Protein AF-A0A1K1NJG5-F1 (afdb_monomer_lite)

InterPro domains:
  IPR002105 Dockerin type I repeat [PF00404] (778-830)
  IPR013319 Glycoside hydrolase family 11/12 [G3DSA:2.60.120.180] (67-269)
  IPR013319 Glycoside hydrolase family 11/12 [G3DSA:2.60.120.180] (292-516)
  IPR013319 Glycoside hydrolase family 11/12 [G3DSA:2.60.120.180] (527-770)
  IPR016134 Dockerin domain [PS51766] (773-842)
  IPR036439 Dockerin domain superfamily [G3DSA:1.10.1330.10] (773-845)
  IPR036439 Dockerin domain superfamily [SSF63446] (774-843)

Organism: Ruminococcus flavefaciens (NCBI:txid1265)

Foldseek 3Di:
DDPVVVVVVVVVVVVVPPPDDDPDDDPDDDDDDDDPPDDQQADDDDDPVVCVVVVPDRSDDDQFKDWAFDWDFALQKTWTKDFADFTKMKGADDHNFKGKIKIWTAQTQKIKTKIKHFDQCLVCLLVKFKKKKKWKWKAFAWDWWKFKDKWFQDDPNQAIEAEGLAIAPPHDPPQWAFQAWDDDPNFIWTKTWHDDPDPPHHTYIYTYGPPRHDDHDDPDTDTDIDMDRLNVVLVVCCVRPVDHRRTGMMIIMMMTHTGTMMMIMIMGMWIAFDDADEDEQDADPVRHGDKDLAFHWHHYQQKIKTKFKGQLQPPWDQDPSRHTDRDDDDWRWMKGDPPPQWIKIWTDFRMWMKTKMWHFDPLAAWLQVFFKKKKFKKAKDPQWWWWKWWFHVPPTAIEIETEDHDPVVCVQWAWAFWWQWLNWIWTKTWDQDDDRTQDSGRSDGHGYMYIYTDDPCPPPDPDSMDMDMDRVNLVQVLCVLSVRDTHGTGIIMTMTTDNSDIMIMITPDMDMDGDDDIDTDFIKGKAPDDDWHGRPQKIKHKDAPWIKIAGNQQWIKTWHDPDQKIKIKMWGFDDPDDQQFDDPQKWKKKWFKKFKDWPAQKWWFKWWWWDDPAATEIETETQDGGNHDQQVVVVCVVVVVCVVVQPVVPDPDDPDDDPPQADPVGDGDDGWAFDDWDDDQNFIWTKTKDWDWDDGPVGIYIYIYMYTHTDPHDPDRMDTGMGIVSRVVVVVPPPPPGGTRTGIMIGMMMGGPTIMMMIIPGIDIDTDRHPDPPEDAQCQPPPPDLAPVSLVNLVVCQVVPPPPPDDPHQRNQPLQPPSDRHPVSSVVSVCCNVPVDVGGDDDDD

Radius of gyration: 35.58 Å; chains: 1; bounding box: 103×115×85 Å

Structure (mmCIF, N/CA/C/O backbone):
data_AF-A0A1K1NJG5-F1
#
_entry.id   AF-A0A1K1NJG5-F1
#
loop_
_atom_site.group_PDB
_atom_site.id
_atom_site.type_symbol
_atom_site.label_atom_id
_atom_site.label_alt_id
_atom_site.label_comp_id
_atom_site.label_asym_id
_atom_site.label_entity_id
_atom_site.label_seq_id
_atom_site.pdbx_PDB_ins_code
_atom_site.Cartn_x
_atom_site.Cartn_y
_atom_site.Cartn_z
_atom_site.occupancy
_atom_site.B_iso_or_equiv
_atom_site.auth_seq_id
_atom_site.auth_comp_id
_atom_site.auth_asym_id
_atom_site.auth_atom_id
_atom_site.pdbx_PDB_model_num
ATOM 1 N N . MET A 1 1 ? 5.667 69.633 9.744 1.00 38.78 1 MET A N 1
ATOM 2 C CA . MET A 1 1 ? 5.444 68.919 11.019 1.00 38.78 1 MET A CA 1
ATOM 3 C C . MET A 1 1 ? 4.725 67.611 10.714 1.00 38.78 1 MET A C 1
ATOM 5 O O . MET A 1 1 ? 3.609 67.660 10.239 1.00 38.78 1 MET A O 1
ATOM 9 N N . ASN A 1 2 ? 5.304 66.431 10.901 1.00 36.16 2 ASN A N 1
ATOM 10 C CA . ASN A 1 2 ? 6.408 65.904 10.097 1.00 36.16 2 ASN A CA 1
ATOM 11 C C . ASN A 1 2 ? 6.054 64.467 9.689 1.00 36.16 2 ASN A C 1
ATOM 13 O O . ASN A 1 2 ? 5.924 63.609 10.558 1.00 36.16 2 ASN A O 1
ATOM 17 N N . LEU A 1 3 ? 6.004 64.218 8.377 1.00 32.97 3 LEU A N 1
ATOM 18 C CA . LEU A 1 3 ? 5.871 62.904 7.731 1.00 32.97 3 LEU A CA 1
ATOM 19 C C . LEU A 1 3 ? 6.892 61.877 8.274 1.00 32.97 3 LEU A C 1
ATOM 21 O O . LEU A 1 3 ? 6.601 60.693 8.389 1.00 32.97 3 LEU A O 1
ATOM 25 N N . LYS A 1 4 ? 8.051 62.357 8.750 1.00 36.56 4 LYS A N 1
ATOM 26 C CA . LYS A 1 4 ? 9.083 61.543 9.411 1.00 36.56 4 LYS A CA 1
ATOM 27 C C . LYS A 1 4 ? 8.630 60.861 10.714 1.00 36.56 4 LYS A C 1
ATOM 29 O O . LYS A 1 4 ? 9.154 59.804 11.030 1.00 36.56 4 LYS A O 1
ATOM 34 N N . ARG A 1 5 ? 7.667 61.417 11.467 1.00 36.34 5 ARG A N 1
ATOM 35 C CA . ARG A 1 5 ? 7.149 60.765 12.691 1.00 36.34 5 ARG A CA 1
ATOM 36 C C . ARG A 1 5 ? 6.120 59.669 12.394 1.00 36.34 5 ARG A C 1
ATOM 38 O O . ARG A 1 5 ? 6.065 58.715 13.156 1.00 36.34 5 ARG A O 1
ATOM 45 N N . MET A 1 6 ? 5.369 59.771 11.292 1.00 39.69 6 MET A N 1
ATOM 46 C CA . MET A 1 6 ? 4.500 58.675 10.830 1.00 39.69 6 MET A CA 1
ATOM 47 C C . MET A 1 6 ? 5.324 57.518 10.261 1.00 39.69 6 MET A C 1
ATOM 49 O O . MET A 1 6 ? 5.059 56.372 10.597 1.00 39.69 6 MET A O 1
ATOM 53 N N . ILE A 1 7 ? 6.375 57.813 9.488 1.00 40.34 7 ILE A N 1
ATOM 54 C CA . ILE A 1 7 ? 7.230 56.770 8.904 1.00 40.34 7 ILE A CA 1
ATOM 55 C C . ILE A 1 7 ? 7.999 56.007 9.996 1.00 40.34 7 ILE A C 1
ATOM 57 O O . ILE A 1 7 ? 8.020 54.786 9.960 1.00 40.34 7 ILE A O 1
ATOM 61 N N . SER A 1 8 ? 8.523 56.669 11.039 1.00 35.84 8 SER A N 1
ATOM 62 C CA . SER A 1 8 ? 9.157 55.944 12.158 1.00 35.84 8 SER A CA 1
ATOM 63 C C . SER A 1 8 ? 8.187 55.104 12.996 1.00 35.84 8 SER A C 1
ATOM 65 O O . SER A 1 8 ? 8.613 54.093 13.542 1.00 35.84 8 SER A O 1
ATOM 67 N N . ALA A 1 9 ? 6.909 55.486 13.110 1.00 35.91 9 ALA A N 1
ATOM 68 C CA . ALA A 1 9 ? 5.919 54.677 13.826 1.00 35.91 9 ALA A CA 1
ATOM 69 C C . ALA A 1 9 ? 5.511 53.429 13.022 1.00 35.91 9 ALA A C 1
ATOM 71 O O . ALA A 1 9 ? 5.333 52.365 13.605 1.00 35.91 9 ALA A O 1
ATOM 72 N N . ILE A 1 10 ? 5.449 53.534 11.689 1.00 40.31 10 ILE A N 1
ATOM 73 C CA . ILE A 1 10 ? 5.179 52.396 10.798 1.00 40.31 10 ILE A CA 1
ATOM 74 C C . ILE A 1 10 ? 6.406 51.475 10.713 1.00 40.31 10 ILE A C 1
ATOM 76 O O . ILE A 1 10 ? 6.262 50.266 10.839 1.00 40.31 10 ILE A O 1
ATOM 80 N N . SER A 1 11 ? 7.628 52.014 10.631 1.00 36.53 11 SER A N 1
ATOM 81 C CA . SER A 1 11 ? 8.849 51.191 10.658 1.00 36.53 11 SER A CA 1
ATOM 82 C C . SER A 1 11 ? 9.081 50.487 12.003 1.00 36.53 11 SER A C 1
ATOM 84 O O . SER A 1 11 ? 9.664 49.409 12.021 1.00 36.53 11 SER A O 1
ATOM 86 N N . ALA A 1 12 ? 8.608 51.048 13.124 1.00 30.67 12 ALA A N 1
ATOM 87 C CA . ALA A 1 12 ? 8.666 50.382 14.430 1.00 30.67 12 ALA A CA 1
ATOM 88 C C . ALA A 1 12 ? 7.600 49.278 14.588 1.00 30.67 12 ALA A C 1
ATOM 90 O O . ALA A 1 12 ? 7.863 48.283 15.261 1.00 30.67 12 ALA A O 1
ATOM 91 N N . ALA A 1 13 ? 6.439 49.414 13.935 1.00 31.30 13 ALA A N 1
ATOM 92 C CA . ALA A 1 13 ? 5.417 48.365 13.887 1.00 31.30 13 ALA A CA 1
ATOM 93 C C . ALA A 1 13 ? 5.812 47.206 12.950 1.00 31.30 13 ALA A C 1
ATOM 95 O O . ALA A 1 13 ? 5.527 46.055 13.253 1.00 31.30 13 ALA A O 1
ATOM 96 N N . VAL A 1 14 ? 6.544 47.485 11.864 1.00 33.22 14 VAL A N 1
ATOM 97 C CA . VAL A 1 14 ? 7.060 46.449 10.948 1.00 33.22 14 VAL A CA 1
ATOM 98 C C . VAL A 1 14 ? 8.242 45.672 11.554 1.00 33.22 14 VAL A C 1
ATOM 100 O O . VAL A 1 14 ? 8.412 44.498 11.254 1.00 33.22 14 VAL A O 1
ATOM 103 N N . MET A 1 15 ? 9.015 46.263 12.475 1.00 31.25 15 MET A N 1
ATOM 104 C CA . MET A 1 15 ? 10.126 45.571 13.161 1.00 31.25 15 MET A CA 1
ATOM 105 C C . MET A 1 15 ? 9.743 44.849 14.468 1.00 31.25 15 MET A C 1
ATOM 107 O O . MET A 1 15 ? 10.619 44.319 15.144 1.00 31.25 15 MET A O 1
ATOM 111 N N . THR A 1 16 ? 8.462 44.811 14.849 1.00 30.19 16 THR A N 1
ATOM 112 C CA . THR A 1 16 ? 7.993 44.050 16.030 1.00 30.19 16 THR A CA 1
ATOM 113 C C . THR A 1 16 ? 7.074 42.873 15.689 1.00 30.19 16 THR A C 1
ATOM 115 O O . THR A 1 16 ? 6.574 42.213 16.595 1.00 30.19 16 THR A O 1
ATOM 118 N N . VAL A 1 17 ? 6.937 42.532 14.402 1.00 29.30 17 VAL A N 1
ATOM 119 C CA . VAL A 1 17 ? 6.263 41.307 13.923 1.00 29.30 17 VAL A CA 1
ATOM 120 C C . VAL A 1 17 ? 7.256 40.416 13.155 1.00 29.30 17 VAL A C 1
ATOM 122 O O . VAL A 1 17 ? 6.960 39.886 12.096 1.00 29.30 17 VAL A O 1
ATOM 125 N N . THR A 1 18 ? 8.477 40.268 13.679 1.00 29.83 18 THR A N 1
ATOM 126 C CA . THR A 1 18 ? 9.502 39.333 13.162 1.00 29.83 18 THR A CA 1
ATOM 127 C C . THR A 1 18 ? 9.870 38.233 14.159 1.00 29.83 18 THR A C 1
ATOM 129 O O . THR A 1 18 ? 10.949 37.661 14.074 1.00 29.83 18 THR A O 1
ATOM 132 N N . CYS A 1 19 ? 8.971 37.904 15.088 1.00 28.11 19 CYS A N 1
ATOM 133 C CA . CYS A 1 19 ? 9.070 36.699 15.918 1.00 28.11 19 CYS A CA 1
ATOM 134 C C . CYS A 1 19 ? 7.689 36.046 16.046 1.00 28.11 19 CYS A C 1
ATOM 136 O O . CYS A 1 19 ? 7.093 36.021 17.119 1.00 28.11 19 CYS A O 1
ATOM 138 N N . ALA A 1 20 ? 7.158 35.563 14.930 1.00 22.56 20 ALA A N 1
ATOM 139 C CA . ALA A 1 20 ? 6.128 34.538 14.915 1.00 22.56 20 ALA A CA 1
ATOM 140 C C . ALA A 1 20 ? 6.440 33.649 13.714 1.00 22.56 20 ALA A C 1
ATOM 142 O O . ALA A 1 20 ? 6.547 34.148 12.595 1.00 22.56 20 ALA A O 1
ATOM 143 N N . CYS A 1 21 ? 6.681 32.367 13.981 1.00 23.06 21 CYS A N 1
ATOM 144 C CA . CYS A 1 21 ? 6.887 31.343 12.973 1.00 23.06 21 CYS A CA 1
ATOM 145 C C . CYS A 1 21 ? 5.762 31.437 11.939 1.00 23.06 21 CYS A C 1
ATOM 147 O O . CYS A 1 21 ? 4.592 31.290 12.290 1.00 23.06 21 CYS A O 1
ATOM 149 N N . ILE A 1 22 ? 6.118 31.717 10.689 1.00 22.52 22 ILE A N 1
ATOM 150 C CA . ILE A 1 22 ? 5.234 31.470 9.558 1.00 22.52 22 ILE A CA 1
ATOM 151 C C . ILE A 1 22 ? 5.427 29.981 9.257 1.00 22.52 22 ILE A C 1
ATOM 153 O O . ILE A 1 22 ? 6.520 29.619 8.820 1.00 22.52 22 ILE A O 1
ATOM 157 N N . PRO A 1 23 ? 4.455 29.100 9.556 1.00 22.61 23 PRO A N 1
ATOM 158 C CA . PRO A 1 23 ? 4.513 27.741 9.050 1.00 22.61 23 PRO A CA 1
ATOM 159 C C . PRO A 1 23 ? 4.521 27.810 7.523 1.00 22.61 23 PRO A C 1
ATOM 161 O O . PRO A 1 23 ? 3.754 28.561 6.916 1.00 22.61 23 PRO A O 1
ATOM 164 N N . THR A 1 24 ? 5.434 27.051 6.928 1.00 23.03 24 THR A N 1
ATOM 165 C CA . THR A 1 24 ? 5.471 26.721 5.506 1.00 23.03 24 THR A CA 1
ATOM 166 C C . THR A 1 24 ? 4.073 26.292 5.075 1.00 23.03 24 THR A C 1
ATOM 168 O O . THR A 1 24 ? 3.558 25.270 5.522 1.00 23.03 24 THR A O 1
ATOM 171 N N . VAL A 1 25 ? 3.419 27.138 4.283 1.00 24.05 25 VAL A N 1
ATOM 172 C CA . VAL A 1 25 ? 2.078 26.873 3.773 1.00 24.05 25 VAL A CA 1
ATOM 173 C C . VAL 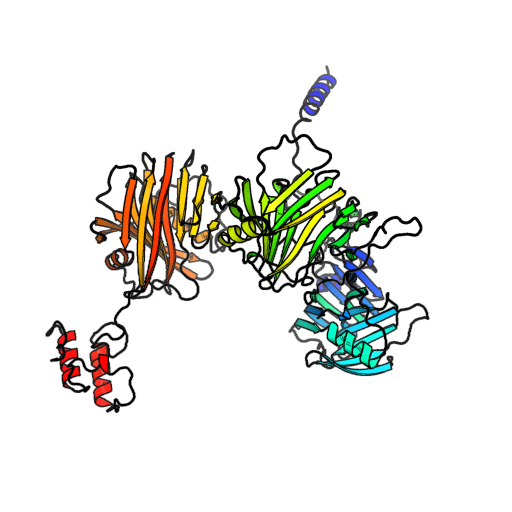A 1 25 ? 2.197 25.774 2.729 1.00 24.05 25 VAL A C 1
ATOM 175 O O . VAL A 1 25 ? 2.867 25.951 1.713 1.00 24.05 25 VAL A O 1
ATOM 178 N N . ASN A 1 26 ? 1.540 24.654 3.021 1.00 22.39 26 ASN A N 1
ATOM 179 C CA . ASN A 1 26 ? 1.268 23.557 2.107 1.00 22.39 26 ASN A CA 1
ATOM 180 C C . ASN A 1 26 ? 0.811 24.099 0.748 1.00 22.39 26 ASN A C 1
ATOM 182 O O . ASN A 1 26 ? -0.221 24.768 0.639 1.00 22.39 26 ASN A O 1
ATOM 186 N N . ALA A 1 27 ? 1.567 23.777 -0.296 1.00 25.62 27 ALA A N 1
ATOM 187 C CA . ALA A 1 27 ? 1.074 23.865 -1.654 1.00 25.62 27 ALA A CA 1
ATOM 188 C C . ALA A 1 27 ? -0.049 22.830 -1.809 1.00 25.62 27 ALA A C 1
ATOM 190 O O . ALA A 1 27 ? 0.226 21.639 -1.871 1.00 25.62 27 ALA A O 1
ATOM 191 N N . LEU A 1 28 ? -1.301 23.297 -1.774 1.00 31.22 28 LEU A N 1
ATOM 192 C CA . LEU A 1 28 ? -2.431 22.875 -2.617 1.00 31.22 28 LEU A CA 1
ATOM 193 C C . LEU A 1 28 ? -3.742 23.435 -2.038 1.00 31.22 28 LEU A C 1
ATOM 195 O O . LEU A 1 28 ? -4.362 22.850 -1.158 1.00 31.22 28 LEU A O 1
ATOM 199 N N . SER A 1 29 ? -4.198 24.571 -2.563 1.00 22.86 29 SER A N 1
ATOM 200 C CA . SER A 1 29 ? -5.616 24.789 -2.880 1.00 22.86 29 SER A CA 1
ATOM 201 C C . SER A 1 29 ? -5.739 26.051 -3.726 1.00 22.86 29 SER A C 1
ATOM 203 O O . SER A 1 29 ? -5.142 27.082 -3.422 1.00 22.86 29 SER A O 1
ATOM 205 N N . ALA A 1 30 ? -6.485 25.946 -4.821 1.00 32.47 30 ALA A N 1
ATOM 206 C CA . ALA A 1 30 ? -6.848 27.072 -5.660 1.00 32.47 30 ALA A CA 1
ATOM 207 C C . ALA A 1 30 ? -7.571 28.129 -4.811 1.00 32.47 30 ALA A C 1
ATOM 209 O O . ALA A 1 30 ? -8.716 27.939 -4.399 1.00 32.47 30 ALA A O 1
ATOM 210 N N . VAL A 1 31 ? -6.893 29.243 -4.548 1.00 26.86 31 VAL A N 1
ATOM 211 C CA . VAL A 1 31 ? -7.515 30.465 -4.047 1.00 26.86 31 VAL A CA 1
ATOM 212 C C . VAL A 1 31 ? -7.665 31.379 -5.252 1.00 26.86 31 VAL A C 1
ATOM 214 O O . VAL A 1 31 ? -6.671 31.824 -5.817 1.00 26.86 31 VAL A O 1
ATOM 217 N N . TYR A 1 32 ? -8.914 31.625 -5.650 1.00 30.12 32 TYR A N 1
ATOM 218 C CA . TYR A 1 32 ? -9.270 32.698 -6.574 1.00 30.12 32 TYR A CA 1
ATOM 219 C C . TYR A 1 32 ? -8.750 34.023 -5.998 1.00 30.12 32 TYR A C 1
ATOM 221 O O . TYR A 1 32 ? -9.350 34.584 -5.078 1.00 30.12 32 TYR A O 1
ATOM 229 N N . ALA A 1 33 ? -7.609 34.485 -6.502 1.00 30.47 33 ALA A N 1
ATOM 230 C CA . ALA A 1 33 ? -7.171 35.861 -6.352 1.00 30.47 33 ALA A CA 1
ATOM 231 C C . ALA A 1 33 ? -7.921 36.708 -7.388 1.00 30.47 33 ALA A C 1
ATOM 233 O O . ALA A 1 33 ? -8.079 36.288 -8.533 1.00 30.47 33 ALA A O 1
ATOM 234 N N . GLU A 1 34 ? -8.429 37.867 -6.968 1.00 32.44 34 GLU A N 1
ATOM 235 C CA . GLU A 1 34 ? -9.000 38.858 -7.881 1.00 32.44 34 GLU A CA 1
ATOM 236 C C . GLU A 1 34 ? -7.948 39.237 -8.937 1.00 32.44 34 GLU A C 1
ATOM 238 O O . GLU A 1 34 ? -6.844 39.657 -8.592 1.00 32.44 34 GLU A O 1
ATOM 243 N N . GLU A 1 35 ? -8.308 39.037 -10.206 1.00 35.50 35 GLU A N 1
ATOM 244 C CA . GLU A 1 35 ? -7.486 39.257 -11.397 1.00 35.50 35 GLU A CA 1
ATOM 245 C C . GLU A 1 35 ? -7.020 40.724 -11.492 1.00 35.50 35 GLU A C 1
ATOM 247 O O . GLU A 1 35 ? -7.821 41.635 -11.720 1.00 35.50 35 GLU A O 1
ATOM 252 N N . GLU A 1 36 ? -5.711 40.968 -11.380 1.00 38.66 36 GLU A N 1
ATOM 253 C CA . GLU A 1 36 ? -5.091 41.942 -12.281 1.00 38.66 36 GLU A CA 1
ATOM 254 C C . GLU A 1 36 ? -5.019 41.253 -13.653 1.00 38.66 36 GLU A C 1
ATOM 256 O O . GLU A 1 36 ? -4.604 40.098 -13.726 1.00 38.66 36 GLU A O 1
ATOM 261 N N . GLU A 1 37 ? -5.494 41.910 -14.722 1.00 39.66 37 GLU A N 1
ATOM 262 C CA . GLU A 1 37 ? -5.365 41.411 -16.102 1.00 39.66 37 GLU A CA 1
ATOM 263 C C . GLU A 1 37 ? -3.869 41.269 -16.435 1.00 39.66 37 GLU A C 1
ATOM 265 O O . GLU A 1 37 ? -3.231 42.213 -16.904 1.00 39.66 37 GLU A O 1
ATOM 270 N N . GLU A 1 38 ? -3.292 40.104 -16.145 1.00 40.38 38 GLU A N 1
ATOM 271 C CA . GLU A 1 38 ? -1.988 39.709 -16.659 1.00 40.38 38 GLU A CA 1
ATOM 272 C C . GLU A 1 38 ? -2.113 39.443 -18.166 1.00 40.38 38 GLU A C 1
ATOM 274 O O . GLU A 1 38 ? -3.078 38.835 -18.641 1.00 40.38 38 GLU A O 1
ATOM 279 N N . ASP A 1 39 ? -1.145 39.947 -18.935 1.00 42.69 39 ASP A N 1
ATOM 280 C CA . ASP A 1 39 ? -1.075 39.743 -20.379 1.00 42.69 39 ASP A CA 1
ATOM 281 C C . ASP A 1 39 ? -1.074 38.236 -20.692 1.00 42.69 39 ASP A C 1
ATOM 283 O O . ASP A 1 39 ? -0.219 37.492 -20.215 1.00 42.69 39 ASP A O 1
ATOM 287 N N . ILE A 1 40 ? -2.029 37.788 -21.518 1.00 45.00 40 ILE A N 1
ATOM 288 C CA . ILE A 1 40 ? -2.146 36.388 -21.953 1.00 45.00 40 ILE A CA 1
ATOM 289 C C . ILE A 1 40 ? -0.833 35.968 -22.613 1.00 45.00 40 ILE A C 1
ATOM 291 O O . ILE A 1 40 ? -0.460 36.491 -23.670 1.00 45.00 40 ILE A O 1
ATOM 295 N N . ILE A 1 41 ? -0.145 35.008 -22.001 1.00 45.19 41 ILE A N 1
ATOM 296 C CA . ILE A 1 41 ? 1.113 34.500 -22.523 1.00 45.19 41 ILE A CA 1
ATOM 297 C C . ILE A 1 41 ? 0.827 33.415 -23.572 1.00 45.19 41 ILE A C 1
ATOM 299 O O . ILE A 1 41 ? 0.168 32.415 -23.299 1.00 45.19 41 ILE A O 1
ATOM 303 N N . TYR A 1 42 ? 1.278 33.650 -24.806 1.00 52.25 42 TYR A N 1
ATOM 304 C CA . TYR A 1 42 ? 1.018 32.794 -25.967 1.00 52.25 42 TYR A CA 1
ATOM 305 C C . TYR A 1 42 ? 1.956 31.577 -25.999 1.00 52.25 42 TYR A C 1
ATOM 307 O O . TYR A 1 42 ? 3.172 31.736 -25.921 1.00 52.25 42 TYR A O 1
ATOM 315 N N . ILE A 1 43 ? 1.401 30.378 -26.219 1.00 54.66 43 ILE A N 1
ATOM 316 C CA . ILE A 1 43 ? 2.134 29.110 -26.398 1.00 54.66 43 ILE A CA 1
ATOM 317 C C . ILE A 1 43 ? 1.580 28.396 -27.662 1.00 54.66 43 ILE A C 1
ATOM 319 O O . ILE A 1 43 ? 0.366 28.414 -27.855 1.00 54.66 43 ILE A O 1
ATOM 323 N N . PRO A 1 44 ? 2.384 27.635 -28.436 1.00 60.66 44 PRO A N 1
ATOM 324 C CA . PRO A 1 44 ? 3.238 27.951 -29.605 1.00 60.66 44 PRO A CA 1
ATOM 325 C C . PRO A 1 44 ? 2.486 28.011 -30.979 1.00 60.66 44 PRO A C 1
ATOM 327 O O . PRO A 1 44 ? 1.264 27.921 -31.025 1.00 60.66 44 PRO A O 1
ATOM 330 N N . ASP A 1 45 ? 3.211 28.124 -32.111 1.00 66.31 45 ASP A N 1
ATOM 331 C CA . ASP A 1 45 ? 2.758 28.232 -33.532 1.00 66.31 45 ASP A CA 1
ATOM 332 C C . ASP A 1 45 ? 1.914 27.039 -34.102 1.00 66.31 45 ASP A C 1
ATOM 334 O O . ASP A 1 45 ? 2.025 26.676 -35.280 1.00 66.31 45 ASP A O 1
ATOM 338 N N . PHE A 1 46 ? 1.047 26.389 -33.317 1.00 76.00 46 PHE A N 1
ATOM 339 C CA . PHE A 1 46 ? 0.121 25.376 -33.844 1.00 76.00 46 PHE A CA 1
ATOM 340 C C . PHE A 1 46 ? -1.064 26.019 -34.588 1.00 76.00 46 PHE A C 1
ATOM 342 O O . PHE A 1 46 ? -1.672 26.976 -34.100 1.00 76.00 46 PHE A O 1
ATOM 349 N N . PRO A 1 47 ? -1.482 25.467 -35.743 1.00 83.56 47 PRO A N 1
ATOM 350 C CA . PRO A 1 47 ? -2.768 25.792 -36.341 1.00 83.56 47 PRO A CA 1
ATOM 351 C C . PRO A 1 47 ? -3.907 25.471 -35.370 1.00 83.56 47 PRO A C 1
ATOM 353 O O . PRO A 1 47 ? -3.855 24.476 -34.647 1.00 83.56 47 PRO A O 1
ATOM 356 N N . LYS A 1 48 ? -4.975 26.276 -35.405 1.00 81.12 48 LYS A N 1
ATOM 357 C CA . LYS A 1 48 ? -6.157 26.104 -34.545 1.00 81.12 48 LYS A CA 1
ATOM 358 C C . LYS A 1 48 ? -6.707 24.674 -34.575 1.00 81.12 48 LYS A C 1
ATOM 360 O O . LYS A 1 48 ? -7.035 24.139 -33.524 1.00 81.12 48 LYS A O 1
ATOM 365 N N . GLU A 1 49 ? -6.781 24.059 -35.755 1.00 82.69 49 GLU A N 1
ATOM 366 C CA . GLU A 1 49 ? -7.248 22.675 -35.877 1.00 82.69 49 GLU A CA 1
ATOM 367 C C . GLU A 1 49 ? -6.385 21.668 -35.098 1.00 82.69 49 GLU A C 1
ATOM 369 O O . GLU A 1 49 ? -6.925 20.709 -34.564 1.00 82.69 49 GLU A O 1
ATOM 374 N N . VAL A 1 50 ? -5.072 21.895 -34.985 1.00 84.44 50 VAL A N 1
ATOM 375 C CA . VAL A 1 50 ? -4.148 21.014 -34.255 1.00 84.44 50 VAL A CA 1
ATOM 376 C C . VAL A 1 50 ? -4.269 21.237 -32.749 1.00 84.44 50 VAL A C 1
ATOM 378 O O . VAL A 1 50 ? -4.264 20.269 -31.995 1.00 84.44 50 VAL A O 1
ATOM 381 N N . LEU A 1 51 ? -4.448 22.488 -32.308 1.00 78.50 51 LEU A N 1
ATOM 382 C CA . LEU A 1 51 ? -4.721 22.806 -30.900 1.00 78.50 51 LEU A CA 1
ATOM 383 C C . LEU A 1 51 ? -6.005 22.127 -30.410 1.00 78.50 51 LEU A C 1
ATOM 385 O O . LEU A 1 51 ? -6.002 21.486 -29.361 1.00 78.50 51 LEU A O 1
ATOM 389 N N . GLU A 1 52 ? -7.081 22.223 -31.199 1.00 79.56 52 GLU A N 1
ATOM 390 C CA . GLU A 1 52 ? -8.349 21.536 -30.924 1.00 79.56 52 GLU A CA 1
ATOM 391 C C . GLU A 1 52 ? -8.180 20.010 -30.959 1.00 79.56 52 GLU A C 1
ATOM 393 O O . GLU A 1 52 ? -8.783 19.299 -30.158 1.00 79.56 52 GLU A O 1
ATOM 398 N N . GLU A 1 53 ? -7.348 19.489 -31.866 1.00 82.31 53 GLU A N 1
ATOM 399 C CA . GLU A 1 53 ? -7.111 18.051 -31.995 1.00 82.31 53 GLU A CA 1
ATOM 400 C C . GLU A 1 53 ? -6.321 17.455 -30.819 1.00 82.31 53 GLU A C 1
ATOM 402 O O . GLU A 1 53 ? -6.583 16.306 -30.447 1.00 82.31 53 GLU A O 1
ATOM 407 N N . PHE A 1 54 ? -5.366 18.210 -30.266 1.00 81.75 54 PHE A N 1
ATOM 408 C CA . PHE A 1 54 ? -4.489 17.806 -29.158 1.00 81.75 54 PHE A CA 1
ATOM 409 C C . PHE A 1 54 ? -5.040 18.191 -27.776 1.00 81.75 54 PHE A C 1
ATOM 411 O O . PHE A 1 54 ? -4.383 17.917 -26.770 1.00 81.75 54 PHE A O 1
ATOM 418 N N . ASP A 1 55 ? -6.222 18.816 -27.720 1.00 75.31 55 ASP A N 1
ATOM 419 C CA . ASP A 1 55 ? -6.849 19.304 -26.485 1.00 75.31 55 ASP A CA 1
ATOM 420 C C . ASP A 1 55 ? -5.904 20.224 -25.680 1.00 75.31 55 ASP A C 1
ATOM 422 O O . ASP A 1 55 ? -5.613 20.028 -24.493 1.00 75.31 55 ASP A O 1
ATOM 426 N N . ILE A 1 56 ? -5.323 21.205 -26.380 1.00 71.25 56 ILE A N 1
ATOM 427 C CA . ILE A 1 56 ? -4.455 22.236 -25.802 1.00 71.25 56 ILE A CA 1
ATOM 428 C C . ILE A 1 56 ? -5.292 23.493 -25.554 1.00 71.25 56 ILE A C 1
ATOM 430 O O . ILE A 1 56 ? -5.870 24.050 -26.489 1.00 71.25 56 ILE A O 1
ATOM 434 N N . ASP A 1 57 ? -5.340 23.946 -24.297 1.00 62.97 57 ASP A N 1
ATOM 435 C CA . ASP A 1 57 ? -6.001 25.201 -23.939 1.00 62.97 57 ASP A CA 1
ATOM 436 C C . ASP A 1 57 ? -5.184 26.413 -24.420 1.00 62.97 57 ASP A C 1
ATOM 438 O O . ASP A 1 57 ? -3.952 26.420 -24.438 1.00 62.97 57 ASP A O 1
ATOM 442 N N . TRP A 1 58 ? -5.898 27.466 -24.798 1.00 56.22 58 TRP A N 1
ATOM 443 C CA . TRP A 1 58 ? -5.400 28.706 -25.384 1.00 56.22 58 TRP A CA 1
ATOM 444 C C . TRP A 1 58 ? -4.655 29.574 -24.361 1.00 56.22 58 TRP A C 1
ATOM 446 O O . TRP A 1 58 ? -4.019 30.552 -24.746 1.00 56.22 58 TRP A O 1
ATOM 456 N N . THR A 1 59 ? -4.742 29.227 -23.072 1.00 53.66 59 THR A N 1
ATOM 457 C CA . THR A 1 59 ? -4.093 29.921 -21.950 1.00 53.66 59 THR A CA 1
ATOM 458 C C . THR A 1 59 ? -2.756 29.301 -21.529 1.00 53.66 59 THR A C 1
ATOM 460 O O . THR A 1 59 ? -2.170 29.763 -20.555 1.00 53.66 59 THR A O 1
ATOM 463 N N . GLY A 1 60 ? -2.253 28.284 -22.245 1.00 55.31 60 GLY A N 1
ATOM 464 C CA . GLY A 1 60 ? -0.879 27.795 -22.109 1.00 55.31 60 GLY A CA 1
ATOM 465 C C . GLY A 1 60 ? -0.710 26.274 -21.971 1.00 55.31 60 GLY A C 1
ATOM 466 O O . GLY A 1 60 ? -1.630 25.550 -21.601 1.00 55.31 60 GLY A O 1
ATOM 467 N N . LEU A 1 61 ? 0.496 25.772 -22.271 1.00 57.66 61 LEU A N 1
ATOM 468 C CA . LEU A 1 61 ? 0.901 24.390 -22.002 1.00 57.66 61 LEU A CA 1
ATOM 469 C C . LEU A 1 61 ? 1.177 24.208 -20.503 1.00 57.66 61 LEU A C 1
ATOM 471 O O . LEU A 1 61 ? 1.959 24.952 -19.914 1.00 57.66 61 LEU A O 1
ATOM 475 N N . SER A 1 62 ? 0.570 23.186 -19.897 1.00 60.94 62 SER A N 1
ATOM 476 C CA . SER A 1 62 ? 0.933 22.747 -18.546 1.00 60.94 62 SER A CA 1
ATOM 477 C C . SER A 1 62 ? 2.393 22.270 -18.487 1.00 60.94 62 SER A C 1
ATOM 479 O O . SER A 1 62 ? 2.969 21.900 -19.511 1.00 60.94 62 SER A O 1
ATOM 481 N N . SER A 1 63 ? 2.975 22.211 -17.281 1.00 60.22 63 SER A N 1
ATOM 482 C CA . SER A 1 63 ? 4.387 21.861 -16.998 1.00 60.22 63 SER A CA 1
ATOM 483 C C . SER A 1 63 ? 4.882 20.519 -17.531 1.00 60.22 63 SER A C 1
ATOM 485 O O . SER A 1 63 ? 6.063 20.203 -17.449 1.00 60.22 63 SER A O 1
ATOM 487 N N . ASN A 1 64 ? 3.977 19.725 -18.083 1.00 70.75 64 ASN A N 1
ATOM 488 C CA . ASN A 1 64 ? 4.218 18.352 -18.458 1.00 70.75 64 ASN A CA 1
ATOM 489 C C . ASN A 1 64 ? 4.068 18.120 -19.963 1.00 70.75 64 ASN A C 1
ATOM 491 O O . ASN A 1 64 ? 4.141 16.975 -20.394 1.00 70.75 64 ASN A O 1
ATOM 495 N N . ARG A 1 65 ? 3.812 19.159 -20.768 1.00 77.94 65 ARG A N 1
ATOM 496 C CA . ARG A 1 65 ? 3.604 19.033 -22.217 1.00 77.94 65 ARG A CA 1
ATOM 497 C C . ARG A 1 65 ? 4.774 19.639 -22.990 1.00 77.94 65 ARG A C 1
ATOM 499 O O . ARG A 1 65 ? 5.103 20.808 -22.826 1.00 77.94 65 ARG A O 1
ATOM 506 N N . PHE A 1 66 ? 5.344 18.848 -23.889 1.00 80.00 66 PHE A N 1
ATOM 507 C CA . PHE A 1 66 ? 6.484 19.192 -24.731 1.00 80.00 66 PHE A CA 1
ATOM 508 C C . PHE A 1 66 ? 6.088 19.079 -26.193 1.00 80.00 66 PHE A C 1
ATOM 510 O O . PHE A 1 66 ? 5.433 18.123 -26.599 1.00 80.00 66 PHE A O 1
ATOM 517 N N . VAL A 1 67 ? 6.476 20.073 -26.981 1.00 82.31 67 VAL A N 1
ATOM 518 C CA . VAL A 1 67 ? 6.048 20.239 -28.381 1.00 82.31 67 VAL A CA 1
ATOM 519 C C . VAL A 1 67 ? 7.223 20.518 -29.313 1.00 82.31 67 VAL A C 1
ATOM 521 O O . VAL A 1 67 ? 7.047 20.677 -30.513 1.00 82.31 67 VAL A O 1
ATOM 524 N N . GLU A 1 68 ? 8.434 20.562 -28.769 1.00 84.31 68 GLU A N 1
ATOM 525 C CA . GLU A 1 68 ? 9.695 20.688 -29.493 1.00 84.31 68 GLU A CA 1
ATOM 526 C C . GLU A 1 68 ? 10.590 19.504 -29.124 1.00 84.31 68 GLU A C 1
ATOM 528 O O . GLU A 1 68 ? 10.365 18.841 -28.106 1.00 84.31 68 GLU A O 1
ATOM 533 N N . ASN A 1 69 ? 11.609 19.236 -29.940 1.00 89.69 69 ASN A N 1
ATOM 534 C CA . ASN A 1 69 ? 12.573 18.179 -29.647 1.00 89.69 69 ASN A CA 1
ATOM 535 C C . ASN A 1 69 ? 13.203 18.418 -28.274 1.00 89.69 69 ASN A C 1
ATOM 537 O O . ASN A 1 69 ? 13.858 19.436 -28.057 1.00 89.69 69 ASN A O 1
ATOM 541 N N . THR A 1 70 ? 12.987 17.478 -27.362 1.00 87.12 70 THR A N 1
ATOM 542 C CA . THR A 1 70 ? 13.341 17.624 -25.950 1.00 87.12 70 THR A CA 1
ATOM 543 C C . THR A 1 70 ? 13.866 16.295 -25.427 1.00 87.12 70 THR A C 1
ATOM 545 O O . THR A 1 70 ? 13.339 15.238 -25.769 1.00 87.12 70 THR A O 1
ATOM 548 N N . GLU A 1 71 ? 14.897 16.355 -24.592 1.00 90.06 71 GLU A N 1
ATOM 549 C CA . GLU A 1 71 ? 15.468 15.211 -23.887 1.00 90.06 71 GLU A CA 1
ATOM 550 C C . GLU A 1 71 ? 15.817 15.658 -22.462 1.00 90.06 71 GLU A C 1
ATOM 552 O O . GLU A 1 71 ? 16.469 16.691 -22.293 1.00 90.06 71 GLU A O 1
ATOM 557 N N . TYR A 1 72 ? 15.310 14.954 -21.448 1.00 85.38 72 TYR A N 1
ATOM 558 C CA . TYR A 1 72 ? 15.478 15.323 -20.038 1.00 85.38 72 TYR A CA 1
ATOM 559 C C . TYR A 1 72 ? 15.199 14.144 -19.096 1.00 85.38 72 TYR A C 1
ATOM 561 O O . TYR A 1 72 ? 14.451 13.228 -19.440 1.00 85.38 72 TYR A O 1
ATOM 569 N N . ASP A 1 73 ? 15.739 14.211 -17.878 1.00 82.94 73 ASP A N 1
ATOM 570 C CA . ASP A 1 73 ? 15.511 13.215 -16.826 1.00 82.94 73 ASP A CA 1
ATOM 571 C C . ASP A 1 73 ? 14.595 13.776 -15.726 1.00 82.94 73 ASP A C 1
ATOM 573 O O . ASP A 1 73 ? 14.812 14.888 -15.238 1.00 82.94 73 ASP A O 1
ATOM 577 N N . ALA A 1 74 ? 13.573 13.008 -15.338 1.00 78.38 74 ALA A N 1
ATOM 578 C CA . ALA A 1 74 ? 12.591 13.370 -14.317 1.00 78.38 74 ALA A CA 1
ATOM 579 C C . ALA A 1 74 ? 11.995 12.143 -13.600 1.00 78.38 74 ALA A C 1
ATOM 581 O O . ALA A 1 74 ? 11.613 11.174 -14.250 1.00 78.38 74 ALA A O 1
ATOM 582 N N . ASP A 1 75 ? 11.906 12.172 -12.264 1.00 75.94 75 ASP A N 1
ATOM 583 C CA . ASP A 1 75 ? 11.348 11.105 -11.403 1.00 75.94 75 ASP A CA 1
ATOM 584 C C . ASP A 1 75 ? 11.824 9.678 -11.748 1.00 75.94 75 ASP A C 1
ATOM 586 O O . ASP A 1 75 ? 11.019 8.769 -11.946 1.00 75.94 75 ASP A O 1
ATOM 590 N N . LYS A 1 76 ? 13.146 9.475 -11.842 1.00 81.00 76 LYS A N 1
ATOM 591 C CA . LYS A 1 76 ? 13.820 8.242 -12.321 1.00 81.00 76 LYS A CA 1
ATOM 592 C C . LYS A 1 76 ? 13.666 7.941 -13.818 1.00 81.00 76 LYS A C 1
ATOM 594 O O . LYS A 1 76 ? 14.291 6.998 -14.292 1.00 81.00 76 LYS A O 1
ATOM 599 N N . ASN A 1 77 ? 12.870 8.705 -14.561 1.00 86.38 77 ASN A N 1
ATOM 600 C CA . ASN A 1 77 ? 12.622 8.465 -15.976 1.00 86.38 77 ASN A CA 1
ATOM 601 C C . ASN A 1 77 ? 13.501 9.343 -16.865 1.00 86.38 77 ASN A C 1
ATOM 603 O O . ASN A 1 77 ? 13.525 10.562 -16.712 1.00 86.38 77 ASN A O 1
ATOM 607 N N . HIS A 1 78 ? 14.120 8.737 -17.865 1.00 89.62 78 HIS A N 1
ATOM 608 C CA . HIS A 1 78 ? 14.636 9.427 -19.032 1.00 89.62 78 HIS A CA 1
ATOM 609 C C . HIS A 1 78 ? 13.497 9.646 -20.029 1.00 89.62 78 HIS A C 1
ATOM 611 O O . HIS A 1 78 ? 12.786 8.702 -20.371 1.00 89.62 78 HIS A O 1
ATOM 617 N N . ASN A 1 79 ? 13.305 10.878 -20.492 1.00 90.75 79 ASN A N 1
ATOM 618 C CA . ASN A 1 79 ? 12.231 11.263 -21.402 1.00 90.75 79 ASN A CA 1
ATOM 619 C C . ASN A 1 79 ? 12.813 11.847 -22.680 1.00 90.75 79 ASN A C 1
ATOM 621 O O . ASN A 1 79 ? 13.730 12.669 -22.639 1.00 90.75 79 ASN A O 1
ATOM 625 N N . LYS A 1 80 ? 12.232 11.473 -23.819 1.00 93.62 80 LYS A N 1
ATOM 626 C CA . LYS A 1 80 ? 12.687 11.931 -25.125 1.00 93.62 80 LYS A CA 1
ATOM 627 C C . LYS A 1 80 ? 11.535 12.105 -26.105 1.00 93.62 80 LYS A C 1
ATOM 629 O O . LYS A 1 80 ? 10.774 11.175 -26.362 1.00 93.62 80 LYS A O 1
ATOM 634 N N . LEU A 1 81 ? 11.470 13.289 -26.705 1.00 94.75 81 LEU A N 1
ATOM 635 C CA . LEU A 1 81 ? 10.634 13.626 -27.853 1.00 94.75 81 LEU A CA 1
ATOM 636 C C . LEU A 1 81 ? 11.543 14.068 -29.001 1.00 94.75 81 LEU A C 1
ATOM 638 O O . LEU A 1 81 ? 12.316 15.015 -28.862 1.00 94.75 81 LEU A O 1
ATOM 642 N N . GLN A 1 82 ? 11.418 13.412 -30.148 1.00 96.50 82 GLN A N 1
ATOM 643 C CA . GLN A 1 82 ? 12.025 13.831 -31.406 1.00 96.50 82 GLN A CA 1
ATOM 644 C C . GLN A 1 82 ? 10.996 13.734 -32.528 1.00 96.50 82 GLN A C 1
ATOM 646 O O . GLN A 1 82 ? 10.299 12.731 -32.637 1.00 96.50 82 GLN A O 1
ATOM 651 N N . TYR A 1 83 ? 10.902 14.749 -33.377 1.00 95.38 83 TYR A N 1
ATOM 652 C CA . TYR A 1 83 ? 10.095 14.702 -34.591 1.00 95.38 83 TYR A CA 1
ATOM 653 C C . TYR A 1 83 ? 10.639 15.652 -35.664 1.00 95.38 83 TYR A C 1
ATOM 655 O O . TYR A 1 83 ? 11.400 16.582 -35.375 1.00 95.38 83 TYR A O 1
ATOM 663 N N . ASP A 1 84 ? 10.254 15.412 -36.915 1.00 95.25 84 ASP A N 1
ATOM 664 C CA . ASP A 1 84 ? 10.485 16.304 -38.048 1.00 95.25 84 ASP A CA 1
ATOM 665 C C . ASP A 1 84 ? 9.222 16.440 -38.905 1.00 95.25 84 ASP A C 1
ATOM 667 O O . ASP A 1 84 ? 8.443 15.502 -39.060 1.00 95.25 84 ASP A O 1
ATOM 671 N N . GLY A 1 85 ? 8.984 17.643 -39.436 1.00 90.69 85 GLY A N 1
ATOM 672 C CA . GLY A 1 85 ? 7.740 17.954 -40.145 1.00 90.69 85 GLY A CA 1
ATOM 673 C C . GLY A 1 85 ? 6.481 17.815 -39.270 1.00 90.69 85 GLY A C 1
ATOM 674 O O . GLY A 1 85 ? 6.506 17.292 -38.158 1.00 90.69 85 GLY A O 1
ATOM 675 N N . GLY A 1 86 ? 5.345 18.297 -39.775 1.00 92.31 86 GLY A N 1
ATOM 676 C CA . GLY A 1 86 ? 4.071 18.195 -39.056 1.00 92.31 86 GLY A CA 1
ATOM 677 C C . GLY A 1 86 ? 4.127 18.760 -37.631 1.00 92.31 86 GLY A C 1
ATOM 678 O O . GLY A 1 86 ? 4.739 19.800 -37.393 1.00 92.31 86 GLY A O 1
ATOM 679 N N . TYR A 1 87 ? 3.456 18.071 -36.708 1.00 92.25 87 TYR A N 1
ATOM 680 C CA . TYR A 1 87 ? 3.223 18.518 -35.336 1.00 92.25 87 TYR A CA 1
ATOM 681 C C . TYR A 1 87 ? 3.191 17.331 -34.374 1.00 92.25 87 TYR A C 1
ATOM 683 O O . TYR A 1 87 ? 2.488 16.356 -34.633 1.00 92.25 87 TYR A O 1
ATOM 691 N N . ALA A 1 88 ? 3.897 17.419 -33.250 1.00 92.44 88 ALA A N 1
ATOM 692 C CA . ALA A 1 88 ? 3.902 16.382 -32.226 1.00 92.44 88 ALA A CA 1
ATOM 693 C C . ALA A 1 88 ? 3.846 16.985 -30.821 1.00 92.44 88 ALA A C 1
ATOM 695 O O . ALA A 1 88 ? 4.323 18.096 -30.589 1.00 92.44 88 ALA A O 1
ATOM 696 N N . MET A 1 89 ? 3.261 16.240 -29.887 1.00 89.69 89 MET A N 1
ATOM 697 C CA . MET A 1 89 ? 3.224 16.596 -28.476 1.00 89.69 89 MET A CA 1
ATOM 698 C C . MET A 1 89 ? 3.485 15.366 -27.611 1.00 89.69 89 MET A C 1
ATOM 700 O O . MET A 1 89 ? 2.793 14.355 -27.730 1.00 89.69 89 MET A O 1
ATOM 704 N N . PHE A 1 90 ? 4.436 15.494 -26.696 1.00 88.75 90 PHE A N 1
ATOM 705 C CA . PHE A 1 90 ? 4.744 14.531 -25.649 1.00 88.75 90 PHE A CA 1
ATOM 706 C C . PHE A 1 90 ? 4.239 15.067 -24.311 1.00 88.75 90 PHE A C 1
ATOM 708 O O . PHE A 1 90 ? 4.445 16.232 -23.989 1.00 88.75 90 PHE A O 1
ATOM 715 N N . SER A 1 91 ? 3.536 14.246 -23.544 1.00 85.38 91 SER A N 1
ATOM 716 C CA . SER A 1 91 ? 2.985 14.603 -22.238 1.00 85.38 91 SER A CA 1
ATOM 717 C C . SER A 1 91 ? 3.544 13.672 -21.176 1.00 85.38 91 SER A C 1
ATOM 719 O O . SER A 1 91 ? 3.284 12.479 -21.224 1.00 85.38 91 SER A O 1
ATOM 721 N N . TYR A 1 92 ? 4.275 14.206 -20.210 1.00 82.19 92 TYR A N 1
ATOM 722 C CA . TYR A 1 92 ? 4.861 13.463 -19.103 1.00 82.19 92 TYR A CA 1
ATOM 723 C C . TYR A 1 92 ? 3.893 13.342 -17.922 1.00 82.19 92 TYR A C 1
ATOM 725 O O . TYR A 1 92 ? 3.363 14.338 -17.435 1.00 82.19 92 TYR A O 1
ATOM 733 N N . GLN A 1 93 ? 3.654 12.137 -17.418 1.00 72.31 93 GLN A N 1
ATOM 734 C CA . GLN A 1 93 ? 2.807 11.943 -16.237 1.00 72.31 93 GLN A CA 1
ATOM 735 C C . GLN A 1 93 ? 3.277 10.748 -15.399 1.00 72.31 93 GLN A C 1
ATOM 737 O O . GLN A 1 93 ? 2.460 10.003 -14.858 1.00 72.31 93 GLN A O 1
ATOM 742 N N . ALA A 1 94 ? 4.591 10.527 -15.327 1.00 66.06 94 ALA A N 1
ATOM 743 C CA . ALA A 1 94 ? 5.140 9.380 -14.620 1.00 66.06 94 ALA A CA 1
ATOM 744 C C . ALA A 1 94 ? 5.178 9.592 -13.104 1.00 66.06 94 ALA A C 1
ATOM 746 O O . ALA A 1 94 ? 5.251 10.709 -12.598 1.00 66.06 94 ALA A O 1
ATOM 747 N N . TYR A 1 95 ? 5.147 8.467 -12.399 1.00 67.81 95 TYR A N 1
ATOM 748 C CA . TYR A 1 95 ? 5.430 8.372 -10.975 1.00 67.81 95 TYR A CA 1
ATOM 749 C C . TYR A 1 95 ? 6.632 7.441 -10.795 1.00 67.81 95 TYR A C 1
ATOM 751 O O . TYR A 1 95 ? 6.987 6.687 -11.704 1.00 67.81 95 TYR A O 1
ATOM 759 N N . VAL A 1 96 ? 7.233 7.442 -9.603 1.00 70.31 96 VAL A N 1
ATOM 760 C CA . VAL A 1 96 ? 8.439 6.653 -9.276 1.00 70.31 96 VAL A CA 1
ATOM 761 C C . VAL A 1 96 ? 8.351 5.201 -9.753 1.00 70.31 96 VAL A C 1
ATOM 763 O O . VAL A 1 96 ? 9.352 4.667 -10.220 1.00 70.31 96 VAL A O 1
ATOM 766 N N . THR A 1 97 ? 7.162 4.595 -9.705 1.00 70.12 97 THR A N 1
ATOM 767 C CA . THR A 1 97 ? 6.943 3.165 -9.959 1.00 70.12 97 THR A CA 1
ATOM 768 C C . THR A 1 97 ? 6.366 2.823 -11.341 1.00 70.12 97 THR A C 1
ATOM 770 O O . THR A 1 97 ? 6.319 1.656 -11.712 1.00 70.12 97 THR A O 1
ATOM 773 N N . TYR A 1 98 ? 5.954 3.811 -12.148 1.00 81.75 98 TYR A N 1
ATOM 774 C CA . TYR A 1 98 ? 5.304 3.570 -13.450 1.00 81.75 98 TYR A CA 1
ATOM 775 C C . TYR A 1 98 ? 5.872 4.465 -14.554 1.00 81.75 98 TYR A C 1
ATOM 777 O O . TYR A 1 98 ? 6.237 5.611 -14.303 1.00 81.75 98 TYR A O 1
ATOM 785 N N . PHE A 1 99 ? 5.900 3.960 -15.783 1.00 85.38 99 PHE A N 1
ATOM 786 C CA . PHE A 1 99 ? 5.988 4.763 -16.996 1.00 85.38 99 PHE A CA 1
ATOM 787 C C . PHE A 1 99 ? 4.609 5.286 -17.332 1.00 85.38 99 PHE A C 1
ATOM 789 O O . PHE A 1 99 ? 3.673 4.503 -17.467 1.00 85.38 99 PHE A O 1
ATOM 796 N N . CYS A 1 100 ? 4.473 6.589 -17.501 1.00 88.44 100 CYS A N 1
ATOM 797 C CA . CYS A 1 100 ? 3.215 7.164 -17.922 1.00 88.44 100 CYS A CA 1
ATOM 798 C C . CYS A 1 100 ? 3.474 8.396 -18.779 1.00 88.44 100 CYS A C 1
ATOM 800 O O . CYS A 1 100 ? 4.039 9.398 -18.322 1.00 88.44 100 CYS A O 1
ATOM 802 N N . TYR A 1 101 ? 3.084 8.298 -20.048 1.00 90.06 101 TYR A N 1
ATOM 803 C CA . TYR A 1 101 ? 3.147 9.418 -20.971 1.00 90.06 101 TYR A CA 1
ATOM 804 C C . TYR A 1 101 ? 2.016 9.381 -21.998 1.00 90.06 101 TYR A C 1
ATOM 806 O O . TYR A 1 101 ? 1.504 8.325 -22.379 1.00 90.06 101 TYR A O 1
ATOM 814 N N . GLY A 1 102 ? 1.641 10.572 -22.454 1.00 90.19 102 GLY A N 1
ATOM 815 C CA . GLY A 1 102 ? 0.797 10.802 -23.616 1.00 90.19 102 GLY A CA 1
ATOM 816 C C . GLY A 1 102 ? 1.638 11.210 -24.822 1.00 90.19 102 GLY A C 1
ATOM 817 O O . GLY A 1 102 ? 2.624 11.929 -24.696 1.00 90.19 102 GLY A O 1
ATOM 818 N N . ALA A 1 103 ? 1.238 10.773 -26.002 1.00 91.00 103 ALA A N 1
ATOM 819 C CA . ALA A 1 103 ? 1.902 11.047 -27.263 1.00 91.00 103 ALA A CA 1
ATOM 820 C C . ALA A 1 103 ? 0.843 11.385 -28.308 1.00 91.00 103 ALA A C 1
ATOM 822 O O . ALA A 1 103 ? -0.073 10.600 -28.535 1.00 91.00 103 ALA A O 1
ATOM 823 N N . ASN A 1 104 ? 0.961 12.550 -28.936 1.00 92.38 104 ASN A N 1
ATOM 824 C CA . ASN A 1 104 ? 0.110 12.984 -30.040 1.00 92.38 104 ASN A CA 1
ATOM 825 C C . ASN A 1 104 ? 0.986 13.324 -31.238 1.00 92.38 104 ASN A C 1
ATOM 827 O O . ASN A 1 104 ? 2.027 13.959 -31.075 1.00 92.38 104 ASN A O 1
ATOM 831 N N . TRP A 1 105 ? 0.553 12.963 -32.439 1.00 94.31 105 TRP A N 1
ATOM 832 C CA . TRP A 1 105 ? 1.256 13.319 -33.668 1.00 94.31 105 TRP A CA 1
ATOM 833 C C . TRP A 1 105 ? 0.270 13.676 -34.772 1.00 94.31 105 TRP A C 1
ATOM 835 O O . TRP A 1 105 ? -0.849 13.162 -34.834 1.00 94.31 105 TRP A O 1
ATOM 845 N N . HIS A 1 106 ? 0.700 14.564 -35.659 1.00 94.06 106 HIS A N 1
ATOM 846 C CA . HIS A 1 106 ? -0.086 15.046 -36.776 1.00 94.06 106 HIS A CA 1
ATOM 847 C C . HIS A 1 106 ? 0.810 15.305 -37.993 1.00 94.06 106 HIS A C 1
ATOM 849 O O . HIS A 1 106 ? 1.456 16.345 -38.127 1.00 94.06 106 HIS A O 1
ATOM 855 N N . ASP A 1 107 ? 0.768 14.360 -38.932 1.00 94.19 107 ASP A N 1
ATOM 856 C CA . ASP A 1 107 ? 1.422 14.373 -40.241 1.00 94.19 107 ASP A CA 1
ATOM 857 C C . ASP A 1 107 ? 2.941 14.678 -40.176 1.00 94.19 107 ASP A C 1
ATOM 859 O O . ASP A 1 107 ? 3.472 15.345 -41.061 1.00 94.19 107 ASP A O 1
ATOM 863 N N . CYS A 1 108 ? 3.642 14.187 -39.144 1.00 94.69 108 CYS A N 1
ATOM 864 C CA . CYS A 1 108 ? 5.110 14.251 -39.055 1.00 94.69 108 CYS A CA 1
ATOM 865 C C . CYS A 1 108 ? 5.770 13.421 -40.165 1.00 94.69 108 CYS A C 1
ATOM 867 O O . CYS A 1 108 ? 5.226 12.397 -40.572 1.00 94.69 108 CYS A O 1
ATOM 869 N N . ASP A 1 109 ? 6.952 13.803 -40.638 1.00 96.00 109 ASP A N 1
ATOM 870 C CA . ASP A 1 109 ? 7.744 12.947 -41.524 1.00 96.00 109 ASP A CA 1
ATOM 871 C C . ASP A 1 109 ? 8.247 11.719 -40.749 1.00 96.00 109 ASP A C 1
ATOM 873 O O . ASP A 1 109 ? 8.098 10.594 -41.230 1.00 96.00 109 ASP A O 1
ATOM 877 N N . ASN A 1 110 ? 8.722 11.927 -39.518 1.00 96.06 110 ASN A N 1
ATOM 878 C CA . ASN A 1 110 ? 9.056 10.924 -38.512 1.00 96.06 110 ASN A CA 1
ATOM 879 C C . ASN A 1 110 ? 8.788 11.481 -37.105 1.00 96.06 110 ASN A C 1
ATOM 881 O O . ASN A 1 110 ? 8.872 12.686 -36.861 1.00 96.06 110 ASN A O 1
ATOM 885 N N . PHE A 1 111 ? 8.507 10.593 -36.158 1.00 96.62 111 PHE A N 1
ATOM 886 C CA . PHE A 1 111 ? 8.462 10.930 -34.739 1.00 96.62 111 PHE A CA 1
ATOM 887 C C . PHE A 1 111 ? 8.942 9.760 -33.878 1.00 96.62 111 PHE A C 1
ATOM 889 O O . PHE A 1 111 ? 8.766 8.594 -34.237 1.00 96.62 111 PHE A O 1
ATOM 896 N N . THR A 1 112 ? 9.503 10.099 -32.722 1.00 96.81 112 THR A N 1
ATOM 897 C CA . THR A 1 112 ? 9.990 9.200 -31.679 1.00 96.81 112 THR A CA 1
ATOM 898 C C . THR A 1 112 ? 9.642 9.811 -30.328 1.00 96.81 112 THR A C 1
ATOM 900 O O . THR A 1 112 ? 10.032 10.938 -30.021 1.00 96.81 112 THR A O 1
ATOM 903 N N . MET A 1 113 ? 8.909 9.065 -29.515 1.00 96.31 113 MET A N 1
ATOM 904 C CA . MET A 1 113 ? 8.490 9.442 -28.171 1.00 96.31 113 MET A CA 1
ATOM 905 C C . MET A 1 113 ? 8.809 8.288 -27.239 1.00 96.31 113 MET A C 1
ATOM 907 O O . MET A 1 113 ? 8.356 7.164 -27.453 1.00 96.31 113 MET A O 1
ATOM 911 N N . TYR A 1 114 ? 9.639 8.550 -26.243 1.00 94.81 114 TYR A N 1
ATOM 912 C CA . TYR A 1 114 ? 10.261 7.512 -25.441 1.00 94.81 114 TYR A CA 1
ATOM 913 C C . TYR A 1 114 ? 10.342 7.941 -23.986 1.00 94.81 114 TYR A C 1
ATOM 915 O O . TYR A 1 114 ? 10.677 9.085 -23.677 1.00 94.81 114 TYR A O 1
ATOM 923 N N . GLN A 1 115 ? 10.049 6.994 -23.105 1.00 93.81 115 GLN A N 1
ATOM 924 C CA . GLN A 1 115 ? 10.280 7.120 -21.679 1.00 93.81 115 GLN A CA 1
ATOM 925 C C . GLN A 1 115 ? 10.913 5.830 -21.159 1.00 93.81 115 GLN A C 1
ATOM 927 O O . GLN A 1 115 ? 10.397 4.753 -21.461 1.00 93.81 115 GLN A O 1
ATOM 932 N N . SER A 1 116 ? 11.994 5.920 -20.384 1.00 93.19 116 SER A N 1
ATOM 933 C CA . SER A 1 116 ? 12.713 4.756 -19.847 1.00 93.19 116 SER A CA 1
ATOM 934 C C . SER A 1 116 ? 13.320 4.966 -18.470 1.00 93.19 116 SER A C 1
ATOM 936 O O . SER A 1 116 ? 13.383 6.083 -17.977 1.00 93.19 116 SER A O 1
ATOM 938 N N . LYS A 1 117 ? 13.743 3.870 -17.837 1.00 90.44 117 LYS A N 1
ATOM 939 C CA . LYS A 1 117 ? 14.417 3.818 -16.536 1.00 90.44 117 LYS A CA 1
ATOM 940 C C . LYS A 1 117 ? 15.648 2.925 -16.623 1.00 90.44 117 LYS A C 1
ATOM 942 O O . LYS A 1 117 ? 15.670 1.953 -17.384 1.00 90.44 117 LYS A O 1
ATOM 947 N N . ASP A 1 118 ? 16.628 3.215 -15.775 1.00 89.38 118 ASP A N 1
ATOM 948 C CA . ASP A 1 118 ? 17.729 2.294 -15.504 1.00 89.38 118 ASP A CA 1
ATOM 949 C C . ASP A 1 118 ? 17.211 1.041 -14.791 1.00 89.38 118 ASP A C 1
ATOM 951 O O . ASP A 1 118 ? 16.421 1.106 -13.842 1.00 89.38 118 ASP A O 1
ATOM 955 N N . PHE A 1 119 ? 17.676 -0.126 -15.227 1.00 90.12 119 PHE A N 1
ATOM 956 C CA . PHE A 1 119 ? 17.431 -1.374 -14.526 1.00 90.12 119 PHE A CA 1
ATOM 957 C C . PHE A 1 119 ? 18.488 -1.553 -13.437 1.00 90.12 119 PHE A C 1
ATOM 959 O O . PHE A 1 119 ? 19.675 -1.666 -13.718 1.00 90.12 119 PHE A O 1
ATOM 966 N N . SER A 1 120 ? 18.062 -1.582 -12.173 1.00 84.69 120 SER A N 1
ATOM 967 C CA . SER A 1 120 ? 18.994 -1.561 -11.033 1.00 84.69 120 SER A CA 1
ATOM 968 C C . SER A 1 120 ? 19.731 -2.886 -10.775 1.00 84.69 120 SER A C 1
ATOM 970 O O . SER A 1 120 ? 20.644 -2.910 -9.954 1.00 84.69 120 SER A O 1
ATOM 972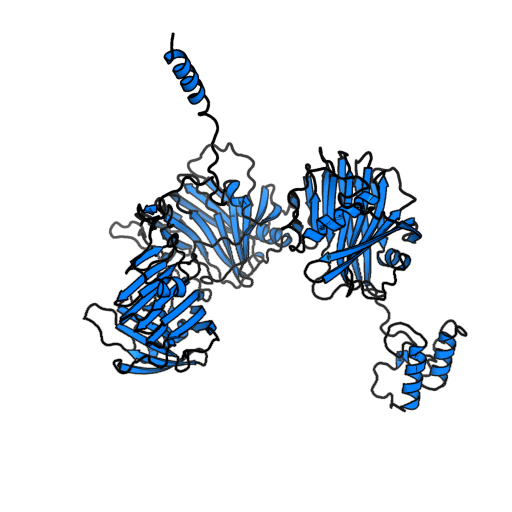 N N . MET A 1 121 ? 19.349 -3.985 -11.443 1.00 87.62 121 MET A N 1
ATOM 973 C CA . MET A 1 121 ? 19.947 -5.325 -11.280 1.00 87.62 121 MET A CA 1
ATOM 974 C C . MET A 1 121 ? 20.388 -5.951 -12.619 1.00 87.62 121 MET A C 1
ATOM 976 O O . MET A 1 121 ? 20.006 -7.087 -12.922 1.00 87.62 121 MET A O 1
ATOM 980 N N . PRO A 1 122 ? 21.176 -5.246 -13.449 1.00 87.44 122 PRO A N 1
ATOM 981 C CA . PRO A 1 122 ? 21.446 -5.658 -14.826 1.00 87.44 122 PRO A CA 1
ATOM 982 C C . PRO A 1 122 ? 22.134 -7.025 -14.925 1.00 87.44 122 PRO A C 1
ATOM 984 O O . PRO A 1 122 ? 21.854 -7.792 -15.846 1.00 87.44 122 PRO A O 1
ATOM 987 N N . GLU A 1 123 ? 22.978 -7.386 -13.956 1.00 85.50 123 GLU A N 1
ATOM 988 C CA . GLU A 1 123 ? 23.672 -8.681 -13.884 1.00 85.50 123 GLU A CA 1
ATOM 989 C C . GLU A 1 123 ? 22.755 -9.868 -13.555 1.00 85.50 123 GLU A C 1
ATOM 991 O O . GLU A 1 123 ? 23.175 -11.018 -13.691 1.00 85.50 123 GLU A O 1
ATOM 996 N N . TYR A 1 124 ? 21.530 -9.604 -13.099 1.00 87.88 124 TYR A N 1
ATOM 997 C CA . TYR A 1 124 ? 20.592 -10.617 -12.614 1.00 87.88 124 TYR A CA 1
ATOM 998 C C . TYR A 1 124 ? 19.287 -10.669 -13.411 1.00 87.88 124 TYR A C 1
ATOM 1000 O O . TYR A 1 124 ? 18.388 -11.428 -13.050 1.00 87.88 124 TYR A O 1
ATOM 1008 N N . ALA A 1 125 ? 19.183 -9.907 -14.505 1.00 88.75 125 ALA A N 1
ATOM 1009 C CA . ALA A 1 125 ? 17.998 -9.875 -15.362 1.00 88.75 125 ALA A CA 1
ATOM 1010 C C . ALA A 1 125 ? 17.585 -11.272 -15.865 1.00 88.75 125 ALA A C 1
ATOM 1012 O O . ALA A 1 125 ? 16.402 -11.581 -15.937 1.00 88.75 125 ALA A O 1
ATOM 1013 N N . ASP A 1 126 ? 18.556 -12.143 -16.156 1.00 87.62 126 ASP A N 1
ATOM 1014 C CA . ASP A 1 126 ? 18.347 -13.514 -16.639 1.00 87.62 126 ASP A CA 1
ATOM 1015 C C . ASP A 1 126 ? 17.857 -14.497 -15.559 1.00 87.62 126 ASP A C 1
ATOM 1017 O O . ASP A 1 126 ? 17.433 -15.609 -15.878 1.00 87.62 126 ASP A O 1
ATOM 1021 N N . LYS A 1 127 ? 17.916 -14.105 -14.282 1.00 89.50 127 LYS A N 1
ATOM 1022 C CA . LYS A 1 127 ? 17.458 -14.905 -13.133 1.00 89.50 127 LYS A CA 1
ATOM 1023 C C . LYS A 1 127 ? 16.064 -14.517 -12.650 1.00 89.50 127 LYS A C 1
ATOM 1025 O O . LYS A 1 127 ? 15.531 -15.189 -11.769 1.00 89.50 127 LYS A O 1
ATOM 1030 N N . LEU A 1 128 ? 15.508 -13.437 -13.186 1.00 91.12 128 LEU A N 1
ATOM 1031 C CA . LEU A 1 128 ? 14.208 -12.897 -12.815 1.00 91.12 128 LEU A CA 1
ATOM 1032 C C . LEU A 1 128 ? 13.160 -13.309 -13.858 1.00 91.12 128 LEU A C 1
ATOM 1034 O O . LEU A 1 128 ? 13.448 -13.367 -15.052 1.00 91.12 128 LEU A O 1
ATOM 1038 N N . ASP A 1 129 ? 11.933 -13.583 -13.417 1.00 93.12 129 ASP A N 1
ATOM 1039 C CA . ASP A 1 129 ? 10.757 -13.638 -14.295 1.00 93.12 129 ASP A CA 1
ATOM 1040 C C . ASP A 1 129 ? 10.216 -12.212 -14.458 1.00 93.12 129 ASP A C 1
ATOM 1042 O O . ASP A 1 129 ? 9.444 -11.750 -13.623 1.00 93.12 129 ASP A O 1
ATOM 1046 N N . LEU A 1 130 ? 10.708 -11.494 -15.470 1.00 95.00 130 LEU A N 1
ATOM 1047 C CA . LEU A 1 130 ? 10.401 -10.097 -15.751 1.00 95.00 130 LEU A CA 1
ATOM 1048 C C . LEU A 1 130 ? 9.217 -9.988 -16.709 1.00 95.00 130 LEU A C 1
ATOM 1050 O O . LEU A 1 130 ? 9.218 -10.587 -17.790 1.00 95.00 130 LEU A O 1
ATOM 1054 N N . LYS A 1 131 ? 8.243 -9.153 -16.352 1.00 94.88 131 LYS A N 1
ATOM 1055 C CA . LYS A 1 131 ? 7.062 -8.858 -17.172 1.00 94.88 131 LYS A CA 1
ATOM 1056 C C . LYS A 1 131 ? 6.826 -7.361 -17.211 1.00 94.88 131 LYS A C 1
ATOM 1058 O O . LYS A 1 131 ? 7.050 -6.671 -16.227 1.00 94.88 131 LYS A O 1
ATOM 1063 N N . MET A 1 132 ? 6.399 -6.858 -18.361 1.00 94.31 132 MET A N 1
ATOM 1064 C CA . MET A 1 132 ? 5.939 -5.481 -18.488 1.00 94.31 132 MET A CA 1
ATOM 1065 C C . MET A 1 132 ? 4.417 -5.489 -18.562 1.00 94.31 132 MET A C 1
ATOM 1067 O O . MET A 1 132 ? 3.859 -5.963 -19.555 1.00 94.31 132 MET A O 1
ATOM 1071 N N . ASP A 1 133 ? 3.775 -4.950 -17.533 1.00 92.88 133 ASP A N 1
ATOM 1072 C CA . ASP A 1 133 ? 2.342 -4.682 -17.523 1.00 92.88 133 ASP A CA 1
ATOM 1073 C C . ASP A 1 133 ? 2.104 -3.335 -18.205 1.00 92.88 133 ASP A C 1
ATOM 1075 O O . ASP A 1 133 ? 2.733 -2.333 -17.864 1.00 92.88 133 ASP A O 1
ATOM 1079 N N . ILE A 1 134 ? 1.239 -3.308 -19.218 1.00 92.44 134 ILE A N 1
ATOM 1080 C CA . ILE A 1 134 ? 1.050 -2.160 -20.108 1.00 92.44 134 ILE A CA 1
ATOM 1081 C C . ILE A 1 134 ? -0.442 -1.886 -20.252 1.00 92.44 134 ILE A C 1
ATOM 1083 O O . ILE A 1 134 ? -1.152 -2.591 -20.963 1.00 92.44 134 ILE A O 1
ATOM 1087 N N . TYR A 1 135 ? -0.906 -0.794 -19.665 1.00 90.88 135 TYR A N 1
ATOM 1088 C CA . TYR A 1 135 ? -2.167 -0.181 -20.047 1.00 90.88 135 TYR A CA 1
ATOM 1089 C C . TYR A 1 135 ? -1.934 0.739 -21.246 1.00 90.88 135 TYR A C 1
ATOM 1091 O O . TYR A 1 135 ? -1.164 1.697 -21.156 1.00 90.88 135 TYR A O 1
ATOM 1099 N N . LEU A 1 136 ? -2.615 0.470 -22.360 1.00 88.75 136 LEU A N 1
ATOM 1100 C CA . LEU A 1 136 ? -2.550 1.288 -23.569 1.00 88.75 136 LEU A CA 1
ATOM 1101 C C . LEU A 1 136 ? -3.935 1.812 -23.947 1.00 88.75 136 LEU A C 1
ATOM 1103 O O . LEU A 1 136 ? -4.864 1.038 -24.185 1.00 88.75 136 LEU A O 1
ATOM 1107 N N . ASN A 1 137 ? -4.023 3.131 -24.110 1.00 87.88 137 ASN A N 1
ATOM 1108 C CA . ASN A 1 137 ? -5.097 3.799 -24.833 1.00 87.88 137 ASN A CA 1
ATOM 1109 C C . ASN A 1 137 ? -4.538 4.366 -26.142 1.00 87.88 137 ASN A C 1
ATOM 1111 O O . ASN A 1 137 ? -3.645 5.207 -26.104 1.00 87.88 137 ASN A O 1
ATOM 1115 N N . CYS A 1 138 ? -5.023 3.917 -27.298 1.00 87.31 138 CYS A N 1
ATOM 1116 C CA . CYS A 1 138 ? -4.525 4.384 -28.590 1.00 87.31 138 CYS A CA 1
ATOM 1117 C C . CYS A 1 138 ? -5.653 4.624 -29.598 1.00 87.31 138 CYS A C 1
ATOM 1119 O O . CYS A 1 138 ? -6.587 3.828 -29.723 1.00 87.31 138 CYS A O 1
ATOM 1121 N N . ASN A 1 139 ? -5.532 5.718 -30.353 1.00 86.69 139 ASN A N 1
ATOM 1122 C CA . ASN A 1 139 ? -6.461 6.095 -31.409 1.00 86.69 139 ASN A CA 1
ATOM 1123 C C . ASN A 1 139 ? -5.715 6.603 -32.652 1.00 86.69 139 ASN A C 1
ATOM 1125 O O . ASN A 1 139 ? -4.952 7.568 -32.572 1.00 86.69 139 ASN A O 1
ATOM 1129 N N . ILE A 1 140 ? -5.988 5.987 -33.805 1.00 87.38 140 ILE A N 1
ATOM 1130 C CA . ILE A 1 140 ? -5.437 6.370 -35.110 1.00 87.38 140 ILE A CA 1
ATOM 1131 C C . ILE A 1 140 ? -6.532 7.059 -35.922 1.00 87.38 140 ILE A C 1
ATOM 1133 O O . ILE A 1 140 ? -7.416 6.415 -36.489 1.00 87.38 140 ILE A O 1
ATOM 1137 N N . LYS A 1 141 ? -6.459 8.392 -35.978 1.00 86.88 141 LYS A N 1
ATOM 1138 C CA . LYS A 1 141 ? -7.419 9.250 -36.691 1.00 86.88 141 LYS A CA 1
ATOM 1139 C C . LYS A 1 141 ? -7.171 9.267 -38.197 1.00 86.88 141 LYS A C 1
ATOM 1141 O O . LYS A 1 141 ? -8.107 9.439 -38.972 1.00 86.88 141 LYS A O 1
ATOM 1146 N N . LYS A 1 142 ? -5.906 9.145 -38.597 1.00 88.94 142 LYS A N 1
ATOM 1147 C CA . LYS A 1 142 ? -5.474 9.047 -39.992 1.00 88.94 142 LYS A CA 1
ATOM 1148 C C . LYS A 1 142 ? -4.280 8.112 -40.070 1.00 88.94 142 LYS A C 1
ATOM 1150 O O . LYS A 1 142 ? -3.328 8.289 -39.311 1.00 88.94 142 LYS A O 1
ATOM 1155 N N . GLU A 1 143 ? -4.305 7.156 -40.986 1.00 84.00 143 GLU A N 1
ATOM 1156 C CA . GLU A 1 143 ? -3.262 6.139 -41.064 1.00 84.00 143 GLU A CA 1
ATOM 1157 C C . GLU A 1 143 ? -1.878 6.734 -41.398 1.00 84.00 143 GLU A C 1
ATOM 1159 O O . GLU A 1 143 ? -1.719 7.597 -42.270 1.00 84.00 143 GLU A O 1
ATOM 1164 N N . GLY A 1 144 ? -0.874 6.237 -40.678 1.00 90.25 144 GLY A N 1
ATOM 1165 C CA . GLY A 1 144 ? 0.561 6.409 -40.888 1.00 90.25 144 GLY A CA 1
ATOM 1166 C C . GLY A 1 144 ? 1.300 5.195 -40.314 1.00 90.25 144 GLY A C 1
ATOM 1167 O O . GLY A 1 144 ? 0.672 4.317 -39.718 1.00 90.25 144 GLY A O 1
ATOM 1168 N N . GLU A 1 145 ? 2.621 5.134 -40.473 1.00 93.12 145 GLU A N 1
ATOM 1169 C CA . GLU A 1 145 ? 3.435 4.112 -39.807 1.00 93.12 145 GLU A CA 1
ATOM 1170 C C . GLU A 1 145 ? 3.424 4.366 -38.296 1.00 93.12 145 GLU A C 1
ATOM 1172 O O . GLU A 1 145 ? 3.676 5.489 -37.860 1.00 93.12 145 GLU A O 1
ATOM 1177 N N . LEU A 1 146 ? 3.167 3.323 -37.508 1.00 93.31 146 LEU A N 1
ATOM 1178 C CA . LEU A 1 146 ? 3.225 3.354 -36.049 1.00 93.31 146 LEU A CA 1
ATOM 1179 C C . LEU A 1 146 ? 3.811 2.042 -35.529 1.00 93.31 146 LEU A C 1
ATOM 1181 O O . LEU A 1 146 ? 3.440 0.958 -35.995 1.00 93.31 146 LEU A O 1
ATOM 1185 N N . LYS A 1 147 ? 4.684 2.140 -34.531 1.00 95.94 147 LYS A N 1
ATOM 1186 C CA . LYS A 1 147 ? 5.171 1.034 -33.708 1.00 95.94 147 LYS A CA 1
ATOM 1187 C C . LYS A 1 147 ? 5.093 1.457 -32.248 1.00 95.94 147 LYS A C 1
ATOM 1189 O O . LYS A 1 147 ? 5.572 2.529 -31.890 1.00 95.94 147 LYS A O 1
ATOM 1194 N N . PHE A 1 148 ? 4.522 0.598 -31.418 1.00 95.75 148 PHE A N 1
ATOM 1195 C CA . PHE A 1 148 ? 4.371 0.831 -29.992 1.00 95.75 148 PHE A CA 1
ATOM 1196 C C . PHE A 1 148 ? 4.701 -0.431 -29.195 1.00 95.75 148 PHE A C 1
ATOM 1198 O O . PHE A 1 148 ? 4.248 -1.528 -29.542 1.00 95.75 148 PHE A O 1
ATOM 1205 N N . GLY A 1 149 ? 5.434 -0.254 -28.099 1.00 96.50 149 GLY A N 1
ATOM 1206 C CA . GLY A 1 149 ? 5.681 -1.294 -27.104 1.00 96.50 149 GLY A CA 1
ATOM 1207 C C . GLY A 1 149 ? 6.969 -1.074 -26.302 1.00 96.50 149 GLY A C 1
ATOM 1208 O O . GLY A 1 149 ? 7.541 0.022 -26.348 1.00 96.50 149 GLY A O 1
ATOM 1209 N N . PRO A 1 150 ? 7.420 -2.093 -25.553 1.00 97.56 150 PRO A N 1
ATOM 1210 C CA . PRO A 1 150 ? 8.626 -2.002 -24.739 1.00 97.56 150 PRO A CA 1
ATOM 1211 C C . PRO A 1 150 ? 9.909 -1.884 -25.565 1.00 97.56 150 PRO A C 1
ATOM 1213 O O . PRO A 1 150 ? 10.139 -2.676 -26.480 1.00 97.56 150 PRO A O 1
ATOM 1216 N N . LEU A 1 151 ? 10.790 -0.958 -25.191 1.00 97.75 151 LEU A N 1
ATOM 1217 C CA . LEU A 1 151 ? 12.175 -0.910 -25.659 1.00 97.75 151 LEU A CA 1
ATOM 1218 C C . LEU A 1 151 ? 13.106 -1.348 -24.530 1.00 97.75 151 LEU A C 1
ATOM 1220 O O . LEU A 1 151 ? 13.031 -0.820 -23.420 1.00 97.75 151 LEU A O 1
ATOM 1224 N N . LEU A 1 152 ? 13.985 -2.300 -24.830 1.00 97.94 152 LEU A N 1
ATOM 1225 C CA . LEU A 1 152 ? 15.016 -2.788 -23.920 1.00 97.94 152 LEU A CA 1
ATOM 1226 C C . LEU A 1 152 ? 16.390 -2.400 -24.465 1.00 97.94 152 LEU A C 1
ATOM 1228 O O . LEU A 1 152 ? 16.724 -2.766 -25.593 1.00 97.94 152 LEU A O 1
ATOM 1232 N N . GLU A 1 153 ? 17.192 -1.703 -23.668 1.00 96.50 153 GLU A N 1
ATOM 1233 C CA . GLU A 1 153 ? 18.589 -1.404 -23.987 1.00 96.50 153 GLU A CA 1
ATOM 1234 C C . GLU A 1 153 ? 19.480 -2.441 -23.304 1.00 96.50 153 GLU A C 1
ATOM 1236 O O . GLU A 1 153 ? 19.384 -2.662 -22.091 1.00 96.50 153 GLU A O 1
ATOM 1241 N N . LEU A 1 154 ? 20.319 -3.107 -24.098 1.00 95.94 154 LEU A N 1
ATOM 1242 C CA . LEU A 1 154 ? 21.056 -4.294 -23.691 1.00 95.94 154 LEU A CA 1
ATOM 1243 C C . LEU A 1 154 ? 22.571 -4.128 -23.863 1.00 95.94 154 LEU A C 1
ATOM 1245 O O . LEU A 1 154 ? 23.072 -3.431 -24.755 1.00 95.94 154 LEU A O 1
ATOM 1249 N N . ASN A 1 155 ? 23.316 -4.894 -23.068 1.00 93.25 155 ASN A N 1
ATOM 1250 C CA . ASN A 1 155 ? 24.763 -5.089 -23.186 1.00 93.25 155 ASN A CA 1
ATOM 1251 C C . ASN A 1 155 ? 25.585 -3.787 -23.146 1.00 93.25 155 ASN A C 1
ATOM 1253 O O . ASN A 1 155 ? 26.530 -3.611 -23.922 1.00 93.25 155 ASN A O 1
ATOM 1257 N N . SER A 1 156 ? 25.255 -2.905 -22.207 1.00 90.69 156 SER A N 1
ATOM 1258 C CA . SER A 1 156 ? 25.772 -1.540 -22.063 1.00 90.69 156 SER A CA 1
ATOM 1259 C C . SER A 1 156 ? 25.431 -0.649 -23.262 1.00 90.69 156 SER A C 1
ATOM 1261 O O . SER A 1 156 ? 26.300 0.054 -23.777 1.00 90.69 156 SER A O 1
ATOM 1263 N N . GLY A 1 157 ? 24.185 -0.733 -23.740 1.00 89.75 157 GLY A N 1
ATOM 1264 C CA . GLY A 1 157 ? 23.679 0.065 -24.864 1.00 89.75 157 GLY A CA 1
ATOM 1265 C C . GLY A 1 157 ? 24.245 -0.331 -26.233 1.00 89.75 157 GLY A C 1
ATOM 1266 O O . GLY A 1 157 ? 24.247 0.473 -27.159 1.00 89.75 157 GLY A O 1
ATOM 1267 N N . LYS A 1 158 ? 24.770 -1.555 -26.380 1.00 92.88 158 LYS A N 1
ATOM 1268 C CA . LYS A 1 158 ? 25.281 -2.057 -27.672 1.00 92.88 158 LYS A CA 1
ATOM 1269 C C . LYS A 1 158 ? 24.176 -2.597 -28.567 1.00 92.88 158 LYS A C 1
ATOM 1271 O O . LYS A 1 158 ? 24.304 -2.542 -29.792 1.00 92.88 158 LYS A O 1
ATOM 1276 N N . ASP A 1 159 ? 23.134 -3.138 -27.953 1.00 95.56 159 ASP A N 1
ATOM 1277 C CA . ASP A 1 159 ? 21.989 -3.726 -28.627 1.00 95.56 159 ASP A CA 1
ATOM 1278 C C . ASP A 1 159 ? 20.705 -3.115 -28.055 1.00 95.56 159 ASP A C 1
ATOM 1280 O O . ASP A 1 159 ? 20.634 -2.785 -26.873 1.00 95.56 159 ASP A O 1
ATOM 1284 N N . GLU A 1 160 ? 19.679 -3.002 -28.887 1.00 97.31 160 GLU A N 1
ATOM 1285 C CA . GLU A 1 160 ? 18.331 -2.615 -28.481 1.00 97.31 160 GLU A CA 1
ATOM 1286 C C . GLU A 1 160 ? 17.343 -3.671 -28.970 1.00 97.31 160 GLU A C 1
ATOM 1288 O O . GLU A 1 160 ? 17.369 -4.058 -30.141 1.00 97.31 160 GLU A O 1
ATOM 1293 N N . LEU A 1 161 ? 16.444 -4.119 -28.098 1.00 98.25 161 LEU A N 1
ATOM 1294 C CA . LEU A 1 161 ? 15.327 -4.980 -28.466 1.00 98.25 161 LEU A CA 1
ATOM 1295 C C . LEU A 1 161 ? 14.022 -4.201 -28.308 1.00 98.25 161 LEU A C 1
ATOM 1297 O O . LEU A 1 161 ? 13.559 -3.970 -27.194 1.00 98.25 161 LEU A O 1
ATOM 1301 N N . PHE A 1 162 ? 13.420 -3.817 -29.432 1.00 98.38 162 PHE A N 1
ATOM 1302 C CA . PHE A 1 162 ? 12.102 -3.196 -29.463 1.00 98.38 162 PHE A CA 1
ATOM 1303 C C . PHE A 1 162 ? 11.027 -4.266 -29.676 1.00 98.38 162 PHE A C 1
ATOM 1305 O O . PHE A 1 162 ? 10.898 -4.843 -30.761 1.00 98.38 162 PHE A O 1
ATOM 1312 N N . ILE A 1 163 ? 10.256 -4.536 -28.628 1.00 98.50 163 ILE A N 1
ATOM 1313 C CA . ILE A 1 163 ? 9.113 -5.445 -28.651 1.00 98.50 163 ILE A CA 1
ATOM 1314 C C . ILE A 1 163 ? 7.904 -4.651 -29.147 1.00 98.50 163 ILE A C 1
ATOM 1316 O O . ILE A 1 163 ? 7.324 -3.837 -28.435 1.00 98.50 163 ILE A O 1
ATOM 1320 N N . VAL A 1 164 ? 7.546 -4.853 -30.413 1.00 97.88 164 VAL A N 1
ATOM 1321 C CA . VAL A 1 164 ? 6.451 -4.138 -31.073 1.00 97.88 164 VAL A CA 1
ATOM 1322 C C . VAL A 1 164 ? 5.151 -4.892 -30.811 1.00 97.88 164 VAL A C 1
ATOM 1324 O O . VAL A 1 164 ? 4.772 -5.790 -31.571 1.00 97.88 164 VAL A O 1
ATOM 1327 N N . GLU A 1 165 ? 4.473 -4.510 -29.732 1.00 96.31 165 GLU A N 1
ATOM 1328 C CA . GLU A 1 165 ? 3.176 -5.067 -29.340 1.00 96.31 165 GLU A CA 1
ATOM 1329 C C . GLU A 1 165 ? 2.038 -4.580 -30.229 1.00 96.31 165 GLU A C 1
ATOM 1331 O O . GLU A 1 165 ? 1.126 -5.340 -30.567 1.00 96.31 165 GLU A O 1
ATOM 1336 N N . LYS A 1 166 ? 2.093 -3.305 -30.627 1.00 94.50 166 LYS A N 1
ATOM 1337 C CA . LYS A 1 166 ? 1.105 -2.682 -31.506 1.00 94.50 166 LYS A CA 1
ATOM 1338 C C . LYS A 1 166 ? 1.770 -1.980 -32.681 1.00 94.50 166 LYS A C 1
ATOM 1340 O O . LYS A 1 166 ? 2.810 -1.343 -32.539 1.00 94.50 166 LYS A O 1
ATOM 1345 N N . ARG A 1 167 ? 1.152 -2.084 -33.856 1.00 94.25 167 ARG A N 1
ATOM 1346 C CA . ARG A 1 167 ? 1.577 -1.404 -35.084 1.00 94.25 167 ARG A CA 1
ATOM 1347 C C . ARG A 1 167 ? 0.414 -1.161 -36.037 1.00 94.25 167 ARG A C 1
ATOM 1349 O O . ARG A 1 167 ? -0.606 -1.837 -35.946 1.00 94.25 167 ARG A O 1
ATOM 1356 N N . THR A 1 168 ? 0.589 -0.266 -36.999 1.00 92.94 168 THR A N 1
ATOM 1357 C CA . THR A 1 168 ? -0.336 -0.132 -38.136 1.00 92.94 168 THR A CA 1
ATOM 1358 C C . THR A 1 168 ? -0.009 -1.132 -39.251 1.00 92.94 168 THR A C 1
ATOM 1360 O O . THR A 1 168 ? 1.062 -1.757 -39.276 1.00 92.94 168 THR A O 1
ATOM 1363 N N . GLU A 1 169 ? -0.954 -1.336 -40.176 1.00 90.00 169 GLU A N 1
ATOM 1364 C CA . GLU A 1 169 ? -0.746 -2.199 -41.350 1.00 90.00 169 GLU A CA 1
ATOM 1365 C C . GLU A 1 169 ? 0.338 -1.651 -42.283 1.00 90.00 169 GLU A C 1
ATOM 1367 O O . GLU A 1 169 ? 1.095 -2.432 -42.861 1.00 90.00 169 GLU A O 1
ATOM 1372 N N . SER A 1 170 ? 0.441 -0.325 -42.382 1.00 89.25 170 SER A N 1
ATOM 1373 C CA . SER A 1 170 ? 1.434 0.392 -43.186 1.00 89.25 170 SER A CA 1
ATOM 1374 C C . SER A 1 170 ? 2.875 0.306 -42.674 1.00 89.25 170 SER A C 1
ATOM 1376 O O . SER A 1 170 ? 3.786 0.654 -43.424 1.00 89.25 170 SER A O 1
ATOM 1378 N N . THR A 1 171 ? 3.115 -0.176 -41.450 1.00 92.44 171 THR A N 1
ATOM 1379 C CA . THR A 1 171 ? 4.470 -0.327 -40.899 1.00 92.44 171 THR A CA 1
ATOM 1380 C C . THR A 1 171 ? 5.304 -1.317 -41.718 1.00 92.44 171 THR A C 1
ATOM 1382 O O . THR A 1 171 ? 4.999 -2.512 -41.771 1.00 92.44 171 THR A O 1
ATOM 1385 N N . ASP A 1 172 ? 6.394 -0.824 -42.313 1.00 89.25 172 ASP A N 1
ATOM 1386 C CA . ASP A 1 172 ? 7.287 -1.598 -43.176 1.00 89.25 172 ASP A CA 1
ATOM 1387 C C . ASP A 1 172 ? 8.559 -2.069 -42.445 1.00 89.25 172 ASP A C 1
ATOM 1389 O O . ASP A 1 172 ? 9.289 -1.276 -41.852 1.00 89.25 172 ASP A O 1
ATOM 1393 N N . PHE A 1 173 ? 8.848 -3.369 -42.544 1.00 93.75 173 PHE A N 1
ATOM 1394 C CA . PHE A 1 173 ? 10.078 -4.009 -42.052 1.00 93.75 173 PHE A CA 1
ATOM 1395 C C . PHE A 1 173 ? 10.934 -4.586 -43.195 1.00 93.75 173 PHE A C 1
ATOM 1397 O O . PHE A 1 173 ? 11.884 -5.327 -42.952 1.00 93.75 173 PHE A O 1
ATOM 1404 N N . SER A 1 174 ? 10.616 -4.279 -44.457 1.00 90.62 174 SER A N 1
ATOM 1405 C CA . SER A 1 174 ? 11.273 -4.855 -45.640 1.00 90.62 174 SER A CA 1
ATOM 1406 C C . SER A 1 174 ? 12.757 -4.502 -45.768 1.00 90.62 174 SER A C 1
ATOM 1408 O O . SER A 1 174 ? 13.518 -5.250 -46.384 1.00 90.62 174 SER A O 1
ATOM 1410 N N . ALA A 1 175 ? 13.174 -3.382 -45.172 1.00 91.00 175 ALA A N 1
ATOM 1411 C CA . ALA A 1 175 ? 14.569 -2.960 -45.098 1.00 91.00 175 ALA A CA 1
ATOM 1412 C C . ALA A 1 175 ? 15.377 -3.709 -44.019 1.00 91.00 175 ALA A C 1
ATOM 1414 O O . ALA A 1 175 ? 16.606 -3.629 -44.019 1.00 91.00 175 ALA A O 1
ATOM 1415 N N . CYS A 1 176 ? 14.712 -4.433 -43.114 1.00 95.69 176 CYS A N 1
ATOM 1416 C CA . CYS A 1 176 ? 15.346 -5.173 -42.030 1.00 95.69 176 CYS A CA 1
ATOM 1417 C C . CYS A 1 176 ? 15.668 -6.621 -42.442 1.00 95.69 176 CYS A C 1
ATOM 1419 O O . CYS A 1 176 ? 14.947 -7.260 -43.212 1.00 95.69 176 CYS A O 1
ATOM 1421 N N . GLU A 1 177 ? 16.735 -7.184 -41.878 1.00 97.06 177 GLU A N 1
ATOM 1422 C CA . GLU A 1 177 ? 17.053 -8.605 -42.020 1.00 97.06 177 GLU A CA 1
ATOM 1423 C C . GLU A 1 177 ? 16.140 -9.428 -41.105 1.00 97.06 177 GLU A C 1
ATOM 1425 O O . GLU A 1 177 ? 16.163 -9.265 -39.886 1.00 97.06 177 GLU A O 1
ATOM 1430 N N . LYS A 1 178 ? 15.343 -10.343 -41.666 1.00 97.50 178 LYS A N 1
ATOM 1431 C CA . LYS A 1 178 ? 14.548 -11.278 -40.859 1.00 97.50 178 LYS A CA 1
ATOM 1432 C C . LYS A 1 178 ? 15.444 -12.373 -40.282 1.00 97.50 178 LYS A C 1
ATOM 1434 O O . LYS A 1 178 ? 15.968 -13.195 -41.030 1.00 97.50 178 LYS A O 1
ATOM 1439 N N . ILE A 1 179 ? 15.556 -12.411 -38.958 1.00 98.06 179 ILE A N 1
ATOM 1440 C CA . ILE A 1 179 ? 16.382 -13.375 -38.223 1.00 98.06 179 ILE A CA 1
ATOM 1441 C C . ILE A 1 179 ? 15.615 -14.675 -37.967 1.00 98.06 179 ILE A C 1
ATOM 1443 O O . ILE A 1 179 ? 16.145 -15.765 -38.168 1.00 98.06 179 ILE A O 1
ATOM 1447 N N . GLY A 1 180 ? 14.351 -14.579 -37.546 1.00 97.81 180 GLY A N 1
ATOM 1448 C CA . GLY A 1 180 ? 13.561 -15.752 -37.179 1.00 97.81 180 GLY A CA 1
ATOM 1449 C C . GLY A 1 180 ? 12.155 -15.422 -36.689 1.00 97.81 180 GLY A C 1
ATOM 1450 O O . GLY A 1 180 ? 11.655 -14.314 -36.874 1.00 97.81 180 GLY A O 1
ATOM 1451 N N . S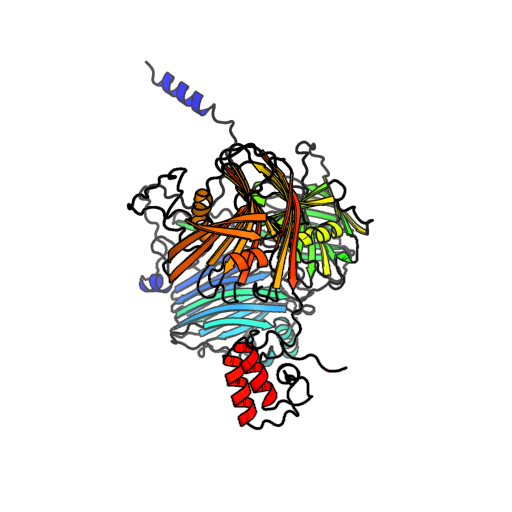ER A 1 181 ? 11.508 -16.406 -36.071 1.00 98.06 181 SER A N 1
ATOM 1452 C CA . SER A 1 181 ? 10.195 -16.269 -35.434 1.00 98.06 181 SER A CA 1
ATOM 1453 C C . SER A 1 181 ? 10.131 -17.131 -34.182 1.00 98.06 181 SER A C 1
ATOM 1455 O O . SER A 1 181 ? 10.697 -18.226 -34.175 1.00 98.06 181 SER A O 1
ATOM 1457 N N . TYR A 1 182 ? 9.402 -16.684 -33.168 1.00 98.44 182 TYR A N 1
ATOM 1458 C CA . TYR A 1 182 ? 9.214 -17.412 -31.915 1.00 98.44 182 TYR A CA 1
ATOM 1459 C C . TYR A 1 182 ? 7.821 -17.155 -31.334 1.00 98.44 182 TYR A C 1
ATOM 1461 O O . TYR A 1 182 ? 7.050 -16.357 -31.867 1.00 98.44 182 TYR A O 1
ATOM 1469 N N . VAL A 1 183 ? 7.490 -17.884 -30.271 1.00 97.38 183 VAL A N 1
ATOM 1470 C CA . VAL A 1 183 ? 6.252 -17.710 -29.507 1.00 97.38 183 VAL A CA 1
ATOM 1471 C C . VAL A 1 183 ? 6.624 -17.251 -28.106 1.00 97.38 183 VAL A C 1
ATOM 1473 O O . VAL A 1 183 ? 7.545 -17.834 -27.540 1.00 97.38 183 VAL A O 1
ATOM 1476 N N . SER A 1 184 ? 5.915 -16.242 -27.605 1.00 95.06 184 SER A N 1
ATOM 1477 C CA . SER A 1 184 ? 5.945 -15.750 -26.222 1.00 95.06 184 SER A CA 1
ATOM 1478 C C . SER A 1 184 ? 4.500 -15.490 -25.797 1.00 95.06 184 SER A C 1
ATOM 1480 O O . SER A 1 184 ? 3.744 -14.918 -26.582 1.00 95.06 184 SER A O 1
ATOM 1482 N N . ASP A 1 185 ? 4.085 -16.009 -24.638 1.00 89.62 185 ASP A N 1
ATOM 1483 C CA . ASP A 1 185 ? 2.709 -15.932 -24.107 1.00 89.62 185 ASP A CA 1
ATOM 1484 C C . ASP A 1 185 ? 1.603 -16.201 -25.157 1.00 89.62 185 ASP A C 1
ATOM 1486 O O . ASP A 1 185 ? 0.673 -15.421 -25.355 1.00 89.62 185 ASP A O 1
ATOM 1490 N N . ASP A 1 186 ? 1.724 -17.318 -25.885 1.00 90.62 186 ASP A N 1
ATOM 1491 C CA . ASP A 1 186 ? 0.814 -17.742 -26.969 1.00 90.62 186 ASP A CA 1
ATOM 1492 C C . ASP A 1 186 ? 0.712 -16.784 -28.182 1.00 90.62 186 ASP A C 1
ATOM 1494 O O . ASP A 1 186 ? -0.036 -17.043 -29.136 1.00 90.62 186 ASP A O 1
ATOM 1498 N N . MET A 1 187 ? 1.505 -15.711 -28.209 1.00 95.00 187 MET A N 1
ATOM 1499 C CA . MET A 1 187 ? 1.618 -14.773 -29.322 1.00 95.00 187 MET A CA 1
ATOM 1500 C C . MET A 1 187 ? 2.830 -15.104 -30.190 1.00 95.00 187 MET A C 1
ATOM 1502 O O . MET A 1 187 ? 3.889 -15.504 -29.714 1.00 95.00 187 MET A O 1
ATOM 1506 N N . VAL A 1 188 ? 2.668 -14.959 -31.506 1.00 97.62 188 VAL A N 1
ATOM 1507 C CA . VAL A 1 188 ? 3.740 -15.217 -32.475 1.00 97.62 188 VAL A CA 1
ATOM 1508 C C . VAL A 1 188 ? 4.453 -13.908 -32.774 1.00 97.62 188 VAL A C 1
ATOM 1510 O O . VAL A 1 188 ? 3.817 -12.953 -33.226 1.00 97.62 188 VAL A O 1
ATOM 1513 N N . TYR A 1 189 ? 5.771 -13.908 -32.596 1.00 98.50 189 TYR A N 1
ATOM 1514 C CA . TYR A 1 189 ? 6.640 -12.782 -32.898 1.00 98.50 189 TYR A CA 1
ATOM 1515 C C . TYR A 1 189 ? 7.579 -13.110 -34.055 1.00 98.50 189 TYR A C 1
ATOM 1517 O O . TYR A 1 189 ? 8.099 -14.223 -34.178 1.00 98.50 189 TYR A O 1
ATOM 1525 N N . GLU A 1 190 ? 7.827 -12.118 -34.902 1.00 98.44 190 GLU A N 1
ATOM 1526 C CA . GLU A 1 190 ? 8.865 -12.159 -35.930 1.00 98.44 190 GLU A CA 1
ATOM 1527 C C . GLU A 1 190 ? 10.025 -11.253 -35.523 1.00 98.44 190 GLU A C 1
ATOM 1529 O O . GLU A 1 190 ? 9.812 -10.087 -35.199 1.00 98.44 190 GLU A O 1
ATOM 1534 N N . LEU A 1 191 ? 11.246 -11.792 -35.531 1.00 98.56 191 LEU A N 1
ATOM 1535 C CA . LEU A 1 191 ? 12.448 -11.062 -35.141 1.00 98.56 191 LEU A CA 1
ATOM 1536 C C . LEU A 1 191 ? 13.168 -10.525 -36.376 1.00 98.56 191 LEU A C 1
ATOM 1538 O O . LEU A 1 191 ? 13.585 -11.294 -37.250 1.00 98.56 191 LEU A O 1
ATOM 1542 N N . TYR A 1 192 ? 13.365 -9.214 -36.402 1.00 98.31 192 TYR A N 1
ATOM 1543 C CA . TYR A 1 192 ? 14.092 -8.496 -37.439 1.00 98.31 192 TYR A CA 1
ATOM 1544 C C . TYR A 1 192 ? 15.302 -7.777 -36.852 1.00 98.31 192 TYR A C 1
ATOM 1546 O O . TYR A 1 192 ? 15.302 -7.396 -35.685 1.00 98.31 192 TYR A O 1
ATOM 1554 N N . LYS A 1 193 ? 16.321 -7.564 -37.679 1.00 97.50 193 LYS A N 1
ATOM 1555 C CA . LYS A 1 193 ? 17.523 -6.801 -37.360 1.00 97.50 193 LYS A CA 1
ATOM 1556 C C . LYS A 1 193 ? 17.645 -5.613 -38.304 1.00 97.50 193 LYS A C 1
ATOM 1558 O O . LYS A 1 193 ? 17.608 -5.779 -39.525 1.00 97.50 193 LYS A O 1
ATOM 1563 N N . GLU A 1 194 ? 17.795 -4.423 -37.742 1.00 94.62 194 GLU A N 1
ATOM 1564 C CA . GLU A 1 194 ? 18.024 -3.201 -38.503 1.00 94.62 194 GLU A CA 1
ATOM 1565 C C . GLU A 1 194 ? 19.499 -3.060 -38.899 1.00 94.62 194 GLU A C 1
ATOM 1567 O O . GLU A 1 194 ? 20.412 -3.501 -38.192 1.00 94.62 194 GLU A O 1
ATOM 1572 N N . ALA A 1 195 ? 19.748 -2.454 -40.060 1.00 89.38 195 ALA A N 1
ATOM 1573 C CA . ALA A 1 195 ? 21.100 -2.084 -40.449 1.00 89.38 195 ALA A CA 1
ATOM 1574 C C . ALA A 1 195 ? 21.591 -0.930 -39.566 1.00 89.38 195 ALA A C 1
ATOM 1576 O O . ALA A 1 195 ? 20.888 0.060 -39.387 1.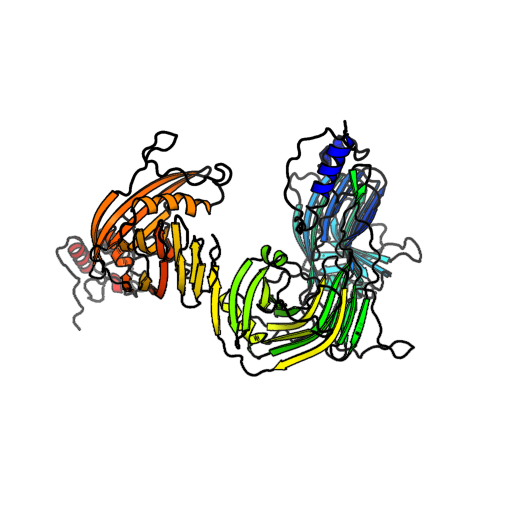00 89.38 195 ALA A O 1
ATOM 1577 N N . LYS A 1 196 ? 22.819 -1.037 -39.050 1.00 85.19 196 LYS A N 1
ATOM 1578 C CA . LYS A 1 196 ? 23.436 0.038 -38.267 1.00 85.19 196 LYS A CA 1
ATOM 1579 C C . LYS A 1 196 ? 23.483 1.348 -39.061 1.00 85.19 196 LYS A C 1
ATOM 1581 O O . LYS A 1 196 ? 23.919 1.347 -40.214 1.00 85.19 196 LYS A O 1
ATOM 1586 N N . ALA A 1 197 ? 23.108 2.448 -38.410 1.00 78.44 197 ALA A N 1
ATOM 1587 C CA . ALA A 1 197 ? 23.257 3.793 -38.962 1.00 78.44 197 ALA A CA 1
ATOM 1588 C C . ALA A 1 197 ? 24.742 4.177 -39.131 1.00 78.44 197 ALA A C 1
ATOM 1590 O O . ALA A 1 197 ? 25.127 4.720 -40.167 1.00 78.44 197 ALA A O 1
ATOM 1591 N N . ASP A 1 198 ? 25.580 3.822 -38.153 1.00 84.94 198 ASP A N 1
ATOM 1592 C CA . ASP A 1 198 ? 27.042 3.947 -38.169 1.00 84.94 198 ASP A CA 1
ATOM 1593 C C . ASP A 1 198 ? 27.700 2.900 -37.236 1.00 84.94 198 ASP A C 1
ATOM 1595 O O . ASP A 1 198 ? 27.012 2.073 -36.635 1.00 84.94 198 ASP A O 1
ATOM 1599 N N . GLU A 1 199 ? 29.037 2.863 -37.151 1.00 82.06 199 GLU A N 1
ATOM 1600 C CA . GLU A 1 199 ? 29.750 1.847 -36.353 1.00 82.06 199 GLU A CA 1
ATOM 1601 C C . GLU A 1 199 ? 29.473 1.944 -34.840 1.00 82.06 199 GLU A C 1
ATOM 1603 O O . GLU A 1 199 ? 29.474 0.904 -34.165 1.00 82.06 199 GLU A O 1
ATOM 1608 N N . GLU A 1 200 ? 29.198 3.148 -34.330 1.00 84.12 200 GLU A N 1
ATOM 1609 C CA . GLU A 1 200 ? 29.033 3.454 -32.903 1.00 84.12 200 GLU A CA 1
ATOM 1610 C C . GLU A 1 200 ? 27.577 3.310 -32.427 1.00 84.12 200 GLU A C 1
ATOM 1612 O O . GLU A 1 200 ? 27.354 3.042 -31.249 1.00 84.12 200 GLU A O 1
ATOM 1617 N N . ALA A 1 201 ? 26.595 3.389 -33.331 1.00 88.44 201 ALA A N 1
ATOM 1618 C CA . ALA A 1 201 ? 25.176 3.230 -33.020 1.00 88.44 201 ALA A CA 1
ATOM 1619 C C . ALA A 1 201 ? 24.824 1.822 -32.483 1.00 88.44 201 ALA A C 1
ATOM 1621 O O . ALA A 1 201 ? 25.420 0.819 -32.928 1.00 88.44 201 ALA A O 1
ATOM 1622 N N . PRO A 1 202 ? 23.828 1.716 -31.576 1.00 91.81 202 PRO A N 1
ATOM 1623 C CA . PRO A 1 202 ? 23.316 0.429 -31.119 1.00 91.81 202 PRO A CA 1
ATOM 1624 C C . PRO A 1 202 ? 22.751 -0.389 -32.286 1.00 91.81 202 PRO A C 1
ATOM 1626 O O . PRO A 1 202 ? 22.245 0.146 -33.276 1.00 91.81 202 PRO A O 1
ATOM 1629 N N . VAL A 1 203 ? 22.844 -1.716 -32.189 1.00 94.75 203 VAL A N 1
ATOM 1630 C CA . VAL A 1 203 ? 22.142 -2.611 -33.116 1.00 94.75 203 VAL A CA 1
ATOM 1631 C C . VAL A 1 203 ? 20.693 -2.741 -32.660 1.00 94.75 203 VAL A C 1
ATOM 1633 O O . VAL A 1 203 ? 20.430 -3.367 -31.636 1.00 94.75 203 VAL A O 1
ATOM 1636 N N . ARG A 1 204 ? 19.752 -2.213 -33.444 1.00 96.12 204 ARG A N 1
ATOM 1637 C CA . ARG A 1 204 ? 18.323 -2.349 -33.156 1.00 96.12 204 ARG A CA 1
ATOM 1638 C C . ARG A 1 204 ? 17.738 -3.635 -33.732 1.00 96.12 204 ARG A C 1
ATOM 1640 O O . ARG A 1 204 ? 17.908 -3.957 -34.912 1.00 96.12 204 ARG A O 1
ATOM 1647 N N . TYR A 1 205 ? 17.011 -4.356 -32.890 1.00 98.00 205 TYR A N 1
ATOM 1648 C CA . TYR A 1 205 ? 16.212 -5.520 -33.241 1.00 98.00 205 TYR A CA 1
ATOM 1649 C C . TYR A 1 205 ? 14.734 -5.234 -32.982 1.00 98.00 205 TYR A C 1
ATOM 1651 O O . TYR A 1 205 ? 14.379 -4.610 -31.987 1.00 98.00 205 TYR A O 1
ATOM 1659 N N . TYR A 1 206 ? 13.869 -5.737 -33.858 1.00 98.38 206 TYR A N 1
ATOM 1660 C CA . TYR A 1 206 ? 12.419 -5.612 -33.734 1.00 98.38 206 TYR A CA 1
ATOM 1661 C C . TYR A 1 206 ? 11.800 -6.989 -33.515 1.00 98.38 206 TYR A C 1
ATOM 1663 O O . TYR A 1 206 ? 11.865 -7.841 -34.401 1.00 98.38 206 TYR A O 1
ATOM 1671 N N . ALA A 1 207 ? 11.183 -7.204 -32.356 1.00 98.38 207 ALA A N 1
ATOM 1672 C CA . ALA A 1 207 ? 10.343 -8.360 -32.073 1.00 98.38 207 ALA A CA 1
ATOM 1673 C C . ALA A 1 207 ? 8.880 -7.989 -32.333 1.00 98.38 207 ALA A C 1
ATOM 1675 O O . ALA A 1 207 ? 8.244 -7.334 -31.516 1.00 98.38 207 ALA A O 1
ATOM 1676 N N . VAL A 1 208 ? 8.345 -8.372 -33.490 1.00 98.25 208 VAL A N 1
ATOM 1677 C CA . VAL A 1 208 ? 7.060 -7.862 -33.985 1.00 98.25 208 VAL A CA 1
ATOM 1678 C C . VAL A 1 208 ? 5.935 -8.850 -33.725 1.00 98.25 208 VAL A C 1
ATOM 1680 O O . VAL A 1 208 ? 5.929 -9.932 -34.314 1.00 98.25 208 VAL A O 1
ATOM 1683 N N . ASN A 1 209 ? 4.950 -8.458 -32.912 1.00 97.31 209 ASN A N 1
ATOM 1684 C CA . ASN A 1 209 ? 3.733 -9.236 -32.706 1.00 97.31 209 ASN A CA 1
ATOM 1685 C C . ASN A 1 209 ? 2.934 -9.308 -34.019 1.00 97.31 209 ASN A C 1
ATOM 1687 O O . ASN A 1 209 ? 2.421 -8.304 -34.525 1.00 97.31 209 ASN A O 1
ATOM 1691 N N . VAL A 1 210 ? 2.794 -10.510 -34.586 1.00 95.50 210 VAL A N 1
ATOM 1692 C CA . VAL A 1 210 ? 2.144 -10.714 -35.894 1.00 95.50 210 VAL A CA 1
ATOM 1693 C C . VAL A 1 210 ? 0.671 -10.291 -35.875 1.00 95.50 210 VAL A C 1
ATOM 1695 O O . VAL A 1 210 ? 0.144 -9.857 -36.900 1.00 95.50 210 VAL A O 1
ATOM 1698 N N . LYS A 1 211 ? 0.006 -10.387 -34.716 1.00 92.88 211 LYS A N 1
ATOM 1699 C CA . LYS A 1 211 ? -1.404 -10.008 -34.527 1.00 92.88 211 LYS A CA 1
ATOM 1700 C C . LYS A 1 211 ? -1.585 -8.616 -33.918 1.00 92.88 211 LYS A C 1
ATOM 1702 O O . LYS A 1 211 ? -2.722 -8.200 -33.717 1.00 92.88 211 LYS A O 1
ATOM 1707 N N . GLY A 1 212 ? -0.503 -7.888 -33.652 1.00 91.12 212 GLY A N 1
ATOM 1708 C CA . GLY A 1 212 ? -0.505 -6.564 -33.025 1.00 91.12 212 GLY A CA 1
ATOM 1709 C C . GLY A 1 212 ? -1.042 -5.422 -33.898 1.00 91.12 212 GLY A C 1
ATOM 1710 O O . GLY A 1 212 ? -0.618 -4.287 -33.733 1.00 91.12 212 GLY A O 1
ATOM 1711 N N . ILE A 1 213 ? -1.922 -5.682 -34.864 1.00 89.38 213 ILE A N 1
ATOM 1712 C CA . ILE A 1 213 ? -2.374 -4.667 -35.825 1.00 89.38 213 ILE A CA 1
ATOM 1713 C C . ILE A 1 213 ? -3.460 -3.780 -35.194 1.00 89.38 213 ILE A C 1
ATOM 1715 O O . ILE A 1 213 ? -4.458 -4.286 -34.680 1.00 89.38 213 ILE A O 1
ATOM 1719 N N . VAL A 1 214 ? -3.274 -2.460 -35.263 1.00 83.94 214 VAL A N 1
ATOM 1720 C CA . VAL A 1 214 ? -4.267 -1.428 -34.917 1.00 83.94 214 VAL A CA 1
ATOM 1721 C C . VAL A 1 214 ? -4.877 -0.885 -36.214 1.00 83.94 214 VAL A C 1
ATOM 1723 O O . VAL A 1 214 ? -4.142 -0.534 -37.136 1.00 83.94 214 VAL A O 1
ATOM 1726 N N . ILE A 1 215 ? -6.210 -0.845 -36.298 1.00 74.56 215 ILE A N 1
ATOM 1727 C CA . ILE A 1 215 ? -6.958 -0.483 -37.517 1.00 74.56 215 ILE A CA 1
ATOM 1728 C C . ILE A 1 215 ? -7.393 0.994 -37.456 1.00 74.56 215 ILE A C 1
ATOM 1730 O O . ILE A 1 215 ? -7.814 1.472 -36.406 1.00 74.56 215 ILE A O 1
ATOM 1734 N N . GLU A 1 216 ? -7.295 1.712 -38.583 1.00 69.81 216 GLU A N 1
ATOM 1735 C CA . GLU A 1 216 ? -7.736 3.111 -38.736 1.00 69.81 216 GLU A CA 1
ATOM 1736 C C . GLU A 1 216 ? -9.269 3.259 -38.654 1.00 69.81 216 GLU A C 1
ATOM 1738 O O . GLU A 1 216 ? -10.019 2.433 -39.179 1.00 69.81 216 GLU A O 1
ATOM 1743 N N . GLY A 1 217 ? -9.743 4.372 -38.080 1.00 56.28 217 GLY A N 1
ATOM 1744 C CA . GLY A 1 217 ? -11.085 4.893 -38.372 1.00 56.28 217 GLY A CA 1
ATOM 1745 C C . GLY A 1 217 ? -12.256 4.131 -37.744 1.00 56.28 217 GLY A C 1
ATOM 1746 O O . GLY A 1 217 ? -13.409 4.395 -38.093 1.00 56.28 217 GLY A O 1
ATOM 1747 N N . THR A 1 218 ? -12.006 3.220 -36.804 1.00 53.16 218 THR A N 1
ATOM 1748 C CA . THR A 1 218 ? -13.052 2.748 -35.894 1.00 53.16 218 THR A CA 1
ATOM 1749 C C . THR A 1 218 ? -13.312 3.834 -34.851 1.00 53.16 218 THR A C 1
ATOM 1751 O O . THR A 1 218 ? -12.377 4.332 -34.236 1.00 53.16 218 THR A O 1
ATOM 1754 N N . GLU A 1 219 ? -14.573 4.209 -34.607 1.00 51.44 219 GLU A N 1
ATOM 1755 C CA . GLU A 1 219 ? -14.909 5.067 -33.449 1.00 51.44 219 GLU A CA 1
ATOM 1756 C C . GLU A 1 219 ? -14.500 4.409 -32.109 1.00 51.44 219 GLU A C 1
ATOM 1758 O O . GLU A 1 219 ? -14.410 5.079 -31.082 1.00 51.44 219 GLU A O 1
ATOM 1763 N N . GLU A 1 220 ? -14.216 3.101 -32.121 1.00 48.78 220 GLU A N 1
ATOM 1764 C CA . GLU A 1 220 ? -13.647 2.349 -31.006 1.00 48.78 220 GLU A CA 1
ATOM 1765 C C . GLU A 1 220 ? -12.140 2.624 -30.868 1.00 48.78 220 GLU A C 1
ATOM 1767 O O . GLU A 1 220 ? -11.315 2.121 -31.630 1.00 48.78 220 GLU A O 1
ATOM 1772 N N . GLN A 1 221 ? -11.797 3.428 -29.863 1.00 62.91 221 GLN A N 1
ATOM 1773 C CA . GLN A 1 221 ? -10.445 3.580 -29.325 1.00 62.91 221 GLN A CA 1
ATOM 1774 C C . GLN A 1 221 ? -9.948 2.229 -28.778 1.00 62.91 221 GLN A C 1
ATOM 1776 O O . GLN A 1 221 ? -10.681 1.564 -28.033 1.00 62.91 221 GLN A O 1
ATOM 1781 N N . PHE A 1 222 ? -8.710 1.826 -29.093 1.00 67.69 222 PHE A N 1
ATOM 1782 C CA . PHE A 1 222 ? -8.121 0.654 -28.444 1.00 67.69 222 PHE A CA 1
ATOM 1783 C C . PHE A 1 222 ? -7.848 0.997 -26.982 1.00 67.69 222 PHE A C 1
ATOM 1785 O O . PHE A 1 222 ? -7.039 1.876 -26.700 1.00 67.69 222 PHE A O 1
ATOM 1792 N N . HIS A 1 223 ? -8.505 0.273 -26.083 1.00 78.12 223 HIS A N 1
ATOM 1793 C CA . HIS A 1 223 ? -8.258 0.305 -24.650 1.00 78.12 223 HIS A CA 1
ATOM 1794 C C . HIS A 1 223 ? -7.998 -1.121 -24.195 1.00 78.12 223 HIS A C 1
ATOM 1796 O O . HIS A 1 223 ? -8.856 -1.990 -24.378 1.00 78.12 223 HIS A O 1
ATOM 1802 N N . GLY A 1 224 ? -6.834 -1.378 -23.615 1.00 80.62 224 GLY A N 1
ATOM 1803 C CA . GLY A 1 224 ? -6.563 -2.703 -23.088 1.00 80.62 224 GLY A CA 1
ATOM 1804 C C . GLY A 1 224 ? -5.297 -2.791 -22.263 1.00 80.62 224 GLY A C 1
ATOM 1805 O O . GLY A 1 224 ? -4.331 -2.066 -22.504 1.00 80.62 224 GLY A O 1
ATOM 1806 N N . ASP A 1 225 ? -5.337 -3.739 -21.336 1.00 88.12 225 ASP A N 1
ATOM 1807 C CA . ASP A 1 225 ? -4.176 -4.228 -20.612 1.00 88.12 225 ASP A CA 1
ATOM 1808 C C . ASP A 1 225 ? -3.455 -5.267 -21.482 1.00 88.12 225 ASP A C 1
ATOM 1810 O O . ASP A 1 225 ? -4.064 -6.196 -22.024 1.00 88.12 225 ASP A O 1
ATOM 1814 N N . LEU A 1 226 ? -2.153 -5.080 -21.649 1.00 91.38 226 LEU A N 1
ATOM 1815 C CA . LEU A 1 226 ? -1.231 -5.988 -22.314 1.00 91.38 226 LEU A CA 1
ATOM 1816 C C . LEU A 1 226 ? -0.180 -6.414 -21.291 1.00 91.38 226 LEU A C 1
ATOM 1818 O O . LEU A 1 226 ? 0.226 -5.619 -20.448 1.00 91.38 226 LEU A O 1
ATOM 1822 N N . ILE A 1 227 ? 0.285 -7.652 -21.399 1.00 93.06 227 ILE A N 1
ATOM 1823 C CA . ILE A 1 227 ? 1.419 -8.152 -20.623 1.00 93.06 227 ILE A CA 1
ATOM 1824 C C . ILE A 1 227 ? 2.453 -8.631 -21.631 1.00 93.06 227 ILE A C 1
ATOM 1826 O O . ILE A 1 227 ? 2.133 -9.442 -22.499 1.00 93.06 227 ILE A O 1
ATOM 1830 N N . SER A 1 228 ? 3.671 -8.106 -21.536 1.00 95.38 228 SER A N 1
ATOM 1831 C CA . SER A 1 228 ? 4.806 -8.524 -22.359 1.00 95.38 228 SER A CA 1
ATOM 1832 C C . SER A 1 228 ? 5.816 -9.263 -21.486 1.00 95.38 228 SER A C 1
ATOM 1834 O O . SER A 1 228 ? 6.420 -8.670 -20.589 1.00 95.38 228 SER A O 1
ATOM 1836 N N . ASN A 1 229 ? 6.035 -10.549 -21.759 1.00 96.81 229 ASN A N 1
ATOM 1837 C CA . ASN A 1 229 ? 6.968 -11.399 -21.018 1.00 96.81 229 ASN A CA 1
ATOM 1838 C C . ASN A 1 229 ? 8.423 -11.118 -21.415 1.00 96.81 229 ASN A C 1
ATOM 1840 O O . ASN A 1 229 ? 8.975 -11.715 -22.344 1.00 96.81 229 ASN A O 1
ATOM 1844 N N . ILE A 1 230 ? 9.039 -10.165 -20.718 1.00 97.12 230 ILE A N 1
ATOM 1845 C CA . ILE A 1 230 ? 10.387 -9.676 -21.006 1.00 97.12 230 ILE A CA 1
ATOM 1846 C C . ILE A 1 230 ? 11.416 -10.803 -20.901 1.00 97.12 230 ILE A C 1
ATOM 1848 O O . ILE A 1 230 ? 12.281 -10.911 -21.771 1.00 97.12 230 ILE A O 1
ATOM 1852 N N . SER A 1 231 ? 11.304 -11.679 -19.900 1.00 96.19 231 SER A N 1
ATOM 1853 C CA . SER A 1 231 ? 12.248 -12.790 -19.736 1.00 96.19 231 SER A CA 1
ATOM 1854 C C . SER A 1 231 ? 12.200 -13.790 -20.892 1.00 96.19 231 SER A C 1
ATOM 1856 O O . SER A 1 231 ? 13.259 -14.207 -21.370 1.00 96.19 231 SER A O 1
ATOM 1858 N N . ASP A 1 232 ? 11.016 -14.136 -21.408 1.00 96.62 232 ASP A N 1
ATOM 1859 C CA . ASP A 1 232 ? 10.919 -15.005 -22.590 1.00 96.62 232 ASP A CA 1
ATOM 1860 C C . ASP A 1 232 ? 11.446 -14.300 -23.850 1.00 96.62 232 ASP A C 1
ATOM 1862 O O . ASP A 1 232 ? 12.224 -14.880 -24.612 1.00 96.62 232 ASP A O 1
ATOM 1866 N N . HIS A 1 233 ? 11.139 -13.010 -24.036 1.00 97.88 233 HIS A N 1
ATOM 1867 C CA . HIS A 1 233 ? 11.697 -12.219 -25.137 1.00 97.88 233 HIS A CA 1
ATOM 1868 C C . HIS A 1 233 ? 13.230 -12.200 -25.128 1.00 97.88 233 HIS A C 1
ATOM 1870 O O . HIS A 1 233 ? 13.846 -12.440 -26.170 1.00 97.88 233 HIS A O 1
ATOM 1876 N N . LEU A 1 234 ? 13.856 -11.973 -23.970 1.00 97.06 234 LEU A N 1
ATOM 1877 C CA . LEU A 1 234 ? 15.312 -12.004 -23.822 1.00 97.06 234 LEU A CA 1
ATOM 1878 C C . LEU A 1 234 ? 15.878 -13.403 -24.105 1.00 97.06 234 LEU A C 1
ATOM 1880 O O . LEU A 1 234 ? 16.846 -13.534 -24.858 1.00 97.06 234 LEU A O 1
ATOM 1884 N N . ALA A 1 235 ? 15.252 -14.459 -23.581 1.00 96.19 235 ALA A N 1
ATOM 1885 C CA . ALA A 1 235 ? 15.681 -15.835 -23.823 1.00 96.19 235 ALA A CA 1
ATOM 1886 C C . ALA A 1 235 ? 15.629 -16.203 -25.318 1.00 96.19 235 ALA A C 1
ATOM 1888 O O . ALA A 1 235 ? 16.587 -16.764 -25.860 1.00 96.19 235 ALA A O 1
ATOM 1889 N N . LYS A 1 236 ? 14.543 -15.844 -26.015 1.00 97.62 236 LYS A N 1
ATOM 1890 C CA . LYS A 1 236 ? 14.380 -16.080 -27.459 1.00 97.62 236 LYS A CA 1
ATOM 1891 C C . LYS A 1 236 ? 15.287 -15.213 -28.311 1.00 97.62 236 LYS A C 1
ATOM 1893 O O . LYS A 1 236 ? 15.813 -15.686 -29.320 1.00 97.62 236 LYS A O 1
ATOM 1898 N N . PHE A 1 237 ? 15.522 -13.976 -27.895 1.00 97.12 237 PHE A N 1
ATOM 1899 C CA . PHE A 1 237 ? 16.499 -13.102 -28.524 1.00 97.12 237 PHE A CA 1
ATOM 1900 C C . PHE A 1 237 ? 17.906 -13.710 -28.474 1.00 97.12 237 PHE A C 1
ATOM 1902 O O . PHE A 1 237 ? 18.567 -13.798 -29.514 1.00 97.12 237 PHE A O 1
ATOM 1909 N N . HIS A 1 238 ? 18.333 -14.214 -27.312 1.00 96.38 238 HIS A N 1
ATOM 1910 C CA . HIS A 1 238 ? 19.612 -14.909 -27.166 1.00 96.38 238 HIS A CA 1
ATOM 1911 C C . HIS A 1 238 ? 19.687 -16.165 -28.042 1.00 96.38 238 HIS A C 1
ATOM 1913 O O . HIS A 1 238 ? 20.659 -16.344 -28.775 1.00 96.38 238 HIS A O 1
ATOM 1919 N N . GLU A 1 239 ? 18.650 -17.010 -28.012 1.00 97.31 239 GLU A N 1
ATOM 1920 C CA . GLU A 1 239 ? 18.575 -18.252 -28.796 1.00 97.31 239 GLU A CA 1
ATOM 1921 C C . GLU A 1 239 ? 18.772 -17.999 -30.301 1.00 97.31 239 GLU A C 1
ATOM 1923 O O . GLU A 1 239 ? 19.494 -18.741 -30.971 1.00 97.31 239 GLU A O 1
ATOM 1928 N N . LEU A 1 240 ? 18.151 -16.941 -30.834 1.00 97.62 240 LEU A N 1
ATOM 1929 C CA . LEU A 1 240 ? 18.148 -16.640 -32.267 1.00 97.62 240 LEU A CA 1
ATOM 1930 C C . LEU A 1 240 ? 19.377 -15.856 -32.746 1.00 97.62 240 LEU A C 1
ATOM 1932 O O . LEU A 1 240 ? 19.770 -16.001 -33.903 1.00 97.62 240 LEU A O 1
ATOM 1936 N N . THR A 1 241 ? 19.971 -15.014 -31.898 1.00 96.19 241 THR A N 1
ATOM 1937 C CA . THR A 1 241 ? 21.042 -14.084 -32.309 1.00 96.19 241 THR A CA 1
ATOM 1938 C C . THR A 1 241 ? 22.415 -14.427 -31.733 1.00 96.19 241 THR A C 1
ATOM 1940 O O . THR A 1 241 ? 23.433 -14.041 -32.308 1.00 96.19 241 THR A O 1
ATOM 1943 N N . GLY A 1 242 ? 22.461 -15.129 -30.598 1.00 94.56 242 GLY A N 1
ATOM 1944 C CA . GLY A 1 242 ? 23.664 -15.321 -29.790 1.00 94.56 242 GLY A CA 1
ATOM 1945 C C . GLY A 1 242 ? 24.155 -14.059 -29.065 1.00 94.56 242 GLY A C 1
ATOM 1946 O O . GLY A 1 242 ? 25.229 -14.104 -28.464 1.00 94.56 242 GLY A O 1
ATOM 1947 N N . ALA A 1 243 ? 23.419 -12.943 -29.123 1.00 92.75 243 ALA A N 1
ATOM 1948 C CA . ALA A 1 243 ? 23.756 -11.709 -28.413 1.00 92.75 243 ALA A CA 1
ATOM 1949 C C . ALA A 1 243 ? 23.518 -11.846 -26.899 1.00 92.75 243 ALA A C 1
ATOM 1951 O O . ALA A 1 243 ? 22.753 -12.703 -26.454 1.00 92.75 243 ALA A O 1
ATOM 1952 N N . GLY A 1 244 ? 24.190 -11.019 -26.095 1.00 91.25 244 GLY A N 1
ATOM 1953 C CA . GLY A 1 244 ? 23.959 -10.980 -24.649 1.00 91.25 244 GLY A CA 1
ATOM 1954 C C . GLY A 1 244 ? 22.581 -10.404 -24.303 1.00 91.25 244 GLY A C 1
ATOM 1955 O O . GLY A 1 244 ? 21.959 -9.730 -25.122 1.00 91.25 244 GLY A O 1
ATOM 1956 N N . THR A 1 245 ? 22.113 -10.661 -23.085 1.00 93.81 245 THR A N 1
ATOM 1957 C CA . THR A 1 245 ? 20.790 -10.233 -22.592 1.00 93.81 245 THR A CA 1
ATOM 1958 C C . THR A 1 245 ? 20.879 -9.433 -21.298 1.00 93.81 245 THR A C 1
ATOM 1960 O O . THR A 1 245 ? 19.909 -9.365 -20.548 1.00 93.81 245 THR A O 1
ATOM 1963 N N . ARG A 1 246 ? 22.048 -8.847 -21.003 1.00 94.31 246 ARG A N 1
ATOM 1964 C CA . ARG A 1 246 ? 22.191 -7.945 -19.855 1.00 94.31 246 ARG A CA 1
ATOM 1965 C C . ARG A 1 246 ? 21.286 -6.742 -20.099 1.00 94.31 246 ARG A C 1
ATOM 1967 O O . ARG A 1 246 ? 21.532 -6.024 -21.061 1.00 94.31 246 ARG A O 1
ATOM 1974 N N . LEU A 1 247 ? 20.259 -6.569 -19.271 1.00 95.06 247 LEU A N 1
ATOM 1975 C CA . LEU A 1 247 ? 19.270 -5.500 -19.397 1.00 95.06 247 LEU A CA 1
ATOM 1976 C C . LEU A 1 247 ? 19.756 -4.266 -18.644 1.00 95.06 247 LEU A C 1
ATOM 1978 O O . LEU A 1 247 ? 19.800 -4.302 -17.422 1.00 95.06 247 LEU A O 1
ATOM 1982 N N . ASP A 1 248 ? 20.122 -3.198 -19.348 1.00 93.25 248 ASP A N 1
ATOM 1983 C CA . ASP A 1 248 ? 20.622 -1.971 -18.719 1.00 93.25 248 ASP A CA 1
ATOM 1984 C C . ASP A 1 248 ? 19.505 -0.944 -18.514 1.00 93.25 248 ASP A C 1
ATOM 1986 O O . ASP A 1 248 ? 19.407 -0.355 -17.440 1.00 93.25 248 ASP A O 1
ATOM 1990 N N . LYS A 1 249 ? 18.641 -0.756 -19.519 1.00 94.06 249 LYS A N 1
ATOM 1991 C CA . LYS A 1 249 ? 17.469 0.128 -19.442 1.00 94.06 249 LYS A CA 1
ATOM 1992 C C . LYS A 1 249 ? 16.246 -0.526 -20.051 1.00 94.06 249 LYS A C 1
ATOM 1994 O O . LYS A 1 249 ? 16.342 -1.374 -20.938 1.00 94.06 249 LYS A O 1
ATOM 1999 N N . TYR A 1 250 ? 15.089 -0.088 -19.590 1.00 94.88 250 TYR A N 1
ATOM 2000 C CA . TYR A 1 250 ? 13.797 -0.528 -20.089 1.00 94.88 250 TYR A CA 1
ATOM 2001 C C . TYR A 1 250 ? 12.841 0.658 -20.141 1.00 94.88 250 TYR A C 1
ATOM 2003 O O . TYR A 1 250 ? 12.940 1.586 -19.337 1.00 94.88 250 TYR A O 1
ATOM 2011 N N . GLY A 1 251 ? 11.913 0.644 -21.087 1.00 95.12 251 GLY A N 1
ATOM 2012 C CA . GLY A 1 251 ? 10.974 1.740 -21.256 1.00 95.12 251 GLY A CA 1
ATOM 2013 C C . GLY A 1 251 ? 9.901 1.455 -22.288 1.00 95.12 251 GLY A C 1
ATOM 2014 O O . GLY A 1 251 ? 9.813 0.353 -22.824 1.00 95.12 251 GLY A O 1
ATOM 2015 N N . MET A 1 252 ? 9.103 2.475 -22.582 1.00 96.12 252 MET A N 1
ATOM 2016 C CA . MET A 1 252 ? 8.012 2.422 -23.550 1.00 96.12 252 MET A CA 1
ATOM 2017 C C . MET A 1 252 ? 8.307 3.360 -24.714 1.00 96.12 252 MET A C 1
ATOM 2019 O O . MET A 1 252 ? 8.491 4.564 -24.527 1.00 96.12 252 MET A O 1
ATOM 2023 N N . LEU A 1 253 ? 8.320 2.812 -25.927 1.00 96.62 253 LEU A N 1
ATOM 2024 C CA . LEU A 1 253 ? 8.636 3.534 -27.152 1.00 96.62 253 LEU A CA 1
ATOM 2025 C C . LEU A 1 253 ? 7.409 3.618 -28.062 1.00 96.62 253 LEU A C 1
ATOM 2027 O O . LEU A 1 253 ? 6.749 2.616 -28.343 1.00 96.62 253 LEU A O 1
ATOM 2031 N N . ASN A 1 254 ? 7.163 4.824 -28.563 1.00 95.69 254 ASN A N 1
ATOM 2032 C CA . ASN A 1 254 ? 6.263 5.101 -29.664 1.00 95.69 254 ASN A CA 1
ATOM 2033 C C . ASN A 1 254 ? 7.055 5.782 -30.797 1.00 95.69 254 ASN A C 1
ATOM 2035 O O . ASN A 1 254 ? 7.563 6.890 -30.624 1.00 95.69 254 ASN A O 1
ATOM 2039 N N . GLU A 1 255 ? 7.176 5.126 -31.953 1.00 96.12 255 GLU A N 1
ATOM 2040 C CA . GLU A 1 255 ? 7.815 5.701 -33.144 1.00 96.12 255 GLU A CA 1
ATOM 2041 C C . GLU A 1 255 ? 6.976 5.477 -34.404 1.00 96.12 255 GLU A C 1
ATOM 2043 O O . GLU A 1 255 ? 6.250 4.485 -34.533 1.00 96.12 255 GLU A O 1
ATOM 2048 N N . GLY A 1 256 ? 7.099 6.382 -35.369 1.00 95.06 256 GLY A N 1
ATOM 2049 C CA . GLY A 1 256 ? 6.288 6.311 -36.573 1.00 95.06 256 GLY A CA 1
ATOM 2050 C C . GLY A 1 256 ? 6.569 7.395 -37.599 1.00 95.06 256 GLY A C 1
ATOM 2051 O O . GLY A 1 256 ? 7.513 8.175 -37.477 1.00 95.06 256 GLY A O 1
ATOM 2052 N N . LYS A 1 257 ? 5.734 7.412 -38.642 1.00 95.06 257 LYS A N 1
ATOM 2053 C CA . LYS A 1 257 ? 5.791 8.358 -39.763 1.00 95.06 257 LYS A CA 1
ATOM 2054 C C . LYS A 1 257 ? 4.392 8.674 -40.257 1.00 95.06 257 LYS A C 1
ATOM 2056 O O . LYS A 1 257 ? 3.596 7.768 -40.500 1.00 95.06 257 LYS A O 1
ATOM 2061 N N . LYS A 1 258 ? 4.140 9.942 -40.562 1.00 94.31 258 LYS A N 1
ATOM 2062 C CA . LYS A 1 258 ? 2.874 10.459 -41.097 1.00 94.31 258 LYS A CA 1
ATOM 2063 C C . LYS A 1 258 ? 1.689 10.085 -40.200 1.00 94.31 258 LYS A C 1
ATOM 2065 O O . LYS A 1 258 ? 1.847 9.694 -39.046 1.00 94.31 258 LYS A O 1
ATOM 2070 N N . GLY A 1 259 ? 0.482 10.229 -40.738 1.00 91.00 259 GLY A N 1
ATOM 2071 C CA . GLY A 1 259 ? -0.744 9.893 -40.028 1.00 91.00 259 GLY A CA 1
ATOM 2072 C C . GLY A 1 259 ? -1.059 10.874 -38.907 1.00 91.00 259 GLY A C 1
ATOM 2073 O O . GLY A 1 259 ? -0.384 11.884 -38.723 1.00 91.00 259 GLY A O 1
ATOM 2074 N N . ARG A 1 260 ? -2.140 10.601 -38.186 1.00 92.00 260 ARG A N 1
ATOM 2075 C CA . ARG A 1 260 ? -2.605 11.408 -37.058 1.00 92.00 260 ARG A CA 1
ATOM 2076 C C . ARG A 1 260 ? -3.122 10.485 -35.984 1.00 92.00 260 ARG A C 1
ATOM 2078 O O . ARG A 1 260 ? -3.892 9.568 -36.288 1.00 92.00 260 ARG A O 1
ATOM 2085 N N . GLY A 1 261 ? -2.751 10.742 -34.745 1.00 90.31 261 GLY A N 1
ATOM 2086 C CA . GLY A 1 261 ? -3.194 9.891 -33.662 1.00 90.31 261 GLY A CA 1
ATOM 2087 C C . GLY A 1 261 ? -2.741 10.344 -32.295 1.00 90.31 261 GLY A C 1
ATOM 2088 O O . GLY A 1 261 ? -2.062 11.357 -32.123 1.00 90.31 261 GLY A O 1
ATOM 2089 N N . TYR A 1 262 ? -3.177 9.546 -31.333 1.00 89.81 262 TYR A N 1
ATOM 2090 C CA . TYR A 1 262 ? -2.852 9.669 -29.930 1.00 89.81 262 TYR A CA 1
ATOM 2091 C C . TYR A 1 262 ? -2.547 8.290 -29.354 1.00 89.81 262 TYR A C 1
ATOM 2093 O O . TYR A 1 262 ? -3.183 7.292 -29.712 1.00 89.81 262 TYR A O 1
ATOM 2101 N N . SER A 1 263 ? -1.608 8.245 -28.421 1.00 89.62 263 SER A N 1
ATOM 2102 C CA . SER A 1 263 ? -1.429 7.127 -27.512 1.00 89.62 263 SER A CA 1
ATOM 2103 C C . SER A 1 263 ? -1.178 7.630 -26.100 1.00 89.62 263 SER A C 1
ATOM 2105 O O . SER A 1 263 ? -0.409 8.566 -25.904 1.00 89.62 263 SER A O 1
ATOM 2107 N N . PHE A 1 264 ? -1.738 6.946 -25.121 1.00 90.00 264 PHE A N 1
ATOM 2108 C CA . PHE A 1 264 ? -1.383 7.067 -23.722 1.00 90.00 264 PHE A CA 1
ATOM 2109 C C . PHE A 1 264 ? -1.025 5.702 -23.181 1.00 90.00 264 PHE A C 1
ATOM 2111 O O . PHE A 1 264 ? -1.723 4.719 -23.440 1.00 90.00 264 PHE A O 1
ATOM 2118 N N . THR A 1 265 ? 0.064 5.664 -22.432 1.00 89.62 265 THR A N 1
ATOM 2119 C CA . THR A 1 265 ? 0.552 4.453 -21.794 1.00 89.62 265 THR A CA 1
ATOM 2120 C C . THR A 1 265 ? 0.636 4.668 -20.296 1.00 89.62 265 THR A C 1
ATOM 2122 O O . THR A 1 265 ? 1.020 5.747 -19.855 1.00 89.62 265 THR A O 1
ATOM 2125 N N . ASN A 1 266 ? 0.294 3.638 -19.529 1.00 90.25 266 ASN A N 1
ATOM 2126 C CA . ASN A 1 266 ? 0.648 3.505 -18.122 1.00 90.25 266 ASN A CA 1
ATOM 2127 C C . ASN A 1 266 ? 1.216 2.096 -17.927 1.00 90.25 266 ASN A C 1
ATOM 2129 O O . ASN A 1 266 ? 0.543 1.120 -18.249 1.00 90.25 266 ASN A O 1
ATOM 2133 N N . SER A 1 267 ? 2.473 1.967 -17.517 1.00 90.75 267 SER A N 1
ATOM 2134 C CA . SER A 1 267 ? 3.179 0.683 -17.553 1.00 90.75 267 SER A CA 1
ATOM 2135 C C . SER A 1 267 ? 4.142 0.512 -16.390 1.00 90.75 267 SER A C 1
ATOM 2137 O O . SER A 1 267 ? 4.724 1.486 -15.924 1.00 90.75 267 SER A O 1
ATOM 2139 N N . CYS A 1 268 ? 4.368 -0.717 -15.944 1.00 90.44 268 CYS A N 1
ATOM 2140 C CA . CYS A 1 268 ? 5.402 -1.041 -14.961 1.00 90.44 268 CYS A CA 1
ATOM 2141 C C . CYS A 1 268 ? 6.087 -2.365 -15.294 1.00 90.44 268 CYS A C 1
ATOM 2143 O O . CYS A 1 268 ? 5.511 -3.242 -15.938 1.00 90.44 268 CYS A O 1
ATOM 2145 N N . LEU A 1 269 ? 7.340 -2.490 -14.853 1.00 91.44 269 LEU A N 1
ATOM 2146 C CA . LEU A 1 269 ? 8.100 -3.730 -14.938 1.00 91.44 269 LEU A CA 1
ATOM 2147 C C . LEU A 1 269 ? 7.967 -4.478 -13.612 1.00 91.44 269 LEU A C 1
ATOM 2149 O O . LEU A 1 269 ? 8.454 -3.993 -12.595 1.00 91.44 269 LEU A O 1
ATOM 2153 N N . THR A 1 270 ? 7.366 -5.660 -13.650 1.00 90.50 270 THR A N 1
ATOM 2154 C CA . THR A 1 270 ? 7.221 -6.567 -12.511 1.00 90.50 270 THR A CA 1
ATOM 2155 C C . THR A 1 270 ? 8.228 -7.710 -12.579 1.00 90.50 270 THR A C 1
ATOM 2157 O O . THR A 1 270 ? 8.765 -8.027 -13.648 1.00 90.50 270 THR A O 1
ATOM 2160 N N . GLY A 1 271 ? 8.541 -8.311 -11.426 1.00 90.19 271 GLY A N 1
ATOM 2161 C CA . GLY A 1 271 ? 9.586 -9.327 -11.325 1.00 90.19 271 GLY A CA 1
ATOM 2162 C C . GLY A 1 271 ? 9.377 -10.344 -10.208 1.00 90.19 271 GLY A C 1
ATOM 2163 O O . GLY A 1 271 ? 8.808 -10.047 -9.162 1.00 90.19 271 GLY A O 1
ATOM 2164 N N . SER A 1 272 ? 9.900 -11.556 -10.400 1.00 90.62 272 SER A N 1
ATOM 2165 C CA . SER A 1 272 ? 9.973 -12.559 -9.330 1.00 90.62 272 SER A CA 1
ATOM 2166 C C . SER A 1 272 ? 10.945 -12.157 -8.218 1.00 90.62 272 SER A C 1
ATOM 2168 O O . SER A 1 272 ? 12.010 -11.613 -8.500 1.00 90.62 272 SER A O 1
ATOM 2170 N N . TYR A 1 273 ? 10.658 -12.558 -6.978 1.00 90.38 273 TYR A N 1
ATOM 2171 C CA . TYR A 1 273 ? 11.594 -12.388 -5.867 1.00 90.38 273 TYR A CA 1
ATOM 2172 C C . TYR A 1 273 ? 12.911 -13.148 -6.096 1.00 90.38 273 TYR A C 1
ATOM 2174 O O . TYR A 1 273 ? 12.908 -14.342 -6.410 1.00 90.38 273 TYR A O 1
ATOM 2182 N N . LEU A 1 274 ? 14.035 -12.464 -5.877 1.00 89.44 274 LEU A N 1
ATOM 2183 C CA . LEU A 1 274 ? 15.381 -13.023 -5.957 1.00 89.44 274 LEU A CA 1
ATOM 2184 C C . LEU A 1 274 ? 16.199 -12.576 -4.745 1.00 89.44 274 LEU A C 1
ATOM 2186 O O . LEU A 1 274 ? 16.380 -11.383 -4.528 1.00 89.44 274 LEU A O 1
ATOM 2190 N N . THR A 1 275 ? 16.757 -13.537 -4.011 1.00 89.44 275 THR A N 1
ATOM 2191 C CA . THR A 1 275 ? 17.836 -13.259 -3.057 1.00 89.44 275 THR A CA 1
ATOM 2192 C C . THR A 1 275 ? 19.132 -13.013 -3.829 1.00 89.44 275 THR A C 1
ATOM 2194 O O . THR A 1 275 ? 19.565 -13.865 -4.615 1.00 89.44 275 THR A O 1
ATOM 2197 N N . LEU A 1 276 ? 19.763 -11.864 -3.609 1.00 90.06 276 LEU A N 1
ATOM 2198 C CA . LEU A 1 276 ? 20.975 -11.460 -4.311 1.00 90.06 276 LEU A CA 1
ATOM 2199 C C . LEU A 1 276 ? 22.163 -12.363 -3.933 1.00 90.06 276 LEU A C 1
ATOM 2201 O O . LEU A 1 276 ? 22.400 -12.602 -2.743 1.00 90.06 276 LEU A O 1
ATOM 2205 N N . PRO A 1 277 ? 22.940 -12.858 -4.915 1.00 90.75 277 PRO A N 1
ATOM 2206 C CA . PRO A 1 277 ? 24.179 -13.580 -4.647 1.00 90.75 277 PRO A CA 1
ATOM 2207 C C . PRO A 1 277 ? 25.157 -12.744 -3.819 1.00 90.75 277 PRO A C 1
ATOM 2209 O O . PRO A 1 277 ? 25.311 -11.554 -4.063 1.00 90.75 277 PRO A O 1
ATOM 2212 N N . GLU A 1 278 ? 25.816 -13.381 -2.853 1.00 93.19 278 GLU A N 1
ATOM 2213 C CA . GLU A 1 278 ? 26.810 -12.728 -1.998 1.00 93.19 278 GLU A CA 1
ATOM 2214 C C . GLU A 1 278 ? 28.107 -12.439 -2.768 1.00 93.19 278 GLU A C 1
ATOM 2216 O O . GLU A 1 278 ? 28.650 -13.309 -3.456 1.00 93.19 278 GLU A O 1
ATOM 2221 N N . GLU A 1 279 ? 28.602 -11.215 -2.620 1.00 93.81 279 GLU A N 1
ATOM 2222 C CA . GLU A 1 279 ? 29.862 -10.707 -3.153 1.00 93.81 279 GLU A CA 1
ATOM 2223 C C . GLU A 1 279 ? 30.765 -10.239 -1.998 1.00 93.81 279 GLU A C 1
ATOM 2225 O O . GLU A 1 279 ? 30.285 -9.832 -0.938 1.00 93.81 279 GLU A O 1
ATOM 2230 N N . GLU A 1 280 ? 32.084 -10.279 -2.198 1.00 94.00 280 GLU A N 1
ATOM 2231 C CA . GLU A 1 280 ? 33.037 -9.705 -1.238 1.00 94.00 280 GLU A CA 1
ATOM 2232 C C . GLU A 1 280 ? 33.108 -8.179 -1.389 1.00 94.00 280 GLU A C 1
ATOM 2234 O O . GLU A 1 280 ? 32.991 -7.637 -2.498 1.00 94.00 280 GLU A O 1
ATOM 2239 N N . LEU A 1 281 ? 33.368 -7.473 -0.283 1.00 94.12 281 LEU A N 1
ATOM 2240 C CA . LEU A 1 281 ? 33.620 -6.033 -0.317 1.00 94.12 281 LEU A CA 1
ATOM 2241 C C . LEU A 1 281 ? 34.753 -5.694 -1.294 1.00 94.12 281 LEU A C 1
ATOM 2243 O O . LEU A 1 281 ? 35.901 -6.115 -1.140 1.00 94.12 281 LEU A O 1
ATOM 2247 N N . THR A 1 282 ? 34.429 -4.885 -2.301 1.00 92.56 282 THR A N 1
ATOM 2248 C CA . THR A 1 282 ? 35.407 -4.454 -3.300 1.00 92.56 282 THR A CA 1
ATOM 2249 C C . THR A 1 282 ? 36.152 -3.208 -2.819 1.00 92.56 282 THR A C 1
ATOM 2251 O O . THR A 1 282 ? 35.534 -2.245 -2.359 1.00 92.56 282 THR A O 1
ATOM 2254 N N . LEU A 1 283 ? 37.481 -3.226 -2.955 1.00 93.75 283 LEU A N 1
ATOM 2255 C CA . LEU A 1 283 ? 38.374 -2.122 -2.601 1.00 93.75 283 LEU A CA 1
ATOM 2256 C C . LEU A 1 283 ? 38.962 -1.470 -3.858 1.00 93.75 283 LEU A C 1
ATOM 2258 O O . LEU A 1 283 ? 39.178 -2.138 -4.872 1.00 93.75 283 LEU A O 1
ATOM 2262 N N . ASP A 1 284 ? 39.230 -0.172 -3.779 1.00 93.12 284 ASP A N 1
ATOM 2263 C CA . ASP A 1 284 ? 39.896 0.606 -4.815 1.00 93.12 284 ASP A CA 1
ATOM 2264 C C . ASP A 1 284 ? 41.426 0.380 -4.830 1.00 93.12 284 ASP A C 1
ATOM 2266 O O . ASP A 1 284 ? 41.986 -0.434 -4.088 1.00 93.12 284 ASP A O 1
ATOM 2270 N N . GLU A 1 285 ? 42.134 1.118 -5.688 1.00 93.50 285 GLU A N 1
ATOM 2271 C CA . GLU A 1 285 ? 43.598 1.043 -5.801 1.00 93.50 285 GLU A CA 1
ATOM 2272 C C . GLU A 1 285 ? 44.360 1.505 -4.544 1.00 93.50 285 GLU A C 1
ATOM 2274 O O . GLU A 1 285 ? 45.527 1.141 -4.367 1.00 93.50 285 GLU A O 1
ATOM 2279 N N . ASN A 1 286 ? 43.705 2.258 -3.655 1.00 93.31 286 ASN A N 1
ATOM 2280 C CA . ASN A 1 286 ? 44.238 2.731 -2.378 1.00 93.31 286 ASN A CA 1
ATOM 2281 C C . ASN A 1 286 ? 43.870 1.809 -1.205 1.00 93.31 286 ASN A C 1
ATOM 2283 O O . ASN A 1 286 ? 44.256 2.093 -0.069 1.00 93.31 286 ASN A O 1
ATOM 2287 N N . ASN A 1 287 ? 43.204 0.679 -1.475 1.00 92.56 287 ASN A N 1
ATOM 2288 C CA . ASN A 1 287 ? 42.691 -0.256 -0.476 1.00 92.56 287 ASN A CA 1
ATOM 2289 C C . ASN A 1 287 ? 41.587 0.366 0.409 1.00 92.56 287 ASN A C 1
ATOM 2291 O O . ASN A 1 287 ? 41.444 0.005 1.581 1.00 92.56 287 ASN A O 1
ATOM 2295 N N . GLU A 1 288 ? 40.814 1.293 -0.155 1.00 94.44 288 GLU A N 1
ATOM 2296 C CA . GLU A 1 288 ? 39.624 1.903 0.440 1.00 94.44 288 GLU A CA 1
ATOM 2297 C C . GLU A 1 288 ? 38.352 1.308 -0.192 1.00 94.44 288 GLU A C 1
ATOM 2299 O O . GLU A 1 288 ? 38.379 0.900 -1.355 1.00 94.44 288 GLU A O 1
ATOM 2304 N N . PRO A 1 289 ? 37.226 1.200 0.536 1.00 96.19 289 PRO A N 1
ATOM 2305 C CA . PRO A 1 289 ? 35.980 0.702 -0.044 1.00 96.19 289 PRO A CA 1
ATOM 2306 C C . PRO A 1 289 ? 35.499 1.548 -1.231 1.00 96.19 289 PRO A C 1
ATOM 2308 O O . PRO A 1 289 ? 35.535 2.780 -1.186 1.00 96.19 289 PRO A O 1
ATOM 2311 N N . ILE A 1 290 ? 35.012 0.889 -2.288 1.00 95.31 290 ILE A N 1
ATOM 2312 C CA . ILE A 1 290 ? 34.497 1.581 -3.479 1.00 95.31 290 ILE A CA 1
ATOM 2313 C C . ILE A 1 290 ? 33.274 2.437 -3.123 1.00 95.31 290 ILE A C 1
ATOM 2315 O O . ILE A 1 290 ? 32.343 1.985 -2.456 1.00 95.31 290 ILE A O 1
ATOM 2319 N N . THR A 1 291 ? 33.271 3.670 -3.627 1.00 95.50 291 THR A N 1
ATOM 2320 C CA . THR A 1 291 ? 32.143 4.602 -3.536 1.00 95.50 291 THR A CA 1
ATOM 2321 C C . THR A 1 291 ? 31.348 4.586 -4.836 1.00 95.50 291 THR A C 1
ATOM 2323 O O . THR A 1 291 ? 31.930 4.644 -5.917 1.00 95.50 291 THR A O 1
ATOM 2326 N N . TYR A 1 292 ? 30.025 4.523 -4.719 1.00 93.12 292 TYR A N 1
ATOM 2327 C CA . TYR A 1 292 ? 29.087 4.505 -5.835 1.00 93.12 292 TYR A CA 1
ATOM 2328 C C . TYR A 1 292 ? 28.347 5.841 -5.899 1.00 93.12 292 TYR A C 1
ATOM 2330 O O . TYR A 1 292 ? 27.737 6.261 -4.920 1.00 93.12 292 TYR A O 1
ATOM 2338 N N . ASP A 1 293 ? 28.401 6.497 -7.050 1.00 91.38 293 ASP A N 1
ATOM 2339 C CA . ASP A 1 293 ? 27.773 7.788 -7.373 1.00 91.38 293 ASP A CA 1
ATOM 2340 C C . ASP A 1 293 ? 26.513 7.640 -8.250 1.00 91.38 293 ASP A C 1
ATOM 2342 O O . ASP A 1 293 ? 25.960 8.612 -8.754 1.00 91.38 293 ASP A O 1
ATOM 2346 N N . HIS A 1 294 ? 26.042 6.408 -8.426 1.00 87.00 294 HIS A N 1
ATOM 2347 C CA . HIS A 1 294 ? 24.882 6.040 -9.231 1.00 87.00 294 HIS A CA 1
ATOM 2348 C C . HIS A 1 294 ? 24.007 5.042 -8.471 1.00 87.00 294 HIS A C 1
ATOM 2350 O O . HIS A 1 294 ? 24.414 4.482 -7.450 1.00 87.00 294 HIS A O 1
ATOM 2356 N N . SER A 1 295 ? 22.792 4.821 -8.969 1.00 87.62 295 SER A N 1
ATOM 2357 C CA . SER A 1 295 ? 21.867 3.858 -8.375 1.00 87.62 295 SER A CA 1
ATOM 2358 C C . SER A 1 295 ? 22.394 2.421 -8.514 1.00 87.62 295 SER A C 1
ATOM 2360 O O . SER A 1 295 ? 22.817 2.020 -9.597 1.00 87.62 295 SER A O 1
ATOM 2362 N N . PHE A 1 296 ? 22.364 1.630 -7.439 1.00 89.62 296 PHE A N 1
ATOM 2363 C CA . PHE A 1 296 ? 22.815 0.233 -7.443 1.00 89.62 296 PHE A CA 1
ATOM 2364 C C . PHE A 1 296 ? 22.129 -0.600 -6.354 1.00 89.62 296 PHE A C 1
ATOM 2366 O O . PHE A 1 296 ? 21.609 -0.062 -5.375 1.00 89.62 296 PHE A O 1
ATOM 2373 N N . VAL A 1 297 ? 22.198 -1.927 -6.490 1.00 92.81 297 VAL A N 1
ATOM 2374 C CA . VAL A 1 297 ? 21.922 -2.870 -5.400 1.00 92.81 297 VAL A CA 1
ATOM 2375 C C . VAL A 1 297 ? 22.885 -4.045 -5.444 1.00 92.81 297 VAL A C 1
ATOM 2377 O O . VAL A 1 297 ? 23.141 -4.610 -6.505 1.00 92.81 297 VAL A O 1
ATOM 2380 N N . LYS A 1 298 ? 23.435 -4.411 -4.286 1.00 92.88 298 LYS A N 1
ATOM 2381 C CA . LYS A 1 298 ? 24.375 -5.529 -4.143 1.00 92.88 298 LYS A CA 1
ATOM 2382 C C . LYS A 1 298 ? 24.224 -6.208 -2.793 1.00 92.88 298 LYS A C 1
ATOM 2384 O O . LYS A 1 298 ? 23.875 -5.556 -1.814 1.00 92.88 298 LYS A O 1
ATOM 2389 N N . ASN A 1 299 ? 24.544 -7.495 -2.726 1.00 94.06 299 ASN A N 1
ATOM 2390 C CA . ASN A 1 299 ? 24.726 -8.205 -1.464 1.00 94.06 299 ASN A CA 1
ATOM 2391 C C . ASN A 1 299 ? 26.227 -8.339 -1.187 1.00 94.06 299 ASN A C 1
ATOM 2393 O O . ASN A 1 299 ? 26.912 -9.089 -1.873 1.00 94.06 299 ASN A O 1
ATOM 2397 N N . ILE A 1 300 ? 26.733 -7.579 -0.218 1.00 94.75 300 ILE A N 1
ATOM 2398 C CA . ILE A 1 300 ? 28.153 -7.492 0.127 1.00 94.75 300 ILE A CA 1
ATOM 2399 C C . ILE A 1 300 ? 28.338 -8.033 1.544 1.00 94.75 300 ILE A C 1
ATOM 2401 O O . ILE A 1 300 ? 27.704 -7.538 2.478 1.00 94.75 300 ILE A O 1
ATOM 2405 N N . ASP A 1 301 ? 29.188 -9.046 1.707 1.00 91.25 301 ASP A N 1
ATOM 2406 C CA . ASP A 1 301 ? 29.467 -9.715 2.990 1.00 91.25 301 ASP A CA 1
ATOM 2407 C C . ASP A 1 301 ? 28.179 -10.144 3.735 1.00 91.25 301 ASP A C 1
ATOM 2409 O O . ASP A 1 301 ? 28.014 -9.979 4.951 1.00 91.25 301 ASP A O 1
ATOM 2413 N N . GLY A 1 302 ? 27.201 -10.639 2.973 1.00 92.44 302 GLY A N 1
ATOM 2414 C CA . GLY A 1 302 ? 25.909 -11.101 3.473 1.00 92.44 302 GLY A CA 1
ATOM 2415 C C . GLY A 1 302 ? 24.937 -9.987 3.876 1.00 92.44 302 GLY A C 1
ATOM 2416 O O . GLY A 1 302 ? 23.964 -10.276 4.582 1.00 92.44 302 GLY A O 1
ATOM 2417 N N . TRP A 1 303 ? 25.188 -8.734 3.492 1.00 95.69 303 TRP A N 1
ATOM 2418 C CA . TRP A 1 303 ? 24.285 -7.598 3.674 1.00 95.69 303 TRP A CA 1
ATOM 2419 C C . TRP A 1 303 ? 23.880 -6.999 2.329 1.00 95.69 303 TRP A C 1
ATOM 2421 O O . TRP A 1 303 ? 24.721 -6.652 1.504 1.00 95.69 303 TRP A O 1
ATOM 2431 N N . ARG A 1 304 ? 22.577 -6.810 2.123 1.00 95.62 304 ARG A N 1
ATOM 2432 C CA . ARG A 1 304 ? 22.046 -6.078 0.974 1.00 95.62 304 ARG A CA 1
ATOM 2433 C C . ARG A 1 304 ? 22.261 -4.587 1.185 1.00 95.62 304 ARG A C 1
ATOM 2435 O O . ARG A 1 304 ? 21.702 -4.034 2.125 1.00 95.62 304 ARG A O 1
ATOM 2442 N N . TYR A 1 305 ? 22.968 -3.949 0.267 1.00 96.31 305 TYR A N 1
ATOM 2443 C CA . TYR A 1 305 ? 23.094 -2.504 0.137 1.00 96.31 305 TYR A CA 1
ATOM 2444 C C . TYR A 1 305 ? 22.311 -2.031 -1.081 1.00 96.31 305 TYR A C 1
ATOM 2446 O O . TYR A 1 305 ? 22.362 -2.673 -2.131 1.00 96.31 305 TYR A O 1
ATOM 2454 N N . SER A 1 306 ? 21.612 -0.910 -0.947 1.00 95.00 306 SER A N 1
ATOM 2455 C CA . SER A 1 306 ? 20.898 -0.265 -2.045 1.00 95.00 306 SER A CA 1
ATOM 2456 C C . SER A 1 306 ? 21.082 1.236 -1.975 1.00 95.00 306 SER A C 1
ATOM 2458 O O . SER A 1 306 ? 20.990 1.833 -0.901 1.00 95.00 306 SER A O 1
ATOM 2460 N N . PHE A 1 307 ? 21.323 1.836 -3.132 1.00 93.94 307 PHE A N 1
ATOM 2461 C CA . PHE A 1 307 ? 21.319 3.274 -3.302 1.00 93.94 307 PHE A CA 1
ATOM 2462 C C . PHE A 1 307 ? 20.464 3.615 -4.510 1.00 93.94 307 PHE A C 1
ATOM 2464 O O . PHE A 1 307 ? 20.646 3.062 -5.593 1.00 93.94 307 PHE A O 1
ATOM 2471 N N . GLN A 1 308 ? 19.510 4.509 -4.313 1.00 90.62 308 GLN A N 1
ATOM 2472 C CA . GLN A 1 308 ? 18.637 5.043 -5.344 1.00 90.62 308 GLN A CA 1
ATOM 2473 C C . GLN A 1 308 ? 18.712 6.556 -5.241 1.00 90.62 308 GLN A C 1
ATOM 2475 O O . GLN A 1 308 ? 18.502 7.105 -4.164 1.00 90.62 308 GLN A O 1
ATOM 2480 N N . ASN A 1 309 ? 19.018 7.238 -6.336 1.00 88.25 309 ASN A N 1
ATOM 2481 C CA . ASN A 1 309 ? 19.024 8.694 -6.371 1.00 88.25 309 ASN A CA 1
ATOM 2482 C C . ASN A 1 309 ? 18.568 9.186 -7.747 1.00 88.25 309 ASN A C 1
ATOM 2484 O O . ASN A 1 309 ? 18.858 8.560 -8.765 1.00 88.25 309 ASN A O 1
ATOM 2488 N N . PHE A 1 310 ? 17.790 10.265 -7.764 1.00 85.50 310 PHE A N 1
ATOM 2489 C CA . PHE A 1 310 ? 17.262 10.867 -8.984 1.00 85.50 310 PHE A CA 1
ATOM 2490 C C . PHE A 1 310 ? 16.826 12.314 -8.737 1.00 85.50 310 PHE A C 1
ATOM 2492 O O . PHE A 1 310 ? 16.552 12.718 -7.607 1.00 85.50 310 PHE A O 1
ATOM 2499 N N . ASN A 1 311 ? 16.748 13.099 -9.809 1.00 82.75 311 ASN A N 1
ATOM 2500 C CA . ASN A 1 311 ? 16.294 14.484 -9.740 1.00 82.75 311 ASN A CA 1
ATOM 2501 C C . ASN A 1 311 ? 14.812 14.549 -9.312 1.00 82.75 311 ASN A C 1
ATOM 2503 O O . ASN A 1 311 ? 13.957 13.955 -9.974 1.00 82.75 311 ASN A O 1
ATOM 2507 N N . ALA A 1 312 ? 14.518 15.277 -8.227 1.00 70.56 312 ALA A N 1
ATOM 2508 C CA . ALA A 1 312 ? 13.165 15.448 -7.698 1.00 70.56 312 ALA A CA 1
ATOM 2509 C C . ALA A 1 312 ? 12.261 16.323 -8.585 1.00 70.56 312 ALA A C 1
ATOM 2511 O O . ALA A 1 312 ? 11.056 16.330 -8.375 1.00 70.56 312 ALA A O 1
ATOM 2512 N N . CYS A 1 313 ? 12.820 17.052 -9.560 1.00 67.31 313 CYS A N 1
ATOM 2513 C CA . CYS A 1 313 ? 12.107 17.966 -10.467 1.00 67.31 313 CYS A CA 1
ATOM 2514 C C . CYS A 1 313 ? 11.447 19.177 -9.792 1.00 67.31 313 CYS A C 1
ATOM 2516 O O . CYS A 1 313 ? 10.573 19.807 -10.385 1.00 67.31 313 CYS A O 1
ATOM 2518 N N . TRP A 1 314 ? 11.874 19.521 -8.576 1.00 66.69 314 TRP A N 1
ATOM 2519 C CA . TRP A 1 314 ? 11.387 20.680 -7.833 1.00 66.69 314 TRP A CA 1
ATOM 2520 C C . TRP A 1 314 ? 12.564 21.543 -7.368 1.00 66.69 314 TRP A C 1
ATOM 2522 O O . TRP A 1 314 ? 13.560 20.971 -6.934 1.00 66.69 314 TRP A O 1
ATOM 2532 N N . PRO A 1 315 ? 12.437 22.886 -7.393 1.00 67.12 315 PRO A N 1
ATOM 2533 C CA . PRO A 1 315 ? 11.273 23.651 -7.849 1.00 67.12 315 PRO A CA 1
ATOM 2534 C C . PRO A 1 315 ? 11.123 23.654 -9.379 1.00 67.12 315 PRO A C 1
ATOM 2536 O O . PRO A 1 315 ? 12.102 23.566 -10.111 1.00 67.12 315 PRO A O 1
ATOM 2539 N N . ILE A 1 316 ? 9.882 23.783 -9.850 1.00 70.31 316 ILE A N 1
ATOM 2540 C CA . ILE A 1 316 ? 9.579 24.031 -11.261 1.00 70.31 316 ILE A CA 1
ATOM 2541 C C . ILE A 1 316 ? 9.750 25.531 -11.521 1.00 70.31 316 ILE A C 1
ATOM 2543 O O . ILE A 1 316 ? 9.108 26.349 -10.857 1.00 70.31 316 ILE A O 1
ATOM 2547 N N . ASP A 1 317 ? 10.578 25.896 -12.496 1.00 75.12 317 ASP A N 1
ATOM 2548 C CA . ASP A 1 317 ? 10.788 27.289 -12.885 1.00 75.12 317 ASP A CA 1
ATOM 2549 C C . ASP A 1 317 ? 9.760 27.701 -13.944 1.00 75.12 317 ASP A C 1
ATOM 2551 O O . ASP A 1 317 ? 9.588 27.017 -14.952 1.00 75.12 317 ASP A O 1
ATOM 2555 N N . GLN A 1 318 ? 9.092 28.842 -13.754 1.00 73.19 318 GLN A N 1
ATOM 2556 C CA . GLN A 1 318 ? 8.277 29.452 -14.805 1.00 73.19 318 GLN A CA 1
ATOM 2557 C C . GLN A 1 318 ? 9.146 30.396 -15.645 1.00 73.19 318 GLN A C 1
ATOM 2559 O O . GLN A 1 318 ? 9.778 31.315 -15.123 1.00 73.19 318 GLN A O 1
ATOM 2564 N N . LEU A 1 319 ? 9.183 30.165 -16.953 1.00 70.56 319 LEU A N 1
ATOM 2565 C CA . LEU A 1 319 ? 9.844 31.025 -17.925 1.00 70.56 319 LEU A CA 1
ATOM 2566 C C . LEU A 1 319 ? 9.037 32.311 -18.160 1.00 70.56 319 LEU A C 1
ATOM 2568 O O . LEU A 1 319 ? 7.832 32.366 -17.918 1.00 70.56 319 LEU A O 1
ATOM 2572 N N . GLU A 1 320 ? 9.692 33.340 -18.706 1.00 71.50 320 GLU A N 1
ATOM 2573 C CA . GLU A 1 320 ? 9.047 34.620 -19.058 1.00 71.50 320 GLU A CA 1
ATOM 2574 C C . GLU A 1 320 ? 7.881 34.458 -20.052 1.00 71.50 320 GLU A C 1
ATOM 2576 O O . GLU A 1 320 ? 6.998 35.309 -20.117 1.00 71.50 320 GLU A O 1
ATOM 2581 N N . ASP A 1 321 ? 7.869 33.366 -20.820 1.00 60.28 321 ASP A N 1
ATOM 2582 C CA . ASP A 1 321 ? 6.819 33.012 -21.775 1.00 60.28 321 ASP A CA 1
ATOM 2583 C C . ASP A 1 321 ? 5.767 32.045 -21.200 1.00 60.28 321 ASP A C 1
ATOM 2585 O O . ASP A 1 321 ? 5.061 31.368 -21.946 1.00 60.28 321 ASP A O 1
ATOM 2589 N N . GLY A 1 322 ? 5.621 32.003 -19.873 1.00 62.38 322 GLY A N 1
ATOM 2590 C CA . GLY A 1 322 ? 4.540 31.295 -19.187 1.00 62.38 322 GLY A CA 1
ATOM 2591 C C . GLY A 1 322 ? 4.698 29.776 -19.163 1.00 62.38 322 GLY A C 1
ATOM 2592 O O . GLY A 1 322 ? 3.972 29.110 -18.424 1.00 62.38 322 GLY A O 1
ATOM 2593 N N . ARG A 1 323 ? 5.660 29.223 -19.915 1.00 64.50 323 ARG A N 1
ATOM 2594 C CA . ARG A 1 323 ? 6.036 27.809 -19.849 1.00 64.50 323 ARG A CA 1
ATOM 2595 C C . ARG A 1 323 ? 6.695 27.495 -18.514 1.00 64.50 323 ARG A C 1
ATOM 2597 O O . ARG A 1 323 ? 7.346 28.343 -17.915 1.00 64.50 323 ARG A O 1
ATOM 2604 N N . TYR A 1 324 ? 6.591 26.243 -18.101 1.00 65.81 324 TYR A N 1
ATOM 2605 C CA . TYR A 1 324 ? 7.293 25.718 -16.939 1.00 65.81 324 TYR A CA 1
ATOM 2606 C C . TYR A 1 324 ? 8.428 24.797 -17.388 1.00 65.81 324 TYR A C 1
ATOM 2608 O O . TYR A 1 324 ? 8.271 24.053 -18.358 1.00 65.81 324 TYR A O 1
ATOM 2616 N N . VAL A 1 325 ? 9.560 24.835 -16.690 1.00 70.62 325 VAL A N 1
ATOM 2617 C CA . VAL A 1 325 ? 10.699 23.941 -16.909 1.00 70.62 325 VAL A CA 1
ATOM 2618 C C . VAL A 1 325 ? 11.132 23.297 -15.600 1.00 70.62 325 VAL A C 1
ATOM 2620 O O . VAL A 1 325 ? 11.127 23.933 -14.549 1.00 70.62 325 VAL A O 1
ATOM 2623 N N . ASN A 1 326 ? 11.542 22.033 -15.685 1.00 72.44 326 ASN A N 1
ATOM 2624 C CA . ASN A 1 326 ? 12.157 21.317 -14.574 1.00 72.44 326 ASN A CA 1
ATOM 2625 C C . ASN A 1 326 ? 13.678 21.479 -14.697 1.00 72.44 326 ASN A C 1
ATOM 2627 O O . ASN A 1 326 ? 14.269 20.876 -15.602 1.00 72.44 326 ASN A O 1
ATOM 2631 N N . PRO A 1 327 ? 14.330 22.311 -13.865 1.00 72.44 327 PRO A N 1
ATOM 2632 C CA . PRO A 1 327 ? 15.772 22.471 -13.927 1.00 72.44 327 PRO A CA 1
ATOM 2633 C C . PRO A 1 327 ? 16.480 21.149 -13.594 1.00 72.44 327 PRO A C 1
ATOM 2635 O O . PRO A 1 327 ? 16.099 20.401 -12.692 1.00 72.44 327 PRO A O 1
ATOM 2638 N N . ALA A 1 328 ? 17.545 20.850 -14.337 1.00 75.44 328 ALA A N 1
ATOM 2639 C CA . ALA A 1 328 ? 18.447 19.768 -13.971 1.00 75.44 328 ALA A CA 1
ATOM 2640 C C . ALA A 1 328 ? 19.269 20.196 -12.746 1.00 75.44 328 ALA A C 1
ATOM 2642 O O . ALA A 1 328 ? 19.954 21.221 -12.790 1.00 75.44 328 ALA A O 1
ATOM 2643 N N . HIS A 1 329 ? 19.213 19.417 -11.667 1.00 81.75 329 HIS A N 1
ATOM 2644 C CA . HIS A 1 329 ? 20.018 19.657 -10.471 1.00 81.75 329 HIS A CA 1
ATOM 2645 C C . HIS A 1 329 ? 21.317 18.851 -10.513 1.00 81.75 329 HIS A C 1
ATOM 2647 O O . HIS A 1 329 ? 21.356 17.725 -11.010 1.00 81.75 329 HIS A O 1
ATOM 2653 N N . GLU A 1 330 ? 22.396 19.442 -9.998 1.00 86.06 330 GLU A N 1
ATOM 2654 C CA . GLU A 1 330 ? 23.680 18.756 -9.887 1.00 86.06 330 GLU A CA 1
ATOM 2655 C C . GLU A 1 330 ? 23.570 17.641 -8.842 1.00 86.06 330 GLU A C 1
ATOM 2657 O O . GLU A 1 330 ? 23.331 17.892 -7.662 1.00 86.06 330 GLU A O 1
ATOM 2662 N N . ASN A 1 331 ? 23.740 16.399 -9.286 1.00 87.50 331 ASN A N 1
ATOM 2663 C CA . ASN A 1 331 ? 23.646 15.233 -8.426 1.00 87.50 331 ASN A CA 1
ATOM 2664 C C . ASN A 1 331 ? 25.046 14.742 -8.045 1.00 87.50 331 ASN A C 1
ATOM 2666 O O . ASN A 1 331 ? 25.656 13.960 -8.767 1.00 87.50 331 ASN A O 1
ATOM 2670 N N . ASN A 1 332 ? 25.540 15.193 -6.893 1.00 92.00 332 ASN A N 1
ATOM 2671 C CA . ASN A 1 332 ? 26.791 14.723 -6.289 1.00 92.00 332 ASN A CA 1
ATOM 2672 C C . ASN A 1 332 ? 26.543 13.645 -5.219 1.00 92.00 332 ASN A C 1
ATOM 2674 O O . ASN A 1 332 ? 27.366 13.445 -4.322 1.00 92.00 332 ASN A O 1
ATOM 2678 N N . SER A 1 333 ? 25.375 12.999 -5.264 1.00 93.25 333 SER A N 1
ATOM 2679 C CA . SER A 1 333 ? 24.977 12.015 -4.263 1.00 93.25 333 SER A CA 1
ATOM 2680 C C . SER A 1 333 ? 25.768 10.723 -4.435 1.00 93.25 333 SER A C 1
ATOM 2682 O O . SER A 1 333 ? 25.990 10.259 -5.550 1.00 93.25 333 SER A O 1
ATOM 2684 N N . LYS A 1 334 ? 26.186 10.117 -3.328 1.00 95.88 334 LYS A N 1
ATOM 2685 C CA . LYS A 1 334 ? 27.026 8.917 -3.334 1.00 95.88 334 LYS A CA 1
ATOM 2686 C C . LYS A 1 334 ? 26.828 8.077 -2.081 1.00 95.88 334 LYS A C 1
ATOM 2688 O O . LYS A 1 334 ? 26.432 8.586 -1.032 1.00 95.88 334 LYS A O 1
ATOM 2693 N N . MET A 1 335 ? 27.176 6.801 -2.180 1.00 96.62 335 MET A N 1
ATOM 2694 C CA . MET A 1 335 ? 27.165 5.854 -1.072 1.00 96.62 335 MET A CA 1
ATOM 2695 C C . MET A 1 335 ? 28.413 4.968 -1.098 1.00 96.62 335 MET A C 1
ATOM 2697 O O . MET A 1 335 ? 28.806 4.442 -2.139 1.00 96.62 335 MET A O 1
ATOM 2701 N N . THR A 1 336 ? 29.011 4.764 0.071 1.00 97.56 336 THR A N 1
ATOM 2702 C CA . THR A 1 336 ? 30.187 3.916 0.284 1.00 97.56 336 THR A CA 1
ATOM 2703 C C . THR A 1 336 ? 29.820 2.786 1.250 1.00 97.56 336 THR A C 1
ATOM 2705 O O . THR A 1 336 ? 29.713 3.025 2.459 1.00 97.56 336 THR A O 1
ATOM 2708 N N . PRO A 1 337 ? 29.603 1.549 0.765 1.00 97.12 337 PRO A N 1
ATOM 2709 C CA . PRO A 1 337 ? 29.476 0.375 1.624 1.00 97.12 337 PRO A CA 1
ATOM 2710 C C . PRO A 1 337 ? 30.786 0.120 2.381 1.00 97.12 337 PRO A C 1
ATOM 2712 O O . PRO A 1 337 ? 31.858 0.120 1.784 1.00 97.12 337 PRO A O 1
ATOM 2715 N N . LEU A 1 338 ? 30.710 -0.118 3.692 1.00 96.12 338 LEU A N 1
ATOM 2716 C CA . LEU A 1 338 ? 31.880 -0.332 4.561 1.00 96.12 338 LEU A CA 1
ATOM 2717 C C . LEU A 1 338 ? 31.984 -1.779 5.086 1.00 96.12 338 LEU A C 1
ATOM 2719 O O . LEU A 1 338 ? 32.790 -2.049 5.980 1.00 96.12 338 LEU A O 1
ATOM 2723 N N . GLY A 1 339 ? 31.159 -2.694 4.562 1.00 92.00 339 GLY A N 1
ATOM 2724 C CA . GLY A 1 339 ? 31.042 -4.081 5.026 1.00 92.00 339 GLY A CA 1
ATOM 2725 C C . GLY A 1 339 ? 30.270 -4.221 6.345 1.00 92.00 339 GLY A C 1
ATOM 2726 O O . GLY A 1 339 ? 29.974 -3.235 7.024 1.00 92.00 339 GLY A O 1
ATOM 2727 N N . ASP A 1 340 ? 29.917 -5.456 6.708 1.00 91.75 340 ASP A N 1
ATOM 2728 C CA . ASP A 1 340 ? 29.167 -5.821 7.926 1.00 91.75 340 ASP A CA 1
ATOM 2729 C C . ASP A 1 340 ? 27.913 -4.962 8.208 1.00 91.75 340 ASP A C 1
ATOM 2731 O O . ASP A 1 340 ? 27.616 -4.634 9.358 1.00 91.75 340 ASP A O 1
ATOM 2735 N N . GLY A 1 341 ? 27.196 -4.532 7.170 1.00 94.69 341 GLY A N 1
ATOM 2736 C CA . GLY A 1 341 ? 25.988 -3.720 7.314 1.00 94.69 341 GLY A CA 1
ATOM 2737 C C . GLY A 1 341 ? 26.230 -2.222 7.566 1.00 94.69 341 GLY A C 1
ATOM 2738 O O . GLY A 1 341 ? 25.278 -1.479 7.785 1.00 94.69 341 GLY A O 1
ATOM 2739 N N . LYS A 1 342 ? 27.479 -1.746 7.514 1.00 97.06 342 LYS A N 1
ATOM 2740 C CA . LYS A 1 342 ? 27.831 -0.320 7.656 1.00 97.06 342 LYS A CA 1
ATOM 2741 C C . LYS A 1 342 ? 27.893 0.376 6.302 1.00 97.06 342 LYS A C 1
ATOM 2743 O O . LYS A 1 342 ? 28.341 -0.231 5.325 1.00 97.06 342 LYS A O 1
ATOM 2748 N N . PHE A 1 343 ? 27.528 1.654 6.254 1.00 97.62 343 PHE A N 1
ATOM 2749 C CA . PHE A 1 343 ? 27.763 2.511 5.090 1.00 97.62 343 PHE A CA 1
ATOM 2750 C C . PHE A 1 343 ? 27.844 3.990 5.468 1.00 97.62 343 PHE A C 1
ATOM 2752 O O . PHE A 1 343 ? 27.361 4.398 6.524 1.00 97.62 343 PHE A O 1
ATOM 2759 N N . HIS A 1 344 ? 28.409 4.775 4.556 1.00 96.81 344 HIS A N 1
ATOM 2760 C CA . HIS A 1 344 ? 28.323 6.232 4.530 1.00 96.81 344 HIS A CA 1
ATOM 2761 C C . HIS A 1 344 ? 27.559 6.671 3.276 1.00 96.81 344 HIS A C 1
ATOM 2763 O O . HIS A 1 344 ? 27.795 6.113 2.203 1.00 96.81 344 HIS A O 1
ATOM 2769 N N . ALA A 1 345 ? 26.649 7.636 3.391 1.00 96.12 345 ALA A N 1
ATOM 2770 C CA . ALA A 1 345 ? 25.974 8.233 2.241 1.00 96.12 345 ALA A CA 1
ATOM 2771 C C . ALA A 1 345 ? 25.907 9.759 2.355 1.00 96.12 345 ALA A C 1
ATOM 2773 O O . ALA A 1 345 ? 25.694 10.306 3.439 1.00 96.12 345 ALA A O 1
ATOM 2774 N N . GLU A 1 346 ? 26.049 10.430 1.215 1.00 94.94 346 GLU A N 1
ATOM 2775 C CA . GLU A 1 346 ? 25.849 11.870 1.040 1.00 94.94 346 GLU A CA 1
ATOM 2776 C C . GLU A 1 346 ? 24.849 12.080 -0.094 1.00 94.94 346 GLU A C 1
ATOM 2778 O O . GLU A 1 346 ? 24.967 11.465 -1.154 1.00 94.94 346 GLU A O 1
ATOM 2783 N N . VAL A 1 347 ? 23.865 12.944 0.123 1.00 91.88 347 VAL A N 1
ATOM 2784 C CA . VAL A 1 347 ? 22.806 13.245 -0.841 1.00 91.88 347 VAL A CA 1
ATOM 2785 C C . VAL A 1 347 ? 22.731 14.745 -1.048 1.00 91.88 347 VAL A C 1
ATOM 2787 O O . VAL A 1 347 ? 22.757 15.511 -0.086 1.00 91.88 347 VAL A O 1
ATOM 2790 N N . SER A 1 348 ? 22.658 15.144 -2.316 1.00 91.12 348 SER A N 1
ATOM 2791 C CA . SER A 1 348 ? 22.600 16.549 -2.729 1.00 91.12 348 SER A CA 1
ATOM 2792 C C . SER A 1 348 ? 21.197 17.138 -2.566 1.00 91.12 348 SER A C 1
ATOM 2794 O O . SER A 1 348 ? 20.200 16.419 -2.575 1.00 91.12 348 SER A O 1
ATOM 2796 N N . GLU A 1 349 ? 21.115 18.462 -2.441 1.00 88.12 349 GLU A N 1
ATOM 2797 C CA . GLU A 1 349 ? 19.835 19.179 -2.395 1.00 88.12 349 GLU A CA 1
ATOM 2798 C C . GLU A 1 349 ? 19.077 18.971 -3.715 1.00 88.12 349 GLU A C 1
ATOM 2800 O O . GLU A 1 349 ? 19.696 18.850 -4.774 1.00 88.12 349 GLU A O 1
ATOM 2805 N N . TRP A 1 350 ? 17.746 18.915 -3.657 1.00 86.00 350 TRP A N 1
ATOM 2806 C CA . TRP A 1 350 ? 16.850 18.676 -4.799 1.00 86.00 350 TRP A CA 1
ATOM 2807 C C . TRP A 1 350 ? 16.961 17.287 -5.446 1.00 86.00 350 TRP A C 1
ATOM 2809 O O . TRP A 1 350 ? 16.321 17.009 -6.462 1.00 86.00 350 TRP A O 1
ATOM 2819 N N . ILE A 1 351 ? 17.715 16.376 -4.828 1.00 86.38 351 ILE A N 1
ATOM 2820 C CA . ILE A 1 351 ? 17.766 14.966 -5.206 1.00 86.38 351 ILE A CA 1
ATOM 2821 C C . ILE A 1 351 ? 16.845 14.177 -4.282 1.00 86.38 351 ILE A C 1
ATOM 2823 O O . ILE A 1 351 ? 16.964 14.232 -3.058 1.00 86.38 351 ILE A O 1
ATOM 2827 N N . THR A 1 352 ? 15.923 13.420 -4.871 1.00 87.19 352 THR A N 1
ATOM 2828 C CA . THR A 1 352 ? 15.177 12.398 -4.137 1.00 87.19 352 THR A CA 1
ATOM 2829 C C . THR A 1 352 ? 16.023 11.141 -4.088 1.00 87.19 352 THR A C 1
ATOM 2831 O O . THR A 1 352 ? 16.560 10.695 -5.107 1.00 87.19 352 THR A O 1
ATOM 2834 N N . SER A 1 353 ? 16.165 10.562 -2.901 1.00 88.81 353 SER A N 1
ATOM 2835 C CA . SER A 1 353 ? 17.045 9.416 -2.719 1.00 88.81 353 SER A CA 1
ATOM 2836 C C . SER A 1 353 ? 16.590 8.456 -1.630 1.00 88.81 353 SER A C 1
ATOM 2838 O O . SER A 1 353 ? 15.793 8.782 -0.748 1.00 88.81 353 SER A O 1
ATOM 2840 N N . CYS A 1 354 ? 17.125 7.242 -1.722 1.00 92.06 354 CYS A N 1
ATOM 2841 C CA . CYS A 1 354 ? 17.068 6.225 -0.695 1.00 92.06 354 CYS A CA 1
ATOM 2842 C C . CYS A 1 354 ? 18.426 5.525 -0.603 1.00 92.06 354 CYS A C 1
ATOM 2844 O O . CYS A 1 354 ? 18.910 4.971 -1.589 1.00 92.06 354 CYS A O 1
ATOM 2846 N N . ALA A 1 355 ? 19.032 5.540 0.579 1.00 94.88 355 ALA A N 1
ATOM 2847 C CA . ALA A 1 355 ? 20.176 4.701 0.919 1.00 94.88 355 ALA A CA 1
ATOM 2848 C C . ALA A 1 355 ? 19.724 3.664 1.948 1.00 94.88 355 ALA A C 1
ATOM 2850 O O . ALA A 1 355 ? 19.140 4.030 2.969 1.00 94.88 355 ALA A O 1
ATOM 2851 N N . SER A 1 356 ? 19.978 2.381 1.701 1.00 96.50 356 SER A N 1
ATOM 2852 C CA . SER A 1 356 ? 19.544 1.323 2.609 1.00 96.50 356 SER A CA 1
ATOM 2853 C C . SER A 1 356 ? 20.550 0.194 2.767 1.00 96.50 356 SER A C 1
ATOM 2855 O O . SER A 1 356 ? 21.381 -0.081 1.897 1.00 96.50 356 SER A O 1
ATOM 2857 N N . VAL A 1 357 ? 20.457 -0.474 3.917 1.00 97.31 357 VAL A N 1
ATOM 2858 C CA . VAL A 1 357 ? 21.232 -1.673 4.236 1.00 97.31 357 VAL A CA 1
ATOM 2859 C C . VAL A 1 357 ? 20.391 -2.677 5.014 1.00 97.31 357 VAL A C 1
ATOM 2861 O O . VAL A 1 357 ? 19.608 -2.291 5.877 1.00 97.31 357 VAL A O 1
ATOM 2864 N N . GLY A 1 358 ? 20.512 -3.973 4.732 1.00 96.12 358 GLY A N 1
ATOM 2865 C CA . GLY A 1 358 ? 19.711 -4.982 5.424 1.00 96.12 358 GLY A CA 1
ATOM 2866 C C . GLY A 1 358 ? 20.044 -6.432 5.109 1.00 96.12 358 GLY A C 1
ATOM 2867 O O . GLY A 1 358 ? 21.044 -6.742 4.466 1.00 96.12 358 GLY A O 1
ATOM 2868 N N . LYS A 1 359 ? 19.179 -7.330 5.577 1.00 95.19 359 LYS A N 1
ATOM 2869 C CA . LYS A 1 359 ? 19.238 -8.777 5.343 1.00 95.19 359 LYS A CA 1
ATOM 2870 C C . LYS A 1 359 ? 18.090 -9.205 4.435 1.00 95.19 359 LYS A C 1
ATOM 2872 O O . LYS A 1 359 ? 16.949 -8.784 4.633 1.00 95.19 359 LYS A O 1
ATOM 2877 N N . GLU A 1 360 ? 18.404 -10.072 3.480 1.00 93.94 360 GLU A N 1
ATOM 2878 C CA . GLU A 1 360 ? 17.414 -10.786 2.672 1.00 93.94 360 GLU A CA 1
ATOM 2879 C C . GLU A 1 360 ? 17.145 -12.178 3.249 1.00 93.94 360 GLU A C 1
ATOM 2881 O O . GLU A 1 360 ? 17.999 -12.773 3.911 1.00 93.94 360 GLU A O 1
ATOM 2886 N N . PHE A 1 361 ? 15.938 -12.675 3.002 1.00 94.69 361 PHE A N 1
ATOM 2887 C CA . PHE A 1 361 ? 15.418 -13.934 3.523 1.00 94.69 361 PHE A CA 1
ATOM 2888 C C . PHE A 1 361 ? 14.942 -14.831 2.374 1.00 94.69 361 PHE A C 1
ATOM 2890 O O . PHE A 1 361 ? 15.127 -14.521 1.204 1.00 94.69 361 PHE A O 1
ATOM 2897 N N . ASP A 1 362 ? 14.373 -15.994 2.685 1.00 92.19 362 ASP A N 1
ATOM 2898 C CA . ASP A 1 362 ? 13.937 -16.942 1.656 1.00 92.19 362 ASP A CA 1
ATOM 2899 C C . ASP A 1 362 ? 12.579 -16.596 1.025 1.00 92.19 362 ASP A C 1
ATOM 2901 O O . ASP A 1 362 ? 12.198 -17.231 0.037 1.00 92.19 362 ASP A O 1
ATOM 2905 N N . GLY A 1 363 ? 11.842 -15.631 1.593 1.00 94.19 363 GLY A N 1
ATOM 2906 C CA . GLY A 1 363 ? 10.487 -15.276 1.167 1.00 94.19 363 GLY A CA 1
ATOM 2907 C C . GLY A 1 363 ? 9.458 -16.387 1.403 1.00 94.19 363 GLY A C 1
ATOM 2908 O O . GLY A 1 363 ? 8.374 -16.344 0.829 1.00 94.19 363 GLY A O 1
ATOM 2909 N N . LYS A 1 364 ? 9.786 -17.408 2.207 1.00 94.69 364 LYS A N 1
ATOM 2910 C CA . LYS A 1 364 ? 8.969 -18.618 2.431 1.00 94.69 364 LYS A CA 1
ATOM 2911 C C . LYS A 1 364 ? 8.658 -18.885 3.897 1.00 94.69 364 LYS A C 1
ATOM 2913 O O . LYS A 1 364 ? 7.723 -19.628 4.183 1.00 94.69 364 LYS A O 1
ATOM 2918 N N . THR A 1 365 ? 9.451 -18.332 4.806 1.00 95.38 365 THR A N 1
ATOM 2919 C CA . THR A 1 365 ? 9.243 -18.465 6.250 1.00 95.38 365 THR A CA 1
ATOM 2920 C C . THR A 1 365 ? 8.425 -17.285 6.766 1.00 95.38 365 THR A C 1
ATOM 2922 O O . THR A 1 365 ? 8.762 -16.136 6.479 1.00 95.38 365 THR A O 1
ATOM 2925 N N . SER A 1 366 ? 7.371 -17.549 7.543 1.00 96.31 366 SER A N 1
ATOM 2926 C CA . SER A 1 366 ? 6.538 -16.495 8.135 1.00 96.31 366 SER A CA 1
ATOM 2927 C C . SER A 1 366 ? 7.380 -15.585 9.026 1.00 96.31 366 SER A C 1
ATOM 2929 O O . SER A 1 366 ? 8.196 -16.065 9.817 1.00 96.31 366 SER A O 1
ATOM 2931 N N . VAL A 1 367 ? 7.150 -14.270 8.958 1.00 95.69 367 VAL A N 1
ATOM 2932 C CA . VAL A 1 367 ? 7.822 -13.318 9.861 1.00 95.69 367 VAL A CA 1
ATOM 2933 C C . VAL A 1 367 ? 7.548 -13.637 11.336 1.00 95.69 367 VAL A C 1
ATOM 2935 O O . VAL A 1 367 ? 8.388 -13.368 12.185 1.00 95.69 367 VAL A O 1
ATOM 2938 N N . LEU A 1 368 ? 6.406 -14.264 11.640 1.00 95.25 368 LEU A N 1
ATOM 2939 C CA . LEU A 1 368 ? 5.976 -14.587 13.003 1.00 95.25 368 LEU A CA 1
ATOM 2940 C C . LEU A 1 368 ? 6.513 -15.925 13.535 1.00 95.25 368 LEU A C 1
ATOM 2942 O O . LEU A 1 368 ? 6.298 -16.238 14.704 1.00 95.25 368 LEU A O 1
ATOM 2946 N N . ASP A 1 369 ? 7.219 -16.718 12.722 1.00 94.50 369 ASP A N 1
ATOM 2947 C CA . ASP A 1 369 ? 7.850 -17.969 13.185 1.00 94.50 369 ASP A CA 1
ATOM 2948 C C . ASP A 1 369 ? 9.103 -17.708 14.038 1.00 94.50 369 ASP A C 1
ATOM 2950 O O . ASP A 1 369 ? 9.690 -18.620 14.632 1.00 94.50 369 ASP A O 1
ATOM 2954 N N . LYS A 1 370 ? 9.536 -16.449 14.066 1.00 91.81 370 LYS A N 1
ATOM 2955 C CA . LYS A 1 370 ? 10.733 -15.948 14.722 1.00 91.81 370 LYS A CA 1
ATOM 2956 C C . LYS A 1 370 ? 10.403 -14.687 15.498 1.00 91.81 370 LYS A C 1
ATOM 2958 O O . LYS A 1 370 ? 9.323 -14.122 15.373 1.00 91.81 370 LYS A O 1
ATOM 2963 N N . ASN A 1 371 ? 11.348 -14.260 16.325 1.00 93.44 371 ASN A N 1
ATOM 2964 C CA . ASN A 1 371 ? 11.185 -13.062 17.130 1.00 93.44 371 ASN A CA 1
ATOM 2965 C C . ASN A 1 371 ? 12.350 -12.102 16.901 1.00 93.44 371 ASN A C 1
ATOM 2967 O O . ASN A 1 371 ? 13.238 -11.936 17.735 1.00 93.44 371 ASN A O 1
ATOM 2971 N N . TYR A 1 372 ? 12.385 -11.541 15.698 1.00 95.50 372 TYR A N 1
ATOM 2972 C CA . TYR A 1 372 ? 13.437 -10.636 15.272 1.00 95.50 372 TYR A CA 1
ATOM 2973 C C . TYR A 1 372 ? 13.338 -9.277 15.967 1.00 95.50 372 TYR A C 1
ATOM 2975 O O . TYR A 1 372 ? 12.278 -8.651 15.989 1.00 95.50 372 TYR A O 1
ATOM 2983 N N . ASN A 1 373 ? 14.482 -8.805 16.456 1.00 95.00 373 ASN A N 1
ATOM 2984 C CA . ASN A 1 373 ? 14.715 -7.441 16.903 1.00 95.00 373 ASN A CA 1
ATOM 2985 C C . ASN A 1 373 ? 15.781 -6.800 16.011 1.00 95.00 373 ASN A C 1
ATOM 2987 O O . ASN A 1 373 ? 16.878 -7.354 15.862 1.00 95.00 373 ASN A O 1
ATOM 2991 N N . LEU A 1 374 ? 15.465 -5.636 15.445 1.00 95.94 374 LEU A N 1
ATOM 2992 C CA . LEU A 1 374 ? 16.409 -4.829 14.681 1.00 95.94 374 LEU A CA 1
ATOM 2993 C C . LEU A 1 374 ? 16.872 -3.655 15.538 1.00 95.94 374 LEU A C 1
ATOM 2995 O O . LEU A 1 374 ? 16.042 -2.885 16.008 1.00 95.94 374 LEU A O 1
ATOM 2999 N N . SER A 1 375 ? 18.182 -3.488 15.689 1.00 95.38 375 SER A N 1
ATOM 3000 C CA . SER A 1 375 ? 18.783 -2.312 16.322 1.00 95.38 375 SER A CA 1
ATOM 3001 C C . SER A 1 375 ? 19.784 -1.646 15.390 1.00 95.38 375 SER A C 1
ATOM 3003 O O . SER A 1 375 ? 20.541 -2.341 14.705 1.00 95.38 375 SER A O 1
ATOM 3005 N N . CYS A 1 376 ? 19.836 -0.318 15.412 1.00 95.56 376 CYS A N 1
ATOM 3006 C CA . CYS A 1 376 ? 20.736 0.469 14.578 1.00 95.56 376 CYS A CA 1
ATOM 3007 C C . CYS A 1 376 ? 21.362 1.615 15.373 1.00 95.56 376 CYS A C 1
ATOM 3009 O O . CYS A 1 376 ? 20.674 2.276 16.148 1.00 95.56 376 CYS A O 1
ATOM 3011 N N . LYS A 1 377 ? 22.648 1.883 15.132 1.00 95.38 377 LYS A N 1
ATOM 3012 C CA . LYS A 1 377 ? 23.339 3.105 15.559 1.00 95.38 377 LYS A CA 1
ATOM 3013 C C . LYS A 1 377 ? 23.786 3.888 14.345 1.00 95.38 377 LYS A C 1
ATOM 3015 O O . LYS A 1 377 ? 24.411 3.331 13.439 1.00 95.38 377 LYS A O 1
ATOM 3020 N N . TYR A 1 378 ? 23.517 5.184 14.354 1.00 93.81 378 TYR A N 1
ATOM 3021 C CA . TYR A 1 378 ? 23.805 6.041 13.217 1.00 93.81 378 TYR A CA 1
ATOM 3022 C C . TYR A 1 378 ? 24.232 7.447 13.634 1.00 93.81 378 TYR A C 1
ATOM 3024 O O . TYR A 1 378 ? 23.953 7.906 14.745 1.00 93.81 378 TYR A O 1
ATOM 3032 N N . LYS A 1 379 ? 24.910 8.138 12.720 1.00 92.50 379 LYS A N 1
ATOM 3033 C CA . LYS A 1 379 ? 25.071 9.594 12.746 1.00 92.50 379 LYS A CA 1
ATOM 3034 C C . LYS A 1 379 ? 24.372 10.168 11.532 1.00 92.50 379 LYS A C 1
ATOM 3036 O O . LYS A 1 379 ? 24.423 9.564 10.468 1.00 92.50 379 LYS A O 1
ATOM 3041 N N . SER A 1 380 ? 23.754 11.329 11.665 1.00 87.94 380 SER A N 1
ATOM 3042 C CA . SER A 1 380 ? 23.237 12.050 10.509 1.00 87.94 380 SER A CA 1
ATOM 3043 C C . SER A 1 380 ? 23.436 13.547 10.660 1.00 87.94 380 SER A C 1
ATOM 3045 O O . SER A 1 380 ? 23.464 14.078 11.772 1.00 87.94 380 SER A O 1
ATOM 3047 N N . THR A 1 381 ? 23.587 14.232 9.532 1.00 75.00 381 THR A N 1
ATOM 3048 C CA . THR A 1 381 ? 23.395 15.679 9.460 1.00 75.00 381 THR A CA 1
ATOM 3049 C C . THR A 1 381 ? 21.921 15.966 9.173 1.00 75.00 381 THR A C 1
ATOM 3051 O O . THR A 1 381 ? 21.262 15.199 8.470 1.00 75.00 381 THR A O 1
ATOM 3054 N N . LYS A 1 382 ? 21.404 17.088 9.696 1.00 65.81 382 LYS A N 1
ATOM 3055 C CA . LYS A 1 382 ? 20.030 17.568 9.440 1.00 65.81 382 LYS A CA 1
ATOM 3056 C C . LYS A 1 382 ? 18.929 16.579 9.889 1.00 65.81 382 LYS A C 1
ATOM 3058 O O . LYS A 1 382 ? 19.178 15.611 10.606 1.00 65.81 382 LYS A O 1
ATOM 3063 N N . SER A 1 383 ? 17.680 16.885 9.540 1.00 66.12 383 SER A N 1
ATOM 3064 C CA . SER A 1 383 ? 16.445 16.263 10.039 1.00 66.12 383 SER A CA 1
ATOM 3065 C C . SER A 1 383 ? 16.104 14.892 9.425 1.00 66.12 383 SER A C 1
ATOM 3067 O O . SER A 1 383 ? 14.923 14.579 9.314 1.00 66.12 383 SER A O 1
ATOM 3069 N N . ILE A 1 384 ? 17.084 14.071 9.017 1.00 77.62 384 ILE A N 1
ATOM 3070 C CA . ILE A 1 384 ? 16.793 12.703 8.546 1.00 77.62 384 ILE A CA 1
ATOM 3071 C C . ILE A 1 384 ? 16.750 11.715 9.718 1.00 77.62 384 ILE A C 1
ATOM 3073 O O . ILE A 1 384 ? 17.661 11.672 10.556 1.00 77.62 384 ILE A O 1
ATOM 3077 N N . SER A 1 385 ? 15.686 10.912 9.759 1.00 79.75 385 SER A N 1
ATOM 3078 C CA . SER A 1 385 ? 15.483 9.828 10.722 1.00 79.75 385 SER A CA 1
ATOM 3079 C C . SER A 1 385 ? 15.375 8.504 9.960 1.00 79.75 385 SER A C 1
ATOM 3081 O O . SER A 1 385 ? 14.348 8.280 9.312 1.00 79.75 385 SER A O 1
ATOM 3083 N N . PRO A 1 386 ? 16.426 7.660 9.966 1.00 89.31 386 PRO A N 1
ATOM 3084 C CA . PRO A 1 386 ? 16.374 6.350 9.334 1.00 89.31 386 PRO A CA 1
ATOM 3085 C C . PRO A 1 386 ? 15.231 5.511 9.909 1.00 89.31 386 PRO A C 1
ATOM 3087 O O . PRO A 1 386 ? 15.015 5.500 11.120 1.00 89.31 386 PRO A O 1
ATOM 3090 N N . ALA A 1 387 ? 14.536 4.783 9.044 1.00 91.06 387 ALA A N 1
ATOM 3091 C CA . ALA A 1 387 ? 13.467 3.869 9.419 1.00 91.06 387 ALA A CA 1
ATOM 3092 C C . ALA A 1 387 ? 13.932 2.416 9.268 1.00 91.06 387 ALA A C 1
ATOM 3094 O O . ALA A 1 387 ? 14.781 2.102 8.433 1.00 91.06 387 ALA A O 1
ATOM 3095 N N . ALA A 1 388 ? 13.360 1.500 10.040 1.00 94.88 388 ALA A N 1
ATOM 3096 C CA . ALA A 1 388 ? 13.429 0.082 9.712 1.00 94.88 388 ALA A CA 1
ATOM 3097 C C . ALA A 1 388 ? 12.344 -0.241 8.682 1.00 94.88 388 ALA A C 1
ATOM 3099 O O . ALA A 1 388 ? 11.192 0.087 8.911 1.00 94.88 388 ALA A O 1
ATOM 3100 N N . SER A 1 389 ? 12.667 -0.912 7.584 1.00 95.31 389 SER A N 1
ATOM 3101 C CA . SER A 1 389 ? 11.706 -1.326 6.559 1.00 95.31 389 SER A CA 1
ATOM 3102 C C . SER A 1 389 ? 11.694 -2.845 6.438 1.00 95.31 389 SER A C 1
ATOM 3104 O O . SER A 1 389 ? 12.743 -3.488 6.309 1.00 95.31 389 SER A O 1
ATOM 3106 N N . VAL A 1 390 ? 10.503 -3.433 6.516 1.00 96.81 390 VAL A N 1
ATOM 3107 C CA . VAL A 1 390 ? 10.277 -4.879 6.507 1.00 96.81 390 VAL A CA 1
ATOM 3108 C C . VAL A 1 390 ? 9.330 -5.237 5.380 1.00 96.81 390 VAL A C 1
ATOM 3110 O O . VAL A 1 390 ? 8.216 -4.723 5.310 1.00 96.81 390 VAL A O 1
ATOM 3113 N N . TYR A 1 391 ? 9.763 -6.159 4.528 1.00 95.81 391 TYR A N 1
ATOM 3114 C CA . TYR A 1 391 ? 8.965 -6.670 3.422 1.00 95.81 391 TYR A CA 1
ATOM 3115 C C . TYR A 1 391 ? 8.583 -8.118 3.658 1.00 95.81 391 TYR A C 1
ATOM 3117 O O . TYR A 1 391 ? 9.426 -8.960 3.991 1.00 95.81 391 TYR A O 1
ATOM 3125 N N . MET A 1 392 ? 7.310 -8.397 3.415 1.00 96.56 392 MET A N 1
ATOM 3126 C CA . MET A 1 392 ? 6.712 -9.717 3.475 1.00 96.56 392 MET A CA 1
ATOM 3127 C C . MET A 1 392 ? 6.075 -10.061 2.129 1.00 96.56 392 MET A C 1
ATOM 3129 O O . MET A 1 392 ? 5.548 -9.175 1.461 1.00 96.56 392 MET A O 1
ATOM 3133 N N . LEU A 1 393 ? 6.127 -11.333 1.744 1.00 94.94 393 LEU A N 1
ATOM 3134 C CA . LEU A 1 393 ? 5.471 -11.894 0.562 1.00 94.94 393 LEU A CA 1
ATOM 3135 C C . LEU A 1 393 ? 4.276 -12.749 0.990 1.00 94.94 393 LEU A C 1
ATOM 3137 O O . LEU A 1 393 ? 4.270 -13.290 2.094 1.00 94.94 393 LEU A O 1
ATOM 3141 N N . ASP A 1 394 ? 3.298 -12.913 0.100 1.00 92.56 394 ASP A N 1
ATOM 3142 C CA . ASP A 1 394 ? 2.132 -13.783 0.302 1.00 92.56 394 ASP A CA 1
ATOM 3143 C C . ASP A 1 394 ? 1.405 -13.579 1.657 1.00 92.56 394 ASP A C 1
ATOM 3145 O O . ASP A 1 394 ? 1.348 -14.503 2.476 1.00 92.56 394 ASP A O 1
ATOM 3149 N N . PRO A 1 395 ? 0.811 -12.391 1.912 1.00 93.94 395 PRO A N 1
ATOM 3150 C CA . PRO A 1 395 ? 0.599 -11.286 0.969 1.00 93.94 395 PRO A CA 1
ATOM 3151 C C . PRO A 1 395 ? 1.771 -10.299 0.889 1.00 93.94 395 PRO A C 1
ATOM 3153 O O . PRO A 1 395 ? 2.573 -10.192 1.815 1.00 93.94 395 PRO A O 1
ATOM 3156 N N . TYR A 1 396 ? 1.836 -9.540 -0.213 1.00 92.62 396 TYR A N 1
ATOM 3157 C CA . TYR A 1 396 ? 2.867 -8.522 -0.407 1.00 92.62 396 TYR A CA 1
ATOM 3158 C C . TYR A 1 396 ? 2.598 -7.274 0.452 1.00 92.62 396 TYR A C 1
ATOM 3160 O O . TYR A 1 396 ? 1.729 -6.444 0.153 1.00 92.62 396 TYR A O 1
ATOM 3168 N N . VAL A 1 397 ? 3.321 -7.177 1.568 1.00 94.12 397 VAL A N 1
ATOM 3169 C CA . VAL A 1 397 ? 3.119 -6.167 2.614 1.00 94.12 397 VAL A CA 1
ATOM 3170 C C . VAL A 1 397 ? 4.455 -5.552 3.008 1.00 94.12 397 VAL A C 1
ATOM 3172 O O . VAL A 1 397 ? 5.436 -6.261 3.238 1.00 94.12 397 VAL A O 1
ATOM 3175 N N . ARG A 1 398 ? 4.469 -4.225 3.135 1.00 94.62 398 ARG A N 1
ATOM 3176 C CA . ARG A 1 398 ? 5.599 -3.444 3.638 1.00 94.62 398 ARG A CA 1
ATOM 3177 C C . ARG A 1 398 ? 5.229 -2.789 4.966 1.00 94.62 398 ARG A C 1
ATOM 3179 O O . ARG A 1 398 ? 4.140 -2.231 5.102 1.00 94.62 398 ARG A O 1
ATOM 3186 N N . VAL A 1 399 ? 6.138 -2.846 5.931 1.00 95.88 399 VAL A N 1
ATOM 3187 C CA . VAL A 1 399 ? 5.989 -2.198 7.239 1.00 95.88 399 VAL A CA 1
ATOM 3188 C C . VAL A 1 399 ? 7.237 -1.386 7.526 1.00 95.88 399 VAL A C 1
ATOM 3190 O O . VAL A 1 399 ? 8.338 -1.937 7.526 1.00 95.88 399 VAL A O 1
ATOM 3193 N N . GLU A 1 400 ? 7.065 -0.096 7.775 1.00 94.19 400 GLU A N 1
ATOM 3194 C CA . GLU A 1 400 ? 8.146 0.806 8.156 1.00 94.19 400 GLU A CA 1
ATOM 3195 C C . GLU A 1 400 ? 8.013 1.212 9.624 1.00 94.19 400 GLU A C 1
ATOM 3197 O O . GLU A 1 400 ? 6.933 1.574 10.081 1.00 94.19 400 GLU A O 1
ATOM 3202 N N . PHE A 1 401 ? 9.111 1.137 10.369 1.00 93.94 401 PHE A N 1
ATOM 3203 C CA . PHE A 1 401 ? 9.199 1.506 11.777 1.00 93.94 401 PHE A CA 1
ATOM 3204 C C . PHE A 1 401 ? 10.078 2.736 11.901 1.00 93.94 401 PHE A C 1
ATOM 3206 O O . PHE A 1 401 ? 11.208 2.729 11.408 1.00 93.94 401 PHE A O 1
ATOM 3213 N N . GLN A 1 402 ? 9.580 3.777 12.552 1.00 88.56 402 GLN A N 1
ATOM 3214 C CA . GLN A 1 402 ? 10.284 5.050 12.616 1.00 88.56 402 GLN A CA 1
ATOM 3215 C C . GLN A 1 402 ? 10.152 5.681 13.997 1.00 88.56 402 GLN A C 1
ATOM 3217 O O . GLN A 1 402 ? 9.099 5.606 14.627 1.00 88.56 402 GLN A O 1
ATOM 3222 N N . GLU A 1 403 ? 11.202 6.364 14.443 1.00 84.69 403 GLU A N 1
ATOM 3223 C CA . GLU A 1 403 ? 11.084 7.351 15.513 1.00 84.69 403 GLU A CA 1
ATOM 3224 C C . GLU A 1 403 ? 10.277 8.543 14.992 1.00 84.69 403 GLU A C 1
ATOM 3226 O O . GLU A 1 403 ? 10.475 8.955 13.848 1.00 84.69 403 GLU A O 1
ATOM 3231 N N . LYS A 1 404 ? 9.384 9.103 15.814 1.00 70.38 404 LYS A N 1
ATOM 3232 C CA . LYS A 1 404 ? 8.493 10.223 15.464 1.00 70.38 404 LYS A CA 1
ATOM 3233 C C . LYS A 1 404 ? 9.151 11.272 14.544 1.00 70.38 404 LYS A C 1
ATOM 3235 O O . LYS A 1 404 ? 9.974 12.072 14.993 1.00 70.38 404 LYS A O 1
ATOM 3240 N N . SER A 1 405 ? 8.762 11.285 13.262 1.00 59.84 405 SER A N 1
ATOM 3241 C CA . SER A 1 405 ? 9.086 12.355 12.306 1.00 59.84 405 SER A CA 1
ATOM 3242 C C . SER A 1 405 ? 8.029 13.470 12.363 1.00 59.84 405 SER A C 1
ATOM 3244 O O . SER A 1 405 ? 7.098 13.431 13.172 1.00 59.84 405 SER A O 1
ATOM 3246 N N . CYS A 1 406 ? 8.222 14.547 11.595 1.00 51.66 406 CYS A N 1
ATOM 3247 C CA . CYS A 1 406 ? 7.465 15.785 11.766 1.00 51.66 406 CYS A CA 1
ATOM 3248 C C . CYS A 1 406 ? 5.943 15.577 11.627 1.00 51.66 406 CYS A C 1
ATOM 3250 O O . CYS A 1 406 ? 5.462 14.880 10.736 1.00 51.66 406 CYS A O 1
ATOM 3252 N N . ALA A 1 407 ? 5.166 16.224 12.504 1.00 53.19 407 ALA A N 1
ATOM 3253 C CA . ALA A 1 407 ? 3.715 16.035 12.588 1.00 53.19 407 ALA A CA 1
ATOM 3254 C C . ALA A 1 407 ? 2.965 16.271 11.258 1.00 53.19 407 ALA A C 1
ATOM 3256 O O . ALA A 1 407 ? 1.888 15.715 11.073 1.00 53.19 407 ALA A O 1
ATOM 3257 N N . SER A 1 408 ? 3.526 17.059 10.332 1.00 59.69 408 SER A N 1
ATOM 3258 C CA . SER A 1 408 ? 2.923 17.334 9.022 1.00 59.69 408 SER A CA 1
ATOM 3259 C C . SER A 1 408 ? 2.941 16.149 8.052 1.00 59.69 408 SER A C 1
ATOM 3261 O O . SER A 1 408 ? 2.083 16.096 7.177 1.00 59.69 408 SER A O 1
ATOM 3263 N N . GLU A 1 409 ? 3.867 15.193 8.182 1.00 64.81 409 GLU A N 1
ATOM 3264 C CA . GLU A 1 409 ? 3.900 14.007 7.305 1.00 64.81 409 GLU A CA 1
ATOM 3265 C C . GLU A 1 409 ? 2.761 13.031 7.636 1.00 64.81 409 GLU A C 1
ATOM 3267 O O . GLU A 1 409 ? 2.105 12.499 6.739 1.00 64.81 409 GLU A O 1
ATOM 3272 N N . LEU A 1 410 ? 2.462 12.861 8.928 1.00 70.94 410 LEU A N 1
ATOM 3273 C CA . LEU A 1 410 ? 1.449 11.918 9.412 1.00 70.94 410 LEU A CA 1
ATOM 3274 C C . LEU A 1 410 ? 0.009 12.358 9.103 1.00 70.94 410 LEU A C 1
ATOM 3276 O O . LEU A 1 410 ? -0.884 11.514 9.050 1.00 70.94 410 LEU A O 1
ATOM 3280 N N . GLU A 1 411 ? -0.236 13.649 8.843 1.00 69.94 411 GLU A N 1
ATOM 3281 C CA . GLU A 1 411 ? -1.569 14.149 8.463 1.00 69.94 411 GLU A CA 1
ATOM 3282 C C . GLU A 1 411 ? -2.078 13.554 7.139 1.00 69.94 411 GLU A C 1
ATOM 3284 O O . GLU A 1 411 ? -3.290 13.476 6.920 1.00 69.94 411 GLU A O 1
ATOM 3289 N N . MET A 1 412 ? -1.168 13.109 6.264 1.00 71.81 412 MET A N 1
ATOM 3290 C CA . MET A 1 412 ? -1.510 12.474 4.988 1.00 71.81 412 MET A CA 1
ATOM 3291 C C . MET A 1 412 ? -1.798 10.974 5.115 1.00 71.81 412 MET A C 1
ATOM 3293 O O . MET A 1 412 ? -2.275 10.363 4.155 1.00 71.81 412 MET A O 1
ATOM 3297 N N . PHE A 1 413 ? -1.502 10.359 6.263 1.00 83.81 413 PHE A N 1
ATOM 3298 C CA . PHE A 1 413 ? -1.658 8.922 6.463 1.00 83.81 413 PHE A CA 1
ATOM 3299 C C . PHE A 1 413 ? -2.966 8.582 7.180 1.00 83.81 413 PHE A C 1
ATOM 3301 O O . PHE A 1 413 ? -3.550 9.370 7.925 1.00 83.81 413 PHE A O 1
ATOM 3308 N N . GLU A 1 414 ? -3.453 7.367 6.952 1.00 86.44 414 GLU A N 1
ATOM 3309 C CA . GLU A 1 414 ? -4.673 6.878 7.578 1.00 86.44 414 GLU A CA 1
ATOM 3310 C C . GLU A 1 414 ? -4.332 6.240 8.930 1.00 86.44 414 GLU A C 1
ATOM 3312 O O . GLU A 1 414 ? -3.926 5.078 8.987 1.00 86.44 414 GLU A O 1
ATOM 3317 N N . TYR A 1 415 ? -4.492 6.998 10.017 1.00 88.00 415 TYR A N 1
ATOM 3318 C CA . TYR A 1 415 ? -4.331 6.494 11.386 1.00 88.00 415 TYR A CA 1
ATOM 3319 C C . TYR A 1 415 ? -5.218 5.268 11.648 1.00 88.00 415 TYR A C 1
ATOM 3321 O O . TYR A 1 415 ? -6.412 5.284 11.342 1.00 88.00 415 TYR A O 1
ATOM 3329 N N . GLN A 1 416 ? -4.629 4.224 12.231 1.00 88.88 416 GLN A N 1
ATOM 3330 C CA . GLN A 1 416 ? -5.296 2.959 12.541 1.00 88.88 416 GLN A CA 1
ATOM 3331 C C . GLN A 1 416 ? -5.435 2.703 14.046 1.00 88.88 416 GLN A C 1
ATOM 3333 O O . GLN A 1 416 ? -6.425 2.107 14.461 1.00 88.88 416 GLN A O 1
ATOM 3338 N N . GLY A 1 417 ? -4.468 3.126 14.865 1.00 90.62 417 GLY A N 1
ATOM 3339 C CA . GLY A 1 417 ? -4.500 2.907 16.312 1.00 90.62 417 GLY A CA 1
ATOM 3340 C C . GLY A 1 417 ? -3.123 2.971 16.967 1.00 90.62 417 GLY A C 1
ATOM 3341 O O . GLY A 1 417 ? -2.158 3.393 16.342 1.00 90.62 417 GLY A O 1
ATOM 3342 N N . ASN A 1 418 ? -3.042 2.521 18.216 1.00 92.38 418 ASN A N 1
ATOM 3343 C CA . ASN A 1 418 ? -1.857 2.525 19.070 1.00 92.38 418 ASN A CA 1
ATOM 3344 C C . ASN A 1 418 ? -1.521 1.102 19.560 1.00 92.38 418 ASN A C 1
ATOM 3346 O O . ASN A 1 418 ? -2.401 0.248 19.739 1.00 92.38 418 ASN A O 1
ATOM 3350 N N . ILE A 1 419 ? -0.242 0.834 19.793 1.00 93.62 419 ILE A N 1
ATOM 3351 C CA . ILE A 1 419 ? 0.292 -0.413 20.344 1.00 93.62 419 ILE A CA 1
ATOM 3352 C C . ILE A 1 419 ? 1.178 -0.051 21.533 1.00 93.62 419 ILE A C 1
ATOM 3354 O O . ILE A 1 419 ? 2.173 0.645 21.362 1.00 93.62 419 ILE A O 1
ATOM 3358 N N . GLU A 1 420 ? 0.868 -0.576 22.714 1.00 93.00 420 GLU A N 1
ATOM 3359 C CA . GLU A 1 420 ? 1.803 -0.593 23.840 1.00 93.00 420 GLU A CA 1
ATOM 3360 C C . GLU A 1 420 ? 2.534 -1.938 23.864 1.00 93.00 420 GLU A C 1
ATOM 3362 O O . GLU A 1 420 ? 1.914 -3.009 23.889 1.00 93.00 420 GLU A O 1
ATOM 3367 N N . LEU A 1 421 ? 3.863 -1.909 23.876 1.00 92.06 421 LEU A N 1
ATOM 3368 C CA . LEU A 1 421 ? 4.683 -3.113 23.836 1.00 92.06 421 LEU A CA 1
ATOM 3369 C C . LEU A 1 421 ? 5.979 -2.894 24.617 1.00 92.06 421 LEU A C 1
ATOM 3371 O O . LEU A 1 421 ? 6.727 -1.964 24.345 1.00 92.06 421 LEU A O 1
ATOM 3375 N N . GLY A 1 422 ? 6.258 -3.752 25.603 1.00 88.12 422 GLY A N 1
ATOM 3376 C CA . GLY A 1 422 ? 7.491 -3.645 26.396 1.00 88.12 422 GLY A CA 1
ATOM 3377 C C . GLY A 1 422 ? 7.628 -2.360 27.229 1.00 88.12 422 GLY A C 1
ATOM 3378 O O . GLY A 1 422 ? 8.729 -2.067 27.682 1.00 88.12 422 GLY A O 1
ATOM 3379 N N . GLY A 1 423 ? 6.534 -1.625 27.458 1.00 88.88 423 GLY A N 1
ATOM 3380 C CA . GLY A 1 423 ? 6.534 -0.331 28.152 1.00 88.88 423 GLY A CA 1
ATOM 3381 C C . GLY A 1 423 ? 6.685 0.886 27.234 1.00 88.88 423 GLY A C 1
ATOM 3382 O O . GLY A 1 423 ? 6.581 2.001 27.732 1.00 88.88 423 GLY A O 1
ATOM 3383 N N . GLU A 1 424 ? 6.871 0.663 25.934 1.00 91.19 424 GLU A N 1
ATOM 3384 C CA . GLU A 1 424 ? 6.928 1.697 24.898 1.00 91.19 424 GLU A CA 1
ATOM 3385 C C . GLU A 1 424 ? 5.588 1.784 24.150 1.00 91.19 424 GLU A C 1
ATOM 3387 O O . GLU A 1 424 ? 4.810 0.820 24.132 1.00 91.19 424 GLU A O 1
ATOM 3392 N N . GLU A 1 425 ? 5.325 2.925 23.514 1.00 92.06 425 GLU A N 1
ATOM 3393 C CA . GLU A 1 425 ? 4.094 3.195 22.769 1.00 92.06 425 GLU A CA 1
ATOM 3394 C C . GLU A 1 425 ? 4.376 3.475 21.288 1.00 92.06 425 GLU A C 1
ATOM 3396 O O . GLU A 1 425 ? 5.328 4.168 20.933 1.00 92.06 425 GLU A O 1
ATOM 3401 N N . TYR A 1 426 ? 3.526 2.943 20.409 1.00 92.94 426 TYR A N 1
ATOM 3402 C CA . TYR A 1 426 ? 3.650 3.084 18.963 1.00 92.94 426 TYR A CA 1
ATOM 3403 C C . TYR A 1 426 ? 2.305 3.425 18.318 1.00 92.94 426 TYR A C 1
ATOM 3405 O O . TYR A 1 426 ? 1.303 2.776 18.605 1.00 92.94 426 TYR A O 1
ATOM 3413 N N . GLU A 1 427 ? 2.281 4.372 17.386 1.00 92.56 427 GLU A N 1
ATOM 3414 C CA . GLU A 1 427 ? 1.130 4.674 16.531 1.00 92.56 427 GLU A CA 1
ATOM 3415 C C . GLU A 1 427 ? 1.214 3.886 15.214 1.00 92.56 427 GLU A C 1
ATOM 3417 O O . GLU A 1 427 ? 2.278 3.763 14.610 1.00 92.56 427 GLU A O 1
ATOM 3422 N N . VAL A 1 428 ? 0.085 3.374 14.730 1.00 92.50 428 VAL A N 1
ATOM 3423 C CA . VAL A 1 428 ? -0.020 2.610 13.481 1.00 92.50 428 VAL A CA 1
ATOM 3424 C C . VAL A 1 428 ? -0.770 3.429 12.444 1.00 92.50 428 VAL A C 1
ATOM 3426 O O . VAL A 1 428 ? -1.888 3.889 12.682 1.00 92.50 428 VAL A O 1
ATOM 3429 N N . TYR A 1 429 ? -0.192 3.540 11.255 1.00 91.31 429 TYR A N 1
ATOM 3430 C CA . TYR A 1 429 ? -0.773 4.233 10.115 1.00 91.31 429 TYR A CA 1
ATOM 3431 C C . TYR A 1 429 ? -0.766 3.339 8.883 1.00 91.31 429 TYR A C 1
ATOM 3433 O O . TYR A 1 429 ? 0.163 2.568 8.654 1.00 91.31 429 TYR A O 1
ATOM 3441 N N . ARG A 1 430 ? -1.785 3.483 8.042 1.00 89.69 430 ARG A N 1
ATOM 3442 C CA . ARG A 1 430 ? -1.819 2.918 6.696 1.00 89.69 430 ARG A CA 1
ATOM 3443 C C . ARG A 1 430 ? -1.518 4.020 5.685 1.00 89.69 430 ARG A C 1
ATOM 3445 O O . ARG A 1 430 ? -2.021 5.136 5.809 1.00 89.69 430 ARG A O 1
ATOM 3452 N N . HIS A 1 431 ? -0.714 3.712 4.674 1.00 85.56 431 HIS A N 1
ATOM 3453 C CA . HIS A 1 431 ? -0.345 4.681 3.644 1.00 85.56 431 HIS A CA 1
ATOM 3454 C C . HIS A 1 431 ? -0.206 4.029 2.266 1.00 85.56 431 HIS A C 1
ATOM 3456 O O . HIS A 1 431 ? -0.089 2.811 2.126 1.00 85.56 431 HIS A O 1
ATOM 3462 N N . SER A 1 432 ? -0.219 4.873 1.238 1.00 76.88 432 SER A N 1
ATOM 3463 C CA . SER A 1 432 ? 0.002 4.504 -0.163 1.00 76.88 432 SER A CA 1
ATOM 3464 C C . SER A 1 432 ? 1.228 5.200 -0.762 1.00 76.88 432 SER A C 1
ATOM 3466 O O . SER A 1 432 ? 1.307 5.348 -1.978 1.00 76.88 432 SER A O 1
ATOM 3468 N N . HIS A 1 433 ? 2.149 5.697 0.074 1.00 70.75 433 HIS A N 1
ATOM 3469 C CA . HIS A 1 433 ? 3.326 6.410 -0.432 1.00 70.75 433 HIS A CA 1
ATOM 3470 C C . HIS A 1 433 ? 4.264 5.455 -1.183 1.00 70.75 433 HIS A C 1
ATOM 3472 O O . HIS A 1 433 ? 4.466 4.327 -0.715 1.00 70.75 433 HIS A O 1
ATOM 3478 N N . PRO A 1 434 ? 4.840 5.894 -2.317 1.00 67.00 434 PRO A N 1
ATOM 3479 C CA . PRO A 1 434 ? 5.776 5.084 -3.083 1.00 67.00 434 PRO A CA 1
ATOM 3480 C C . PRO A 1 434 ? 7.014 4.759 -2.244 1.00 67.00 434 PRO A C 1
ATOM 3482 O O . PRO A 1 434 ? 7.449 5.567 -1.423 1.00 67.00 434 PRO A O 1
ATOM 3485 N N . ASP A 1 435 ? 7.571 3.564 -2.440 1.00 76.44 435 ASP A N 1
ATOM 3486 C CA . ASP A 1 435 ? 8.912 3.266 -1.946 1.00 76.44 435 ASP A CA 1
ATOM 3487 C C . ASP A 1 435 ? 9.957 3.867 -2.883 1.00 76.44 435 ASP A C 1
ATOM 3489 O O . ASP A 1 435 ? 9.803 3.838 -4.106 1.00 76.44 435 ASP A O 1
ATOM 3493 N N . TYR A 1 436 ? 11.025 4.398 -2.303 1.00 82.38 436 TYR A N 1
ATOM 3494 C CA . TYR A 1 436 ? 12.164 4.898 -3.057 1.00 82.38 436 TYR A CA 1
ATOM 3495 C C . TYR A 1 436 ? 13.302 3.867 -3.144 1.00 82.38 436 TYR A C 1
ATOM 3497 O O . TYR A 1 436 ? 14.125 4.003 -4.054 1.00 82.38 436 TYR A O 1
ATOM 3505 N N . ASP A 1 437 ? 13.333 2.840 -2.278 1.00 88.50 437 ASP A N 1
ATOM 3506 C CA . ASP A 1 437 ? 14.222 1.671 -2.383 1.00 88.50 437 ASP A CA 1
ATOM 3507 C C . ASP A 1 437 ? 13.735 0.707 -3.485 1.00 88.50 437 ASP A C 1
ATOM 3509 O O . ASP A 1 437 ? 12.569 0.682 -3.877 1.00 88.50 437 ASP A O 1
ATOM 3513 N N . ILE A 1 438 ? 14.638 -0.137 -3.980 1.00 86.12 438 ILE A N 1
ATOM 3514 C CA . ILE A 1 438 ? 14.313 -1.236 -4.889 1.00 86.12 438 ILE A CA 1
ATOM 3515 C C . ILE A 1 438 ? 13.509 -2.280 -4.119 1.00 86.12 438 ILE A C 1
ATOM 3517 O O . ILE A 1 438 ? 13.986 -2.872 -3.147 1.00 86.12 438 ILE A O 1
ATOM 3521 N N . GLN A 1 439 ? 12.290 -2.522 -4.572 1.00 87.56 439 GLN A N 1
ATOM 3522 C CA . GLN A 1 439 ? 11.345 -3.453 -3.969 1.00 87.56 439 GLN A CA 1
ATOM 3523 C C . GLN A 1 439 ? 11.672 -4.931 -4.281 1.00 87.56 439 GLN A C 1
ATOM 3525 O O . GLN A 1 439 ? 12.161 -5.213 -5.376 1.00 87.56 439 GLN A O 1
ATOM 3530 N N . PRO A 1 440 ? 11.368 -5.893 -3.380 1.00 88.69 440 PRO A N 1
ATOM 3531 C CA . PRO A 1 440 ? 11.575 -7.326 -3.628 1.00 88.69 440 PRO A CA 1
ATOM 3532 C C . PRO A 1 440 ? 10.853 -7.900 -4.856 1.00 88.69 440 PRO A C 1
ATOM 3534 O O . PRO A 1 440 ? 11.398 -8.801 -5.487 1.00 88.69 440 PRO A O 1
ATOM 3537 N N . LEU A 1 441 ? 9.652 -7.404 -5.182 1.00 85.94 441 LEU A N 1
ATOM 3538 C CA . LEU A 1 441 ? 8.840 -7.869 -6.320 1.00 85.94 441 LEU A CA 1
ATOM 3539 C C . LEU A 1 441 ? 8.773 -6.874 -7.492 1.00 85.94 441 LEU A C 1
ATOM 3541 O O . LEU A 1 441 ? 7.867 -6.984 -8.300 1.00 85.94 441 LEU A O 1
ATOM 3545 N N . LEU A 1 442 ? 9.724 -5.930 -7.593 1.00 78.50 442 LEU A N 1
ATOM 3546 C CA . LEU A 1 442 ? 9.815 -4.876 -8.628 1.00 78.50 442 LEU A CA 1
ATOM 3547 C C . LEU A 1 442 ? 8.474 -4.204 -8.996 1.00 78.50 442 LEU A C 1
ATOM 3549 O O . LEU A 1 442 ? 7.657 -4.766 -9.706 1.00 78.50 442 LEU A O 1
ATOM 3553 N N . GLU A 1 443 ? 8.260 -2.960 -8.569 1.00 70.50 443 GLU A N 1
ATOM 3554 C CA . GLU A 1 443 ? 7.108 -2.126 -8.976 1.00 70.50 443 GLU A CA 1
ATOM 3555 C C . GLU A 1 443 ? 5.696 -2.725 -8.759 1.00 70.50 443 GLU A C 1
ATOM 3557 O O . GLU A 1 443 ? 4.701 -2.129 -9.173 1.00 70.50 443 GLU A O 1
ATOM 3562 N N . GLU A 1 444 ? 5.570 -3.851 -8.047 1.00 68.06 444 GLU A N 1
ATOM 3563 C CA . GLU A 1 444 ? 4.293 -4.368 -7.553 1.00 68.06 444 GLU A CA 1
ATOM 3564 C C . GLU A 1 444 ? 3.777 -3.504 -6.386 1.00 68.06 444 GLU A C 1
ATOM 3566 O O . GLU A 1 444 ? 4.530 -3.056 -5.521 1.00 68.06 444 GLU A O 1
ATOM 3571 N N . GLY A 1 445 ? 2.469 -3.240 -6.339 1.00 72.62 445 GLY A N 1
ATOM 3572 C CA . GLY A 1 445 ? 1.871 -2.455 -5.260 1.00 72.62 445 GLY A CA 1
ATOM 3573 C C . GLY A 1 445 ? 1.741 -3.256 -3.960 1.00 72.62 445 GLY A C 1
ATOM 3574 O O . GLY A 1 445 ? 0.890 -4.136 -3.866 1.00 72.62 445 GLY A O 1
ATOM 3575 N N . SER A 1 446 ? 2.511 -2.916 -2.920 1.00 80.75 446 SER A N 1
ATOM 3576 C CA . SER A 1 446 ? 2.344 -3.500 -1.578 1.00 80.75 446 SER A CA 1
ATOM 3577 C C . SER A 1 446 ? 1.316 -2.747 -0.729 1.00 80.75 446 SER A C 1
ATOM 3579 O O . SER A 1 446 ? 1.276 -1.510 -0.731 1.00 80.75 446 SER A O 1
ATOM 3581 N N . LYS A 1 447 ? 0.572 -3.458 0.130 1.00 89.00 447 LYS A N 1
ATOM 3582 C CA . LYS A 1 447 ? -0.094 -2.797 1.271 1.00 89.00 447 LYS A CA 1
ATOM 3583 C C . LYS A 1 447 ? 0.991 -2.275 2.216 1.00 89.00 447 LYS A C 1
ATOM 3585 O O . LYS A 1 447 ? 1.847 -3.054 2.626 1.00 89.00 447 LYS A O 1
ATOM 3590 N N . SER A 1 448 ? 0.959 -0.986 2.550 1.00 91.06 448 SER A N 1
ATOM 3591 C CA . SER A 1 448 ? 2.025 -0.355 3.336 1.00 91.06 448 SER A CA 1
ATOM 3592 C C . SER A 1 448 ? 1.516 0.220 4.658 1.00 91.06 448 SER A C 1
ATOM 3594 O O . SER A 1 448 ? 0.442 0.834 4.708 1.00 91.06 448 SER A O 1
ATOM 3596 N N . TYR A 1 449 ? 2.297 0.012 5.716 1.00 93.50 449 TYR A N 1
ATOM 3597 C CA . TYR A 1 449 ? 2.023 0.483 7.070 1.00 93.50 449 TYR A CA 1
ATOM 3598 C C . TYR A 1 449 ? 3.238 1.206 7.654 1.00 93.50 449 TYR A C 1
ATOM 3600 O O . TYR A 1 449 ? 4.362 0.742 7.484 1.00 93.50 449 TYR A O 1
ATOM 3608 N N . TYR A 1 450 ? 2.990 2.276 8.406 1.00 92.56 450 TYR A N 1
ATOM 3609 C CA . TYR A 1 450 ? 3.962 2.875 9.319 1.00 92.56 450 TYR A CA 1
ATOM 3610 C C . TYR A 1 450 ? 3.624 2.483 10.75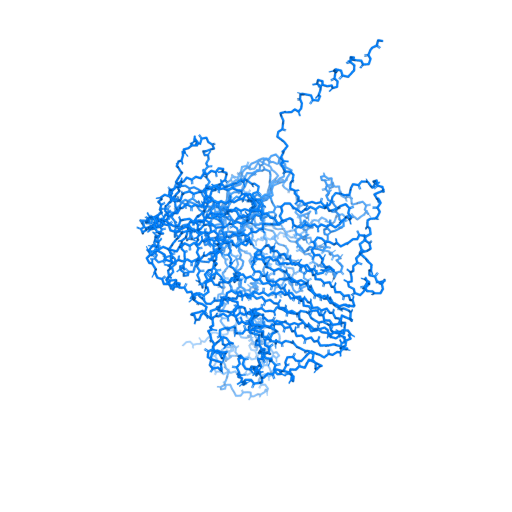6 1.00 92.56 450 TYR A C 1
ATOM 3612 O O . TYR A 1 450 ? 2.458 2.521 11.153 1.00 92.56 450 TYR A O 1
ATOM 3620 N N . ILE A 1 451 ? 4.642 2.137 11.535 1.00 94.00 451 ILE A N 1
ATOM 3621 C CA . ILE A 1 451 ? 4.581 1.959 12.984 1.00 94.00 451 ILE A CA 1
ATOM 3622 C C . ILE A 1 451 ? 5.556 2.965 13.594 1.00 94.00 451 ILE A C 1
ATOM 3624 O O . ILE A 1 451 ? 6.772 2.801 13.530 1.00 94.00 451 ILE A O 1
ATOM 3628 N N . VAL A 1 452 ? 5.014 4.042 14.142 1.00 91.75 452 VAL A N 1
ATOM 3629 C CA . VAL A 1 452 ? 5.782 5.194 14.610 1.00 91.75 452 VAL A CA 1
ATOM 3630 C C . VAL A 1 452 ? 5.918 5.118 16.119 1.00 91.75 452 VAL A C 1
ATOM 3632 O O . VAL A 1 452 ? 4.917 5.067 16.822 1.00 91.75 452 VAL A O 1
ATOM 3635 N N . HIS A 1 453 ? 7.144 5.120 16.624 1.00 91.19 453 HIS A N 1
ATOM 3636 C CA . HIS A 1 453 ? 7.404 5.166 18.056 1.00 91.19 453 HIS A CA 1
ATOM 3637 C C . HIS A 1 453 ? 7.043 6.542 18.633 1.00 91.19 453 HIS A C 1
ATOM 3639 O O . HIS A 1 453 ? 7.449 7.581 18.099 1.00 91.19 453 HIS A O 1
ATOM 3645 N N . VAL A 1 454 ? 6.264 6.551 19.713 1.00 87.00 454 VAL A N 1
ATOM 3646 C CA . VAL A 1 454 ? 5.814 7.759 20.407 1.00 87.00 454 VAL A CA 1
ATOM 3647 C C . VAL A 1 454 ? 6.821 8.099 21.499 1.00 87.00 454 VAL A C 1
ATOM 3649 O O . VAL A 1 454 ? 6.686 7.675 22.641 1.00 87.00 454 VAL A O 1
ATOM 3652 N N . ASP A 1 455 ? 7.837 8.886 21.148 1.00 75.06 455 ASP A N 1
ATOM 3653 C CA . ASP A 1 455 ? 8.741 9.467 22.143 1.00 75.06 455 ASP A CA 1
ATOM 3654 C C . ASP A 1 455 ? 8.178 10.812 22.645 1.00 75.06 455 ASP A C 1
ATOM 3656 O O . ASP A 1 455 ? 7.910 11.733 21.859 1.00 75.06 455 ASP A O 1
ATOM 3660 N N . ASP A 1 456 ? 7.975 10.913 23.960 1.00 57.94 456 ASP A N 1
ATOM 3661 C CA . ASP A 1 456 ? 7.548 12.133 24.659 1.00 57.94 456 ASP A CA 1
ATOM 3662 C C . ASP A 1 456 ? 8.724 13.092 24.936 1.00 57.94 456 ASP A C 1
ATOM 3664 O O . ASP A 1 456 ? 8.513 14.248 25.317 1.00 57.94 456 ASP A O 1
ATOM 3668 N N . ASP A 1 457 ? 9.969 12.644 24.748 1.00 53.41 457 ASP A N 1
ATOM 3669 C CA . ASP A 1 457 ? 11.166 13.380 25.148 1.00 53.41 457 ASP A CA 1
ATOM 3670 C C . ASP A 1 457 ? 11.704 14.264 24.008 1.00 53.41 457 ASP A C 1
ATOM 3672 O O . ASP A 1 457 ? 12.714 13.981 23.360 1.00 53.41 457 ASP A O 1
ATOM 3676 N N . THR A 1 458 ? 11.026 15.391 23.760 1.00 50.19 458 THR A N 1
ATOM 3677 C CA . THR A 1 458 ? 11.455 16.411 22.778 1.00 50.19 458 THR A CA 1
ATOM 3678 C C . THR A 1 458 ? 12.759 17.135 23.152 1.00 50.19 458 THR A C 1
ATOM 3680 O O . THR A 1 458 ? 13.218 17.979 22.384 1.00 50.19 458 THR A O 1
ATOM 3683 N N . ASP A 1 459 ? 13.346 16.830 24.315 1.00 45.34 459 ASP A N 1
ATOM 3684 C CA . ASP A 1 459 ? 14.497 17.526 24.906 1.00 45.34 459 ASP A CA 1
ATOM 3685 C C . ASP A 1 459 ? 15.785 16.675 24.945 1.00 45.34 459 ASP A C 1
ATOM 3687 O O . ASP A 1 459 ? 16.738 17.018 25.654 1.00 45.34 459 ASP A O 1
ATOM 3691 N N . LYS A 1 460 ? 15.879 15.585 24.169 1.00 52.38 460 LYS A N 1
ATOM 3692 C CA . LYS A 1 460 ? 17.159 14.875 24.011 1.00 52.38 460 LYS A CA 1
ATOM 3693 C C . LYS A 1 460 ? 18.178 15.807 23.343 1.00 52.38 460 LYS A C 1
ATOM 3695 O O . LYS A 1 460 ? 18.030 16.170 22.177 1.00 52.38 460 LYS A O 1
ATOM 3700 N N . GLU A 1 461 ? 19.211 16.202 24.099 1.00 47.56 461 GLU A N 1
ATOM 3701 C CA . GLU A 1 461 ? 20.398 16.882 23.563 1.00 47.56 461 GLU A CA 1
ATOM 3702 C C . GLU A 1 461 ? 20.861 16.134 22.305 1.00 47.56 461 GLU A C 1
ATOM 3704 O O . GLU A 1 461 ? 20.944 14.906 22.335 1.00 47.56 461 GLU A O 1
ATOM 3709 N N . GLU A 1 462 ? 21.148 16.854 21.211 1.00 53.78 462 GLU A N 1
ATOM 3710 C CA . GLU A 1 462 ? 21.691 16.264 19.982 1.00 53.78 462 GLU A CA 1
ATOM 3711 C C . GLU A 1 462 ? 22.994 15.516 20.304 1.00 53.78 462 GLU A C 1
ATOM 3713 O O . GLU A 1 462 ? 24.091 16.079 20.299 1.00 53.78 462 GLU A O 1
ATOM 3718 N N . SER A 1 463 ? 22.892 14.225 20.609 1.00 56.78 463 SER A N 1
ATOM 3719 C CA . SER A 1 463 ? 24.040 13.342 20.615 1.00 56.78 463 SER A CA 1
ATOM 3720 C C . SER A 1 463 ? 24.517 13.208 19.172 1.00 56.78 463 SER A C 1
ATOM 3722 O O . SER A 1 463 ? 23.725 13.002 18.252 1.00 56.78 463 SER A O 1
ATOM 3724 N N . GLU A 1 464 ? 25.835 13.269 18.952 1.00 75.19 464 GLU A N 1
ATOM 3725 C CA . GLU A 1 464 ? 26.407 13.002 17.623 1.00 75.19 464 GLU A CA 1
ATOM 3726 C C . GLU A 1 464 ? 26.034 11.606 17.092 1.00 75.19 464 GLU A C 1
ATOM 3728 O O . GLU A 1 464 ? 26.175 11.347 15.903 1.00 75.19 464 GLU A O 1
ATOM 3733 N N . THR A 1 465 ? 25.643 10.676 17.970 1.00 88.75 465 THR A N 1
ATOM 3734 C CA . THR A 1 465 ? 25.249 9.300 17.634 1.00 88.75 465 THR A CA 1
ATOM 3735 C C . THR A 1 465 ? 23.876 9.003 18.211 1.00 88.75 465 THR A C 1
ATOM 3737 O O . THR A 1 465 ? 23.678 9.157 19.417 1.00 88.75 465 THR A O 1
ATOM 3740 N N . LYS A 1 466 ? 22.959 8.561 17.356 1.00 88.62 466 LYS A N 1
ATOM 3741 C CA . LYS A 1 466 ? 21.580 8.191 17.680 1.00 88.62 466 LYS A CA 1
ATOM 3742 C C . LYS A 1 466 ? 21.414 6.677 17.555 1.00 88.62 466 LYS A C 1
ATOM 3744 O O . LYS A 1 466 ? 22.180 6.024 16.840 1.00 88.62 466 LYS A O 1
ATOM 3749 N N . GLU A 1 467 ? 20.426 6.123 18.247 1.00 91.00 467 GLU A N 1
ATOM 3750 C CA . GLU A 1 467 ? 20.110 4.697 18.190 1.00 91.00 467 GLU A CA 1
ATOM 3751 C C . GLU A 1 467 ? 18.605 4.445 18.265 1.00 91.00 467 GLU A C 1
ATOM 3753 O O . GLU A 1 467 ? 17.885 5.200 18.913 1.00 91.00 467 GLU A O 1
ATOM 3758 N N . PHE A 1 468 ? 18.152 3.377 17.611 1.00 91.62 468 PHE A N 1
ATOM 3759 C CA . PHE A 1 468 ? 16.799 2.838 17.753 1.00 91.62 468 PHE A CA 1
ATOM 3760 C C . PHE A 1 468 ? 16.844 1.312 17.824 1.00 91.62 468 PHE A C 1
ATOM 3762 O O . PHE A 1 468 ? 17.796 0.672 17.357 1.00 91.62 468 PHE A O 1
ATOM 3769 N N . SER A 1 469 ? 15.796 0.721 18.397 1.00 93.19 469 SER A N 1
ATOM 3770 C CA . SER A 1 469 ? 15.607 -0.726 18.452 1.00 93.19 469 SER A CA 1
ATOM 3771 C C . SER A 1 469 ? 14.126 -1.071 18.366 1.00 93.19 469 SER A C 1
ATOM 3773 O O . SER A 1 469 ? 13.343 -0.600 19.185 1.00 93.19 469 SER A O 1
ATOM 3775 N N . TYR A 1 470 ? 13.756 -1.941 17.426 1.00 94.62 470 TYR A N 1
ATOM 3776 C CA . TYR A 1 470 ? 12.370 -2.358 17.222 1.00 94.62 470 TYR A CA 1
ATOM 3777 C C . TYR A 1 470 ? 12.199 -3.875 17.351 1.00 94.62 470 TYR A C 1
ATOM 3779 O O . TYR A 1 470 ? 12.866 -4.630 16.628 1.00 94.62 470 TYR A O 1
ATOM 3787 N N . PRO A 1 471 ? 11.253 -4.341 18.190 1.00 95.19 471 PRO A N 1
ATOM 3788 C CA . PRO A 1 471 ? 10.841 -5.740 18.240 1.00 95.19 471 PRO A CA 1
ATOM 3789 C C . PRO A 1 471 ? 9.895 -6.052 17.065 1.00 95.19 471 PRO A C 1
ATOM 3791 O O . PRO A 1 471 ? 8.680 -6.180 17.227 1.00 95.19 471 PRO A O 1
ATOM 3794 N N . ILE A 1 472 ? 10.471 -6.154 15.861 1.00 95.38 472 ILE A N 1
ATOM 3795 C CA . ILE A 1 472 ? 9.785 -6.258 14.560 1.00 95.38 472 ILE A CA 1
ATOM 3796 C C . ILE A 1 472 ? 8.607 -7.238 14.582 1.00 95.38 472 ILE A C 1
ATOM 3798 O O . ILE A 1 472 ? 7.494 -6.888 14.194 1.00 95.38 472 ILE A O 1
ATOM 3802 N N . CYS A 1 473 ? 8.840 -8.470 15.037 1.00 95.31 473 CYS A N 1
ATOM 3803 C CA . CYS A 1 473 ? 7.830 -9.528 14.962 1.00 95.31 473 CYS A CA 1
ATOM 3804 C C . CYS A 1 473 ? 6.660 -9.275 15.918 1.00 95.31 473 CYS A C 1
ATOM 3806 O O . CYS A 1 473 ? 5.508 -9.480 15.545 1.00 95.31 473 CYS A O 1
ATOM 3808 N N . ALA A 1 474 ? 6.945 -8.779 17.123 1.00 94.69 474 ALA A N 1
ATOM 3809 C CA . ALA A 1 474 ? 5.926 -8.480 18.121 1.00 94.69 474 ALA A CA 1
ATOM 3810 C C . ALA A 1 474 ? 5.054 -7.280 17.711 1.00 94.69 474 ALA A C 1
ATOM 3812 O O . ALA A 1 474 ? 3.837 -7.322 17.886 1.00 94.69 474 ALA A O 1
ATOM 3813 N N . LEU A 1 475 ? 5.647 -6.248 17.101 1.00 95.81 475 LEU A N 1
ATOM 3814 C CA . LEU A 1 475 ? 4.897 -5.111 16.559 1.00 95.81 475 LEU A CA 1
ATOM 3815 C C . LEU A 1 475 ? 4.026 -5.509 15.361 1.00 95.81 475 LEU A C 1
ATOM 3817 O O . LEU A 1 475 ? 2.865 -5.112 15.302 1.00 95.81 475 LEU A O 1
ATOM 3821 N N . ILE A 1 476 ? 4.541 -6.337 14.443 1.00 96.06 476 ILE A N 1
ATOM 3822 C CA . ILE A 1 476 ? 3.749 -6.882 13.327 1.00 96.06 476 ILE A CA 1
ATOM 3823 C C . ILE A 1 476 ? 2.594 -7.741 13.850 1.00 96.06 476 ILE A C 1
ATOM 3825 O O . ILE A 1 476 ? 1.468 -7.606 13.366 1.00 96.06 476 ILE A O 1
ATOM 3829 N N . ASP A 1 477 ? 2.836 -8.601 14.847 1.00 94.62 477 ASP A N 1
ATOM 3830 C CA . ASP A 1 477 ? 1.773 -9.436 15.411 1.00 94.62 477 ASP A CA 1
ATOM 3831 C C . ASP A 1 477 ? 0.683 -8.593 16.085 1.00 94.62 477 ASP A C 1
ATOM 3833 O O . ASP A 1 477 ? -0.506 -8.826 15.864 1.00 94.62 477 ASP A O 1
ATOM 3837 N N . ALA A 1 478 ? 1.072 -7.560 16.838 1.00 93.94 478 ALA A N 1
ATOM 3838 C CA . ALA A 1 478 ? 0.133 -6.622 17.443 1.00 93.94 478 ALA A CA 1
ATOM 3839 C C . ALA A 1 478 ? -0.673 -5.850 16.380 1.00 93.94 478 ALA A C 1
ATOM 3841 O O . ALA A 1 478 ? -1.902 -5.757 16.476 1.00 93.94 478 ALA A O 1
ATOM 3842 N N . ALA A 1 479 ? -0.008 -5.371 15.325 1.00 93.94 479 ALA A N 1
ATOM 3843 C CA . ALA A 1 479 ? -0.618 -4.590 14.253 1.00 93.94 479 ALA A CA 1
ATOM 3844 C C . ALA A 1 479 ? -1.641 -5.370 13.405 1.00 93.94 479 ALA A C 1
ATOM 3846 O O . ALA A 1 479 ? -2.475 -4.752 12.739 1.00 93.94 479 ALA A O 1
ATOM 3847 N N . LYS A 1 480 ? -1.678 -6.710 13.475 1.00 93.00 480 LYS A N 1
ATOM 3848 C CA . LYS A 1 480 ? -2.753 -7.514 12.855 1.00 93.00 480 LYS A CA 1
ATOM 3849 C C . LYS A 1 480 ? -4.146 -7.138 13.347 1.00 93.00 480 LYS A C 1
ATOM 3851 O O . LYS A 1 480 ? -5.118 -7.276 12.605 1.00 93.00 480 LYS A O 1
ATOM 3856 N N . SER A 1 481 ? -4.249 -6.606 14.564 1.00 89.62 481 SER A N 1
ATOM 3857 C CA . SER A 1 481 ? -5.506 -6.085 15.120 1.00 89.62 481 SER A CA 1
ATOM 3858 C C . SER A 1 481 ? -6.083 -4.931 14.285 1.00 89.62 481 SER A C 1
ATOM 3860 O O . SER A 1 481 ? -7.296 -4.726 14.268 1.00 89.62 481 SER A O 1
ATOM 3862 N N . TYR A 1 482 ? -5.228 -4.240 13.525 1.00 89.81 482 TYR A N 1
ATOM 3863 C CA . TYR A 1 482 ? -5.557 -3.141 12.614 1.00 89.81 482 TYR A CA 1
ATOM 3864 C C . TYR A 1 482 ? -5.654 -3.577 11.141 1.00 89.81 482 TYR A C 1
ATOM 3866 O O . TYR A 1 482 ? -5.614 -2.759 10.224 1.00 89.81 482 TYR A O 1
ATOM 3874 N N . GLY A 1 483 ? -5.772 -4.883 10.884 1.00 88.81 483 GLY A N 1
ATOM 3875 C CA . GLY A 1 483 ? -5.928 -5.433 9.536 1.00 88.81 483 GLY A CA 1
ATOM 3876 C C . GLY A 1 483 ? -4.626 -5.591 8.749 1.00 88.81 483 GLY A C 1
ATOM 3877 O O . GLY A 1 483 ? -4.688 -5.908 7.562 1.00 88.81 483 GLY A O 1
ATOM 3878 N N . LEU A 1 484 ? -3.466 -5.392 9.385 1.00 93.12 484 LEU A N 1
ATOM 3879 C CA . LEU A 1 484 ? -2.184 -5.795 8.813 1.00 93.12 484 LEU A CA 1
ATOM 3880 C C . LEU A 1 484 ? -2.162 -7.320 8.640 1.00 93.12 484 LEU A C 1
ATOM 3882 O O . LEU A 1 484 ? -2.496 -8.067 9.557 1.00 93.12 484 LEU A O 1
ATOM 3886 N N . GLU A 1 485 ? -1.753 -7.792 7.467 1.00 93.31 485 GLU A N 1
ATOM 3887 C CA . GLU A 1 485 ? -1.614 -9.221 7.182 1.00 93.31 485 GLU A CA 1
ATOM 3888 C C . GLU A 1 485 ? -0.130 -9.596 7.226 1.00 93.31 485 GLU A C 1
ATOM 3890 O O . GLU A 1 485 ? 0.662 -9.112 6.422 1.00 93.31 485 GLU A O 1
ATOM 3895 N N . ALA A 1 486 ? 0.259 -10.436 8.186 1.00 94.69 486 ALA A N 1
ATOM 3896 C CA . ALA A 1 486 ? 1.625 -10.941 8.259 1.00 94.69 486 ALA A CA 1
ATOM 3897 C C . ALA A 1 486 ? 1.857 -11.993 7.164 1.00 94.69 486 ALA A C 1
ATOM 3899 O O . ALA A 1 486 ? 1.062 -12.925 7.030 1.00 94.69 486 ALA A O 1
ATOM 3900 N N . GLY A 1 487 ? 2.949 -11.844 6.416 1.00 95.62 487 GLY A N 1
ATOM 3901 C CA . GLY A 1 487 ? 3.364 -12.773 5.365 1.00 95.62 487 GLY A CA 1
ATOM 3902 C C . GLY A 1 487 ? 4.727 -13.412 5.637 1.00 95.62 487 GLY A C 1
ATOM 3903 O O . GLY A 1 487 ? 5.251 -13.399 6.758 1.00 95.62 487 GLY A O 1
ATOM 3904 N N . ASN A 1 488 ? 5.318 -13.960 4.582 1.00 97.00 488 ASN A N 1
ATOM 3905 C CA . ASN A 1 488 ? 6.636 -14.576 4.603 1.00 97.00 488 ASN A CA 1
ATOM 3906 C C . ASN A 1 488 ? 7.731 -13.518 4.503 1.00 97.00 488 ASN A C 1
ATOM 3908 O O . ASN A 1 488 ? 7.728 -12.707 3.583 1.00 97.00 488 ASN A O 1
ATOM 3912 N N . LEU A 1 489 ? 8.688 -13.529 5.424 1.00 96.62 489 LEU A N 1
ATOM 3913 C CA . LEU A 1 489 ? 9.740 -12.524 5.485 1.00 96.62 489 LEU A CA 1
ATOM 3914 C C . LEU A 1 489 ? 10.644 -12.601 4.246 1.00 96.62 489 LEU A C 1
ATOM 3916 O O . LEU A 1 489 ? 11.240 -13.641 3.970 1.00 96.62 489 LEU A O 1
ATOM 3920 N N . ALA A 1 490 ? 10.774 -11.487 3.526 1.00 95.88 490 ALA A N 1
ATOM 3921 C CA . ALA A 1 490 ? 11.693 -11.342 2.395 1.00 95.88 490 ALA A CA 1
ATOM 3922 C C . ALA A 1 490 ? 12.863 -10.411 2.711 1.00 95.88 490 ALA A C 1
ATOM 3924 O O . ALA A 1 490 ? 13.989 -10.659 2.278 1.00 95.88 490 ALA A O 1
ATOM 3925 N N . ARG A 1 491 ? 12.628 -9.335 3.469 1.00 95.56 491 ARG A N 1
ATOM 3926 C CA . ARG A 1 491 ? 13.677 -8.355 3.766 1.00 95.56 491 ARG A CA 1
ATOM 3927 C C . ARG A 1 491 ? 13.444 -7.637 5.083 1.00 95.56 491 ARG A C 1
ATOM 3929 O O . ARG A 1 491 ? 12.312 -7.277 5.391 1.00 95.56 491 ARG A O 1
ATOM 3936 N N . VAL A 1 492 ? 14.536 -7.370 5.797 1.00 96.69 492 VAL A N 1
ATOM 3937 C CA . VAL A 1 492 ? 14.602 -6.397 6.897 1.00 96.69 492 VAL A CA 1
ATOM 3938 C C . VAL A 1 492 ? 15.775 -5.461 6.631 1.00 96.69 492 VAL A C 1
ATOM 3940 O O . VAL A 1 492 ? 16.915 -5.920 6.546 1.00 96.69 492 VAL A O 1
ATOM 3943 N N . SER A 1 493 ? 15.508 -4.164 6.516 1.00 96.25 493 SER A N 1
ATOM 3944 C CA . SER A 1 493 ? 16.502 -3.140 6.187 1.00 96.25 493 SER A CA 1
ATOM 3945 C C . SER A 1 493 ? 16.379 -1.920 7.090 1.00 96.25 493 SER A C 1
ATOM 3947 O O . SER A 1 493 ? 15.314 -1.650 7.626 1.00 96.25 493 SER A O 1
ATOM 3949 N N . VAL A 1 494 ? 17.461 -1.163 7.227 1.00 96.12 494 VAL A N 1
ATOM 3950 C CA . VAL A 1 494 ? 17.422 0.244 7.627 1.00 96.12 494 VAL A CA 1
ATOM 3951 C C . VAL A 1 494 ? 17.439 1.072 6.351 1.00 96.12 494 VAL A C 1
ATOM 3953 O O . VAL A 1 494 ? 18.308 0.865 5.502 1.00 96.12 494 VAL A O 1
ATOM 3956 N N . VAL A 1 495 ? 16.469 1.968 6.208 1.00 94.19 495 VAL A N 1
ATOM 3957 C CA . VAL A 1 495 ? 16.277 2.840 5.050 1.00 94.19 495 VAL A CA 1
ATOM 3958 C C . VAL A 1 495 ? 16.417 4.296 5.479 1.00 94.19 495 VAL A C 1
ATOM 3960 O O . VAL A 1 495 ? 15.866 4.726 6.490 1.00 94.19 495 VAL A O 1
ATOM 3963 N N . CYS A 1 496 ? 17.166 5.061 4.699 1.00 91.81 496 CYS A N 1
ATOM 3964 C CA . CYS A 1 496 ? 17.314 6.500 4.833 1.00 91.81 496 CYS A CA 1
ATOM 3965 C C . CYS A 1 496 ? 16.781 7.113 3.544 1.00 91.81 496 CYS A C 1
ATOM 3967 O O . CYS A 1 496 ? 17.417 6.958 2.502 1.00 91.81 496 CYS A O 1
ATOM 3969 N N . ASN A 1 497 ? 15.622 7.761 3.595 1.00 87.62 497 ASN A N 1
ATOM 3970 C CA . ASN A 1 497 ? 15.006 8.414 2.447 1.00 87.62 497 ASN A CA 1
ATOM 3971 C C . ASN A 1 497 ? 14.885 9.925 2.666 1.00 87.62 497 ASN A C 1
ATOM 3973 O O . ASN A 1 497 ? 14.736 10.408 3.786 1.00 87.62 497 ASN A O 1
ATOM 3977 N N . SER A 1 498 ? 14.941 10.670 1.569 1.00 82.69 498 SER A N 1
ATOM 3978 C CA . SER A 1 498 ? 14.684 12.107 1.556 1.00 82.69 498 SER A CA 1
ATOM 3979 C C . SER A 1 498 ? 14.002 12.484 0.253 1.00 82.69 498 SER A C 1
ATOM 3981 O O . SER A 1 498 ? 14.400 12.023 -0.820 1.00 82.69 498 SER A O 1
ATOM 3983 N N . PHE A 1 499 ? 12.983 13.336 0.349 1.00 79.75 499 PHE A N 1
ATOM 3984 C CA . PHE A 1 499 ? 12.370 13.973 -0.807 1.00 79.75 499 PHE A CA 1
ATOM 3985 C C . PHE A 1 499 ? 12.981 15.361 -0.974 1.00 79.75 499 PHE A C 1
ATOM 3987 O O . PHE A 1 499 ? 12.712 16.253 -0.170 1.00 79.75 499 PHE A O 1
ATOM 3994 N N . SER A 1 500 ? 13.814 15.551 -2.000 1.00 79.88 500 SER A N 1
ATOM 3995 C CA . SER A 1 500 ? 14.489 16.820 -2.335 1.00 79.88 500 SER A CA 1
ATOM 3996 C C . SER A 1 500 ? 15.406 17.445 -1.262 1.00 79.88 500 SER A C 1
ATOM 3998 O O . SER A 1 500 ? 15.996 18.494 -1.509 1.00 79.88 500 SER A O 1
ATOM 4000 N N . GLY A 1 501 ? 15.564 16.834 -0.086 1.00 82.75 501 GLY A N 1
ATOM 4001 C CA . GLY A 1 501 ? 16.431 17.335 0.983 1.00 82.75 501 GLY A CA 1
ATOM 4002 C C . GLY A 1 501 ? 17.833 16.734 0.931 1.00 82.75 501 GLY A C 1
ATOM 4003 O O . GLY A 1 501 ? 17.982 15.522 0.754 1.00 82.75 501 GLY A O 1
ATOM 4004 N N . ASP A 1 502 ? 18.854 17.557 1.160 1.00 88.50 502 ASP A N 1
ATOM 4005 C CA . ASP A 1 502 ? 20.227 17.087 1.320 1.00 88.50 502 ASP A CA 1
ATOM 4006 C C . ASP A 1 502 ? 20.453 16.472 2.708 1.00 88.50 502 ASP A C 1
ATOM 4008 O O . ASP A 1 502 ? 19.959 16.961 3.730 1.00 88.50 502 ASP A O 1
ATOM 4012 N N . TYR A 1 503 ? 21.238 15.400 2.758 1.00 90.50 503 TYR A N 1
ATOM 4013 C CA . TYR A 1 503 ? 21.619 14.769 4.017 1.00 90.50 503 TYR A CA 1
ATOM 4014 C C . TYR A 1 503 ? 22.953 14.042 3.903 1.00 90.50 503 TYR A C 1
ATOM 4016 O O . TYR A 1 503 ? 23.402 13.661 2.824 1.00 90.50 503 TYR A O 1
ATOM 4024 N N . SER A 1 504 ? 23.578 13.814 5.053 1.00 92.62 504 SER A N 1
ATOM 4025 C CA . SER A 1 504 ? 24.649 12.839 5.206 1.00 92.62 504 SER A CA 1
ATOM 4026 C C . SER A 1 504 ? 24.292 11.898 6.343 1.00 92.62 504 SER A C 1
ATOM 4028 O O . SER A 1 504 ? 23.759 12.337 7.366 1.00 92.62 504 SER A O 1
ATOM 4030 N N . VAL A 1 505 ? 24.540 10.606 6.154 1.00 93.88 505 VAL A N 1
ATOM 4031 C CA . VAL A 1 505 ? 24.259 9.581 7.159 1.00 93.88 505 VAL A CA 1
ATOM 4032 C C . VAL A 1 505 ? 25.375 8.545 7.196 1.00 93.88 505 VAL A C 1
ATOM 4034 O O . VAL A 1 505 ? 25.831 8.059 6.162 1.00 93.88 505 VAL A O 1
ATOM 4037 N N . ASP A 1 506 ? 25.773 8.192 8.413 1.00 95.56 506 ASP A N 1
ATOM 4038 C CA . ASP A 1 506 ? 26.660 7.080 8.721 1.00 95.56 506 ASP A CA 1
ATOM 4039 C C . ASP A 1 506 ? 25.857 6.009 9.452 1.00 95.56 506 ASP A C 1
ATOM 4041 O O . ASP A 1 506 ? 25.421 6.235 10.584 1.00 95.56 506 ASP A O 1
ATOM 4045 N N . ILE A 1 507 ? 25.701 4.828 8.856 1.00 96.56 507 ILE A N 1
ATOM 4046 C CA . ILE A 1 507 ? 25.246 3.643 9.589 1.00 96.56 507 ILE A CA 1
ATOM 4047 C C . ILE A 1 507 ? 26.473 2.985 10.212 1.00 96.56 507 ILE A C 1
ATOM 4049 O O . ILE A 1 507 ? 27.311 2.403 9.519 1.00 96.56 507 ILE A O 1
ATOM 4053 N N . LEU A 1 508 ? 26.590 3.116 11.534 1.00 96.44 508 LEU A N 1
ATOM 4054 C CA . LEU A 1 508 ? 27.755 2.680 12.306 1.00 96.44 508 LEU A CA 1
ATOM 4055 C C . LEU A 1 508 ? 27.650 1.223 12.753 1.00 96.44 508 LEU A C 1
ATOM 4057 O O . LEU A 1 508 ? 28.659 0.527 12.860 1.00 96.44 508 LEU A O 1
ATOM 4061 N N . GLU A 1 509 ? 26.435 0.789 13.072 1.00 96.44 509 GLU A N 1
ATOM 4062 C CA . GLU A 1 509 ? 26.145 -0.553 13.558 1.00 96.44 509 GLU A CA 1
ATOM 4063 C C . GLU A 1 509 ? 24.699 -0.897 13.212 1.00 96.44 509 GLU A C 1
ATOM 4065 O O . GLU A 1 509 ? 23.793 -0.111 13.478 1.00 96.44 509 GLU A O 1
ATOM 4070 N N . ILE A 1 510 ? 24.483 -2.085 12.658 1.00 96.06 510 ILE A N 1
ATOM 4071 C CA . ILE A 1 510 ? 23.164 -2.671 12.444 1.00 96.06 510 ILE A CA 1
ATOM 4072 C C . ILE A 1 510 ? 23.205 -4.108 12.951 1.00 96.06 510 ILE A C 1
ATOM 4074 O O . ILE A 1 510 ? 24.160 -4.847 12.711 1.00 96.06 510 ILE A O 1
ATOM 4078 N N . SER A 1 511 ? 22.175 -4.510 13.686 1.00 94.62 511 SER A N 1
ATOM 4079 C CA . SER A 1 511 ? 22.081 -5.852 14.245 1.00 94.62 511 SER A CA 1
ATOM 4080 C C . SER A 1 511 ? 20.653 -6.354 14.147 1.00 94.62 511 SER A C 1
ATOM 4082 O O . SER A 1 511 ? 19.721 -5.691 14.597 1.00 94.62 511 SER A O 1
ATOM 4084 N N . LEU A 1 512 ? 20.495 -7.535 13.551 1.00 94.50 512 LEU A N 1
ATOM 4085 C CA . LEU A 1 512 ? 19.234 -8.256 13.467 1.00 94.50 512 LEU A CA 1
ATOM 4086 C C . LEU A 1 512 ? 19.386 -9.557 14.250 1.00 94.50 512 LEU A C 1
ATOM 4088 O O . LEU A 1 512 ? 20.135 -10.449 13.849 1.00 94.50 512 LEU A O 1
ATOM 4092 N N . THR A 1 513 ? 18.711 -9.644 15.390 1.00 93.94 513 THR A N 1
ATOM 4093 C CA . THR A 1 513 ? 18.871 -10.748 16.348 1.00 93.94 513 THR A CA 1
ATOM 4094 C C . THR A 1 513 ? 17.538 -11.405 16.651 1.00 93.94 513 THR A C 1
ATOM 4096 O O . THR A 1 513 ? 16.495 -10.770 16.548 1.00 93.94 513 THR A O 1
ATOM 4099 N N . GLU A 1 514 ? 17.564 -12.684 17.017 1.00 92.69 514 GLU A N 1
ATOM 4100 C CA . GLU A 1 514 ? 16.402 -13.360 17.595 1.00 92.69 514 GLU A CA 1
ATOM 4101 C C . GLU A 1 514 ? 16.389 -13.048 19.100 1.00 92.69 514 GLU A C 1
ATOM 4103 O O . GLU A 1 514 ? 17.332 -13.395 19.815 1.00 92.69 514 GLU A O 1
ATOM 4108 N N . ALA A 1 515 ? 15.369 -12.324 19.555 1.00 87.12 515 ALA A N 1
ATOM 4109 C CA . ALA A 1 515 ? 15.208 -11.868 20.930 1.00 87.12 515 ALA A CA 1
ATOM 4110 C C . ALA A 1 515 ? 14.159 -12.702 21.681 1.00 87.12 515 ALA A C 1
ATOM 4112 O O . ALA A 1 515 ? 13.368 -13.437 21.087 1.00 87.12 515 ALA A O 1
ATOM 4113 N N . GLU A 1 516 ? 14.123 -12.565 23.006 1.00 87.38 516 GLU A N 1
ATOM 4114 C CA . GLU A 1 516 ? 13.029 -13.115 23.814 1.00 87.38 516 GLU A CA 1
ATOM 4115 C C . GLU A 1 516 ? 11.702 -12.403 23.489 1.00 87.38 516 GLU A C 1
ATOM 4117 O O . GLU A 1 516 ? 11.721 -11.208 23.172 1.00 87.38 516 GLU A O 1
ATOM 4122 N N . PRO A 1 517 ? 10.551 -13.103 23.549 1.00 85.62 517 PRO A N 1
ATOM 4123 C CA . PRO A 1 517 ? 9.238 -12.508 23.305 1.00 85.62 517 PRO A CA 1
ATOM 4124 C C . PRO A 1 517 ? 9.017 -11.239 24.127 1.00 85.62 517 PRO A C 1
ATOM 4126 O O . PRO A 1 517 ? 9.178 -11.244 25.349 1.00 85.62 517 PRO A O 1
ATOM 4129 N N . THR A 1 518 ? 8.633 -10.152 23.460 1.00 86.00 518 THR A N 1
ATOM 4130 C CA . THR A 1 518 ? 8.286 -8.900 24.134 1.00 86.00 518 THR A CA 1
ATOM 4131 C C . THR A 1 518 ? 6.886 -9.012 24.731 1.00 86.00 518 THR A C 1
ATOM 4133 O O . THR A 1 518 ? 5.964 -9.514 24.088 1.00 86.00 518 THR A O 1
ATOM 4136 N N . GLU A 1 519 ? 6.716 -8.563 25.975 1.00 84.62 519 GLU A N 1
ATOM 4137 C CA . GLU A 1 519 ? 5.419 -8.603 26.651 1.00 84.62 519 GLU A CA 1
ATOM 4138 C C . GLU A 1 519 ? 4.436 -7.634 25.977 1.00 84.62 519 GLU A C 1
ATOM 4140 O O . GLU A 1 519 ? 4.684 -6.426 25.916 1.00 84.62 519 GLU A O 1
ATOM 4145 N N . LYS A 1 520 ? 3.328 -8.183 25.461 1.00 81.31 520 LYS A N 1
ATOM 4146 C CA . LYS A 1 520 ? 2.235 -7.427 24.837 1.00 81.31 520 LYS A CA 1
ATOM 4147 C C . LYS A 1 520 ? 1.519 -6.582 25.898 1.00 81.31 520 LYS A C 1
ATOM 4149 O O . LYS A 1 520 ? 0.974 -7.141 26.850 1.00 81.31 520 LYS A O 1
ATOM 4154 N N . GLY A 1 521 ? 1.518 -5.262 25.714 1.00 83.44 521 GLY A N 1
ATOM 4155 C CA . GLY A 1 521 ? 0.710 -4.320 26.486 1.00 83.44 521 GLY A CA 1
ATOM 4156 C C . GLY A 1 521 ? -0.702 -4.185 25.910 1.00 83.44 521 GLY A C 1
ATOM 4157 O O . GLY A 1 521 ? -1.304 -5.161 25.451 1.00 83.44 521 GLY A O 1
ATOM 4158 N N . SER A 1 522 ? -1.252 -2.973 25.940 1.00 88.00 522 SER A N 1
ATOM 4159 C CA . SER A 1 522 ? -2.581 -2.669 25.408 1.00 88.00 522 SER A CA 1
ATOM 4160 C C . SER A 1 522 ? -2.567 -2.431 23.894 1.00 88.00 522 SER A C 1
ATOM 4162 O O . SER A 1 522 ? -1.672 -1.788 23.354 1.00 88.00 522 SER A O 1
ATOM 4164 N N . ILE A 1 523 ? -3.618 -2.886 23.207 1.00 90.62 523 ILE A N 1
ATOM 4165 C CA . ILE A 1 523 ? -3.954 -2.457 21.843 1.00 90.62 523 ILE A CA 1
ATOM 4166 C C . ILE A 1 523 ? -5.209 -1.599 21.928 1.00 90.62 523 ILE A C 1
ATOM 4168 O O . ILE A 1 523 ? -6.249 -2.056 22.423 1.00 90.62 523 ILE A O 1
ATOM 4172 N N . TYR A 1 524 ? -5.107 -0.356 21.470 1.00 91.75 524 TYR A N 1
ATOM 4173 C CA . TYR A 1 524 ? -6.191 0.606 21.577 1.00 91.75 524 TYR A CA 1
ATOM 4174 C C . TYR A 1 524 ? -6.118 1.674 20.489 1.00 91.75 524 TYR A C 1
ATOM 4176 O O . TYR A 1 524 ? -5.066 1.917 19.926 1.00 91.75 524 TYR A O 1
ATOM 4184 N N . THR A 1 525 ? -7.225 2.349 20.204 1.00 89.94 525 THR A N 1
ATOM 4185 C CA . THR A 1 525 ? -7.276 3.437 19.226 1.00 89.94 525 THR A CA 1
ATOM 4186 C C . THR A 1 525 ? -7.759 4.723 19.865 1.00 89.94 525 THR A C 1
ATOM 4188 O O . THR A 1 525 ? -8.733 4.714 20.623 1.00 89.94 525 THR A O 1
ATOM 4191 N N . ASP A 1 526 ? -7.159 5.840 19.463 1.00 87.88 526 ASP A N 1
ATOM 4192 C CA . ASP A 1 526 ? -7.682 7.173 19.739 1.00 87.88 526 ASP A CA 1
ATOM 4193 C C . ASP A 1 526 ? -8.666 7.595 18.657 1.00 87.88 526 ASP A C 1
ATOM 4195 O O . ASP A 1 526 ? -8.305 7.856 17.510 1.00 87.88 526 ASP A O 1
ATOM 4199 N N . VAL A 1 527 ? -9.940 7.694 19.017 1.00 84.00 527 VAL A N 1
ATOM 4200 C CA . VAL A 1 527 ? -10.986 8.065 18.065 1.00 84.00 527 VAL A CA 1
ATOM 4201 C C . VAL A 1 527 ? -11.081 9.588 18.004 1.00 84.00 527 VAL A C 1
ATOM 4203 O O . VAL A 1 527 ? -11.756 10.232 18.814 1.00 84.00 527 VAL A O 1
ATOM 4206 N N . LYS A 1 528 ? -10.357 10.185 17.053 1.00 72.19 528 LYS A N 1
ATOM 4207 C CA . LYS A 1 528 ? -10.359 11.632 16.788 1.00 72.19 528 LYS A CA 1
ATOM 4208 C C . LYS A 1 528 ? -11.404 11.967 15.706 1.00 72.19 528 LYS A C 1
ATOM 4210 O O . LYS A 1 528 ? -11.475 11.301 14.682 1.00 72.19 528 LYS A O 1
ATOM 4215 N N . LYS A 1 529 ? -12.219 13.000 15.971 1.00 58.88 529 LYS A N 1
ATOM 4216 C CA . LYS A 1 529 ? -13.252 13.644 15.118 1.00 58.88 529 LYS A CA 1
ATOM 4217 C C . LYS A 1 529 ? -13.644 12.924 13.804 1.00 58.88 529 LYS A C 1
ATOM 4219 O O . LYS A 1 529 ? -12.953 13.044 12.797 1.00 58.88 529 LYS A O 1
ATOM 4224 N N . HIS A 1 530 ? -14.857 12.359 13.785 1.00 59.84 530 HIS A N 1
ATOM 4225 C CA . HIS A 1 530 ? -15.626 11.981 12.581 1.00 59.84 530 HIS A CA 1
ATOM 4226 C C . HIS A 1 530 ? -15.005 10.925 11.645 1.00 59.84 530 HIS A C 1
ATOM 4228 O O . HIS A 1 530 ? -15.330 10.903 10.457 1.00 59.84 530 HIS A O 1
ATOM 4234 N N . ARG A 1 531 ? -14.155 10.024 12.147 1.00 67.88 531 ARG A N 1
ATOM 4235 C CA . ARG A 1 531 ? -13.726 8.838 11.389 1.00 67.88 531 ARG A CA 1
ATOM 4236 C C . ARG A 1 531 ? -13.961 7.566 12.193 1.00 67.88 531 ARG A C 1
ATOM 4238 O O . ARG A 1 531 ? -13.635 7.514 13.377 1.00 67.88 531 ARG A O 1
ATOM 4245 N N . ASP A 1 532 ? -14.535 6.563 11.532 1.00 77.44 532 ASP A N 1
ATOM 4246 C CA . ASP A 1 532 ? -14.621 5.205 12.066 1.00 77.44 532 ASP A CA 1
ATOM 4247 C C . ASP A 1 532 ? -13.201 4.632 12.125 1.00 77.44 532 ASP A C 1
ATOM 4249 O O . ASP A 1 532 ? -12.526 4.573 11.097 1.00 77.44 532 ASP A O 1
ATOM 4253 N N . VAL A 1 533 ? -12.756 4.190 13.302 1.00 85.12 533 VAL A N 1
ATOM 4254 C CA . VAL A 1 533 ? -11.483 3.470 13.453 1.00 85.12 533 VAL A CA 1
ATOM 4255 C C . VAL A 1 533 ? -11.764 2.020 13.821 1.00 85.12 533 VAL A C 1
ATOM 4257 O O . VAL A 1 533 ? -12.663 1.737 14.613 1.00 85.12 533 VAL A O 1
ATOM 4260 N N . CYS A 1 534 ? -11.041 1.080 13.214 1.00 85.94 534 CYS A N 1
ATOM 4261 C CA . CYS A 1 534 ? -11.316 -0.350 13.338 1.00 85.94 534 CYS A CA 1
ATOM 4262 C C . CYS A 1 534 ? -10.206 -1.072 14.107 1.00 85.94 534 CYS A C 1
ATOM 4264 O O . CYS A 1 534 ? -9.047 -1.016 13.711 1.00 85.94 534 CYS A O 1
ATOM 4266 N N . ILE A 1 535 ? -10.591 -1.836 15.133 1.00 88.31 535 ILE A N 1
ATOM 4267 C CA . ILE A 1 535 ? -9.752 -2.870 15.751 1.00 88.31 535 ILE A CA 1
ATOM 4268 C C . ILE A 1 535 ? -10.513 -4.177 15.610 1.00 88.31 535 ILE A C 1
ATOM 4270 O O . ILE A 1 535 ? -11.458 -4.431 16.358 1.00 88.31 535 ILE A O 1
ATOM 4274 N N . ALA A 1 536 ? -10.175 -4.968 14.594 1.00 80.62 536 ALA A N 1
ATOM 4275 C CA . ALA A 1 536 ? -10.994 -6.099 14.180 1.00 80.62 536 ALA A CA 1
ATOM 4276 C C . ALA A 1 536 ? -11.270 -7.058 15.361 1.00 80.62 536 ALA A C 1
ATOM 4278 O O . ALA A 1 536 ? -10.336 -7.443 16.062 1.00 80.62 536 ALA A O 1
ATOM 4279 N N . PRO A 1 537 ? -12.534 -7.479 15.584 1.00 84.62 537 PRO A N 1
ATOM 4280 C CA . PRO A 1 537 ? -13.719 -7.281 14.738 1.00 84.62 537 PRO A CA 1
ATOM 4281 C C . PRO A 1 537 ? -14.538 -6.014 15.052 1.00 84.62 537 PRO A C 1
ATOM 4283 O O . PRO A 1 537 ? -15.621 -5.838 14.487 1.00 84.62 537 PRO A O 1
ATOM 4286 N N . TYR A 1 538 ? -14.082 -5.172 15.973 1.00 89.75 538 TYR A N 1
ATOM 4287 C CA . TYR A 1 538 ? -14.797 -3.986 16.420 1.00 89.75 538 TYR A CA 1
ATOM 4288 C C . TYR A 1 538 ? -14.427 -2.738 15.614 1.00 89.75 538 TYR A C 1
ATOM 4290 O O . TYR A 1 538 ? -13.359 -2.629 15.013 1.00 89.75 538 TYR A O 1
ATOM 4298 N N . TYR A 1 539 ? -15.336 -1.777 15.605 1.00 89.38 539 TYR A N 1
ATOM 4299 C CA . TYR A 1 539 ? -15.084 -0.423 15.144 1.00 89.38 539 TYR A CA 1
ATOM 4300 C C . TYR A 1 539 ? -15.619 0.567 16.165 1.00 89.38 539 TYR A C 1
ATOM 4302 O O . TYR A 1 539 ? -16.564 0.282 16.907 1.00 89.38 539 TYR A O 1
ATOM 4310 N N . PHE A 1 540 ? -15.001 1.735 16.180 1.00 91.31 540 PHE A N 1
ATOM 4311 C CA . PHE A 1 540 ? -15.261 2.790 17.134 1.00 91.31 540 PHE A CA 1
ATOM 4312 C C . PHE A 1 540 ? -15.503 4.096 16.392 1.00 91.31 540 PHE A C 1
ATOM 4314 O O . PHE A 1 540 ? -14.809 4.405 15.424 1.00 91.31 540 PHE A O 1
ATOM 4321 N N . ASN A 1 541 ? -16.475 4.868 16.863 1.00 89.75 541 ASN A N 1
ATOM 4322 C CA . ASN A 1 541 ? -16.764 6.200 16.353 1.00 89.75 541 ASN A CA 1
ATOM 4323 C C . ASN A 1 541 ? -17.005 7.154 17.524 1.00 89.75 541 ASN A C 1
ATOM 4325 O O . ASN A 1 541 ? -17.637 6.786 18.518 1.00 89.75 541 ASN A O 1
ATOM 4329 N N . ALA A 1 542 ? -16.493 8.377 17.393 1.00 88.38 542 ALA A N 1
ATOM 4330 C CA . ALA A 1 542 ? -16.694 9.425 18.372 1.00 88.38 542 ALA A CA 1
ATOM 4331 C C . ALA A 1 542 ? -16.958 10.780 17.709 1.00 88.38 542 ALA A C 1
ATOM 4333 O O . ALA A 1 542 ? -16.223 11.232 16.822 1.00 88.38 542 ALA A O 1
ATOM 4334 N N . ILE A 1 543 ? -17.959 11.478 18.236 1.00 86.56 543 ILE A N 1
ATOM 4335 C CA . ILE A 1 543 ? -18.220 12.891 17.976 1.00 86.56 543 ILE A CA 1
ATOM 4336 C C . ILE A 1 543 ? -18.069 13.601 19.315 1.00 86.56 543 ILE A C 1
ATOM 4338 O O . ILE A 1 543 ? -18.923 13.485 20.182 1.00 86.56 543 ILE A O 1
ATOM 4342 N N . THR A 1 544 ? -16.954 14.295 19.535 1.00 84.19 544 THR A N 1
ATOM 4343 C CA . THR A 1 544 ? -16.684 14.991 20.802 1.00 84.19 544 THR A CA 1
ATOM 4344 C C . THR A 1 544 ? -15.565 16.029 20.635 1.00 84.19 544 THR A C 1
ATOM 4346 O O . THR A 1 544 ? -14.791 15.975 19.679 1.00 84.19 544 THR A O 1
ATOM 4349 N N . GLN A 1 545 ? -15.464 16.979 21.568 1.00 81.50 545 GLN A N 1
ATOM 4350 C CA . GLN A 1 545 ? -14.257 17.789 21.798 1.00 81.50 545 GLN A CA 1
ATOM 4351 C C . GLN A 1 545 ? -13.393 17.215 22.937 1.00 81.50 545 GLN A C 1
ATOM 4353 O O . GLN A 1 545 ? -12.310 17.732 23.204 1.00 81.50 545 GLN A O 1
ATOM 4358 N N . GLY A 1 546 ? -13.869 16.169 23.620 1.00 86.69 546 GLY A N 1
ATOM 4359 C CA . GLY A 1 546 ? -13.068 15.343 24.515 1.00 86.69 546 GLY A CA 1
ATOM 4360 C C . GLY A 1 546 ? -12.332 14.245 23.745 1.00 86.69 546 GLY A C 1
ATOM 4361 O O . GLY A 1 546 ? -11.737 14.507 22.703 1.00 86.69 546 GLY A O 1
ATOM 4362 N N . TYR A 1 547 ? -12.367 13.016 24.257 1.00 89.81 547 TYR A N 1
ATOM 4363 C CA . TYR A 1 547 ? -11.666 11.876 23.659 1.00 89.81 547 TYR A CA 1
ATOM 4364 C C . TYR A 1 547 ? -12.472 10.586 23.785 1.00 89.81 547 TYR A C 1
ATOM 4366 O O . TYR A 1 547 ? -13.379 10.483 24.616 1.00 89.81 547 TYR A O 1
ATOM 4374 N N . MET A 1 548 ? -12.083 9.586 22.999 1.00 92.69 548 MET A N 1
ATOM 4375 C CA . MET A 1 548 ? -12.491 8.200 23.167 1.00 92.69 548 MET A CA 1
ATOM 4376 C C . MET A 1 548 ? -11.306 7.283 22.863 1.00 92.69 548 MET A C 1
ATOM 4378 O O . MET A 1 548 ? -10.693 7.410 21.807 1.00 92.69 548 MET A O 1
ATOM 4382 N N . HIS A 1 549 ? -11.033 6.356 23.779 1.00 92.94 549 HIS A N 1
ATOM 4383 C CA . HIS A 1 549 ? -10.123 5.232 23.578 1.00 92.94 549 HIS A CA 1
ATOM 4384 C C . HIS A 1 549 ? -10.955 3.965 23.375 1.00 92.94 549 HIS A C 1
ATOM 4386 O O . HIS A 1 549 ? -11.727 3.604 24.270 1.00 92.94 549 HIS A O 1
ATOM 4392 N N . GLY A 1 550 ? -10.829 3.318 22.218 1.00 92.75 550 GLY A N 1
ATOM 4393 C CA . GLY A 1 550 ? -11.425 2.007 21.929 1.00 92.75 550 GLY A CA 1
ATOM 4394 C C . GLY A 1 550 ? -10.393 0.891 22.075 1.00 92.75 550 GLY A C 1
ATOM 4395 O O . GLY A 1 550 ? -9.243 1.098 21.714 1.00 92.75 550 GLY A O 1
ATOM 4396 N N . TYR A 1 551 ? -10.777 -0.276 22.592 1.00 92.81 551 TYR A N 1
ATOM 4397 C CA . TYR A 1 551 ? -9.870 -1.397 22.887 1.00 92.81 551 TYR A CA 1
ATOM 4398 C C . TYR A 1 551 ? -10.194 -2.641 22.044 1.00 92.81 551 TYR A C 1
ATOM 4400 O O . TYR A 1 551 ? -11.338 -2.835 21.643 1.00 92.81 551 TYR A O 1
ATOM 4408 N N . GLU A 1 552 ? -9.223 -3.538 21.825 1.00 89.19 552 GLU A N 1
ATOM 4409 C CA . GLU A 1 552 ? -9.373 -4.734 20.958 1.00 89.19 552 GLU A CA 1
ATOM 4410 C C . GLU A 1 552 ? -10.575 -5.645 21.290 1.00 89.19 552 GLU A C 1
ATOM 4412 O O . GLU A 1 552 ? -11.104 -6.347 20.429 1.00 89.19 552 GLU A O 1
ATOM 4417 N N . ASN A 1 553 ? -11.058 -5.611 22.531 1.00 89.38 553 ASN A N 1
ATOM 4418 C CA . ASN A 1 553 ? -12.196 -6.396 23.006 1.00 89.38 553 ASN A CA 1
ATOM 4419 C C . ASN A 1 553 ? -13.563 -5.697 22.843 1.00 89.38 553 ASN A C 1
ATOM 4421 O O . ASN A 1 553 ? -14.559 -6.196 23.364 1.00 89.38 553 ASN A O 1
ATOM 4425 N N . GLY A 1 554 ? -13.632 -4.559 22.145 1.00 91.38 554 GLY A N 1
ATOM 4426 C CA . GLY A 1 554 ? -14.878 -3.817 21.915 1.00 91.38 554 GLY A CA 1
ATOM 4427 C C . GLY A 1 554 ? -15.292 -2.903 23.069 1.00 91.38 554 GLY A C 1
ATOM 4428 O O . GLY A 1 554 ? -16.363 -2.290 23.017 1.00 91.38 554 GLY A O 1
ATOM 4429 N N . LEU A 1 555 ? -14.460 -2.812 24.110 1.00 95.56 555 LEU A N 1
ATOM 4430 C CA . LEU A 1 555 ? -14.633 -1.880 25.217 1.00 95.56 555 LEU A CA 1
ATOM 4431 C C . LEU A 1 555 ? -14.121 -0.494 24.835 1.00 95.56 555 LEU A C 1
ATOM 4433 O O . LEU A 1 555 ? -13.319 -0.337 23.916 1.00 95.56 555 LEU A O 1
ATOM 4437 N N . PHE A 1 556 ? -14.558 0.523 25.571 1.00 95.94 556 PHE A N 1
ATOM 4438 C CA . PHE A 1 556 ? -14.063 1.878 25.379 1.00 95.94 556 PHE A CA 1
ATOM 4439 C C . PHE A 1 556 ? -14.159 2.715 26.648 1.00 95.94 556 PHE A C 1
ATOM 4441 O O . PHE A 1 556 ? -14.984 2.460 27.530 1.00 95.94 556 PHE A O 1
ATOM 4448 N N . LYS A 1 557 ? -13.340 3.763 26.705 1.00 96.12 557 LYS A N 1
ATOM 4449 C CA . LYS A 1 557 ? -13.438 4.858 27.671 1.00 96.12 557 LYS A CA 1
ATOM 4450 C C . LYS A 1 557 ? -13.537 6.164 26.906 1.00 96.12 557 LYS A C 1
ATOM 4452 O O . LYS A 1 557 ? -12.682 6.449 26.075 1.00 96.12 557 LYS A O 1
ATOM 4457 N N . ALA A 1 558 ? -14.532 6.975 27.226 1.00 94.62 558 ALA A N 1
ATOM 4458 C CA . ALA A 1 558 ? -14.732 8.247 26.561 1.00 94.62 558 ALA A CA 1
ATOM 4459 C C . ALA A 1 558 ? -15.107 9.368 27.527 1.00 94.62 558 ALA A C 1
ATOM 4461 O O . ALA A 1 558 ? -15.658 9.137 28.607 1.00 94.62 558 ALA A O 1
ATOM 4462 N N . VAL A 1 559 ? -14.789 10.595 27.124 1.00 94.25 559 VAL A N 1
ATOM 4463 C CA . VAL A 1 559 ? -15.081 11.822 27.864 1.00 94.25 559 VAL A CA 1
ATOM 4464 C C . VAL A 1 559 ? -15.719 12.837 26.924 1.00 94.25 559 VAL A C 1
ATOM 4466 O O . VAL A 1 559 ? -15.194 13.139 25.851 1.00 94.25 559 VAL A O 1
ATOM 4469 N N . SER A 1 560 ? -16.845 13.394 27.362 1.00 90.75 560 SER A N 1
ATOM 4470 C CA . SER A 1 560 ? -17.458 14.591 26.790 1.00 90.75 560 SER A CA 1
ATOM 4471 C C . SER A 1 560 ? -16.930 15.822 27.521 1.00 90.75 560 SER A C 1
ATOM 4473 O O . SER A 1 560 ? -16.913 15.853 28.758 1.00 90.75 560 SER A O 1
ATOM 4475 N N . LYS A 1 561 ? -16.498 16.834 26.764 1.00 87.81 561 LYS A N 1
ATOM 4476 C CA . LYS A 1 561 ? -15.998 18.096 27.310 1.00 87.81 561 LYS A CA 1
ATOM 4477 C C . LYS A 1 561 ? -16.383 19.264 26.411 1.00 87.81 561 LYS A C 1
ATOM 4479 O O . LYS A 1 561 ? -16.042 19.247 25.239 1.00 87.81 561 LYS A O 1
ATOM 4484 N N . ASP A 1 562 ? -17.027 20.276 26.986 1.00 79.69 562 ASP A N 1
ATOM 4485 C CA . ASP A 1 562 ? -17.321 21.579 26.370 1.00 79.69 562 ASP A CA 1
ATOM 4486 C C . ASP A 1 562 ? -18.073 21.482 25.021 1.00 79.69 562 ASP A C 1
ATOM 4488 O O . ASP A 1 562 ? -18.019 22.380 24.179 1.00 79.69 562 ASP A O 1
ATOM 4492 N N . THR A 1 563 ? -18.823 20.394 24.822 1.00 69.88 563 THR A N 1
ATOM 4493 C CA . THR A 1 563 ? -19.553 20.096 23.588 1.00 69.88 563 THR A CA 1
ATOM 4494 C C . THR A 1 563 ? -21.046 20.369 23.701 1.00 69.88 563 THR A C 1
ATOM 4496 O O . THR A 1 563 ? -21.677 20.204 24.744 1.00 69.88 563 THR A O 1
ATOM 4499 N N . TYR A 1 564 ? -21.639 20.754 22.569 1.00 82.00 564 TYR A N 1
ATOM 4500 C CA . TYR A 1 564 ? -23.091 20.772 22.397 1.00 82.00 564 TYR A CA 1
ATOM 4501 C C . TYR A 1 564 ? -23.662 19.345 22.415 1.00 82.00 564 TYR A C 1
ATOM 4503 O O . TYR A 1 564 ? -24.691 19.090 23.035 1.00 82.00 564 TYR A O 1
ATOM 4511 N N . TYR A 1 565 ? -22.980 18.425 21.735 1.00 85.81 565 TYR A N 1
ATOM 4512 C CA . TYR A 1 565 ? -23.372 17.032 21.564 1.00 85.81 565 TYR A CA 1
ATOM 4513 C C . TYR A 1 565 ? -22.129 16.157 21.630 1.00 85.81 565 TYR A C 1
ATOM 4515 O O . TYR A 1 565 ? -21.077 16.519 21.084 1.00 85.81 565 TYR A O 1
ATOM 4523 N N . SER A 1 566 ? -22.258 15.015 22.291 1.00 89.12 566 SER A N 1
ATOM 4524 C CA . SER A 1 566 ? -21.255 13.970 22.238 1.00 89.12 566 SER A CA 1
ATOM 4525 C C . SER A 1 566 ? -21.861 12.615 21.958 1.00 89.12 566 SER A C 1
ATOM 4527 O O . SER A 1 566 ? -22.910 12.275 22.491 1.00 89.12 566 SER A O 1
ATOM 4529 N N . GLU A 1 567 ? -21.161 11.850 21.137 1.00 90.31 567 GLU A N 1
ATOM 4530 C CA . GLU A 1 567 ? -21.509 10.488 20.781 1.00 90.31 567 GLU A CA 1
ATOM 4531 C C . GLU A 1 567 ? -20.274 9.617 20.856 1.00 90.31 567 GLU A C 1
ATOM 4533 O O . GLU A 1 567 ? -19.204 9.995 20.377 1.00 90.31 567 GLU A O 1
ATOM 4538 N N . PHE A 1 568 ? -20.463 8.438 21.427 1.00 93.00 568 PHE A N 1
ATOM 4539 C CA . PHE A 1 568 ? -19.468 7.389 21.496 1.00 93.00 568 PHE A CA 1
ATOM 4540 C C . PHE A 1 568 ? -20.146 6.094 21.086 1.00 93.00 568 PHE A C 1
ATOM 4542 O O . PHE A 1 568 ? -21.172 5.726 21.664 1.00 93.00 568 PHE A O 1
ATOM 4549 N N . SER A 1 569 ? -19.587 5.397 20.105 1.00 92.69 569 SER A N 1
ATOM 4550 C CA . SER A 1 569 ? -20.109 4.101 19.701 1.00 92.69 569 SER A CA 1
ATOM 4551 C C . SER A 1 569 ? -19.015 3.069 19.498 1.00 92.69 569 SER A C 1
ATOM 4553 O O . SER A 1 569 ? -17.926 3.373 19.015 1.00 92.69 569 SER A O 1
ATOM 4555 N N . ALA A 1 570 ? -19.324 1.837 19.893 1.00 94.44 570 ALA A N 1
ATOM 4556 C CA . ALA A 1 570 ? -18.485 0.669 19.690 1.00 94.44 570 ALA A CA 1
ATOM 4557 C C . ALA A 1 570 ? -19.345 -0.458 19.121 1.00 94.44 570 ALA A C 1
ATOM 4559 O O . ALA A 1 570 ? -20.248 -0.973 19.790 1.00 94.44 570 ALA A O 1
ATOM 4560 N N . GLY A 1 571 ? -19.076 -0.828 17.876 1.00 89.94 571 GLY A N 1
ATOM 4561 C CA . GLY A 1 571 ? -19.820 -1.852 17.159 1.00 89.94 571 GLY A CA 1
ATOM 4562 C C . GLY A 1 571 ? -18.947 -3.006 16.727 1.00 89.94 571 GLY A C 1
ATOM 4563 O O . GLY A 1 571 ? -17.732 -2.881 16.634 1.00 89.94 571 GLY A O 1
ATOM 4564 N N . LYS A 1 572 ? -19.575 -4.142 16.443 1.00 87.12 572 LYS A N 1
ATOM 4565 C CA . LYS A 1 572 ? -18.904 -5.329 15.905 1.00 87.12 572 LYS A CA 1
ATOM 4566 C C . LYS A 1 572 ? -19.303 -5.500 14.447 1.00 87.12 572 LYS A C 1
ATOM 4568 O O . LYS A 1 572 ? -20.495 -5.452 14.132 1.00 87.12 572 LYS A O 1
ATOM 4573 N N . ARG A 1 573 ? -18.333 -5.697 13.548 1.00 74.75 573 ARG A N 1
ATOM 4574 C CA . ARG A 1 573 ? -18.631 -5.997 12.140 1.00 74.75 573 ARG A CA 1
ATOM 4575 C C . ARG A 1 573 ? -19.432 -7.291 12.044 1.00 74.75 573 ARG A C 1
ATOM 4577 O O . ARG A 1 573 ? -19.110 -8.292 12.684 1.00 74.75 573 ARG A O 1
ATOM 4584 N N . VAL A 1 574 ? -20.464 -7.253 11.209 1.00 72.75 574 VAL A N 1
ATOM 4585 C CA . VAL A 1 574 ? -21.191 -8.452 10.795 1.00 72.75 574 VAL A CA 1
ATOM 4586 C C . VAL A 1 574 ? -20.225 -9.316 9.964 1.00 72.75 574 VAL A C 1
ATOM 4588 O O . VAL A 1 574 ? -19.507 -8.753 9.137 1.00 72.75 574 VAL A O 1
ATOM 4591 N N . PRO A 1 575 ? -20.149 -10.644 10.173 1.00 64.50 575 PRO A N 1
ATOM 4592 C CA . PRO A 1 575 ? -19.285 -11.522 9.381 1.00 64.50 575 PRO A CA 1
ATOM 4593 C C . PRO A 1 575 ? -19.523 -11.356 7.869 1.00 64.50 575 PRO A C 1
ATOM 4595 O O . PRO A 1 575 ? -20.668 -11.376 7.419 1.00 64.50 575 PRO A O 1
ATOM 4598 N N . ASP A 1 576 ? -18.452 -11.174 7.091 1.00 54.22 576 ASP A N 1
ATOM 4599 C CA . ASP A 1 576 ? -18.526 -10.875 5.654 1.00 54.22 576 ASP A CA 1
ATOM 4600 C C . ASP A 1 576 ? -18.976 -12.084 4.797 1.00 54.22 576 ASP A C 1
ATOM 4602 O O . ASP A 1 576 ? -18.608 -13.226 5.072 1.00 54.22 576 ASP A O 1
ATOM 4606 N N . ARG A 1 577 ? -19.682 -11.780 3.688 1.00 46.16 577 ARG A N 1
ATOM 4607 C CA . ARG A 1 577 ? -20.093 -12.616 2.519 1.00 46.16 577 ARG A CA 1
ATOM 4608 C C . ARG A 1 577 ? -21.474 -13.275 2.461 1.00 46.16 577 ARG A C 1
ATOM 4610 O O . ARG A 1 577 ? -21.889 -13.633 1.361 1.00 46.16 577 ARG A O 1
ATOM 4617 N N . GLU A 1 578 ? -22.263 -13.299 3.523 1.00 48.78 578 GLU A N 1
ATOM 4618 C CA . GLU A 1 578 ? -23.702 -13.573 3.417 1.00 48.78 578 GLU A CA 1
ATOM 4619 C C . GLU A 1 578 ? -24.427 -12.538 4.266 1.00 48.78 578 GLU A C 1
ATOM 4621 O O . GLU A 1 578 ? -24.125 -12.399 5.445 1.00 48.78 578 GLU A O 1
ATOM 4626 N N . LYS A 1 579 ? -25.343 -11.760 3.672 1.00 59.78 579 LYS A N 1
ATOM 4627 C CA . LYS A 1 579 ? -26.184 -10.802 4.408 1.00 59.78 579 LYS A CA 1
ATOM 4628 C C . LYS A 1 579 ? -26.699 -11.507 5.665 1.00 59.78 579 LYS A C 1
ATOM 4630 O O . LYS A 1 579 ? -27.491 -12.436 5.521 1.00 59.78 579 LYS A O 1
ATOM 4635 N N . PHE A 1 580 ? -26.252 -11.122 6.866 1.00 66.75 580 PHE A N 1
ATOM 4636 C CA . PHE A 1 580 ? -26.804 -11.712 8.083 1.00 66.75 580 PHE A CA 1
ATOM 4637 C C . PHE A 1 580 ? -28.256 -11.259 8.155 1.00 66.75 580 PHE A C 1
ATOM 4639 O O . PHE A 1 580 ? -28.560 -10.097 8.439 1.00 66.75 580 PHE A O 1
ATOM 4646 N N . VAL A 1 581 ? -29.149 -12.166 7.769 1.00 71.44 581 VAL A N 1
ATOM 4647 C CA . VAL A 1 581 ? -30.578 -11.914 7.750 1.00 71.44 581 VAL A CA 1
ATOM 4648 C C . VAL A 1 581 ? -31.116 -12.278 9.118 1.00 71.44 581 VAL A C 1
ATOM 4650 O O . VAL A 1 581 ? -31.118 -13.456 9.475 1.00 71.44 581 VAL A O 1
ATOM 4653 N N . LEU A 1 582 ? -31.602 -11.283 9.856 1.00 68.56 582 LEU A N 1
ATOM 4654 C CA . LEU A 1 582 ? -32.356 -11.531 11.081 1.00 68.56 582 LEU A CA 1
ATOM 4655 C C . LEU A 1 582 ? -33.653 -12.264 10.733 1.00 68.56 582 LEU A C 1
ATOM 4657 O O . LEU A 1 582 ? -34.475 -11.777 9.949 1.00 68.56 582 LEU A O 1
ATOM 4661 N N . ASN A 1 583 ? -33.794 -13.465 11.281 1.00 65.50 583 ASN A N 1
ATOM 4662 C CA . ASN A 1 583 ? -34.936 -14.355 11.112 1.00 65.50 583 ASN A CA 1
ATOM 4663 C C . ASN A 1 583 ? -34.993 -15.340 12.296 1.00 65.50 583 ASN A C 1
ATOM 4665 O O . ASN A 1 583 ? -34.189 -15.263 13.221 1.00 65.50 583 ASN A O 1
ATOM 4669 N N . SER A 1 584 ? -35.924 -16.295 12.267 1.00 62.38 584 SER A N 1
ATOM 4670 C CA . SER A 1 584 ? -36.069 -17.313 13.321 1.00 62.38 584 SER A CA 1
ATOM 4671 C C . SER A 1 584 ? -34.828 -18.189 13.551 1.00 62.38 584 SER A C 1
ATOM 4673 O O . SER A 1 584 ? -34.728 -18.823 14.596 1.00 62.38 584 SER A O 1
ATOM 4675 N N . CYS A 1 585 ? -33.899 -18.236 12.595 1.00 58.75 585 CYS A N 1
ATOM 4676 C CA . CYS A 1 585 ? -32.692 -19.063 12.623 1.00 58.75 585 CYS A CA 1
ATOM 4677 C C . CYS A 1 585 ? -31.428 -18.270 12.993 1.00 58.75 585 CYS A C 1
ATOM 4679 O O . CYS A 1 585 ? -30.373 -18.864 13.176 1.00 58.75 585 CYS A O 1
ATOM 4681 N N . ASN A 1 586 ? -31.503 -16.942 13.082 1.00 72.62 586 ASN A N 1
ATOM 4682 C CA . ASN A 1 586 ? -30.357 -16.059 13.282 1.00 72.62 586 ASN A CA 1
ATOM 4683 C C . ASN A 1 586 ? -30.707 -15.039 14.367 1.00 72.62 586 ASN A C 1
ATOM 4685 O O . ASN A 1 586 ? -31.584 -14.202 14.157 1.00 72.62 586 ASN A O 1
ATOM 4689 N N . ASN A 1 587 ? -30.037 -15.107 15.516 1.00 78.19 587 ASN A N 1
ATOM 4690 C CA . ASN A 1 587 ? -30.258 -14.223 16.656 1.00 78.19 587 ASN A CA 1
ATOM 4691 C C . ASN A 1 587 ? -29.030 -13.370 16.959 1.00 78.19 587 ASN A C 1
ATOM 4693 O O . ASN A 1 587 ? -27.897 -13.770 16.697 1.00 78.19 587 ASN A O 1
ATOM 4697 N N . ILE A 1 588 ? -29.266 -12.195 17.534 1.00 86.25 588 ILE A N 1
ATOM 4698 C CA . ILE A 1 588 ? -28.212 -11.345 18.068 1.00 86.25 588 ILE A CA 1
ATOM 4699 C C . ILE A 1 588 ? -28.506 -11.069 19.521 1.00 86.25 588 ILE A C 1
ATOM 4701 O O . ILE A 1 588 ? -29.533 -10.479 19.859 1.00 86.25 588 ILE A O 1
ATOM 4705 N N . LYS A 1 589 ? -27.551 -11.454 20.360 1.00 91.19 589 LYS A N 1
ATOM 4706 C CA . LYS A 1 589 ? -27.537 -11.086 21.766 1.00 91.19 589 LYS A CA 1
ATOM 4707 C C . LYS A 1 589 ? -26.389 -10.139 22.030 1.00 91.19 589 LYS A C 1
ATOM 4709 O O . LYS A 1 589 ? -25.275 -10.373 21.563 1.00 91.19 589 LYS A O 1
ATOM 4714 N N . ALA A 1 590 ? -26.670 -9.090 22.783 1.00 93.44 590 ALA A N 1
ATOM 4715 C CA . ALA A 1 590 ? -25.665 -8.153 23.244 1.00 93.44 590 ALA A CA 1
ATOM 4716 C C . ALA A 1 590 ? -25.694 -8.097 24.771 1.00 93.44 590 ALA A C 1
ATOM 4718 O O . ALA A 1 590 ? -26.714 -7.733 25.353 1.00 93.44 590 ALA A O 1
ATOM 4719 N N . GLU A 1 591 ? -24.595 -8.470 25.421 1.00 95.31 591 GLU A N 1
ATOM 4720 C CA . GLU A 1 591 ? -24.431 -8.298 26.866 1.00 95.31 591 GLU A CA 1
ATOM 4721 C C . GLU A 1 591 ? -23.611 -7.041 27.140 1.00 95.31 591 GLU A C 1
ATOM 4723 O O . GLU A 1 591 ? -22.528 -6.859 26.576 1.00 95.31 591 GLU A O 1
ATOM 4728 N N . TYR A 1 592 ? -24.106 -6.189 28.033 1.00 95.75 592 TYR A N 1
ATOM 4729 C CA . TYR A 1 592 ? -23.510 -4.885 28.279 1.00 95.75 592 TYR A CA 1
ATOM 4730 C C . TYR A 1 592 ? -23.286 -4.620 29.767 1.00 95.75 592 TYR A C 1
ATOM 4732 O O . TYR A 1 592 ? -24.019 -5.086 30.644 1.00 95.75 592 TYR A O 1
ATOM 4740 N N . LYS A 1 593 ? -22.258 -3.821 30.046 1.00 97.25 593 LYS A N 1
ATOM 4741 C CA . LYS A 1 593 ? -22.014 -3.196 31.345 1.00 97.25 593 LYS A CA 1
ATOM 4742 C C . LYS A 1 593 ? -21.348 -1.855 31.097 1.00 97.25 593 LYS A C 1
ATOM 4744 O O . LYS A 1 593 ? -20.246 -1.819 30.558 1.00 97.25 593 LYS A O 1
ATOM 4749 N N . VAL A 1 594 ? -22.002 -0.767 31.476 1.00 97.12 594 VAL A N 1
ATOM 4750 C CA . VAL A 1 594 ? -21.562 0.598 31.191 1.00 97.12 594 VAL A CA 1
ATOM 4751 C C . VAL A 1 594 ? -21.561 1.411 32.479 1.00 97.12 594 VAL A C 1
ATOM 4753 O O . VAL A 1 594 ? -22.569 1.486 33.171 1.00 97.12 594 VAL A O 1
ATOM 4756 N N . GLU A 1 595 ? -20.428 2.024 32.802 1.00 97.44 595 GLU A N 1
ATOM 4757 C CA . GLU A 1 595 ? -20.308 3.037 33.855 1.00 97.44 595 GLU A CA 1
ATOM 4758 C C . GLU A 1 595 ? -20.387 4.417 33.194 1.00 97.44 595 GLU A C 1
ATOM 4760 O O . GLU A 1 595 ? -19.677 4.665 32.221 1.00 97.44 595 GLU A O 1
ATOM 4765 N N . ASN A 1 596 ? -21.227 5.323 33.690 1.00 95.06 596 ASN A N 1
ATOM 4766 C CA . ASN A 1 596 ? -21.311 6.685 33.165 1.00 95.06 596 ASN A CA 1
ATOM 4767 C C . ASN A 1 596 ? -21.422 7.716 34.291 1.00 95.06 596 ASN A C 1
ATOM 4769 O O . ASN A 1 596 ? -21.944 7.420 35.360 1.00 95.06 596 ASN A O 1
ATOM 4773 N N . THR A 1 597 ? -20.950 8.932 34.032 1.00 96.00 597 THR A N 1
ATOM 4774 C CA . THR A 1 597 ? -20.988 10.048 34.988 1.00 96.00 597 THR A CA 1
ATOM 4775 C C . THR A 1 597 ? -21.770 11.244 34.443 1.00 96.00 597 THR A C 1
ATOM 4777 O O . THR A 1 597 ? -21.503 12.379 34.838 1.00 96.00 597 THR A O 1
ATOM 4780 N N . PHE A 1 598 ? -22.660 11.034 33.469 1.00 93.31 598 PHE A N 1
ATOM 4781 C CA . PHE A 1 598 ? -23.482 12.109 32.921 1.00 93.31 598 PHE A CA 1
ATOM 4782 C C . PHE A 1 598 ? -24.596 12.458 33.911 1.00 93.31 598 PHE A C 1
ATOM 4784 O O . PHE A 1 598 ? -25.371 11.602 34.336 1.00 93.31 598 PHE A O 1
ATOM 4791 N N . GLU A 1 599 ? -24.688 13.731 34.293 1.00 90.81 599 GLU A N 1
ATOM 4792 C CA . GLU A 1 599 ? -25.666 14.153 35.302 1.00 90.81 599 GLU A CA 1
ATOM 4793 C C . GLU A 1 599 ? -27.086 14.286 34.731 1.00 90.81 599 GLU A C 1
ATOM 4795 O O . GLU A 1 599 ? -28.064 14.043 35.447 1.00 90.81 599 GLU A O 1
ATOM 4800 N N . ASP A 1 600 ? -27.209 14.658 33.455 1.00 91.44 600 ASP A N 1
ATOM 4801 C CA . ASP A 1 600 ? -28.474 14.949 32.776 1.00 91.44 600 ASP A CA 1
ATOM 4802 C C . ASP A 1 600 ? -28.342 14.783 31.249 1.00 91.44 600 ASP A C 1
ATOM 4804 O O . ASP A 1 600 ? -27.229 14.664 30.746 1.00 91.44 600 ASP A O 1
ATOM 4808 N N . LYS A 1 601 ? -29.459 14.782 30.514 1.00 92.81 601 LYS A N 1
ATOM 4809 C CA . LYS A 1 601 ? -29.530 14.788 29.035 1.00 92.81 601 LYS A CA 1
ATOM 4810 C C . LYS A 1 601 ? -28.592 13.797 28.336 1.00 92.81 601 LYS A C 1
ATOM 4812 O O . LYS A 1 601 ? -27.768 14.188 27.506 1.00 92.81 601 LYS A O 1
ATOM 4817 N N . TYR A 1 602 ? -28.739 12.516 28.644 1.00 94.50 602 TYR A N 1
ATOM 4818 C CA . TYR A 1 602 ? -27.966 11.450 28.007 1.00 94.50 602 TYR A CA 1
ATOM 4819 C C . TYR A 1 602 ? -28.822 10.220 27.717 1.00 94.50 602 TYR A C 1
ATOM 4821 O O . TYR A 1 602 ? -29.845 9.998 28.372 1.00 94.50 602 TYR A O 1
ATOM 4829 N N . GLU A 1 603 ? -28.366 9.405 26.772 1.00 95.44 603 GLU A N 1
ATOM 4830 C CA . GLU A 1 603 ? -28.910 8.079 26.497 1.00 95.44 603 GLU A CA 1
ATOM 4831 C C . GLU A 1 603 ? -27.796 7.050 26.260 1.00 95.44 603 GLU A C 1
ATOM 4833 O O . GLU A 1 603 ? -26.706 7.376 25.793 1.00 95.44 603 GLU A O 1
ATOM 4838 N N . ILE A 1 604 ? -28.052 5.801 26.648 1.00 96.12 604 ILE A N 1
ATOM 4839 C CA . ILE A 1 604 ? -27.152 4.658 26.478 1.00 96.12 604 ILE A CA 1
ATOM 4840 C C . ILE A 1 604 ? -27.994 3.465 26.031 1.00 96.12 604 ILE A C 1
ATOM 4842 O O . ILE A 1 604 ? -29.034 3.162 26.626 1.00 96.12 604 ILE A O 1
ATOM 4846 N N . GLY A 1 605 ? -27.545 2.775 24.990 1.00 95.25 605 GLY A N 1
ATOM 4847 C CA . GLY A 1 605 ? -28.295 1.675 24.404 1.00 95.25 605 GLY A CA 1
ATOM 4848 C C . GLY A 1 605 ? -27.585 1.036 23.225 1.00 95.25 605 GLY A C 1
ATOM 4849 O O . GLY A 1 605 ? -26.381 1.193 23.055 1.00 95.25 605 GLY A O 1
ATOM 4850 N N . TYR A 1 606 ? -28.341 0.329 22.395 1.00 94.44 606 TYR A N 1
ATOM 4851 C CA . TYR A 1 606 ? -27.844 -0.239 21.151 1.00 94.44 606 TYR A CA 1
ATOM 4852 C C . TYR A 1 606 ? -28.514 0.392 19.939 1.00 94.44 606 TYR A C 1
ATOM 4854 O O . TYR A 1 606 ? -29.717 0.638 19.944 1.00 94.44 606 TYR A O 1
ATOM 4862 N N . SER A 1 607 ? -27.738 0.604 18.883 1.00 91.06 607 SER A N 1
ATOM 4863 C CA . SER A 1 607 ? -28.221 1.019 17.569 1.00 91.06 607 SER A CA 1
ATOM 4864 C C . SER A 1 607 ? -27.943 -0.071 16.543 1.00 91.06 607 SER A C 1
ATOM 4866 O O . SER A 1 607 ? -26.859 -0.657 16.507 1.00 91.06 607 SER A O 1
ATOM 4868 N N . VAL A 1 608 ? -28.936 -0.347 15.708 1.00 87.38 608 VAL A N 1
ATOM 4869 C CA . VAL A 1 608 ? -28.908 -1.360 14.661 1.00 87.38 608 VAL A CA 1
ATOM 4870 C C . VAL A 1 608 ? -29.277 -0.704 13.343 1.00 87.38 608 VAL A C 1
ATOM 4872 O O . VAL A 1 608 ? -30.345 -0.107 13.210 1.00 87.38 608 VAL A O 1
ATOM 4875 N N . SER A 1 609 ? -28.412 -0.870 12.348 1.00 83.38 609 SER A N 1
ATOM 4876 C CA . SER A 1 609 ? -28.669 -0.442 10.974 1.00 83.38 609 SER A CA 1
ATOM 4877 C C . SER A 1 609 ? -28.884 -1.670 10.102 1.00 83.38 609 SER A C 1
ATOM 4879 O O . SER A 1 609 ? -28.050 -2.580 10.067 1.00 83.38 609 SER A O 1
ATOM 4881 N N . ALA A 1 610 ? -30.000 -1.697 9.384 1.00 80.69 610 ALA A N 1
ATOM 4882 C CA . ALA A 1 610 ? -30.397 -2.801 8.528 1.00 80.69 610 ALA A CA 1
ATOM 4883 C C . ALA A 1 610 ? -30.981 -2.296 7.206 1.00 80.69 610 ALA A C 1
ATOM 4885 O O . ALA A 1 610 ? -31.432 -1.161 7.083 1.00 80.69 610 ALA A O 1
ATOM 4886 N N . THR A 1 611 ? -31.017 -3.171 6.209 1.00 77.56 611 THR A N 1
ATOM 4887 C CA . THR A 1 611 ? -31.649 -2.909 4.915 1.00 77.56 611 THR A CA 1
ATOM 4888 C C . THR A 1 611 ? -32.657 -3.994 4.582 1.00 77.56 611 THR A C 1
ATOM 4890 O O . THR A 1 611 ? -32.505 -5.164 4.936 1.00 77.56 611 THR A O 1
ATOM 4893 N N . THR A 1 612 ? -33.698 -3.610 3.860 1.00 75.25 612 THR A N 1
ATOM 4894 C CA . THR A 1 612 ? -34.519 -4.540 3.079 1.00 75.25 612 THR A CA 1
ATOM 4895 C C . THR A 1 612 ? -34.259 -4.293 1.590 1.00 75.25 612 THR A C 1
ATOM 4897 O O . THR A 1 612 ? -33.405 -3.489 1.233 1.00 75.25 612 THR A O 1
ATOM 4900 N N . VAL A 1 613 ? -35.009 -4.947 0.697 1.00 69.56 613 VAL A N 1
ATOM 4901 C CA . VAL A 1 613 ? -34.888 -4.708 -0.755 1.00 69.56 613 VAL A CA 1
ATOM 4902 C C . VAL A 1 613 ? -35.215 -3.252 -1.142 1.00 69.56 613 VAL A C 1
ATOM 4904 O O . VAL A 1 613 ? -34.701 -2.779 -2.148 1.00 69.56 613 VAL A O 1
ATOM 4907 N N . TRP A 1 614 ? -36.036 -2.540 -0.357 1.00 70.62 614 TRP A N 1
ATOM 4908 C CA . TRP A 1 614 ? -36.600 -1.236 -0.754 1.00 70.62 614 TRP A CA 1
ATOM 4909 C C . TRP A 1 614 ? -36.466 -0.118 0.293 1.00 70.62 614 TRP A C 1
ATOM 4911 O O . TRP A 1 614 ? -36.899 1.000 0.031 1.00 70.62 614 TRP A O 1
ATOM 4921 N N . LYS A 1 615 ? -35.921 -0.401 1.484 1.00 77.19 615 LYS A N 1
ATOM 4922 C CA . LYS A 1 615 ? -35.814 0.578 2.584 1.00 77.19 615 LYS A CA 1
ATOM 4923 C C . LYS A 1 615 ? -34.601 0.342 3.478 1.00 77.19 615 LYS A C 1
ATOM 4925 O O . LYS A 1 615 ? -34.237 -0.816 3.715 1.00 77.19 615 LYS A O 1
ATOM 4930 N N . ASN A 1 616 ? -34.056 1.430 4.014 1.00 81.38 616 ASN A N 1
ATOM 4931 C CA . ASN A 1 616 ? -33.134 1.432 5.148 1.00 81.38 616 ASN A CA 1
ATOM 4932 C C . ASN A 1 616 ? -33.950 1.436 6.445 1.00 81.38 616 ASN A C 1
ATOM 4934 O O . ASN A 1 616 ? -34.966 2.125 6.544 1.00 81.38 616 ASN A O 1
ATOM 4938 N N . VAL A 1 617 ? -33.528 0.640 7.422 1.00 83.50 617 VAL A N 1
ATOM 4939 C CA . VAL A 1 617 ? -34.204 0.491 8.711 1.00 83.50 617 VAL A CA 1
ATOM 4940 C C . VAL A 1 617 ? -33.204 0.748 9.833 1.00 83.50 617 VAL A C 1
ATOM 4942 O O . VAL A 1 617 ? -32.202 0.039 9.940 1.00 83.50 617 VAL A O 1
ATOM 4945 N N . GLY A 1 618 ? -33.488 1.744 10.668 1.00 87.06 618 GLY A N 1
ATOM 4946 C CA . GLY A 1 618 ? -32.775 2.015 11.913 1.00 87.06 618 GLY A CA 1
ATOM 4947 C C . GLY A 1 618 ? -33.572 1.505 13.112 1.00 87.06 618 GLY A C 1
ATOM 4948 O O . GLY A 1 618 ? -34.782 1.707 13.190 1.00 87.06 618 GLY A O 1
ATOM 4949 N N . ILE A 1 619 ? -32.920 0.829 14.053 1.00 88.94 619 ILE A N 1
ATOM 4950 C CA . ILE A 1 619 ? -33.542 0.409 15.314 1.00 88.94 619 ILE A CA 1
ATOM 4951 C C . ILE A 1 619 ? -32.627 0.826 16.460 1.00 88.94 619 ILE A C 1
ATOM 4953 O O . ILE A 1 619 ? -31.471 0.416 16.503 1.00 88.94 619 ILE A O 1
ATOM 4957 N N . ARG A 1 620 ? -33.148 1.609 17.403 1.00 93.00 620 ARG A N 1
ATOM 4958 C CA . ARG A 1 620 ? -32.473 1.974 18.650 1.00 93.00 620 ARG A CA 1
ATOM 4959 C C . ARG A 1 620 ? -33.175 1.316 19.831 1.00 93.00 620 ARG A C 1
ATOM 4961 O O . ARG A 1 620 ? -34.393 1.399 19.961 1.00 93.00 620 ARG A O 1
ATOM 4968 N N . ILE A 1 621 ? -32.407 0.674 20.699 1.00 95.06 621 ILE A N 1
ATOM 4969 C CA . ILE A 1 621 ? -32.866 0.062 21.947 1.00 95.06 621 ILE A CA 1
ATOM 4970 C C . ILE A 1 621 ? -32.159 0.792 23.084 1.00 95.06 621 ILE A C 1
ATOM 4972 O O . ILE A 1 621 ? -30.982 0.557 23.340 1.00 95.06 621 ILE A O 1
ATOM 4976 N N . ILE A 1 622 ? -32.865 1.718 23.723 1.00 95.94 622 ILE A N 1
ATOM 4977 C CA . ILE A 1 622 ? -32.336 2.612 24.748 1.00 95.94 622 ILE A CA 1
ATOM 4978 C C . ILE A 1 622 ? -32.607 2.018 26.129 1.00 95.94 622 ILE A C 1
ATOM 4980 O O . ILE A 1 622 ? -33.739 2.017 26.619 1.00 95.94 622 ILE A O 1
ATOM 4984 N N . GLU A 1 623 ? -31.546 1.533 26.768 1.00 95.75 623 GLU A N 1
ATOM 4985 C CA . GLU A 1 623 ? -31.598 0.895 28.086 1.00 95.75 623 GLU A CA 1
ATOM 4986 C C . GLU A 1 623 ? -31.590 1.912 29.224 1.00 95.75 623 GLU A C 1
ATOM 4988 O O . GLU A 1 623 ? -32.173 1.666 30.279 1.00 95.75 623 GLU A O 1
ATOM 4993 N N . LYS A 1 624 ? -30.969 3.075 29.007 1.00 95.31 624 LYS A N 1
ATOM 4994 C CA . LYS A 1 624 ? -30.977 4.185 29.958 1.00 95.31 624 LYS A CA 1
ATOM 4995 C C . LYS A 1 624 ? -31.076 5.515 29.229 1.00 95.31 624 LYS A C 1
ATOM 4997 O O . LYS A 1 624 ? -30.316 5.769 28.305 1.00 95.31 624 LYS A O 1
ATOM 5002 N N . CYS A 1 625 ? -31.995 6.368 29.662 1.00 94.00 625 CYS A N 1
ATOM 5003 C CA . CYS A 1 625 ? -32.224 7.697 29.114 1.00 94.00 625 CYS A CA 1
ATOM 5004 C C . CYS A 1 625 ? -32.589 8.643 30.256 1.00 94.00 625 CYS A C 1
ATOM 5006 O O . CYS A 1 625 ? -33.475 8.348 31.052 1.00 94.00 625 CYS A O 1
ATOM 5008 N N . LYS A 1 626 ? -31.932 9.797 30.343 1.00 94.00 626 LYS A N 1
ATOM 5009 C CA . LYS A 1 626 ? -32.260 10.823 31.335 1.00 94.00 626 LYS A CA 1
ATOM 5010 C C . LYS A 1 626 ? -32.422 12.159 30.641 1.00 94.00 626 LYS A C 1
ATOM 5012 O O . LYS A 1 626 ? -31.437 12.725 30.186 1.00 94.00 626 LYS A O 1
ATOM 5017 N N . ASN A 1 627 ? -33.660 12.651 30.556 1.00 92.12 627 ASN A N 1
ATOM 5018 C CA . ASN A 1 627 ? -34.034 13.923 29.917 1.00 92.12 627 ASN A CA 1
ATOM 5019 C C . ASN A 1 627 ? -33.432 14.148 28.511 1.00 92.12 627 ASN A C 1
ATOM 5021 O O . ASN A 1 627 ? -33.284 15.295 28.083 1.00 92.12 627 ASN A O 1
ATOM 5025 N N . PHE A 1 628 ? -33.076 13.082 27.788 1.00 90.88 628 PHE A N 1
ATOM 5026 C CA . PHE A 1 628 ? -32.617 13.184 26.408 1.00 90.88 628 PHE A CA 1
ATOM 5027 C C . PHE A 1 628 ? -33.843 13.361 25.496 1.00 90.88 628 PHE A C 1
ATOM 5029 O O . PHE A 1 628 ? -34.774 12.554 25.571 1.00 90.88 628 PHE A O 1
ATOM 5036 N N . PRO A 1 629 ? -33.924 14.427 24.679 1.00 88.88 629 PRO A N 1
ATOM 5037 C CA . PRO A 1 629 ? -35.077 14.645 23.813 1.00 88.88 629 PRO A CA 1
ATOM 5038 C C . PRO A 1 629 ? -35.130 13.596 22.701 1.00 88.88 629 PRO A C 1
ATOM 5040 O O . PRO A 1 629 ? -34.200 13.505 21.902 1.00 88.88 629 PRO A O 1
ATOM 5043 N N . ILE A 1 630 ? -36.238 12.856 22.600 1.00 84.56 630 ILE A N 1
ATOM 5044 C CA . ILE A 1 630 ? -36.388 11.801 21.585 1.00 84.56 630 ILE A CA 1
ATOM 5045 C C . ILE A 1 630 ? -36.197 12.332 20.159 1.00 84.56 630 ILE A C 1
ATOM 5047 O O . ILE A 1 630 ? -35.523 11.697 19.358 1.00 84.56 630 ILE A O 1
ATOM 5051 N N . ASP A 1 631 ? -36.674 13.545 19.875 1.00 79.50 631 ASP A N 1
ATOM 5052 C CA . ASP A 1 631 ? -36.571 14.182 18.557 1.00 79.50 631 ASP A CA 1
ATOM 5053 C C . ASP A 1 631 ? -35.130 14.519 18.146 1.00 79.50 631 ASP A C 1
ATOM 5055 O O . ASP A 1 631 ? -34.867 14.783 16.974 1.00 79.50 631 ASP A O 1
ATOM 5059 N N . TYR A 1 632 ? -34.178 14.496 19.085 1.00 77.19 632 TYR A N 1
ATOM 5060 C CA . TYR A 1 632 ? -32.764 14.670 18.762 1.00 77.19 632 TYR A CA 1
ATOM 5061 C C . TYR A 1 632 ? -32.175 13.435 18.060 1.00 77.19 632 TYR A C 1
ATOM 5063 O O . TYR A 1 632 ? -31.182 13.553 17.350 1.00 77.19 632 TYR A O 1
ATOM 5071 N N . ASN A 1 633 ? -32.832 12.274 18.162 1.00 73.31 633 ASN A N 1
ATOM 5072 C CA . ASN A 1 633 ? -32.457 11.089 17.395 1.00 73.31 633 ASN A CA 1
ATOM 5073 C C . ASN A 1 633 ? -32.676 11.279 15.876 1.00 73.31 633 ASN A C 1
ATOM 5075 O O . ASN A 1 633 ? -31.929 10.709 15.084 1.00 73.31 633 ASN A O 1
ATOM 5079 N N . TYR A 1 634 ? -33.634 12.127 15.465 1.00 60.47 634 TYR A N 1
ATOM 5080 C CA . TYR A 1 634 ? -34.014 12.326 14.056 1.00 60.47 634 TYR A CA 1
ATOM 5081 C C . TYR A 1 634 ? -32.972 13.114 13.253 1.00 60.47 634 TYR A C 1
ATOM 5083 O O . TYR A 1 634 ? -32.656 12.742 12.120 1.00 60.47 634 TYR A O 1
ATOM 5091 N N . SER A 1 635 ? -32.420 14.192 13.834 1.00 50.81 635 SER A N 1
ATOM 5092 C CA . SER A 1 635 ? -31.503 15.115 13.139 1.00 50.81 635 SER A CA 1
ATOM 5093 C C . SER A 1 635 ? -30.266 14.414 12.579 1.00 50.81 635 SER A C 1
ATOM 5095 O O . SER A 1 635 ? -29.641 14.912 11.652 1.00 50.81 635 SER A O 1
ATOM 5097 N N . LYS A 1 636 ? -29.938 13.238 13.110 1.00 54.38 636 LYS A N 1
ATOM 5098 C CA . LYS A 1 636 ? -28.776 12.437 12.750 1.00 54.38 636 LYS A CA 1
ATOM 5099 C C . LYS A 1 636 ? -28.981 11.550 11.522 1.00 54.38 636 LYS A C 1
ATOM 5101 O O . LYS A 1 636 ? -28.020 11.325 10.793 1.00 54.38 636 LYS A O 1
ATOM 5106 N N . SER A 1 637 ? -30.209 11.112 11.238 1.00 47.91 637 SER A N 1
ATOM 5107 C CA . SER A 1 637 ? -30.505 10.324 10.032 1.00 47.91 637 SER A CA 1
ATOM 5108 C C . SER A 1 637 ? -30.125 11.081 8.748 1.00 47.91 637 SER A C 1
ATOM 5110 O O . SER A 1 637 ? -29.660 10.477 7.789 1.00 47.91 637 SER A O 1
ATOM 5112 N N . GLU A 1 638 ? -30.201 12.415 8.739 1.00 43.53 638 GLU A N 1
ATOM 5113 C CA . GLU A 1 638 ? -29.721 13.247 7.625 1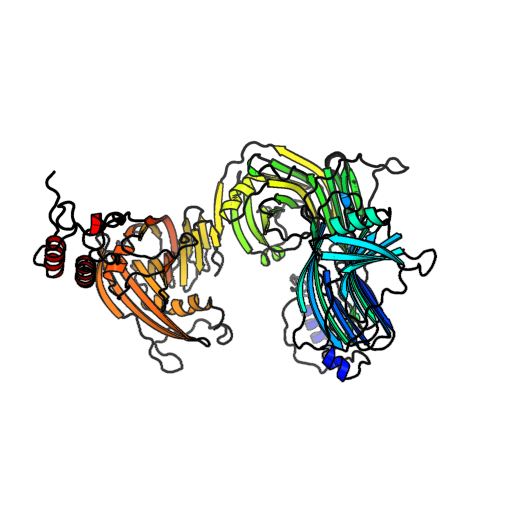.00 43.53 638 GLU A CA 1
ATOM 5114 C C . GLU A 1 638 ? -28.184 13.403 7.595 1.00 43.53 638 GLU A C 1
ATOM 5116 O O . GLU A 1 638 ? -27.601 13.493 6.514 1.00 43.53 638 GLU A O 1
ATOM 5121 N N . PHE A 1 639 ? -27.503 13.386 8.749 1.00 42.38 639 PHE A N 1
ATOM 5122 C CA . PHE A 1 639 ? -26.038 13.510 8.835 1.00 42.38 639 PHE A CA 1
ATOM 5123 C C . PHE A 1 639 ? -25.300 12.204 8.505 1.00 42.38 639 PHE A C 1
ATOM 5125 O O . PHE A 1 639 ? -24.307 12.248 7.779 1.00 42.38 639 PHE A O 1
ATOM 5132 N N . ASP A 1 640 ? -25.789 11.050 8.965 1.00 43.03 640 ASP A N 1
ATOM 5133 C CA . ASP A 1 640 ? -25.181 9.742 8.667 1.00 43.03 640 ASP A CA 1
ATOM 5134 C C . ASP A 1 640 ? -25.440 9.303 7.210 1.00 43.03 640 ASP A C 1
ATOM 5136 O O . ASP A 1 640 ? -24.623 8.605 6.609 1.00 43.03 640 ASP A O 1
ATOM 5140 N N . ASN A 1 641 ? -26.529 9.764 6.581 1.00 42.75 641 ASN A N 1
ATOM 5141 C CA . ASN A 1 641 ? -26.824 9.474 5.171 1.00 42.75 641 ASN A CA 1
ATOM 5142 C C . ASN A 1 641 ? -26.027 10.327 4.168 1.00 42.75 641 ASN A C 1
ATOM 5144 O O . ASN A 1 641 ? -26.006 10.001 2.979 1.00 42.75 641 ASN A O 1
ATOM 5148 N N . ASN A 1 642 ? -25.300 11.353 4.624 1.00 40.69 642 ASN A N 1
ATOM 5149 C CA . ASN A 1 642 ? -24.345 12.098 3.791 1.00 40.69 642 ASN A CA 1
ATOM 5150 C C . ASN A 1 642 ? -23.101 11.270 3.401 1.00 40.69 642 ASN A C 1
ATOM 5152 O O . ASN A 1 642 ? -22.260 11.743 2.637 1.00 40.69 642 ASN A O 1
ATOM 5156 N N . TRP A 1 643 ? -22.990 10.027 3.886 1.00 38.81 643 TRP A N 1
ATOM 5157 C CA . TRP A 1 643 ? -21.944 9.074 3.502 1.00 38.81 643 TRP A CA 1
ATOM 5158 C C . TRP A 1 643 ? -22.160 8.442 2.113 1.00 38.81 643 TRP A C 1
ATOM 5160 O O . TRP A 1 643 ? -21.208 7.980 1.486 1.00 38.81 643 TRP A O 1
ATOM 5170 N N . LEU A 1 644 ? -23.385 8.472 1.571 1.00 36.94 644 LEU A N 1
ATOM 5171 C CA . LEU A 1 644 ? -23.615 8.289 0.134 1.00 36.94 644 LEU A CA 1
ATOM 5172 C C . LEU A 1 644 ? -23.359 9.645 -0.529 1.00 36.94 644 LEU A C 1
ATOM 5174 O O . LEU A 1 644 ? -24.283 10.444 -0.631 1.00 36.94 644 LEU A O 1
ATOM 5178 N N . GLY A 1 645 ? -22.106 9.921 -0.906 1.00 34.09 645 GLY A N 1
ATOM 5179 C CA . GLY A 1 645 ? -21.569 11.217 -1.363 1.00 34.09 645 GLY A CA 1
ATOM 5180 C C . GLY A 1 645 ? -22.225 11.883 -2.586 1.00 34.09 645 GLY A C 1
ATOM 5181 O O . GLY A 1 645 ? -21.536 12.244 -3.532 1.00 34.09 645 GLY A O 1
ATOM 5182 N N . PHE A 1 646 ? -23.541 12.086 -2.570 1.00 32.47 646 PHE A N 1
ATOM 5183 C CA . PHE A 1 646 ? -24.321 12.705 -3.639 1.00 32.47 646 PHE A CA 1
ATOM 5184 C C . PHE A 1 646 ? -25.085 13.965 -3.204 1.00 32.47 646 PHE A C 1
ATOM 5186 O O . PHE A 1 646 ? -25.590 14.669 -4.072 1.00 32.47 646 PHE A O 1
ATOM 5193 N N . ALA A 1 647 ? -25.148 14.294 -1.906 1.00 31.31 647 ALA A N 1
ATOM 5194 C CA . ALA A 1 647 ? -25.871 15.478 -1.415 1.00 31.31 647 ALA A CA 1
ATOM 5195 C C . ALA A 1 647 ? -24.977 16.591 -0.829 1.00 31.31 647 ALA A C 1
ATOM 5197 O O . ALA A 1 647 ? -25.456 17.701 -0.591 1.00 31.31 647 ALA A O 1
ATOM 5198 N N . SER A 1 648 ? -23.672 16.357 -0.644 1.00 30.88 648 SER A N 1
ATOM 5199 C CA . SER A 1 648 ? -22.766 17.339 -0.028 1.00 30.88 648 SER A CA 1
ATOM 5200 C C . SER A 1 648 ? -22.273 18.449 -0.968 1.00 30.88 648 SER A C 1
ATOM 5202 O O . SER A 1 648 ? -21.577 19.354 -0.514 1.00 30.88 648 SER A O 1
ATOM 5204 N N . SER A 1 649 ? -22.673 18.471 -2.246 1.00 29.25 649 SER A N 1
ATOM 5205 C CA . SER A 1 649 ? -22.325 19.576 -3.154 1.00 29.25 649 SER A CA 1
ATOM 5206 C C . SER A 1 649 ? -23.315 20.752 -3.141 1.00 29.25 649 SER A C 1
ATOM 5208 O O . SER A 1 649 ? -23.096 21.710 -3.878 1.00 29.25 649 SER A O 1
ATOM 5210 N N . THR A 1 650 ? -24.391 20.729 -2.338 1.00 28.80 650 THR A N 1
ATOM 5211 C CA . THR A 1 650 ? -25.412 21.806 -2.372 1.00 28.80 650 THR A CA 1
ATOM 5212 C C . THR A 1 650 ? -25.863 22.404 -1.039 1.00 28.80 650 THR A C 1
ATOM 5214 O O . THR A 1 650 ? -26.716 23.288 -1.047 1.00 28.80 650 THR A O 1
ATOM 5217 N N . SER A 1 651 ? -25.264 22.062 0.101 1.00 29.67 651 SER A N 1
ATOM 5218 C CA . SER A 1 651 ? -25.494 22.841 1.329 1.00 29.67 651 SER A CA 1
ATOM 5219 C C . SER A 1 651 ? -24.230 22.916 2.169 1.00 29.67 651 SER A C 1
ATOM 5221 O O . SER A 1 651 ? -23.892 21.990 2.904 1.00 29.67 651 SER A O 1
ATOM 5223 N N . GLY A 1 652 ? -23.516 24.032 2.017 1.00 26.88 652 GLY A N 1
ATOM 5224 C CA . GLY A 1 652 ? -22.342 24.350 2.812 1.00 26.88 652 GLY A CA 1
ATOM 5225 C C . GLY A 1 652 ? -22.638 24.370 4.309 1.00 26.88 652 GLY A C 1
ATOM 5226 O O . GLY A 1 652 ? -23.760 24.653 4.720 1.00 26.88 652 GLY A O 1
ATOM 5227 N N . TYR A 1 653 ? -21.596 24.069 5.088 1.00 30.88 653 TYR A N 1
ATOM 5228 C CA . TYR A 1 653 ? -21.350 24.524 6.459 1.00 30.88 653 TYR A CA 1
ATOM 5229 C C . TYR A 1 653 ? -22.554 25.190 7.151 1.00 30.88 653 TYR A C 1
ATOM 5231 O O . TYR A 1 653 ? -22.618 26.409 7.310 1.00 30.88 653 TYR A O 1
ATOM 5239 N N . GLY A 1 654 ? -23.510 24.368 7.582 1.00 28.25 654 GLY A N 1
ATOM 5240 C CA . GLY A 1 654 ? -24.612 24.794 8.432 1.00 28.25 654 GLY A CA 1
ATOM 5241 C C . GLY A 1 654 ? -24.131 24.908 9.871 1.00 28.25 654 GLY A C 1
ATOM 5242 O O . GLY A 1 654 ? -24.201 23.957 10.644 1.00 28.25 654 GLY A O 1
ATOM 5243 N N . SER A 1 655 ? -23.613 26.077 10.229 1.00 28.23 655 SER A N 1
ATOM 5244 C CA . SER A 1 655 ? -23.431 26.495 11.613 1.00 28.23 655 SER A CA 1
ATOM 5245 C C . SER A 1 655 ? -24.746 26.370 12.389 1.00 28.23 655 SER A C 1
ATOM 5247 O O . SER A 1 655 ? -25.701 27.049 12.036 1.00 28.23 655 SER A O 1
ATOM 5249 N N . GLY A 1 656 ? -24.773 25.546 13.440 1.00 31.33 656 GLY A N 1
ATOM 5250 C CA . GLY A 1 656 ? -25.327 25.843 14.775 1.00 31.33 656 GLY A CA 1
ATOM 5251 C C . GLY A 1 656 ? -26.716 26.478 14.962 1.00 31.33 656 GLY A C 1
ATOM 5252 O O . GLY A 1 656 ? -27.045 26.819 16.096 1.00 31.33 656 GLY A O 1
ATOM 5253 N N . GLU A 1 657 ? -27.543 26.634 13.938 1.00 32.28 657 GLU A N 1
ATOM 5254 C CA . GLU A 1 657 ? -28.914 27.129 14.042 1.00 32.28 657 GLU A CA 1
ATOM 5255 C C . GLU A 1 657 ? -29.894 26.063 13.536 1.00 32.28 657 GLU A C 1
ATOM 5257 O O . GLU A 1 657 ? -29.567 25.263 12.666 1.00 32.28 657 GLU A O 1
ATOM 5262 N N . TYR A 1 658 ? -31.112 26.080 14.086 1.00 36.66 658 TYR A N 1
ATOM 5263 C CA . TYR A 1 658 ? -32.283 25.270 13.708 1.00 36.66 658 TYR A CA 1
ATOM 5264 C C . TYR A 1 658 ? -32.534 23.952 14.473 1.00 36.66 658 TYR A C 1
ATOM 5266 O O . TYR A 1 658 ? -32.822 22.897 13.901 1.00 36.66 658 TYR A O 1
ATOM 5274 N N . ILE A 1 659 ? -32.671 24.074 15.800 1.00 37.91 659 ILE A N 1
ATOM 5275 C CA . ILE A 1 659 ? -33.849 23.504 16.486 1.00 37.91 659 ILE A CA 1
ATOM 5276 C C . ILE A 1 659 ? -34.943 24.582 16.492 1.00 37.91 659 ILE A C 1
ATOM 5278 O O . ILE A 1 659 ? -35.223 25.216 17.506 1.00 37.91 659 ILE A O 1
ATOM 5282 N N . THR A 1 660 ? -35.549 24.833 15.335 1.00 38.34 660 THR A N 1
ATOM 5283 C CA . THR A 1 660 ? -36.884 25.435 15.275 1.00 38.34 660 THR A CA 1
ATOM 5284 C C . THR A 1 660 ? -37.786 24.449 14.556 1.00 38.34 660 THR A C 1
ATOM 5286 O O . THR A 1 660 ? -37.387 23.808 13.589 1.00 38.34 660 THR A O 1
ATOM 5289 N N . THR A 1 661 ? -39.009 24.301 15.051 1.00 40.19 661 THR A N 1
ATOM 5290 C CA . THR A 1 661 ? -40.052 23.410 14.517 1.00 40.19 661 THR A CA 1
ATOM 5291 C C . THR A 1 661 ? -40.587 23.831 13.141 1.00 40.19 661 THR A C 1
ATOM 5293 O O . THR A 1 661 ? -41.545 23.239 12.651 1.00 40.19 661 THR A O 1
ATOM 5296 N N . GLU A 1 662 ? -39.982 24.843 12.522 1.00 36.94 662 GLU A N 1
ATOM 5297 C CA . GLU A 1 662 ? -40.285 25.345 11.186 1.00 36.94 662 GLU A CA 1
ATOM 5298 C C . GLU A 1 662 ? -38.981 25.380 10.383 1.00 36.94 662 GLU A C 1
ATOM 5300 O O . GLU A 1 662 ? -38.021 26.048 10.781 1.00 36.94 662 GLU A O 1
ATOM 5305 N N . THR A 1 663 ? -38.938 24.630 9.283 1.00 47.69 663 THR A N 1
ATOM 5306 C CA . THR A 1 663 ? -37.954 24.807 8.212 1.00 47.69 663 THR A CA 1
ATOM 5307 C C . THR A 1 663 ? -38.281 26.086 7.435 1.00 47.69 663 THR A C 1
ATOM 5309 O O . THR A 1 663 ? -39.420 26.560 7.423 1.00 47.69 663 THR A O 1
ATOM 5312 N N . THR A 1 664 ? -37.289 26.666 6.759 1.00 46.84 664 THR A N 1
ATOM 5313 C CA . THR A 1 664 ? -37.431 27.885 5.938 1.00 46.84 664 THR A CA 1
ATOM 5314 C C . THR A 1 664 ? -38.422 27.750 4.772 1.00 46.84 664 THR A C 1
ATOM 5316 O O . THR A 1 664 ? -38.809 28.761 4.188 1.00 46.84 664 THR A O 1
ATOM 5319 N N . ASP A 1 665 ? -38.877 26.534 4.460 1.00 46.16 665 ASP A N 1
ATOM 5320 C CA . ASP A 1 665 ? -39.881 26.217 3.437 1.00 46.16 665 ASP A CA 1
ATOM 5321 C C . ASP A 1 665 ? -41.294 25.921 3.995 1.00 46.16 665 ASP A C 1
ATOM 5323 O O . ASP A 1 665 ? -42.225 25.684 3.225 1.00 46.16 665 ASP A O 1
ATOM 5327 N N . GLY A 1 666 ? -41.499 25.993 5.316 1.00 38.44 666 GLY A N 1
ATOM 5328 C CA . GLY A 1 666 ? -42.808 25.791 5.942 1.00 38.44 666 GLY A CA 1
ATOM 5329 C C . GLY A 1 666 ? -43.251 24.329 6.077 1.00 38.44 666 GLY A C 1
ATOM 5330 O O . GLY A 1 666 ? -44.410 24.084 6.434 1.00 38.44 666 GLY A O 1
ATOM 5331 N N . HIS A 1 667 ? -42.370 23.353 5.839 1.00 43.72 667 HIS A N 1
ATOM 5332 C CA . HIS A 1 667 ? -42.638 21.960 6.186 1.00 43.72 667 HIS A CA 1
ATOM 5333 C C . HIS A 1 667 ? -42.540 21.756 7.710 1.00 43.72 667 HIS A C 1
ATOM 5335 O O . HIS A 1 667 ? -41.546 22.068 8.364 1.00 43.72 667 HIS A O 1
ATOM 5341 N N . LYS A 1 668 ? -43.617 21.246 8.320 1.00 47.19 668 LYS A N 1
ATOM 5342 C CA . LYS A 1 668 ? -43.585 20.826 9.727 1.00 47.19 668 LYS A CA 1
ATOM 5343 C C . LYS A 1 668 ? -42.699 19.591 9.840 1.00 47.19 668 LYS A C 1
ATOM 5345 O O . LYS A 1 668 ? -42.957 18.614 9.145 1.00 47.19 668 LYS A O 1
ATOM 5350 N N . ARG A 1 669 ? -41.715 19.621 10.744 1.00 56.62 669 ARG A N 1
ATOM 5351 C CA . ARG A 1 669 ? -40.971 18.414 11.130 1.00 56.62 669 ARG A CA 1
ATOM 5352 C C . ARG A 1 669 ? -41.956 17.391 11.703 1.00 56.62 669 ARG A C 1
ATOM 5354 O O . ARG A 1 669 ? -42.657 17.697 12.671 1.00 56.62 669 ARG A O 1
ATOM 5361 N N . GLU A 1 670 ? -42.033 16.217 11.088 1.00 59.38 670 GLU A N 1
ATOM 5362 C CA . GLU A 1 670 ? -42.735 15.066 11.656 1.00 59.38 670 GLU A CA 1
ATOM 5363 C C . GLU A 1 670 ? -41.880 14.527 12.812 1.00 59.38 670 GLU A C 1
ATOM 5365 O O . GLU A 1 670 ? -40.690 14.276 12.642 1.00 59.38 670 GLU A O 1
ATOM 5370 N N . LEU A 1 671 ? -42.455 14.470 14.014 1.00 72.44 671 LEU A N 1
ATOM 5371 C CA . LEU A 1 671 ? -41.779 14.005 15.231 1.00 72.44 671 LEU A CA 1
ATOM 5372 C C . LEU A 1 671 ? -41.947 12.487 15.365 1.00 72.44 671 LEU A C 1
ATOM 5374 O O . LEU A 1 671 ? -42.838 11.912 14.738 1.00 72.44 671 LEU A O 1
ATOM 5378 N N . TYR A 1 672 ? -41.137 11.840 16.208 1.00 83.50 672 TYR A N 1
ATOM 5379 C CA . TYR A 1 672 ? -41.336 10.419 16.508 1.00 83.50 672 TYR A CA 1
ATOM 5380 C C . TYR A 1 672 ? -42.730 10.186 17.105 1.00 83.50 672 TYR A C 1
ATOM 5382 O O . TYR A 1 672 ? -43.127 10.819 18.087 1.00 83.50 672 TYR A O 1
ATOM 5390 N N . GLU A 1 673 ? -43.470 9.237 16.538 1.00 89.75 673 GLU A N 1
ATOM 5391 C CA . GLU A 1 673 ? -44.804 8.875 17.006 1.00 89.75 673 GLU A CA 1
ATOM 5392 C C . GLU A 1 673 ? -44.728 7.679 17.949 1.00 89.75 673 GLU A C 1
ATOM 5394 O O . GLU A 1 673 ? -44.110 6.664 17.629 1.00 89.75 673 GLU A O 1
ATOM 5399 N N . TYR A 1 674 ? -45.387 7.773 19.106 1.00 92.25 674 TYR A N 1
ATOM 5400 C CA . TYR A 1 674 ? -45.563 6.625 19.994 1.00 92.25 674 TYR A CA 1
ATOM 5401 C C . TYR A 1 674 ? -46.403 5.545 19.299 1.00 92.25 674 TYR A C 1
ATOM 5403 O O . TYR A 1 674 ? -47.514 5.810 18.837 1.00 92.25 674 TYR A O 1
ATOM 5411 N N . VAL A 1 675 ? -45.886 4.319 19.275 1.00 92.31 675 VAL A N 1
ATOM 5412 C CA . VAL A 1 675 ? -46.512 3.158 18.634 1.00 92.31 675 VAL A CA 1
ATOM 5413 C C . VAL A 1 675 ? -47.230 2.297 19.668 1.00 92.31 675 VAL A C 1
ATOM 5415 O O . VAL A 1 675 ? -48.432 2.059 19.560 1.00 92.31 675 VAL A O 1
ATOM 5418 N N . THR A 1 676 ? -46.492 1.789 20.657 1.00 94.25 676 THR A N 1
ATOM 5419 C CA . THR A 1 676 ? -47.002 0.865 21.680 1.00 94.25 676 THR A CA 1
ATOM 5420 C C . THR A 1 676 ? -46.024 0.748 22.845 1.00 94.25 676 THR A C 1
ATOM 5422 O O . THR A 1 676 ? -44.871 1.150 22.741 1.00 94.25 676 THR A O 1
ATOM 5425 N N . THR A 1 677 ? -46.461 0.128 23.937 1.00 95.12 677 THR A N 1
ATOM 5426 C CA . THR A 1 677 ? -45.572 -0.434 24.959 1.00 95.12 677 THR A CA 1
ATOM 5427 C C . THR A 1 677 ? -45.494 -1.946 24.754 1.00 95.12 677 THR A C 1
ATOM 5429 O O . THR A 1 677 ? -46.507 -2.571 24.422 1.00 95.12 677 THR A O 1
ATOM 5432 N N . TYR A 1 678 ? -44.318 -2.540 24.929 1.00 93.94 678 TYR A N 1
ATOM 5433 C CA . TYR A 1 678 ? -44.119 -3.989 24.847 1.00 93.94 678 TYR A CA 1
ATOM 5434 C C . TYR A 1 678 ? -43.101 -4.470 25.886 1.00 93.94 678 TYR A C 1
ATOM 5436 O O . TYR A 1 678 ? -42.419 -3.659 26.515 1.00 93.94 678 TYR A O 1
ATOM 5444 N N . SER A 1 679 ? -43.008 -5.787 26.074 1.00 92.69 679 SER A N 1
ATOM 5445 C CA . SER A 1 679 ? -42.029 -6.396 26.977 1.00 92.69 679 SER A CA 1
ATOM 5446 C C . SER A 1 679 ? -40.971 -7.170 26.200 1.00 92.69 679 SER A C 1
ATOM 5448 O O . SER A 1 679 ? -41.311 -7.907 25.274 1.00 92.69 679 SER A O 1
ATOM 5450 N N . ALA A 1 680 ? -39.711 -7.011 26.596 1.00 90.94 680 ALA A N 1
ATOM 5451 C CA . ALA A 1 680 ? -38.580 -7.794 26.105 1.00 90.94 680 ALA A CA 1
ATOM 5452 C C . ALA A 1 680 ? -37.525 -7.934 27.212 1.00 90.94 680 ALA A C 1
ATOM 5454 O O . ALA A 1 680 ? -37.404 -7.043 28.049 1.00 90.94 680 ALA A O 1
ATOM 5455 N N . GLY A 1 681 ? -36.809 -9.058 27.294 1.00 87.00 681 GLY A N 1
ATOM 5456 C CA . GLY A 1 681 ? -35.734 -9.255 28.276 1.00 87.00 681 GLY A CA 1
ATOM 5457 C C . GLY A 1 681 ? -36.162 -9.141 29.748 1.00 87.00 681 GLY A C 1
ATOM 5458 O O . GLY A 1 681 ? -35.321 -8.945 30.618 1.00 87.00 681 GLY A O 1
ATOM 5459 N N . GLY A 1 682 ? -37.463 -9.241 30.048 1.00 89.75 682 GLY A N 1
ATOM 5460 C CA . GLY A 1 682 ? -38.014 -9.010 31.390 1.00 89.75 682 GLY A CA 1
ATOM 5461 C C . GLY A 1 682 ? -38.295 -7.541 31.745 1.00 89.75 682 GLY A C 1
ATOM 5462 O O . GLY A 1 682 ? -38.701 -7.275 32.876 1.00 89.75 682 GLY A O 1
ATOM 5463 N N . HIS A 1 683 ? -38.141 -6.616 30.798 1.00 94.31 683 HIS A N 1
ATOM 5464 C CA . HIS A 1 683 ? -38.356 -5.176 30.961 1.00 94.31 683 HIS A CA 1
ATOM 5465 C C . HIS A 1 683 ? -39.523 -4.673 30.102 1.00 94.31 683 HIS A C 1
ATOM 5467 O O . HIS A 1 683 ? -39.955 -5.351 29.167 1.00 94.31 683 HIS A O 1
ATOM 5473 N N . GLU A 1 684 ? -40.052 -3.488 30.420 1.00 95.94 684 GLU A N 1
ATOM 5474 C CA . GLU A 1 684 ? -41.063 -2.804 29.601 1.00 95.94 684 GLU A CA 1
ATOM 5475 C C . GLU A 1 684 ? -40.433 -1.655 28.808 1.00 95.94 684 GLU A C 1
ATOM 5477 O O . GLU A 1 684 ? -39.668 -0.860 29.357 1.00 95.94 684 GLU A O 1
ATOM 5482 N N . TYR A 1 685 ? -40.809 -1.533 27.533 1.00 96.56 685 TYR A N 1
ATOM 5483 C CA . TYR A 1 685 ? -40.304 -0.526 26.601 1.00 96.56 685 TYR A CA 1
ATOM 5484 C C . TYR A 1 685 ? -41.449 0.252 25.966 1.00 96.56 685 TYR A C 1
ATOM 5486 O O . TYR A 1 685 ? -42.432 -0.347 25.529 1.00 96.56 685 TYR A O 1
ATOM 5494 N N . ASP A 1 686 ? -41.297 1.569 25.852 1.00 96.31 686 ASP A N 1
ATOM 5495 C CA . ASP A 1 686 ? -42.133 2.397 24.984 1.00 96.31 686 ASP A CA 1
ATOM 5496 C C . ASP A 1 686 ? -41.484 2.472 23.591 1.00 96.31 686 ASP A C 1
ATOM 5498 O O . ASP A 1 686 ? -40.328 2.872 23.457 1.00 96.31 686 ASP A O 1
ATOM 5502 N N . LEU A 1 687 ? -42.224 2.051 22.564 1.00 94.44 687 LEU A N 1
ATOM 5503 C CA . LEU A 1 687 ? -41.805 2.056 21.166 1.00 94.44 687 LEU A CA 1
ATOM 5504 C C . LEU A 1 687 ? -42.283 3.325 20.474 1.00 94.44 687 LEU A C 1
ATOM 5506 O O . LEU A 1 687 ? -43.472 3.647 20.507 1.00 94.44 687 LEU A O 1
ATOM 5510 N N . TYR A 1 688 ? -41.375 3.960 19.753 1.00 93.12 688 TYR A N 1
ATOM 5511 C CA . TYR A 1 688 ? -41.639 5.085 18.878 1.00 93.12 688 TYR A CA 1
ATOM 5512 C C . TYR A 1 688 ? -41.190 4.754 17.460 1.00 93.12 688 TYR A C 1
ATOM 5514 O O . TYR A 1 688 ? -40.250 3.981 17.268 1.00 93.12 688 TYR A O 1
ATOM 5522 N N . SER A 1 689 ? -41.847 5.335 16.463 1.00 90.25 689 SER A N 1
ATOM 5523 C CA . SER A 1 689 ? -41.465 5.172 15.063 1.00 90.25 689 SER A CA 1
ATOM 5524 C C . SER A 1 689 ? -41.423 6.494 14.329 1.00 90.25 689 SER A C 1
ATOM 5526 O O . SER A 1 689 ? -42.185 7.411 14.635 1.00 90.25 689 SER A O 1
ATOM 5528 N N . TYR A 1 690 ? -40.570 6.542 13.322 1.00 85.44 690 TYR A N 1
ATOM 5529 C CA . TYR A 1 690 ? -40.448 7.651 12.402 1.00 85.44 690 TYR A CA 1
ATOM 5530 C C . TYR A 1 690 ? -40.240 7.119 10.982 1.00 85.44 690 TYR A C 1
ATOM 5532 O O . TYR A 1 690 ? -39.596 6.086 10.781 1.00 85.44 690 TYR A O 1
ATOM 5540 N N . LYS A 1 691 ? -40.827 7.791 9.990 1.00 84.81 691 LYS A N 1
ATOM 5541 C CA . LYS A 1 691 ? -40.728 7.409 8.578 1.00 84.81 691 LYS A CA 1
ATOM 5542 C C . LYS A 1 691 ? -40.382 8.633 7.752 1.00 84.81 691 LYS A C 1
ATOM 5544 O O . LYS A 1 691 ? -41.005 9.674 7.920 1.00 84.81 691 LYS A O 1
ATOM 5549 N N . HIS A 1 692 ? -39.426 8.484 6.846 1.00 77.31 692 HIS A N 1
ATOM 5550 C CA . HIS A 1 692 ? -38.986 9.560 5.970 1.00 77.31 692 HIS A CA 1
ATOM 5551 C C . HIS A 1 692 ? -38.746 9.063 4.552 1.00 77.31 692 HIS A C 1
ATOM 5553 O O . HIS A 1 692 ? -38.220 7.968 4.335 1.00 77.31 692 HIS A O 1
ATOM 5559 N N . GLU A 1 693 ? -39.104 9.899 3.585 1.00 75.62 693 GLU A N 1
ATOM 5560 C CA . GLU A 1 693 ? -38.854 9.668 2.168 1.00 75.62 693 GLU A CA 1
ATOM 5561 C C . GLU A 1 693 ? -37.852 10.707 1.672 1.00 75.62 693 GLU A C 1
ATOM 5563 O O . GLU A 1 693 ? -38.145 11.900 1.627 1.00 75.62 693 GLU A O 1
ATOM 5568 N N . TYR A 1 694 ? -36.661 10.251 1.286 1.00 64.94 694 TYR A N 1
ATOM 5569 C CA . TYR A 1 694 ? -35.634 11.107 0.709 1.00 64.94 694 TYR A CA 1
ATOM 5570 C C . TYR A 1 694 ? -35.669 11.015 -0.818 1.00 64.94 694 TYR A C 1
ATOM 5572 O O . TYR A 1 694 ? -35.465 9.944 -1.397 1.00 64.94 694 TYR A O 1
ATOM 5580 N N . HIS A 1 695 ? -35.895 12.147 -1.485 1.00 63.44 695 HIS A N 1
ATOM 5581 C CA . HIS A 1 695 ? -35.893 12.247 -2.944 1.00 63.44 695 HIS A CA 1
ATOM 5582 C C . HIS A 1 695 ? -34.502 12.657 -3.451 1.00 63.44 695 HIS A C 1
ATOM 5584 O O . HIS A 1 695 ? -34.177 13.842 -3.499 1.00 63.44 695 HIS A O 1
ATOM 5590 N N . GLY A 1 696 ? -33.683 11.677 -3.842 1.00 52.41 696 GLY A N 1
ATOM 5591 C CA . GLY A 1 696 ? -32.367 11.906 -4.443 1.00 52.41 696 GLY A CA 1
ATOM 5592 C C . GLY A 1 696 ? -32.405 11.970 -5.974 1.00 52.41 696 GLY A C 1
ATOM 5593 O O . GLY A 1 696 ? -33.372 11.565 -6.619 1.00 52.41 696 GLY A O 1
ATOM 5594 N N . CYS A 1 697 ? -31.304 12.415 -6.582 1.00 38.03 697 CYS A N 1
ATOM 5595 C CA . CYS A 1 697 ? -31.130 12.511 -8.039 1.00 38.03 697 CYS A CA 1
ATOM 5596 C C . CYS A 1 697 ? -31.177 11.161 -8.788 1.00 38.03 697 CYS A C 1
ATOM 5598 O O . CYS A 1 697 ? -31.337 11.153 -10.007 1.00 38.03 697 CYS A O 1
ATOM 5600 N N . PHE A 1 698 ? -31.105 10.030 -8.076 1.00 39.06 698 PHE A N 1
ATOM 5601 C CA . PHE A 1 698 ? -31.120 8.677 -8.651 1.00 39.06 698 PHE A CA 1
ATOM 5602 C C . PHE A 1 698 ? -32.262 7.781 -8.136 1.00 39.06 698 PHE A C 1
ATOM 5604 O O . PHE A 1 698 ? -32.315 6.603 -8.487 1.00 39.06 698 PHE A O 1
ATOM 5611 N N . GLY A 1 699 ? -33.193 8.308 -7.330 1.00 58.50 699 GLY A N 1
ATOM 5612 C CA . GLY A 1 699 ? -34.331 7.538 -6.818 1.00 58.50 699 GLY A CA 1
ATOM 5613 C C . GLY A 1 699 ? -34.925 8.071 -5.513 1.00 58.50 699 GLY A C 1
ATOM 5614 O O . GLY A 1 699 ? -34.450 9.054 -4.946 1.00 58.50 699 GLY A O 1
ATOM 5615 N N . ILE A 1 700 ? -35.980 7.400 -5.045 1.00 66.12 700 ILE A N 1
ATOM 5616 C CA . ILE A 1 700 ? -36.610 7.649 -3.741 1.00 66.12 700 ILE A CA 1
ATOM 5617 C C . ILE A 1 700 ? -36.052 6.623 -2.754 1.00 66.12 700 ILE A C 1
ATOM 5619 O O . ILE A 1 700 ? -36.202 5.420 -2.973 1.00 66.12 700 ILE A O 1
ATOM 5623 N N . ASN A 1 701 ? -35.414 7.093 -1.683 1.00 66.19 701 ASN A N 1
ATOM 5624 C CA . ASN A 1 701 ? -34.954 6.257 -0.580 1.00 66.19 701 ASN A CA 1
ATOM 5625 C C . ASN A 1 701 ? -35.955 6.338 0.574 1.00 66.19 701 ASN A C 1
ATOM 5627 O O . ASN A 1 701 ? -36.269 7.426 1.054 1.00 66.19 701 ASN A O 1
ATOM 5631 N N . TYR A 1 702 ? -36.424 5.182 1.037 1.00 78.12 702 TYR A N 1
ATOM 5632 C CA . TYR A 1 702 ? -37.327 5.078 2.180 1.00 78.12 702 TYR A CA 1
ATOM 5633 C C . TYR A 1 702 ? -36.528 4.742 3.441 1.00 78.12 702 TYR A C 1
ATOM 5635 O O . TYR A 1 702 ? -35.813 3.734 3.474 1.00 78.12 702 TYR A O 1
ATOM 5643 N N . PHE A 1 703 ? -36.675 5.567 4.474 1.00 79.38 703 PHE A N 1
ATOM 5644 C CA . PHE A 1 703 ? -36.093 5.365 5.795 1.00 79.38 703 PHE A CA 1
ATOM 5645 C C . PHE A 1 703 ? -37.205 5.111 6.810 1.00 79.38 703 PHE A C 1
ATOM 5647 O O . PHE A 1 703 ? -38.184 5.853 6.879 1.00 79.38 703 PHE A O 1
ATOM 5654 N N . GLU A 1 704 ? -37.055 4.051 7.598 1.00 85.19 704 GLU A N 1
ATOM 5655 C CA . GLU A 1 704 ? -37.889 3.808 8.773 1.00 85.19 704 GLU A CA 1
ATOM 5656 C C . GLU A 1 704 ? -36.999 3.656 9.999 1.00 85.19 704 GLU A C 1
ATOM 5658 O O . GLU A 1 704 ? -36.067 2.851 9.997 1.00 85.19 704 GLU A O 1
ATOM 5663 N N . GLU A 1 705 ? -37.310 4.388 11.058 1.00 87.06 705 GLU A N 1
ATOM 5664 C CA . GLU A 1 705 ? -36.596 4.308 12.323 1.00 87.06 705 GLU A CA 1
ATOM 5665 C C . GLU A 1 705 ? -37.537 3.928 13.457 1.00 87.06 705 GLU A C 1
ATOM 5667 O O . GLU A 1 705 ? -38.672 4.400 13.531 1.00 87.06 705 GLU A O 1
ATOM 5672 N N . TYR A 1 706 ? -37.046 3.078 14.353 1.00 90.44 706 TYR A N 1
ATOM 5673 C CA . TYR A 1 706 ? -37.759 2.617 15.535 1.00 90.44 706 TYR A CA 1
ATOM 5674 C C . TYR A 1 706 ? -36.897 2.864 16.768 1.00 90.44 706 TYR A C 1
ATOM 5676 O O . TYR A 1 706 ? -35.732 2.474 16.787 1.00 90.44 706 TYR A O 1
ATOM 5684 N N . ILE A 1 707 ? -37.462 3.484 17.802 1.00 93.50 707 ILE A N 1
ATOM 5685 C CA . ILE A 1 707 ? -36.775 3.737 19.073 1.00 93.50 707 ILE A CA 1
ATOM 5686 C C . ILE A 1 707 ? -37.570 3.075 20.189 1.00 93.50 707 ILE A C 1
ATOM 5688 O O . ILE A 1 707 ? -38.713 3.444 20.445 1.00 93.50 707 ILE A O 1
ATOM 5692 N N . SER A 1 708 ? -36.956 2.119 20.869 1.00 95.19 708 SER A N 1
ATOM 5693 C CA . SER A 1 708 ? -37.510 1.457 22.045 1.00 95.19 708 SER A CA 1
ATOM 5694 C C . SER A 1 708 ? -36.823 1.987 23.295 1.00 95.19 708 SER A C 1
ATOM 5696 O O . SER A 1 708 ? -35.628 1.769 23.466 1.00 95.19 708 SER A O 1
ATOM 5698 N N . ILE A 1 709 ? -37.560 2.658 24.180 1.00 96.19 709 ILE A N 1
ATOM 5699 C CA . ILE A 1 709 ? -37.020 3.246 25.415 1.00 96.19 709 ILE A CA 1
ATOM 5700 C C . ILE A 1 709 ? -37.498 2.438 26.616 1.00 96.19 709 ILE A C 1
ATOM 5702 O O . ILE A 1 709 ? -38.703 2.331 26.855 1.00 96.19 709 ILE A O 1
ATOM 5706 N N . ARG A 1 710 ? -36.557 1.886 27.385 1.00 95.62 710 ARG A N 1
ATOM 5707 C CA . ARG A 1 710 ? -36.844 1.137 28.611 1.00 95.62 710 ARG A CA 1
ATOM 5708 C C . ARG A 1 710 ? -37.479 2.034 29.674 1.00 95.62 710 ARG A C 1
ATOM 5710 O O . ARG A 1 710 ? -37.039 3.163 29.870 1.00 95.62 710 ARG A O 1
ATOM 5717 N N . LYS A 1 711 ? -38.489 1.533 30.387 1.00 94.06 711 LYS A N 1
ATOM 5718 C CA . LYS A 1 711 ? -39.270 2.316 31.366 1.00 94.06 711 LYS A CA 1
ATOM 5719 C C . LYS A 1 711 ? -38.769 2.190 32.799 1.00 94.06 711 LYS A C 1
ATOM 5721 O O . LYS A 1 711 ? -38.917 3.117 33.589 1.00 94.06 711 LYS A O 1
ATOM 5726 N N . ASP A 1 712 ? -38.215 1.039 33.149 1.00 90.38 712 ASP A N 1
ATOM 5727 C CA . ASP A 1 712 ? -37.752 0.684 34.491 1.00 90.38 712 ASP A CA 1
ATOM 5728 C C . ASP A 1 712 ? -36.243 0.940 34.651 1.00 90.38 712 ASP A C 1
ATOM 5730 O O . ASP A 1 712 ? -35.468 0.045 34.984 1.00 90.38 712 ASP A O 1
ATOM 5734 N N . GLN A 1 713 ? -35.824 2.175 34.377 1.00 85.75 713 GLN A N 1
ATOM 5735 C CA . GLN A 1 713 ? -34.423 2.601 34.422 1.00 85.75 713 GLN A CA 1
ATOM 5736 C C . GLN A 1 713 ? -33.967 2.848 35.869 1.00 85.75 713 GLN A C 1
ATOM 5738 O O . GLN A 1 713 ? -34.664 3.518 36.630 1.00 85.75 713 GLN A O 1
ATOM 5743 N N . ASP A 1 714 ? -32.794 2.329 36.246 1.00 80.75 714 ASP A N 1
ATOM 5744 C CA . ASP A 1 714 ? -32.165 2.615 37.545 1.00 80.75 714 ASP A CA 1
ATOM 5745 C C . ASP A 1 714 ? -31.401 3.954 37.503 1.00 80.75 714 ASP A C 1
ATOM 5747 O O . ASP A 1 714 ? -30.775 4.308 36.500 1.00 80.75 714 ASP A O 1
ATOM 5751 N N . ASP A 1 715 ? -31.409 4.687 38.615 1.00 80.75 715 ASP A N 1
ATOM 5752 C CA . ASP A 1 715 ? -30.680 5.945 38.791 1.00 80.75 715 ASP A CA 1
ATOM 5753 C C . ASP A 1 715 ? -29.165 5.732 38.988 1.00 80.75 715 ASP A C 1
ATOM 5755 O O . ASP A 1 715 ? -28.401 6.691 38.889 1.00 80.75 715 ASP A O 1
ATOM 5759 N N . GLY A 1 716 ? -28.703 4.499 39.233 1.00 86.44 716 GLY A N 1
ATOM 5760 C CA . GLY A 1 716 ? -27.290 4.181 39.482 1.00 86.44 716 GLY A CA 1
ATOM 5761 C C . GLY A 1 716 ? -26.338 4.435 38.302 1.00 86.44 716 GLY A C 1
ATOM 5762 O O . GLY A 1 716 ? -26.704 4.287 37.140 1.00 86.44 716 GLY A O 1
ATOM 5763 N N . ASP A 1 717 ? -25.078 4.769 38.589 1.00 90.19 717 ASP A N 1
ATOM 5764 C CA . ASP A 1 717 ? -24.055 5.112 37.577 1.00 90.19 717 ASP A CA 1
ATOM 5765 C C . ASP A 1 717 ? -23.631 3.928 36.686 1.00 90.19 717 ASP A C 1
ATOM 5767 O O . ASP A 1 717 ? -23.071 4.119 35.603 1.00 90.19 717 ASP A O 1
ATOM 5771 N N . ILE A 1 718 ? -23.914 2.700 37.133 1.00 94.44 718 ILE A N 1
ATOM 5772 C CA . ILE A 1 718 ? -23.608 1.454 36.427 1.00 94.44 718 ILE A CA 1
ATOM 5773 C C . ILE A 1 718 ? -24.901 0.876 35.851 1.00 94.44 718 ILE A C 1
ATOM 5775 O O . ILE A 1 718 ? -25.821 0.535 36.587 1.00 94.44 718 ILE A O 1
ATOM 5779 N N . LEU A 1 719 ? -24.926 0.720 34.534 1.00 94.12 719 LEU A N 1
ATOM 5780 C CA . LEU A 1 719 ? -25.967 0.047 33.769 1.00 94.12 719 LEU A CA 1
ATOM 5781 C C . LEU A 1 719 ? -25.444 -1.337 33.347 1.00 94.12 719 LEU A C 1
ATOM 5783 O O . LEU A 1 719 ? -24.406 -1.415 32.697 1.00 94.12 719 LEU A O 1
ATOM 5787 N N . GLU A 1 720 ? -26.134 -2.427 33.686 1.00 94.81 720 GLU A N 1
ATOM 5788 C CA . GLU A 1 720 ? -25.779 -3.785 33.238 1.00 94.81 720 GLU A CA 1
ATOM 5789 C C . GLU A 1 720 ? -27.013 -4.586 32.815 1.00 94.81 720 GLU A C 1
ATOM 5791 O O . GLU A 1 720 ? -28.089 -4.423 33.392 1.00 94.81 720 GLU A O 1
ATOM 5796 N N . GLY A 1 721 ? -26.859 -5.444 31.806 1.00 93.94 721 GLY A N 1
ATOM 5797 C CA . GLY A 1 721 ? -27.965 -6.226 31.266 1.00 93.94 721 GLY A CA 1
ATOM 5798 C C . GLY A 1 721 ? -27.626 -6.950 29.967 1.00 93.94 721 GLY A C 1
ATOM 5799 O O . GLY A 1 721 ? -26.461 -7.088 29.584 1.00 93.94 721 GLY A O 1
ATOM 5800 N N . SER A 1 722 ? -28.670 -7.433 29.298 1.00 94.38 722 SER A N 1
ATOM 5801 C CA . SER A 1 722 ? -28.582 -8.134 28.018 1.00 94.38 722 SER A CA 1
ATOM 5802 C C . SER A 1 722 ? -29.762 -7.775 27.124 1.00 94.38 722 SER A C 1
ATOM 5804 O O . SER A 1 722 ? -30.893 -7.739 27.604 1.00 94.38 722 SER A O 1
ATOM 5806 N N . ILE A 1 723 ? -29.513 -7.590 25.831 1.00 92.88 723 ILE A N 1
ATOM 5807 C CA . ILE A 1 723 ? -30.540 -7.378 24.807 1.00 92.88 723 ILE A CA 1
ATOM 5808 C C . ILE A 1 723 ? -30.588 -8.594 23.884 1.00 92.88 723 ILE A C 1
ATOM 5810 O O . ILE A 1 723 ? -29.550 -9.029 23.385 1.00 92.88 723 ILE A O 1
ATOM 5814 N N . ASP A 1 724 ? -31.795 -9.099 23.624 1.00 90.50 724 ASP A N 1
ATOM 5815 C CA . ASP A 1 724 ? -32.086 -10.045 22.544 1.00 90.50 724 ASP A CA 1
ATOM 5816 C C . ASP A 1 724 ? -32.764 -9.289 21.395 1.00 90.50 724 ASP A C 1
ATOM 5818 O O . ASP A 1 724 ? -33.920 -8.869 21.481 1.00 90.50 724 ASP A O 1
ATOM 5822 N N . LEU A 1 725 ? -32.029 -9.069 20.306 1.00 87.00 725 LEU A N 1
ATOM 5823 C CA . LEU A 1 725 ? -32.512 -8.234 19.213 1.00 87.00 725 LEU A CA 1
ATOM 5824 C C . LEU A 1 725 ? -33.729 -8.852 18.504 1.00 87.00 725 LEU A C 1
ATOM 5826 O O . LEU A 1 725 ? -34.605 -8.112 18.050 1.00 87.00 725 LEU A O 1
ATOM 5830 N N . ASN A 1 726 ? -33.826 -10.183 18.434 1.00 82.12 726 ASN A N 1
ATOM 5831 C CA . ASN A 1 726 ? -34.981 -10.850 17.833 1.00 82.12 726 ASN A CA 1
ATOM 5832 C C . ASN A 1 726 ? -36.247 -10.634 18.661 1.00 82.12 726 ASN A C 1
ATOM 5834 O O . ASN A 1 726 ? -37.316 -10.411 18.088 1.00 82.12 726 ASN A O 1
ATOM 5838 N N . GLU A 1 727 ? -36.139 -10.646 19.990 1.00 86.56 727 GLU A N 1
ATOM 5839 C CA . GLU A 1 727 ? -37.268 -10.343 20.868 1.00 86.56 727 GLU A CA 1
ATOM 5840 C C . GLU A 1 727 ? -37.787 -8.919 20.620 1.00 86.56 727 GLU A C 1
ATOM 5842 O O . GLU A 1 727 ? -38.987 -8.727 20.402 1.00 86.56 727 GLU A O 1
ATOM 5847 N N . HIS A 1 728 ? -36.898 -7.925 20.534 1.00 89.00 728 HIS A N 1
ATOM 5848 C CA . HIS A 1 728 ? -37.289 -6.545 20.223 1.00 89.00 728 HIS A CA 1
ATOM 5849 C C . HIS A 1 728 ? -37.935 -6.430 18.836 1.00 89.00 728 HIS A C 1
ATOM 5851 O O . HIS A 1 728 ? -39.027 -5.878 18.702 1.00 89.00 728 HIS A O 1
ATOM 5857 N N . ILE A 1 729 ? -37.314 -7.002 17.804 1.00 83.12 729 ILE A N 1
ATOM 5858 C CA . ILE A 1 729 ? -37.821 -6.942 16.425 1.00 83.12 729 ILE A CA 1
ATOM 5859 C C . ILE A 1 729 ? -39.183 -7.626 16.285 1.00 83.12 729 ILE A C 1
ATOM 5861 O O . ILE A 1 729 ? -40.052 -7.112 15.576 1.00 83.12 729 ILE A O 1
ATOM 5865 N N . SER A 1 730 ? -39.398 -8.750 16.977 1.00 80.31 730 SER A N 1
ATOM 5866 C CA . SER A 1 730 ? -40.681 -9.463 16.960 1.00 80.31 730 SER A CA 1
ATOM 5867 C C . SER A 1 730 ? -41.838 -8.604 17.488 1.00 80.31 730 SER A C 1
ATOM 5869 O O . SER A 1 730 ? -42.957 -8.702 16.983 1.00 80.31 730 SER A O 1
ATOM 5871 N N . ASN A 1 731 ? -41.552 -7.703 18.434 1.00 84.06 731 ASN A N 1
ATOM 5872 C CA . ASN A 1 731 ? -42.530 -6.791 19.023 1.00 84.06 731 ASN A CA 1
ATOM 5873 C C . ASN A 1 731 ? -42.759 -5.513 18.201 1.00 84.06 731 ASN A C 1
ATOM 5875 O O . ASN A 1 731 ? -43.848 -4.946 18.259 1.00 84.06 731 ASN A O 1
ATOM 5879 N N . ILE A 1 732 ? -41.784 -5.076 17.395 1.00 80.94 732 ILE A N 1
ATOM 5880 C CA . ILE A 1 732 ? -41.923 -3.888 16.533 1.00 80.94 732 ILE A CA 1
ATOM 5881 C C . ILE A 1 732 ? -43.004 -4.099 15.448 1.00 80.94 732 ILE A C 1
ATOM 5883 O O . ILE A 1 732 ? -43.557 -3.127 14.940 1.00 80.94 732 ILE A O 1
ATOM 5887 N N . ASN A 1 733 ? -43.365 -5.354 15.129 1.00 63.53 733 ASN A N 1
ATOM 5888 C CA . ASN A 1 733 ? -44.495 -5.761 14.269 1.00 63.53 733 ASN A CA 1
ATOM 5889 C C . ASN A 1 733 ? -44.679 -4.907 12.990 1.00 63.53 733 ASN A C 1
ATOM 5891 O O . ASN A 1 733 ? -45.793 -4.643 12.538 1.00 63.53 733 ASN A O 1
ATOM 5895 N N . ALA A 1 734 ? -43.571 -4.478 12.380 1.00 60.97 734 ALA A N 1
ATOM 5896 C CA . ALA A 1 734 ? -43.561 -3.572 11.228 1.00 60.97 734 ALA A CA 1
ATOM 5897 C C . ALA A 1 734 ? -43.621 -4.300 9.872 1.00 60.97 734 ALA A C 1
ATOM 5899 O O . ALA A 1 734 ? -43.198 -3.770 8.841 1.00 60.97 734 ALA A O 1
ATOM 5900 N N . GLY A 1 735 ? -44.101 -5.548 9.854 1.00 55.84 735 GLY A N 1
ATOM 5901 C CA . GLY A 1 735 ? -44.134 -6.352 8.634 1.00 55.84 735 GLY A CA 1
ATOM 5902 C C . GLY A 1 735 ? -42.741 -6.630 8.064 1.00 55.84 735 GLY A C 1
ATOM 5903 O O . GLY A 1 735 ? -42.582 -6.696 6.846 1.00 55.84 735 GLY A O 1
ATOM 5904 N N . PHE A 1 736 ? -41.725 -6.793 8.922 1.00 64.75 736 PHE A N 1
ATOM 5905 C CA . PHE A 1 736 ? -40.415 -7.318 8.531 1.00 64.75 736 PHE A CA 1
ATOM 5906 C C . PHE A 1 736 ? -40.568 -8.791 8.133 1.00 64.75 736 PHE A C 1
ATOM 5908 O O . PHE A 1 736 ? -40.182 -9.696 8.864 1.00 64.75 736 PHE A O 1
ATOM 5915 N N . SER A 1 737 ? -41.202 -9.062 6.995 1.00 49.44 737 SER A N 1
ATOM 5916 C CA . SER A 1 737 ? -41.423 -10.405 6.472 1.00 49.44 737 SER A CA 1
ATOM 5917 C C . SER A 1 737 ? -40.090 -11.000 5.994 1.00 49.44 737 SER A C 1
ATOM 5919 O O . SER A 1 737 ? -39.794 -11.037 4.801 1.00 49.44 737 SER A O 1
ATOM 5921 N N . GLY A 1 738 ? -39.254 -11.402 6.953 1.00 51.97 738 GLY A N 1
ATOM 5922 C CA . GLY A 1 738 ? -38.177 -12.378 6.817 1.00 51.97 738 GLY A CA 1
ATOM 5923 C C . GLY A 1 738 ? -36.847 -11.937 6.205 1.00 51.97 738 GLY A C 1
ATOM 5924 O O . GLY A 1 738 ? -36.052 -12.828 5.920 1.00 51.97 738 GLY A O 1
ATOM 5925 N N . ARG A 1 739 ? -36.567 -10.645 5.950 1.00 65.25 739 ARG A N 1
ATOM 5926 C CA . ARG A 1 739 ? -35.300 -10.224 5.296 1.00 65.25 739 ARG A CA 1
ATOM 5927 C C . ARG A 1 739 ? -34.734 -8.866 5.745 1.00 65.25 739 ARG A C 1
ATOM 5929 O O . ARG A 1 739 ? -34.503 -8.002 4.900 1.00 65.25 739 ARG A O 1
ATOM 5936 N N . LEU A 1 740 ? -34.493 -8.662 7.043 1.00 74.12 740 LEU A N 1
ATOM 5937 C CA . LEU A 1 740 ? -33.643 -7.547 7.496 1.00 74.12 740 LEU A CA 1
ATOM 5938 C C . LEU A 1 740 ? -32.176 -7.949 7.336 1.00 74.12 740 LEU A C 1
ATOM 5940 O O . LEU A 1 740 ? -31.672 -8.772 8.092 1.00 74.12 740 LEU A O 1
ATOM 5944 N N . SER A 1 741 ? -31.517 -7.394 6.322 1.00 77.94 741 SER A N 1
ATOM 5945 C CA . SER A 1 741 ? -30.087 -7.582 6.079 1.00 77.94 741 SER A CA 1
ATOM 5946 C C . SER A 1 741 ? -29.316 -6.605 6.950 1.00 77.94 741 SER A C 1
ATOM 5948 O O . SER A 1 741 ? -29.374 -5.396 6.716 1.00 77.94 741 SER A O 1
ATOM 5950 N N . LEU A 1 742 ? -28.635 -7.113 7.970 1.00 78.62 742 LEU A N 1
ATOM 5951 C CA . LEU A 1 742 ? -27.881 -6.266 8.882 1.00 78.62 742 LEU A CA 1
ATOM 5952 C C . LEU A 1 742 ? -26.670 -5.636 8.215 1.00 78.62 742 LEU A C 1
ATOM 5954 O O . LEU A 1 742 ? -25.946 -6.287 7.465 1.00 78.62 742 LEU A O 1
ATOM 5958 N N . LEU A 1 743 ? -26.449 -4.374 8.562 1.00 76.00 743 LEU A N 1
ATOM 5959 C CA . LEU A 1 743 ? -25.237 -3.640 8.241 1.00 76.00 743 LEU A CA 1
ATOM 5960 C C . LEU A 1 743 ? -24.350 -3.510 9.481 1.00 76.00 743 LEU A C 1
ATOM 5962 O O . LEU A 1 743 ? -23.154 -3.783 9.408 1.00 76.00 743 LEU A O 1
ATOM 5966 N N . ARG A 1 744 ? -24.926 -3.071 10.610 1.00 80.12 744 ARG A N 1
ATOM 5967 C CA . ARG A 1 744 ? -24.179 -2.653 11.807 1.00 80.12 744 ARG A CA 1
ATOM 5968 C C . ARG A 1 744 ? -24.981 -2.880 13.093 1.00 80.12 744 ARG A C 1
ATOM 5970 O O . ARG A 1 744 ? -26.200 -2.713 13.089 1.00 80.12 744 ARG A O 1
ATOM 5977 N N . VAL A 1 745 ? -24.283 -3.219 14.181 1.00 87.81 745 VAL A N 1
ATOM 5978 C CA . VAL A 1 745 ? -24.810 -3.273 15.558 1.00 87.81 745 VAL A CA 1
ATOM 5979 C C . VAL A 1 745 ? -23.805 -2.583 16.479 1.00 87.81 745 VAL A C 1
ATOM 5981 O O . VAL A 1 745 ? -22.643 -2.988 16.527 1.00 87.81 745 VAL A O 1
ATOM 5984 N N . ASN A 1 746 ? -24.254 -1.548 17.188 1.00 91.69 746 ASN A N 1
ATOM 5985 C CA . ASN A 1 746 ? -23.432 -0.640 17.987 1.00 91.69 746 ASN A CA 1
ATOM 5986 C C . ASN A 1 746 ? -23.948 -0.537 19.412 1.00 91.69 746 ASN A C 1
ATOM 5988 O O . ASN A 1 746 ? -25.127 -0.245 19.582 1.00 91.69 746 ASN A O 1
ATOM 5992 N N . LEU A 1 747 ? -23.069 -0.642 20.406 1.00 95.88 747 LEU A N 1
ATOM 5993 C CA . LEU A 1 747 ? -23.292 0.019 21.690 1.00 95.88 747 LEU A CA 1
ATOM 5994 C C . LEU A 1 747 ? -23.116 1.525 21.468 1.00 95.88 747 LEU A C 1
ATOM 5996 O O . LEU A 1 747 ? -22.108 1.933 20.892 1.00 95.88 747 LEU A O 1
ATOM 6000 N N . ILE A 1 748 ? -24.078 2.333 21.905 1.00 94.75 748 ILE A N 1
ATOM 6001 C CA . ILE A 1 748 ? -24.068 3.793 21.781 1.00 94.75 748 ILE A CA 1
ATOM 6002 C C . ILE A 1 748 ? -24.207 4.455 23.154 1.00 94.75 748 ILE A C 1
ATOM 6004 O O . ILE A 1 748 ? -24.950 3.981 24.017 1.00 94.75 748 ILE A O 1
ATOM 6008 N N . ALA A 1 749 ? -23.494 5.560 23.345 1.00 95.19 749 ALA A N 1
ATOM 6009 C CA . ALA A 1 749 ? -23.668 6.483 24.455 1.00 95.19 749 ALA A CA 1
ATOM 6010 C C . ALA A 1 749 ? -23.654 7.916 23.913 1.00 95.19 749 ALA A C 1
ATOM 6012 O O . ALA A 1 749 ? -22.663 8.349 23.322 1.00 95.19 749 ALA A O 1
ATOM 6013 N N . GLU A 1 750 ? -24.746 8.642 24.120 1.00 93.69 750 GLU A N 1
ATOM 6014 C CA . GLU A 1 750 ? -24.953 9.992 23.597 1.00 93.69 750 GLU A CA 1
ATOM 6015 C C . GLU A 1 750 ? -25.268 10.969 24.736 1.00 93.69 750 GLU A C 1
ATOM 6017 O O . GLU A 1 750 ? -25.891 10.608 25.739 1.00 93.69 750 GLU A O 1
ATOM 6022 N N . SER A 1 751 ? -24.834 12.222 24.602 1.00 92.50 751 SER A N 1
ATOM 6023 C CA . SER A 1 751 ? -25.108 13.268 25.586 1.00 92.50 751 SER A CA 1
ATOM 6024 C C . SER A 1 751 ? -25.238 14.661 24.963 1.00 92.50 751 SER A C 1
ATOM 6026 O O . SER A 1 751 ? -24.663 14.952 23.913 1.00 92.50 751 SER A O 1
ATOM 6028 N N . LEU A 1 752 ? -26.027 15.531 25.604 1.00 90.00 752 LEU A N 1
ATOM 6029 C CA . LEU A 1 752 ? -26.345 16.879 25.122 1.00 90.00 752 LEU A CA 1
ATOM 6030 C C . LEU A 1 752 ? -26.049 17.946 26.170 1.00 90.00 752 LEU A C 1
ATOM 6032 O O . LEU A 1 752 ? -26.677 17.982 27.228 1.00 90.00 752 LEU A O 1
ATOM 6036 N N . PHE A 1 753 ? -25.171 18.890 25.830 1.00 87.62 753 PHE A N 1
ATOM 6037 C CA . PHE A 1 753 ? -24.771 20.018 26.679 1.00 87.62 753 PHE A CA 1
ATOM 6038 C C . PHE A 1 753 ? -24.278 19.612 28.073 1.00 87.62 753 PHE A C 1
ATOM 6040 O O . PHE A 1 753 ? -24.424 20.379 29.030 1.00 87.62 753 PHE A O 1
ATOM 6047 N N . VAL A 1 754 ? -23.737 18.402 28.209 1.00 89.38 754 VAL A N 1
ATOM 6048 C CA . VAL A 1 754 ? -23.252 17.883 29.485 1.00 89.38 754 VAL A CA 1
ATOM 6049 C C . VAL A 1 754 ? -21.840 17.339 29.351 1.00 89.38 754 VAL A C 1
ATOM 6051 O O . VAL A 1 754 ? -21.489 16.622 28.411 1.00 89.38 754 VAL A O 1
ATOM 6054 N N . ASN A 1 755 ? -21.036 17.677 30.352 1.00 92.62 755 ASN A N 1
ATOM 6055 C CA . ASN A 1 755 ? -19.729 17.083 30.554 1.00 92.62 755 ASN A CA 1
ATOM 6056 C C . ASN A 1 755 ? -19.895 15.788 31.347 1.00 92.62 755 ASN A C 1
ATOM 6058 O O . ASN A 1 755 ? -20.789 15.656 32.183 1.00 92.62 755 ASN A O 1
ATOM 6062 N N . GLY A 1 756 ? -19.008 14.836 31.103 1.00 94.19 756 GLY A N 1
ATOM 6063 C CA . GLY A 1 756 ? -19.024 13.563 31.803 1.00 94.19 756 GLY A CA 1
ATOM 6064 C C . GLY A 1 756 ? -18.197 12.526 31.073 1.00 94.19 756 GLY A C 1
ATOM 6065 O O . GLY A 1 756 ? -17.544 12.815 30.071 1.00 94.19 756 GLY A O 1
ATOM 6066 N N . SER A 1 757 ? -18.218 11.312 31.595 1.00 95.50 757 SER A N 1
ATOM 6067 C CA . SER A 1 757 ? -17.489 10.188 31.035 1.00 95.50 757 SER A CA 1
ATOM 6068 C C . SER A 1 757 ? -18.386 8.973 30.920 1.00 95.50 757 SER A C 1
ATOM 6070 O O . SER A 1 757 ? -19.375 8.844 31.641 1.00 95.50 757 SER A O 1
ATOM 6072 N N . VAL A 1 758 ? -18.007 8.080 30.020 1.00 96.38 758 VAL A N 1
ATOM 6073 C CA . VAL A 1 758 ? -18.624 6.772 29.860 1.00 96.38 758 VAL A CA 1
ATOM 6074 C C . VAL A 1 758 ? -17.528 5.730 29.670 1.00 96.38 758 VAL A C 1
ATOM 6076 O O . VAL A 1 758 ? -16.517 5.981 29.010 1.00 96.38 758 VAL A O 1
ATOM 6079 N N . LYS A 1 759 ? -17.704 4.564 30.284 1.00 97.81 759 LYS A N 1
ATOM 6080 C CA . LYS A 1 759 ? -16.841 3.398 30.119 1.00 97.81 759 LYS A CA 1
ATOM 6081 C C . LYS A 1 759 ? -17.697 2.185 29.811 1.00 97.81 759 LYS A C 1
ATOM 6083 O O . LYS A 1 759 ? -18.515 1.787 30.640 1.00 97.81 759 LYS A O 1
ATOM 6088 N N . ALA A 1 760 ? -17.474 1.565 28.661 1.00 97.06 760 ALA A N 1
ATOM 6089 C CA . ALA A 1 760 ? -17.968 0.222 28.413 1.00 97.06 760 ALA A CA 1
ATOM 6090 C C . ALA A 1 760 ? -17.047 -0.765 29.139 1.00 97.06 760 ALA A C 1
ATOM 6092 O O . ALA A 1 760 ? -15.879 -0.909 28.796 1.00 97.06 760 ALA A O 1
ATOM 6093 N N . LEU A 1 761 ? -17.572 -1.415 30.173 1.00 96.75 761 LEU A N 1
ATOM 6094 C CA . LEU A 1 761 ? -16.908 -2.472 30.940 1.00 96.75 761 LEU A CA 1
ATOM 6095 C C . LEU A 1 761 ? -17.232 -3.869 30.384 1.00 96.75 761 LEU A C 1
ATOM 6097 O O . LEU A 1 761 ? -16.535 -4.828 30.702 1.00 96.75 761 LEU A O 1
ATOM 6101 N N . LYS A 1 762 ? -18.299 -3.982 29.582 1.00 96.50 762 LYS A N 1
ATOM 6102 C CA . LYS A 1 762 ? -18.685 -5.175 28.819 1.00 96.50 762 LYS A CA 1
ATOM 6103 C C . LYS A 1 762 ? -19.461 -4.758 27.562 1.00 96.50 762 LYS A C 1
ATOM 6105 O O . LYS A 1 762 ? -20.321 -3.882 27.669 1.00 96.50 762 LYS A O 1
ATOM 6110 N N . ASN A 1 763 ? -19.154 -5.370 26.416 1.00 95.62 763 ASN A N 1
ATOM 6111 C CA . ASN A 1 763 ? -19.822 -5.154 25.124 1.00 95.62 763 ASN A CA 1
ATOM 6112 C C . ASN A 1 763 ? -19.743 -6.429 24.258 1.00 95.62 763 ASN A C 1
ATOM 6114 O O . ASN A 1 763 ? -19.095 -6.460 23.212 1.00 95.62 763 ASN A O 1
ATOM 6118 N N . ASP A 1 764 ? -20.373 -7.507 24.720 1.00 93.31 764 ASP A N 1
ATOM 6119 C CA . ASP A 1 764 ? -20.294 -8.808 24.053 1.00 93.31 764 ASP A CA 1
ATOM 6120 C C . ASP A 1 764 ? -21.441 -8.960 23.051 1.00 93.31 764 ASP A C 1
ATOM 6122 O O . ASP A 1 764 ? -22.551 -9.352 23.412 1.00 93.31 764 ASP A O 1
ATOM 6126 N N . ILE A 1 765 ? -21.168 -8.644 21.781 1.00 91.12 765 ILE A N 1
ATOM 6127 C CA . ILE A 1 765 ? -22.116 -8.810 20.669 1.00 91.12 765 ILE A CA 1
ATOM 6128 C C . ILE A 1 765 ? -21.915 -10.193 20.033 1.00 91.12 765 ILE A C 1
ATOM 6130 O O . ILE A 1 765 ? -20.878 -10.473 19.414 1.00 91.12 765 ILE A O 1
ATOM 6134 N N . ASN A 1 766 ? -22.921 -11.057 20.163 1.00 89.19 766 ASN A N 1
ATOM 6135 C CA . ASN A 1 766 ? -22.919 -12.435 19.682 1.00 89.19 766 ASN A CA 1
ATOM 6136 C C . ASN A 1 766 ? -23.924 -12.618 18.543 1.00 89.19 766 ASN A C 1
ATOM 6138 O O . ASN A 1 766 ? -25.117 -12.379 18.716 1.00 89.19 766 ASN A O 1
ATOM 6142 N N . PHE A 1 767 ? -23.430 -13.082 17.394 1.00 84.44 767 PHE A N 1
ATOM 6143 C CA . PHE A 1 767 ? -24.242 -13.495 16.250 1.00 84.44 767 PHE A CA 1
ATOM 6144 C C . PHE A 1 767 ? -24.476 -15.008 16.350 1.00 84.44 767 PHE A C 1
ATOM 6146 O O . PHE A 1 767 ? -23.616 -15.805 15.976 1.00 84.44 767 PHE A O 1
ATOM 6153 N N . GLU A 1 768 ? -25.610 -15.413 16.916 1.00 77.81 768 GLU A N 1
ATOM 6154 C CA . GLU A 1 768 ? -25.970 -16.815 17.129 1.00 77.81 768 GLU A CA 1
ATOM 6155 C C . GLU A 1 768 ? -26.749 -17.352 15.923 1.00 77.81 768 GLU A C 1
ATOM 6157 O O . GLU A 1 768 ? -27.776 -16.793 15.532 1.00 77.81 768 GLU A O 1
ATOM 6162 N N . LYS A 1 769 ? -26.311 -18.482 15.361 1.00 68.06 769 LYS A N 1
ATOM 6163 C CA . LYS A 1 769 ? -27.160 -19.285 14.478 1.00 68.06 769 LYS A CA 1
ATOM 6164 C C . LYS A 1 769 ? -27.978 -20.222 15.361 1.00 68.06 769 LYS A C 1
ATOM 6166 O O . LYS A 1 769 ? -27.425 -21.118 15.994 1.00 68.06 769 LYS A O 1
ATOM 6171 N N . ILE A 1 770 ? -29.280 -19.988 15.443 1.00 59.88 770 ILE A N 1
ATOM 6172 C CA . ILE A 1 770 ? -30.202 -20.911 16.096 1.00 59.88 770 ILE A CA 1
ATOM 6173 C C . ILE A 1 770 ? -30.335 -22.118 15.167 1.00 59.88 770 ILE A C 1
ATOM 6175 O O . ILE A 1 770 ? -30.821 -21.988 14.042 1.00 59.88 770 ILE A O 1
ATOM 6179 N N . GLU A 1 771 ? -29.907 -23.293 15.629 1.00 47.44 771 GLU A N 1
ATOM 6180 C CA . GLU A 1 771 ? -30.255 -24.559 14.983 1.00 47.44 771 GLU A CA 1
ATOM 6181 C C . GLU A 1 771 ? -31.771 -24.757 15.092 1.00 47.44 771 GLU A C 1
ATOM 6183 O O . GLU A 1 771 ? -32.299 -25.238 16.096 1.00 47.44 771 GLU A O 1
ATOM 6188 N N . VAL A 1 772 ? -32.496 -24.328 14.063 1.00 49.53 772 VAL A N 1
ATOM 6189 C CA . VAL A 1 772 ? -33.871 -24.770 13.847 1.00 49.53 772 VAL A CA 1
ATOM 6190 C C . VAL A 1 772 ? -33.767 -26.197 13.306 1.00 49.53 772 VAL A C 1
ATOM 6192 O O . VAL A 1 772 ? -32.972 -26.409 12.391 1.00 49.53 772 VAL A O 1
ATOM 6195 N N . PRO A 1 773 ? -34.494 -27.186 13.860 1.00 47.78 773 PRO A N 1
ATOM 6196 C CA . PRO A 1 773 ? -34.440 -28.551 13.349 1.00 47.78 773 PRO A CA 1
ATOM 6197 C C . PRO A 1 773 ? -34.674 -28.547 11.834 1.00 47.78 773 PRO A C 1
ATOM 6199 O O . PRO A 1 773 ? -35.637 -27.936 11.371 1.00 47.78 773 PRO A O 1
ATOM 6202 N N . ASP A 1 774 ? -33.797 -29.228 11.086 1.00 50.78 774 ASP A N 1
ATOM 6203 C CA . ASP A 1 774 ? -33.719 -29.224 9.611 1.00 50.78 774 ASP A CA 1
ATOM 6204 C C . ASP A 1 774 ? -35.042 -29.588 8.900 1.00 50.78 774 ASP A C 1
ATOM 6206 O O . ASP A 1 774 ? -35.190 -29.406 7.688 1.00 50.78 774 ASP A O 1
ATOM 6210 N N . VAL A 1 775 ? -36.027 -30.098 9.647 1.00 67.12 775 VAL A N 1
ATOM 6211 C CA . VAL A 1 775 ? -37.316 -30.568 9.149 1.00 67.12 775 VAL A CA 1
ATOM 6212 C C . VAL A 1 775 ? -38.457 -30.048 10.031 1.00 67.12 775 VAL A C 1
ATOM 6214 O O . VAL A 1 775 ? -38.679 -30.524 11.146 1.00 67.12 775 VAL A O 1
ATOM 6217 N N . ILE A 1 776 ? -39.243 -29.104 9.505 1.00 78.38 776 ILE A N 1
ATOM 6218 C CA . ILE A 1 776 ? -40.545 -28.732 10.075 1.00 78.38 776 ILE A CA 1
ATOM 6219 C C . ILE A 1 776 ? -41.596 -29.701 9.522 1.00 78.38 776 ILE A C 1
ATOM 6221 O O . ILE A 1 776 ? -41.947 -29.660 8.342 1.00 78.38 776 ILE A O 1
ATOM 6225 N N . VAL A 1 777 ? -42.102 -30.591 10.379 1.00 83.81 777 VAL A N 1
ATOM 6226 C CA . VAL A 1 777 ? -43.168 -31.542 10.025 1.00 83.81 777 VAL A CA 1
ATOM 6227 C C . VAL A 1 777 ? -44.404 -30.767 9.557 1.00 83.81 777 VAL A C 1
ATOM 6229 O O . VAL A 1 777 ? -44.926 -29.927 10.288 1.00 83.81 777 VAL A O 1
ATOM 6232 N N . GLY A 1 778 ? -44.866 -31.039 8.334 1.00 84.94 778 GLY A N 1
ATOM 6233 C CA . GLY A 1 778 ? -45.999 -30.355 7.707 1.00 84.94 778 GLY A CA 1
ATOM 6234 C C . GLY A 1 778 ? -45.654 -29.151 6.823 1.00 84.94 778 GLY A C 1
ATOM 6235 O O . GLY A 1 778 ? -46.572 -28.610 6.210 1.00 84.94 778 GLY A O 1
ATOM 6236 N N . ASP A 1 779 ? -44.382 -28.749 6.710 1.00 85.94 779 ASP A N 1
ATOM 6237 C CA . ASP A 1 779 ? -43.919 -27.729 5.751 1.00 85.94 779 ASP A CA 1
ATOM 6238 C C . ASP A 1 779 ? -43.617 -28.385 4.390 1.00 85.94 779 ASP A C 1
ATOM 6240 O O . ASP A 1 779 ? -42.508 -28.848 4.101 1.00 85.94 779 ASP A O 1
ATOM 6244 N N . PHE A 1 780 ? -44.652 -28.486 3.558 1.00 85.81 780 PHE A N 1
ATOM 6245 C CA . PHE A 1 780 ? -44.595 -29.161 2.263 1.00 85.81 780 PHE A CA 1
ATOM 6246 C C . PHE A 1 780 ? -43.951 -28.298 1.175 1.00 85.81 780 PHE A C 1
ATOM 6248 O O . PHE A 1 780 ? -43.471 -28.851 0.182 1.00 85.81 780 PHE A O 1
ATOM 6255 N N . ASN A 1 781 ? -43.965 -26.968 1.310 1.00 81.00 781 ASN A N 1
ATOM 6256 C CA . ASN A 1 781 ? -43.427 -26.046 0.304 1.00 81.00 781 ASN A CA 1
ATOM 6257 C C . ASN A 1 781 ? -42.052 -25.446 0.672 1.00 81.00 781 ASN A C 1
ATOM 6259 O O . ASN A 1 781 ? -41.472 -24.748 -0.162 1.00 81.00 781 ASN A O 1
ATOM 6263 N N . LYS A 1 782 ? -41.505 -25.787 1.846 1.00 78.25 782 LYS A N 1
ATOM 6264 C CA . LYS A 1 782 ? -40.198 -25.358 2.370 1.00 78.25 782 LYS A CA 1
ATOM 6265 C C . LYS A 1 782 ? -40.127 -23.858 2.668 1.00 78.25 782 LYS A C 1
ATOM 6267 O O . LYS A 1 782 ? -39.056 -23.261 2.551 1.00 78.25 782 LYS A O 1
ATOM 6272 N N . ASP A 1 783 ? -41.253 -23.237 3.014 1.00 73.88 783 ASP A N 1
ATOM 6273 C CA . ASP A 1 783 ? -41.324 -21.812 3.364 1.00 73.88 783 ASP A CA 1
ATOM 6274 C C . ASP A 1 783 ? -41.149 -21.542 4.870 1.00 73.88 783 ASP A C 1
ATOM 6276 O O . ASP A 1 783 ? -41.227 -20.395 5.318 1.00 73.88 783 ASP A O 1
ATOM 6280 N N . SER A 1 784 ? -40.833 -22.589 5.640 1.00 74.56 784 SER A N 1
ATOM 6281 C CA . SER A 1 784 ? -40.664 -22.588 7.094 1.00 74.56 784 SER A CA 1
ATOM 6282 C C . SER A 1 784 ? -41.943 -22.302 7.893 1.00 74.56 784 SER A C 1
ATOM 6284 O O . SER A 1 784 ? -41.862 -22.035 9.092 1.00 74.56 784 SER A O 1
ATOM 6286 N N . SER A 1 785 ? -43.130 -22.339 7.273 1.00 78.50 785 SER A N 1
ATOM 6287 C CA . SER A 1 785 ? -44.406 -22.005 7.915 1.00 78.50 785 SER A CA 1
ATOM 6288 C C . SER A 1 785 ? -45.545 -22.936 7.489 1.00 78.50 785 SER A C 1
ATOM 6290 O O . SER A 1 785 ? -46.105 -22.783 6.416 1.00 78.50 785 SER A O 1
ATOM 6292 N N . VAL A 1 786 ? -46.029 -23.803 8.385 1.00 85.75 786 VAL A N 1
ATOM 6293 C CA . VAL A 1 786 ? -47.164 -24.704 8.092 1.00 85.75 786 VAL A CA 1
ATOM 6294 C C . VAL A 1 786 ? -48.491 -23.940 7.942 1.00 85.75 786 VAL A C 1
ATOM 6296 O O . VAL A 1 786 ? -49.123 -23.543 8.926 1.00 85.75 786 VAL A O 1
ATOM 6299 N N . ASN A 1 787 ? -48.947 -23.748 6.705 1.00 87.94 787 ASN A N 1
ATOM 6300 C CA . ASN A 1 787 ? -50.120 -22.957 6.353 1.00 87.94 787 ASN A CA 1
ATOM 6301 C C . ASN A 1 787 ? -50.957 -23.571 5.204 1.00 87.94 787 ASN A C 1
ATOM 6303 O O . ASN A 1 787 ? -50.822 -24.727 4.807 1.00 87.94 787 ASN A O 1
ATOM 6307 N N . SER A 1 788 ? -51.930 -22.812 4.685 1.00 86.88 788 SER A N 1
ATOM 6308 C CA . SER A 1 788 ? -52.838 -23.305 3.635 1.00 86.88 788 SER A CA 1
ATOM 6309 C C . SER A 1 788 ? -52.146 -23.645 2.306 1.00 86.88 788 SER A C 1
ATOM 6311 O O . SER A 1 788 ? -52.665 -24.470 1.548 1.00 86.88 788 SER A O 1
ATOM 6313 N N . LEU A 1 789 ? -50.987 -23.045 2.023 1.00 87.56 789 LEU A N 1
ATOM 6314 C CA . LEU A 1 789 ? -50.179 -23.332 0.839 1.00 87.56 789 LEU A CA 1
ATOM 6315 C C . LEU A 1 789 ? -49.536 -24.723 0.921 1.00 87.56 789 LEU A C 1
ATOM 6317 O O . LEU A 1 789 ? -49.447 -25.403 -0.106 1.00 87.56 789 LEU A O 1
ATOM 6321 N N . ASP A 1 790 ? -49.211 -25.206 2.121 1.00 90.06 790 ASP A N 1
ATOM 6322 C CA . ASP A 1 790 ? -48.752 -26.581 2.346 1.00 90.06 790 ASP A CA 1
ATOM 6323 C C . ASP A 1 790 ? -49.841 -27.590 2.032 1.00 90.06 790 ASP A C 1
ATOM 6325 O O . ASP A 1 790 ? -49.591 -28.578 1.352 1.00 90.06 790 ASP A O 1
ATOM 6329 N N . VAL A 1 791 ? -51.089 -27.304 2.414 1.00 90.12 791 VAL A N 1
ATOM 6330 C CA . VAL A 1 791 ? -52.237 -28.165 2.078 1.00 90.12 791 VAL A CA 1
ATOM 6331 C C . VAL A 1 791 ? -52.413 -28.278 0.562 1.00 90.12 791 VAL A C 1
ATOM 6333 O O . VAL A 1 791 ? -52.728 -29.351 0.041 1.00 90.12 791 VAL A O 1
ATOM 6336 N N . VAL A 1 792 ? -52.217 -27.180 -0.173 1.00 88.81 792 VAL A N 1
ATOM 6337 C CA . VAL A 1 792 ? -52.284 -27.181 -1.642 1.00 88.81 792 VAL A CA 1
ATOM 6338 C C . VAL A 1 792 ? -51.138 -28.001 -2.234 1.00 88.81 792 VAL A C 1
ATOM 6340 O O . VAL A 1 792 ? -51.369 -28.792 -3.151 1.00 88.81 792 VAL A O 1
ATOM 6343 N N . THR A 1 793 ? -49.926 -27.837 -1.709 1.00 88.88 793 THR A N 1
ATOM 6344 C CA . THR A 1 793 ? -48.723 -28.544 -2.166 1.00 88.88 793 THR A CA 1
ATOM 6345 C C . THR A 1 793 ? -48.816 -30.042 -1.879 1.00 88.88 793 THR A C 1
ATOM 6347 O O . THR A 1 793 ? -48.655 -30.846 -2.797 1.00 88.88 793 THR A O 1
ATOM 6350 N N . ALA A 1 794 ? -49.228 -30.426 -0.670 1.00 89.38 794 ALA A N 1
ATOM 6351 C CA . ALA A 1 794 ? -49.475 -31.807 -0.268 1.00 89.38 794 ALA A CA 1
ATOM 6352 C C . ALA A 1 794 ? -50.518 -32.489 -1.169 1.00 89.38 794 ALA A C 1
ATOM 6354 O O . ALA A 1 794 ? -50.309 -33.595 -1.658 1.00 89.38 794 ALA A O 1
ATOM 6355 N N . ARG A 1 795 ? -51.626 -31.808 -1.496 1.00 90.00 795 ARG A N 1
ATOM 6356 C CA . ARG A 1 795 ? -52.637 -32.351 -2.424 1.00 90.00 795 ARG A CA 1
ATOM 6357 C C . ARG A 1 795 ? -52.101 -32.553 -3.837 1.00 90.00 795 ARG A C 1
ATOM 6359 O O . ARG A 1 795 ? -52.460 -33.540 -4.474 1.00 90.00 795 ARG A O 1
ATOM 6366 N N . LYS A 1 796 ? -51.270 -31.634 -4.338 1.00 86.81 796 LYS A N 1
ATOM 6367 C CA . LYS A 1 796 ? -50.628 -31.789 -5.653 1.00 86.81 796 LYS A CA 1
ATOM 6368 C C . LYS A 1 796 ? -49.713 -33.012 -5.669 1.00 86.81 796 LYS A C 1
ATOM 6370 O O . LYS A 1 796 ? -49.813 -33.801 -6.602 1.00 86.81 796 LYS A O 1
ATOM 6375 N N . LEU A 1 797 ? -48.907 -33.188 -4.621 1.00 84.75 797 LEU A N 1
ATOM 6376 C CA . LEU A 1 797 ? -47.997 -34.325 -4.467 1.00 84.75 797 LEU A CA 1
ATOM 6377 C C . LEU A 1 797 ? -48.746 -35.660 -4.370 1.00 84.75 797 LEU A C 1
ATOM 6379 O O . LEU A 1 797 ? -48.375 -36.621 -5.043 1.00 84.75 797 LEU A O 1
ATOM 6383 N N . LEU A 1 798 ? -49.853 -35.696 -3.619 1.00 84.31 798 LEU A N 1
ATOM 6384 C CA . LEU A 1 798 ? -50.706 -36.881 -3.490 1.00 84.31 798 LEU A CA 1
ATOM 6385 C C . LEU A 1 798 ? -51.320 -37.298 -4.839 1.00 84.31 798 LEU A C 1
ATOM 6387 O O . LEU A 1 798 ? -51.446 -38.484 -5.137 1.00 84.31 798 LEU A O 1
ATOM 6391 N N . VAL A 1 799 ? -51.694 -36.324 -5.676 1.00 81.94 799 VAL A N 1
ATOM 6392 C CA . VAL A 1 799 ? -52.270 -36.573 -7.009 1.00 81.94 799 VAL A CA 1
ATOM 6393 C C . VAL A 1 799 ? -51.205 -36.977 -8.031 1.00 81.94 799 VAL A C 1
ATOM 6395 O O . VAL A 1 799 ? -51.501 -37.779 -8.914 1.00 81.94 799 VAL A O 1
ATOM 6398 N N . SER A 1 800 ? -49.976 -36.463 -7.929 1.00 74.94 800 SER A N 1
ATOM 6399 C CA . SER A 1 800 ? -48.913 -36.754 -8.899 1.00 74.94 800 SER A CA 1
ATOM 6400 C C . SER A 1 800 ? -48.308 -38.160 -8.792 1.00 74.94 800 SER A C 1
ATOM 6402 O O . SER A 1 800 ? -47.497 -38.496 -9.646 1.00 74.94 800 SER A O 1
ATOM 6404 N N . GLN A 1 801 ? -48.694 -38.975 -7.795 1.00 61.94 801 GLN A N 1
ATOM 6405 C CA . GLN A 1 801 ? -48.184 -40.344 -7.567 1.00 61.94 801 GLN A CA 1
ATOM 6406 C C . GLN A 1 801 ? -46.654 -40.457 -7.707 1.00 61.94 801 GLN A C 1
ATOM 6408 O O . GLN A 1 801 ? -46.144 -41.396 -8.317 1.00 61.94 801 GLN A O 1
ATOM 6413 N N . LEU A 1 802 ? -45.913 -39.483 -7.173 1.00 57.19 802 LEU A N 1
ATOM 6414 C CA . LEU A 1 802 ? -44.455 -39.559 -7.156 1.00 57.19 802 LEU A CA 1
ATOM 6415 C C . LEU A 1 802 ? -44.048 -40.750 -6.279 1.00 57.19 802 LEU A C 1
ATOM 6417 O O . LEU A 1 802 ? -44.423 -40.822 -5.110 1.00 57.19 802 LEU A O 1
ATOM 6421 N N . THR A 1 803 ? -43.312 -41.701 -6.850 1.00 52.88 803 THR A N 1
ATOM 6422 C CA . THR A 1 803 ? -42.649 -42.768 -6.098 1.00 52.88 803 THR A CA 1
ATOM 6423 C C . THR A 1 803 ? -41.605 -42.128 -5.188 1.00 52.88 803 THR A C 1
ATOM 6425 O O . THR A 1 803 ? -40.625 -41.570 -5.674 1.00 52.88 803 THR A O 1
ATOM 6428 N N . LEU A 1 804 ? -41.834 -42.190 -3.876 1.00 54.09 804 LEU A N 1
ATOM 6429 C CA . LEU A 1 804 ? -41.035 -41.563 -2.809 1.00 54.09 804 LEU A CA 1
ATOM 6430 C C . LEU A 1 804 ? -39.639 -42.190 -2.608 1.00 54.09 804 LEU A C 1
ATOM 6432 O O . LEU A 1 804 ? -39.044 -42.030 -1.549 1.00 54.09 804 LEU A O 1
ATOM 6436 N N . GLU A 1 805 ? -39.100 -42.906 -3.596 1.00 45.66 805 GLU A N 1
ATOM 6437 C CA . GLU A 1 805 ? -37.812 -43.600 -3.464 1.00 45.66 805 GLU A CA 1
ATOM 6438 C C . GLU A 1 805 ? -36.590 -42.663 -3.560 1.00 45.66 805 GLU A C 1
ATOM 6440 O O . GLU A 1 805 ? -35.492 -43.105 -3.252 1.00 45.66 805 GLU A O 1
ATOM 6445 N N . ASP A 1 806 ? -36.765 -41.375 -3.896 1.00 44.56 806 ASP A N 1
ATOM 6446 C CA . ASP A 1 806 ? -35.643 -40.443 -4.142 1.00 44.56 806 ASP A CA 1
ATOM 6447 C C . ASP A 1 806 ? -35.742 -39.073 -3.437 1.00 44.56 806 ASP A C 1
ATOM 6449 O O . ASP A 1 806 ? -35.015 -38.137 -3.771 1.00 44.56 806 ASP A O 1
ATOM 6453 N N . THR A 1 807 ? -36.623 -38.900 -2.448 1.00 52.50 807 THR A N 1
ATOM 6454 C CA . THR A 1 807 ? -36.765 -37.596 -1.778 1.00 52.50 807 THR A CA 1
ATOM 6455 C C . THR A 1 807 ? -36.207 -37.612 -0.360 1.00 52.50 807 THR A C 1
ATOM 6457 O O . THR A 1 807 ? -36.801 -38.218 0.529 1.00 52.50 807 THR A O 1
ATOM 6460 N N . SER A 1 808 ? -35.162 -36.813 -0.115 1.00 55.88 808 SER A N 1
ATOM 6461 C CA . SER A 1 808 ? -34.659 -36.360 1.204 1.00 55.88 808 SER A CA 1
ATOM 6462 C C . SER A 1 808 ? -35.700 -35.615 2.064 1.00 55.88 808 SER A C 1
ATOM 6464 O O . SER A 1 808 ? -35.367 -34.944 3.032 1.00 55.88 808 SER A O 1
ATOM 6466 N N . ASP A 1 809 ? -36.968 -35.671 1.667 1.00 65.69 809 ASP A N 1
ATOM 6467 C CA . ASP A 1 809 ? -38.062 -34.822 2.113 1.00 65.69 809 ASP A CA 1
ATOM 6468 C C . ASP A 1 809 ? -39.166 -35.635 2.797 1.00 65.69 809 ASP A C 1
ATOM 6470 O O . ASP A 1 809 ? -40.212 -35.086 3.121 1.00 65.69 809 ASP A O 1
ATOM 6474 N N . PHE A 1 810 ? -38.960 -36.937 2.996 1.00 74.06 810 PHE A N 1
ATOM 6475 C CA . PHE A 1 810 ? -39.981 -37.836 3.523 1.00 74.06 810 PHE A CA 1
ATOM 6476 C C . PHE A 1 810 ? -40.449 -37.436 4.936 1.00 74.06 810 PHE A C 1
ATOM 6478 O O . PHE A 1 810 ? -41.646 -37.400 5.212 1.00 74.06 810 PHE A O 1
ATOM 6485 N N . GLU A 1 811 ? -39.516 -37.025 5.798 1.00 75.00 811 GLU A N 1
ATOM 6486 C CA . GLU A 1 811 ? -39.774 -36.718 7.213 1.00 75.00 811 GLU A CA 1
ATOM 6487 C C . GLU A 1 811 ? -40.722 -35.524 7.442 1.00 75.00 811 GLU A C 1
ATOM 6489 O O . GLU A 1 811 ? -41.426 -35.481 8.447 1.00 75.00 811 GLU A O 1
ATOM 6494 N N . ARG A 1 812 ? -40.803 -34.565 6.506 1.00 80.44 812 ARG A N 1
ATOM 6495 C CA . ARG A 1 812 ? -41.781 -33.456 6.585 1.00 80.44 812 ARG A CA 1
ATOM 6496 C C . ARG A 1 812 ? -43.172 -33.838 6.085 1.00 80.44 812 ARG A C 1
ATOM 6498 O O . ARG A 1 812 ? -44.134 -33.146 6.418 1.00 80.44 812 ARG A O 1
ATOM 6505 N N . MET A 1 813 ? -43.267 -34.875 5.250 1.00 85.44 813 MET A N 1
ATOM 6506 C CA . MET A 1 813 ? -44.503 -35.257 4.562 1.00 85.44 813 MET A CA 1
ATOM 6507 C C . MET A 1 813 ? -45.332 -36.263 5.364 1.00 85.44 813 MET A C 1
ATOM 6509 O O . MET A 1 813 ? -46.559 -36.214 5.301 1.00 85.44 813 MET A O 1
ATOM 6513 N N . ASP A 1 814 ? -44.672 -37.129 6.133 1.00 85.69 814 ASP A N 1
ATOM 6514 C CA . ASP A 1 814 ? -45.288 -38.113 7.031 1.00 85.69 814 ASP A CA 1
ATOM 6515 C C . ASP A 1 814 ? -45.739 -37.456 8.351 1.00 85.69 814 ASP A C 1
ATOM 6517 O O . ASP A 1 814 ? -45.198 -37.692 9.433 1.00 85.69 814 ASP A O 1
ATOM 6521 N N . VAL A 1 815 ? -46.716 -36.547 8.262 1.00 88.56 815 VAL A N 1
ATOM 6522 C CA . VAL A 1 815 ? -47.247 -35.829 9.434 1.00 88.56 815 VAL A CA 1
ATOM 6523 C C . VAL A 1 815 ? -48.043 -36.740 10.371 1.00 88.56 815 VAL A C 1
ATOM 6525 O O . VAL A 1 815 ? -48.326 -36.351 11.504 1.00 88.56 815 VAL A O 1
ATOM 6528 N N . ASN A 1 816 ? -48.448 -37.924 9.910 1.00 87.81 816 ASN A N 1
ATOM 6529 C CA . ASN A 1 816 ? -49.117 -38.940 10.714 1.00 87.81 816 ASN A CA 1
ATOM 6530 C C . ASN A 1 816 ? -48.130 -39.943 11.363 1.00 87.81 816 ASN A C 1
ATOM 6532 O O . ASN A 1 816 ? -48.536 -40.663 12.277 1.00 87.81 816 ASN A O 1
ATOM 6536 N N . GLN A 1 817 ? -46.861 -39.933 10.936 1.00 84.19 817 GLN A N 1
ATOM 6537 C CA . GLN A 1 817 ? -45.746 -40.773 11.390 1.00 84.19 817 GLN A CA 1
ATOM 6538 C C . GLN A 1 817 ? -45.963 -42.285 11.202 1.00 84.19 817 GLN A C 1
ATOM 6540 O O . GLN A 1 817 ? -45.549 -43.088 12.042 1.00 84.19 817 GLN A O 1
ATOM 6545 N N . ASN A 1 818 ? -46.627 -42.696 10.118 1.00 80.94 818 ASN A N 1
ATOM 6546 C CA . ASN A 1 818 ? -46.893 -44.103 9.796 1.00 80.94 818 ASN A CA 1
ATOM 6547 C C . ASN A 1 818 ? -45.870 -44.720 8.826 1.00 80.94 818 ASN A C 1
ATOM 6549 O O . ASN A 1 818 ? -46.004 -45.894 8.463 1.00 80.94 818 ASN A O 1
ATOM 6553 N N . GLY A 1 819 ? -44.852 -43.964 8.414 1.00 80.06 819 GLY A N 1
ATOM 6554 C CA . GLY A 1 819 ? -43.845 -44.401 7.457 1.00 80.06 819 GLY A CA 1
ATOM 6555 C C . GLY A 1 819 ? -44.309 -44.351 5.999 1.00 80.06 819 GLY A C 1
ATOM 6556 O O . GLY A 1 819 ? -43.615 -44.887 5.134 1.00 80.06 819 GLY A O 1
ATOM 6557 N N . ALA A 1 820 ? -45.433 -43.693 5.689 1.00 82.12 820 ALA A N 1
ATOM 6558 C CA . ALA A 1 820 ? -45.892 -43.405 4.331 1.00 82.12 820 ALA A CA 1
ATOM 6559 C C . ALA A 1 820 ? -46.547 -42.014 4.216 1.00 82.12 820 ALA A C 1
ATOM 6561 O O . ALA A 1 820 ? -47.276 -41.588 5.097 1.00 82.12 820 ALA A O 1
ATOM 6562 N N . PHE A 1 821 ? -46.360 -41.334 3.077 1.00 87.31 821 PHE A N 1
ATOM 6563 C CA . PHE A 1 821 ? -47.156 -40.146 2.747 1.00 87.31 821 PHE A CA 1
ATOM 6564 C C . PHE A 1 821 ? -48.449 -40.561 2.032 1.00 87.31 821 PHE A C 1
ATOM 6566 O O . PHE A 1 821 ? -48.422 -41.050 0.897 1.00 87.31 821 PHE A O 1
ATOM 6573 N N . ASP A 1 822 ? -49.588 -40.361 2.689 1.00 86.75 822 ASP A N 1
ATOM 6574 C CA . ASP A 1 822 ? -50.906 -40.741 2.203 1.00 86.75 822 ASP A CA 1
ATOM 6575 C C . ASP A 1 822 ? -51.985 -39.660 2.455 1.00 86.75 822 ASP A C 1
ATOM 6577 O O . ASP A 1 822 ? -51.728 -38.490 2.744 1.00 86.75 822 ASP A O 1
ATOM 6581 N N . ILE A 1 823 ? -53.255 -40.017 2.246 1.00 90.69 823 ILE A N 1
ATOM 6582 C CA . ILE A 1 823 ? -54.371 -39.080 2.428 1.00 90.69 823 ILE A CA 1
ATOM 6583 C C . ILE A 1 823 ? -54.559 -38.655 3.894 1.00 90.69 823 ILE A C 1
ATOM 6585 O O . ILE A 1 823 ? -55.061 -37.556 4.143 1.00 90.69 823 ILE A O 1
ATOM 6589 N N . ALA A 1 824 ? -54.189 -39.496 4.863 1.00 89.88 824 ALA A N 1
ATOM 6590 C CA . ALA A 1 824 ? -54.289 -39.187 6.283 1.00 89.88 824 ALA A CA 1
ATOM 6591 C C . ALA A 1 824 ? -53.346 -38.038 6.663 1.00 89.88 824 ALA A C 1
ATOM 6593 O O . ALA A 1 824 ? -53.751 -37.175 7.446 1.00 89.88 824 ALA A O 1
ATOM 6594 N N . ASP A 1 825 ? -52.176 -37.939 6.025 1.00 90.56 825 ASP A N 1
ATOM 6595 C CA . ASP A 1 825 ? -51.251 -36.812 6.191 1.00 90.56 825 ASP A CA 1
ATOM 6596 C C . ASP A 1 825 ? -51.880 -35.490 5.770 1.00 90.56 825 ASP A C 1
ATOM 6598 O O . ASP A 1 825 ? -51.925 -34.519 6.525 1.00 90.56 825 ASP A O 1
ATOM 6602 N N . VAL A 1 826 ? -52.483 -35.468 4.582 1.00 91.75 826 VAL A N 1
ATOM 6603 C CA . VAL A 1 826 ? -53.167 -34.277 4.063 1.00 91.75 826 VAL A CA 1
ATOM 6604 C C . VAL A 1 826 ? -54.335 -33.866 4.969 1.00 91.75 826 VAL A C 1
ATOM 6606 O O . VAL A 1 826 ? -54.594 -32.673 5.156 1.00 91.75 826 VAL A O 1
ATOM 6609 N N . VAL A 1 827 ? -55.053 -34.833 5.547 1.00 93.31 827 VAL A N 1
ATOM 6610 C CA . VAL A 1 827 ? -56.172 -34.575 6.467 1.00 93.31 827 VAL A CA 1
ATOM 6611 C C . VAL A 1 827 ? -55.687 -34.008 7.802 1.00 93.31 827 VAL A C 1
ATOM 6613 O O . VAL A 1 827 ? -56.318 -33.080 8.324 1.00 93.31 827 VAL A O 1
ATOM 6616 N N . LEU A 1 828 ? -54.585 -34.520 8.354 1.00 93.31 828 LEU A N 1
ATOM 6617 C CA . LEU A 1 828 ? -53.982 -33.991 9.579 1.00 93.31 828 LEU A CA 1
ATOM 6618 C C . LEU A 1 828 ? -53.397 -32.600 9.357 1.00 93.31 828 LEU A C 1
ATOM 6620 O O . LEU A 1 828 ? -53.706 -31.699 10.134 1.00 93.31 828 LEU A O 1
ATOM 6624 N N . LEU A 1 829 ? -52.663 -32.390 8.264 1.00 95.06 829 LEU A N 1
ATOM 6625 C CA . LEU A 1 829 ? -52.148 -31.082 7.862 1.00 95.06 829 LEU A CA 1
ATOM 6626 C C . LEU A 1 829 ? -53.280 -30.058 7.734 1.00 95.06 829 LEU A C 1
ATOM 6628 O O . LEU A 1 829 ? -53.230 -28.980 8.321 1.00 95.06 829 LEU A O 1
ATOM 6632 N N . GLN A 1 830 ? -54.364 -30.416 7.041 1.00 95.44 830 GLN A N 1
ATOM 6633 C CA . GLN A 1 830 ? -55.530 -29.544 6.929 1.00 95.44 830 GLN A CA 1
ATOM 6634 C C . GLN A 1 830 ? -56.165 -29.271 8.299 1.00 95.44 830 GLN A C 1
ATOM 6636 O O . GLN A 1 830 ? -56.567 -28.140 8.564 1.00 95.44 830 GLN A O 1
ATOM 6641 N N . SER A 1 831 ? -56.261 -30.281 9.166 1.00 91.94 831 SER A N 1
ATOM 6642 C CA . SER A 1 831 ? -56.813 -30.142 10.520 1.00 91.94 831 SER A CA 1
ATOM 6643 C C . SER A 1 831 ? -55.959 -29.236 11.406 1.00 91.94 831 SER A C 1
ATOM 6645 O O . SER A 1 831 ? -56.520 -28.493 12.210 1.00 91.94 831 SER A O 1
ATOM 6647 N N . PHE A 1 832 ? -54.637 -29.266 11.240 1.00 91.94 832 PHE A N 1
ATOM 6648 C CA . PHE A 1 832 ? -53.696 -28.384 11.921 1.00 91.94 832 PHE A CA 1
ATOM 6649 C C . PHE A 1 832 ? -53.865 -26.937 11.447 1.00 91.94 832 PHE A C 1
ATOM 6651 O O . PHE A 1 832 ? -54.129 -26.052 12.257 1.00 91.94 832 PHE A O 1
ATOM 6658 N N . VAL A 1 833 ? -53.867 -26.710 10.129 1.00 92.00 833 VAL A N 1
ATOM 6659 C CA . VAL A 1 833 ? -54.021 -25.372 9.528 1.00 92.00 833 VAL A CA 1
ATOM 6660 C C . VAL A 1 833 ? -55.360 -24.716 9.889 1.00 92.00 833 VAL A C 1
ATOM 6662 O O . VAL A 1 833 ? -55.421 -23.504 10.075 1.00 92.00 833 VAL A O 1
ATOM 6665 N N . VAL A 1 834 ? -56.444 -25.491 10.031 1.00 90.88 834 VAL A N 1
ATOM 6666 C CA . VAL A 1 834 ? -57.749 -24.957 10.478 1.00 90.88 834 VAL A CA 1
ATOM 6667 C C . VAL A 1 834 ? -57.920 -24.920 12.005 1.00 90.88 834 VAL A C 1
ATOM 6669 O O . VAL A 1 834 ? -59.021 -24.648 12.487 1.00 90.88 834 VAL A O 1
ATOM 6672 N N . GLY A 1 835 ? -56.874 -25.234 12.775 1.00 86.50 835 GLY A N 1
ATOM 6673 C CA . GLY A 1 835 ? -56.864 -25.166 14.239 1.00 86.50 835 GLY A CA 1
ATOM 6674 C C . GLY A 1 835 ? -57.685 -26.244 14.958 1.00 86.50 835 GLY A C 1
ATOM 6675 O O . GLY A 1 835 ? -58.007 -26.085 16.135 1.00 86.50 835 GLY A O 1
ATOM 6676 N N . LYS A 1 836 ? -58.052 -27.342 14.282 1.00 90.56 836 LYS A N 1
ATOM 6677 C CA . LYS A 1 836 ? -58.749 -28.487 14.905 1.00 90.56 836 LYS A CA 1
ATOM 6678 C C . LYS A 1 836 ? -57.819 -29.342 15.761 1.00 90.56 836 LYS A C 1
ATOM 6680 O O . LYS A 1 836 ? -58.281 -29.953 16.722 1.00 90.56 836 LYS A O 1
ATOM 6685 N N . ILE A 1 837 ? -56.537 -29.383 15.414 1.00 87.06 837 ILE A N 1
ATOM 6686 C CA . ILE A 1 837 ? -55.469 -29.982 16.219 1.00 87.06 837 ILE A CA 1
ATOM 6687 C C . ILE A 1 837 ? -54.389 -28.927 16.460 1.00 87.06 837 ILE A C 1
ATOM 6689 O O . ILE A 1 837 ? -54.196 -28.045 15.629 1.00 87.06 837 ILE A O 1
ATOM 6693 N N . LYS A 1 838 ? -53.716 -29.000 17.613 1.00 85.31 838 LYS A N 1
ATOM 6694 C CA . LYS A 1 838 ? -52.653 -28.051 17.997 1.00 85.31 838 LYS A CA 1
ATOM 6695 C C . LYS A 1 838 ? -51.239 -28.570 17.725 1.00 85.31 838 LYS A C 1
ATOM 6697 O O . LYS A 1 838 ? -50.296 -27.799 17.824 1.00 85.31 838 LYS A O 1
ATOM 6702 N N . ALA A 1 839 ? -51.102 -29.861 17.439 1.00 83.75 839 ALA A N 1
ATOM 6703 C CA . ALA A 1 839 ? -49.844 -30.540 17.153 1.00 83.75 839 ALA A CA 1
ATOM 6704 C C . ALA A 1 839 ? -50.127 -31.831 16.369 1.00 83.75 839 ALA A C 1
ATOM 6706 O O . ALA A 1 839 ? -51.247 -32.355 16.438 1.00 83.75 839 ALA A O 1
ATOM 6707 N N . PHE A 1 840 ? -49.122 -32.328 15.648 1.00 88.50 840 PHE A N 1
ATOM 6708 C CA . PHE A 1 840 ? -49.167 -33.626 14.974 1.00 88.50 840 PHE A CA 1
ATOM 6709 C C . PHE A 1 840 ? -48.969 -34.789 15.968 1.00 88.50 840 PHE A C 1
ATOM 6711 O O . PHE A 1 840 ? -48.420 -34.575 17.054 1.00 88.50 840 PHE A O 1
ATOM 6718 N N . PRO A 1 841 ? -49.446 -36.006 15.643 1.00 83.12 841 PRO A N 1
ATOM 6719 C CA . PRO A 1 841 ? -49.185 -37.206 16.436 1.00 83.12 841 PRO A CA 1
ATOM 6720 C C . PRO A 1 841 ? -47.679 -37.474 16.585 1.00 83.12 841 PRO A C 1
ATOM 6722 O O . PRO A 1 841 ? -46.908 -37.207 15.670 1.00 83.12 841 PRO A O 1
ATOM 6725 N N . GLN A 1 842 ? -47.273 -38.008 17.739 1.00 74.19 842 GLN A N 1
ATOM 6726 C CA . GLN A 1 842 ? -45.917 -38.523 17.953 1.00 74.19 842 GLN A CA 1
ATOM 6727 C C . GLN A 1 842 ? -45.889 -40.024 17.647 1.00 74.19 842 GLN A C 1
ATOM 6729 O O . GLN A 1 842 ? -46.858 -40.719 17.957 1.00 74.19 842 GLN A O 1
ATOM 6734 N N . ALA A 1 843 ? -44.787 -40.514 17.084 1.00 65.69 843 ALA A N 1
ATOM 6735 C CA . ALA A 1 843 ? -44.577 -41.918 16.768 1.00 65.69 843 ALA A CA 1
ATOM 6736 C C . ALA A 1 843 ? -44.748 -42.770 18.030 1.00 65.69 843 ALA A C 1
ATOM 6738 O O . ALA A 1 843 ? -44.163 -42.475 19.078 1.00 65.69 843 ALA A O 1
ATOM 6739 N N . GLU A 1 844 ? -45.548 -43.833 17.936 1.00 51.25 844 GLU A N 1
ATOM 6740 C CA . GLU A 1 844 ? -45.538 -44.882 18.954 1.00 51.25 844 GLU A CA 1
ATOM 6741 C C . GLU A 1 844 ? -44.165 -45.573 18.895 1.00 51.25 844 GLU A C 1
ATOM 6743 O O . GLU A 1 844 ? -43.808 -46.146 17.867 1.00 51.25 844 GLU A O 1
ATOM 6748 N N . GLN A 1 845 ? -43.376 -45.444 19.971 1.00 34.81 845 GLN A N 1
ATOM 6749 C CA . GLN A 1 845 ? -42.049 -46.065 20.108 1.00 34.81 845 GLN A CA 1
ATOM 6750 C C . GLN A 1 845 ? -42.100 -47.591 20.169 1.00 34.81 845 GLN A C 1
ATOM 6752 O O . GLN A 1 845 ? -42.971 -48.129 20.896 1.00 34.81 845 GLN A O 1
#

Secondary structure (DSSP, 8-state):
--HHHHHHHHHHHHTTS-SS------S--------------------HHHHHHTT--TT---TTEE-S-EEEEETTEEEEEEEESSEEEEEE--BTTBEEEEEEEES-SEEEEEEEEE-S-GGGGGGS-EEEEEEEEEEEEE--EEEEEEEEEETTTTEEEEEE-EE-TT---TTSEEEEEEEETTEEEEEEEPPPSSSSS-EEEEEEETT-BPPTT-SS-EEEEEEEEHHHHHHHHHHHH-----EEEEEEEEEEESSEEEEEEEEEEEE---PPPEEPPPB-TTSPBPPB-S-EEEEETTEEEEEEEEE---SPEEPTTS-EE-PPPP---EEEE-STT-EEEEE-TTEEEEEEEEEE--S-SBGGGS-EEEEEEEEESTT---EEEEEEETTTEEEEEEE---HHHHTTSEEEEEEEETTEEEEEEEE-PPP-SPPTTSS---EEEEEEE----TT----SSEEEEE-HHHHHHHHGGGT----EEEEEEEEEEESS--EEEEEEEEEEEEPPPPPEEEEEEE--TT--EEETTEEEEEE-SSEEEEETTS-EEEEE-S-SEEEEEEEEEPPTTS--EEBTTEEEEEEEEEEE---SSEEEEEEEEEE-SSEEEEEEEEEEEES--GGGGTHHHHHHGGGSTTSTTS-----S----SB-TT-PBPPPPEEEEEEEETTEEEEEEEEEEEEEETTEEEEEEEEEEEESS---SSEEEEEEEHHHHHHHH-S---S-EEEEEEEEEEEEES--EEEEEEEEEEEEEE----S--TT-SSSSSS-SHHHHHHHHHHHHTT--GGG-TTHHHH-TT-SSS--HHHHHHHHHHHTTS-SSPPPP--

Sequence (845 aa):
MNLKRMISAISAAVMTVTCACIPTVNALSAVYAEEEEEDIIYIPDFPKEVLEEFDIDWTGLSSNRFVENTEYDADKNHNKLQYDGGYAMFSYQAYVTYFCYGANWHDCDNFTMYQSKDFSMPEYADKLDLKMDIYLNCNIKKEGELKFGPLLELNSGKDELFIVEKRTESTDFSACEKIGSYVSDDMVYELYKEAKADEEAPVRYYAVNVKGIVIEGTEEQFHGDLISNISDHLAKFHELTGAGTRLDKYGMLNEGKKGRGYSFTNSCLTGSYLTLPEEELTLDENNEPITYDHSFVKNIDGWRYSFQNFNACWPIDQLEDGRYVNPAHENNSKMTPLGDGKFHAEVSEWITSCASVGKEFDGKTSVLDKNYNLSCKYKSTKSISPAASVYMLDPYVRVEFQEKSCASELEMFEYQGNIELGGEEYEVYRHSHPDYDIQPLLEEGSKSYYIVHVDDDTDKEESETKEFSYPICALIDAAKSYGLEAGNLARVSVVCNSFSGDYSVDILEISLTEAEPTEKGSIYTDVKKHRDVCIAPYYFNAITQGYMHGYENGLFKAVSKDTYYSEFSAGKRVPDREKFVLNSCNNIKAEYKVENTFEDKYEIGYSVSATTVWKNVGIRIIEKCKNFPIDYNYSKSEFDNNWLGFASSTSGYGSGEYITTETTDGHKRELYEYVTTYSAGGHEYDLYSYKHEYHGCFGINYFEEYISIRKDQDDGDILEGSIDLNEHISNINAGFSGRLSLLRVNLIAESLFVNGSVKALKNDINFEKIEVPDVIVGDFNKDSSVNSLDVVTARKLLVSQLTLEDTSDFERMDVNQNGAFDIADVVLLQSFVVGKIKAFPQAEQ

pLDDT: mean 81.16, std 18.77, range [22.39, 98.56]